Protein AF-A0A9P8TFK7-F1 (afdb_monomer)

Foldseek 3Di:
DDDDDDDDDPDDDDDDDDDDDDDDDDDDDDDDDDDPPPDPDDPVSVVVVVVPDPVVVVVVVVVLQCCLAAQQLLVVVCCVQPNPVLDDPPADSHQDPVNLVSVQVVCCVPQNAFDQWDFLCQQFPDFDDFQKWFALDLALVDGWIWTFLAADPALQQRWTWIQTLQLAIFTHAQQSGQAIDPRRDRNSLNVCQKDFSVVSCVVSDPDDDDPAAFPALFHEDPVCPVPPPVPVVVVPDDDDPTTGIDGRVSSSVSSSVVSVVLQVLLVVCLVLLLVLVVLVLVQQAAPQFKDKDFLQLSLVLSVLDDVVQVVVQVVVVDPVSSVVVSVVSNVVSCVAAQRDHDPDPFAAFTALFHFDDRPDIDGSSSSVSNVSSLSVPCQQWPFDRRDNGRLMIMGGHPVLVVVLVVVLVVCVVDVVLLVVLLVQLVCLLVVHPGDDDGPCNVVLLLLLLCQLLVNDDDPSSVVSNVVSQCPHPVPVPDDDDNLNSVVSCCSSVVDALLDDSNCSNSLDVAAPSSRGNNNVVNVVVLVPDDPVCLVVQWQPVHWPFPDDAAEDPFQWEQAAAPPDLFRFWTKGWDDPDPFKIKIKIKGFAVLRIHDCRGSLVSQLLNLQFFQQAADAPPDRPTRFSGRSNSRVVGGDAAAQDKHWIWIQIWMAGLVQLDIAGDDVRTDIHIYHNYQYDYLVLLLCLLVVHPCNVVSLVVSCVNRVDHSVCVSVGSNVLLSSLVSNVVNQLVLQAQCLVVQAAFAFAWDYWYDDPSFIATDGDPCPHRDDGSSNSSVVSVQQVSQLNLQVVCVVLVQFAKWWAWDFADDDPSNVVVLSVLRNDPDRRALQSVLSNVSRGGDIATARDAAHRNNSSGGGGQHQRGVRTGVRNSQSSQQVSCCVRPVDGPHDSRSSHSSRSSSRSSVVSSVVSNVLSLLLNLLSNVVVVCVVDPDFDFAKWFFNDQHHPQQWTWIARRHSSAIEIEHDDPDPVSVVVSSPDTGGDMQRGKTFDDDDSSVSYTYIYGPVD

Organism: NCBI:txid460523

Structure (mmCIF, N/CA/C/O backbone):
data_AF-A0A9P8TFK7-F1
#
_entry.id   AF-A0A9P8TFK7-F1
#
loop_
_atom_site.group_PDB
_atom_site.id
_atom_site.type_symbol
_atom_site.label_atom_id
_atom_site.label_alt_id
_atom_site.label_comp_id
_atom_site.label_asym_id
_atom_site.label_entity_id
_atom_site.label_seq_id
_atom_site.pdbx_PDB_ins_code
_atom_site.Cartn_x
_atom_site.Cartn_y
_atom_site.Cartn_z
_atom_site.occupancy
_atom_site.B_iso_or_equiv
_atom_site.auth_seq_id
_atom_site.auth_comp_id
_atom_site.auth_asym_id
_atom_site.auth_atom_id
_atom_site.pdbx_PDB_model_num
ATOM 1 N N . MET A 1 1 ? -4.759 -13.192 48.646 1.00 25.08 1 MET A N 1
ATOM 2 C CA . MET A 1 1 ? -5.032 -12.201 49.707 1.00 25.08 1 MET A CA 1
ATOM 3 C C . MET A 1 1 ? -5.652 -10.985 49.050 1.00 25.08 1 MET A C 1
ATOM 5 O O . MET A 1 1 ? -5.031 -10.386 48.188 1.00 25.08 1 MET A O 1
ATOM 9 N N . LEU A 1 2 ? -6.917 -10.737 49.381 1.00 22.84 2 LEU A N 1
ATOM 10 C CA . LEU A 1 2 ? -7.740 -9.617 48.927 1.00 22.84 2 LEU A CA 1
ATOM 11 C C . LEU A 1 2 ? -7.403 -8.337 49.709 1.00 22.84 2 LEU A C 1
ATOM 13 O O . LEU A 1 2 ? -7.001 -8.433 50.866 1.00 22.84 2 LEU A O 1
ATOM 17 N N . ARG A 1 3 ? -7.738 -7.190 49.097 1.00 21.75 3 ARG A N 1
ATOM 18 C CA . ARG A 1 3 ? -7.719 -5.792 49.588 1.00 21.75 3 ARG A CA 1
ATOM 19 C C . ARG A 1 3 ? -6.442 -5.002 49.288 1.00 21.75 3 ARG A C 1
ATOM 21 O O . ARG A 1 3 ? -5.507 -5.036 50.068 1.00 21.75 3 ARG A O 1
ATOM 28 N N . TYR A 1 4 ? -6.485 -4.221 48.207 1.00 22.14 4 TYR A N 1
ATOM 29 C CA . TYR A 1 4 ? -6.245 -2.769 48.222 1.00 22.14 4 TYR A CA 1
ATOM 30 C C . TYR A 1 4 ? -6.867 -2.168 46.952 1.00 22.14 4 TYR A C 1
ATOM 32 O O . TYR A 1 4 ? -6.264 -2.115 45.888 1.00 22.14 4 TYR A O 1
ATOM 40 N N . SER A 1 5 ? -8.132 -1.769 47.074 1.00 23.06 5 SER A N 1
ATOM 41 C CA . SER A 1 5 ? -8.838 -0.908 46.130 1.00 23.06 5 SER A CA 1
ATOM 42 C C . SER A 1 5 ? -9.063 0.434 46.817 1.00 23.06 5 SER A C 1
ATOM 44 O O . SER A 1 5 ? -9.652 0.459 47.898 1.00 23.06 5 SER A O 1
ATOM 46 N N . SER A 1 6 ? -8.609 1.526 46.208 1.00 23.66 6 SER A N 1
ATOM 47 C CA . SER A 1 6 ? -9.325 2.806 46.073 1.00 23.66 6 SER A CA 1
ATOM 48 C C . SER A 1 6 ? -8.345 3.976 45.936 1.00 23.66 6 SER A C 1
ATOM 50 O O . SER A 1 6 ? -7.383 4.079 46.690 1.00 23.66 6 SER A O 1
ATOM 52 N N . ARG A 1 7 ? -8.692 4.886 45.013 1.00 22.89 7 ARG A N 1
ATOM 53 C CA . ARG A 1 7 ? -8.125 6.226 44.759 1.00 22.89 7 ARG A CA 1
ATOM 54 C C . ARG A 1 7 ? -6.904 6.303 43.836 1.00 22.89 7 ARG A C 1
ATOM 56 O O . ARG A 1 7 ? -5.778 6.468 44.282 1.00 22.89 7 ARG A O 1
ATOM 63 N N . LEU A 1 8 ? -7.188 6.362 42.535 1.00 23.19 8 LEU A N 1
ATOM 64 C CA . LEU A 1 8 ? -6.412 7.140 41.565 1.00 23.19 8 LEU A CA 1
ATOM 65 C C . LEU A 1 8 ? -7.404 8.041 40.804 1.00 23.19 8 LEU A C 1
ATOM 67 O O . LEU A 1 8 ? -8.407 7.521 40.313 1.00 23.19 8 LEU A O 1
ATOM 71 N N . PRO A 1 9 ? -7.214 9.373 40.758 1.00 23.83 9 PRO A N 1
ATOM 72 C CA . PRO A 1 9 ? -8.126 10.261 40.055 1.00 23.83 9 PRO A CA 1
ATOM 73 C C . PRO A 1 9 ? -7.878 10.208 38.547 1.00 23.83 9 PRO A C 1
ATOM 75 O O . PRO A 1 9 ? -6.795 10.517 38.057 1.00 23.83 9 PRO A O 1
ATOM 78 N N . SER A 1 10 ? -8.938 9.878 37.823 1.00 25.67 10 SER A N 1
ATOM 79 C CA . SER A 1 10 ? -9.130 10.038 36.387 1.00 25.67 10 SER A CA 1
ATOM 80 C C . SER A 1 10 ? -9.139 11.521 35.989 1.00 25.67 10 SER A C 1
ATOM 82 O O . SER A 1 10 ? -10.195 12.140 35.862 1.00 25.67 10 SER A O 1
ATOM 84 N N . ARG A 1 11 ? -7.950 12.106 35.817 1.00 25.38 11 ARG A N 1
ATOM 85 C CA . ARG A 1 11 ? -7.732 13.382 35.121 1.00 25.38 11 ARG A CA 1
ATOM 86 C C . ARG A 1 11 ? -6.358 13.368 34.467 1.00 25.38 11 ARG A C 1
ATOM 88 O O . ARG A 1 11 ? -5.386 13.709 35.124 1.00 25.38 11 ARG A O 1
ATOM 95 N N . LEU A 1 12 ? -6.307 12.982 33.195 1.00 25.31 12 LEU A N 1
ATOM 96 C CA . LEU A 1 12 ? -5.292 13.371 32.209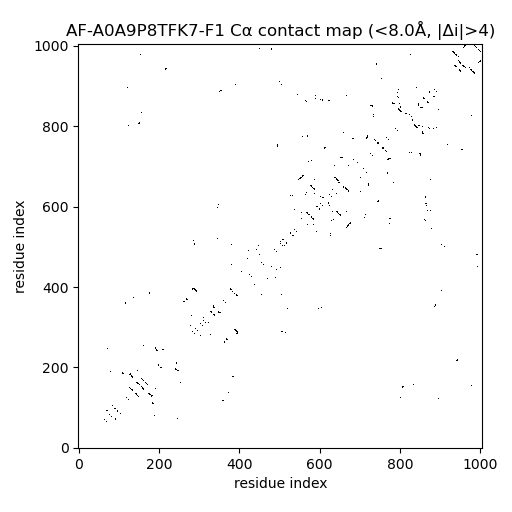 1.00 25.31 12 LEU A CA 1
ATOM 97 C C . LEU A 1 12 ? -5.687 12.724 30.878 1.00 25.31 12 LEU A C 1
ATOM 99 O O . LEU A 1 12 ? -5.404 11.553 30.671 1.00 25.31 12 LEU A O 1
ATOM 103 N N . LEU A 1 13 ? -6.427 13.478 30.060 1.00 25.64 13 LEU A N 1
ATOM 104 C CA . LEU A 1 13 ? -6.506 13.422 28.589 1.00 25.64 13 LEU A CA 1
ATOM 105 C C . LEU A 1 13 ? -7.732 14.234 28.150 1.00 25.64 13 LEU A C 1
ATOM 107 O O . LEU A 1 13 ? -8.756 13.687 27.784 1.00 25.64 13 LEU A O 1
ATOM 111 N N . PHE A 1 14 ? -7.630 15.551 28.308 1.00 25.77 14 PHE A N 1
ATOM 112 C CA . PHE A 1 14 ? -8.361 16.583 27.564 1.00 25.77 14 PHE A CA 1
ATOM 113 C C . PHE A 1 14 ? -7.640 17.892 27.896 1.00 25.77 14 PHE A C 1
ATOM 115 O O . PHE A 1 14 ? -7.994 18.611 28.830 1.00 25.77 14 PHE A O 1
ATOM 122 N N . ALA A 1 15 ? -6.539 18.140 27.198 1.00 24.64 15 ALA A N 1
ATOM 123 C CA . ALA A 1 15 ? -5.909 19.447 27.139 1.00 24.64 15 ALA A CA 1
ATOM 124 C C . ALA A 1 15 ? -5.744 19.755 25.654 1.00 24.64 15 ALA A C 1
ATOM 126 O O . ALA A 1 15 ? -5.014 19.058 24.963 1.00 24.64 15 ALA A O 1
ATOM 127 N N . GLY A 1 16 ? -6.522 20.723 25.187 1.00 26.17 16 GLY A N 1
ATOM 128 C CA . GLY A 1 16 ? -6.626 21.089 23.781 1.00 26.17 16 GLY A CA 1
ATOM 129 C C . GLY A 1 16 ? -8.046 21.541 23.477 1.00 26.17 16 GLY A C 1
ATOM 130 O O . GLY A 1 16 ? -8.791 20.790 22.872 1.00 26.17 16 GLY A O 1
ATOM 131 N N . ILE A 1 17 ? -8.440 22.683 24.055 1.00 27.91 17 ILE A N 1
ATOM 132 C CA . ILE A 1 17 ? -9.396 23.692 23.554 1.00 27.91 17 ILE A CA 1
ATOM 133 C C . ILE A 1 17 ? -9.482 24.791 24.638 1.00 27.91 17 ILE A C 1
ATOM 135 O O . ILE A 1 17 ? -9.974 24.577 25.744 1.00 27.91 17 ILE A O 1
ATOM 139 N N . GLY A 1 18 ? -8.926 25.960 24.310 1.00 25.25 18 GLY A N 1
ATOM 140 C CA . GLY A 1 18 ? -9.304 27.296 24.791 1.00 25.25 18 GLY A CA 1
ATOM 141 C C . GLY A 1 18 ? -9.408 27.574 26.298 1.00 25.25 18 GLY A C 1
ATOM 142 O O . GLY A 1 18 ? -10.500 27.580 26.859 1.00 25.25 18 GLY A O 1
ATOM 143 N N . GLN A 1 19 ? -8.317 28.023 26.932 1.00 24.05 19 GLN A N 1
ATOM 144 C CA . GLN A 1 19 ? -8.435 28.897 28.110 1.00 24.05 19 GLN A CA 1
ATOM 145 C C . GLN A 1 19 ? -8.688 30.346 27.668 1.00 24.05 19 GLN A C 1
ATOM 147 O O . GLN A 1 19 ? -7.763 31.117 27.411 1.00 24.05 19 GLN A O 1
ATOM 152 N N . LEU A 1 20 ? -9.961 30.740 27.623 1.00 26.97 20 LEU A N 1
ATOM 153 C CA . LEU A 1 20 ? -10.360 32.143 27.516 1.00 26.97 20 LEU A CA 1
ATOM 154 C C . LEU A 1 20 ? -10.196 32.843 28.874 1.00 26.97 20 LEU A C 1
ATOM 156 O O . LEU A 1 20 ? -10.902 32.572 29.847 1.00 26.97 20 LEU A O 1
ATOM 160 N N . ARG A 1 21 ? -9.244 33.781 28.917 1.00 24.02 21 ARG A N 1
ATOM 161 C CA . ARG A 1 21 ? -9.086 34.784 29.977 1.00 24.02 21 ARG A CA 1
ATOM 162 C C . ARG A 1 21 ? -10.363 35.620 30.095 1.00 24.02 21 ARG A C 1
ATOM 164 O O . ARG A 1 21 ? -10.655 36.431 29.220 1.00 24.02 21 ARG A O 1
ATOM 171 N N . TRP A 1 22 ? -11.059 35.508 31.220 1.00 23.06 22 TRP A N 1
ATOM 172 C CA . TRP A 1 22 ? -12.093 36.467 31.602 1.00 23.06 22 TRP A CA 1
ATOM 173 C C . TRP A 1 22 ? -11.447 37.804 31.992 1.00 23.06 22 TRP A C 1
ATOM 175 O O . TRP A 1 22 ? -10.914 37.961 33.090 1.00 23.06 22 TRP A O 1
ATOM 185 N N . ARG A 1 23 ? -11.482 38.780 31.077 1.00 23.89 23 ARG A N 1
ATOM 186 C CA . ARG A 1 23 ? -11.325 40.202 31.408 1.00 23.89 23 ARG A CA 1
ATOM 187 C C . ARG A 1 23 ? -12.686 40.755 31.820 1.00 23.89 23 ARG A C 1
ATOM 189 O O . ARG A 1 23 ? -13.651 40.681 31.068 1.00 23.89 23 ARG A O 1
ATOM 196 N N . SER A 1 24 ? -12.741 41.323 33.016 1.00 29.56 24 SER A N 1
ATOM 197 C CA . SER A 1 24 ? -13.870 42.087 33.527 1.00 29.56 24 SER A CA 1
ATOM 198 C C . SER A 1 24 ? -14.016 43.411 32.768 1.00 29.56 24 SER A C 1
ATOM 200 O O . SER A 1 24 ? -13.128 44.257 32.823 1.00 29.56 24 SER A O 1
ATOM 202 N N . ALA A 1 25 ? -15.150 43.622 32.095 1.00 24.53 25 ALA A N 1
ATOM 203 C CA . ALA A 1 25 ? -15.637 44.959 31.758 1.00 24.53 25 ALA A CA 1
ATOM 204 C C . ALA A 1 25 ? -17.126 44.953 31.369 1.00 24.53 25 ALA A C 1
ATOM 206 O O . ALA A 1 25 ? -17.529 44.270 30.437 1.00 24.53 25 ALA A O 1
ATOM 207 N N . GLY A 1 26 ? -17.901 45.814 32.035 1.00 25.05 26 GLY A N 1
ATOM 208 C CA . GLY A 1 26 ? -18.946 46.602 31.375 1.00 25.05 26 GLY A CA 1
ATOM 209 C C . GLY A 1 26 ? -20.337 45.987 31.261 1.00 25.05 26 GLY A C 1
ATOM 210 O O . GLY A 1 26 ? -20.706 45.434 30.234 1.00 25.05 26 GLY A O 1
ATOM 211 N N . SER A 1 27 ? -21.164 46.216 32.280 1.00 30.66 27 SER A N 1
ATOM 212 C CA . SER A 1 27 ? -22.607 45.970 32.244 1.00 30.66 27 SER A CA 1
ATOM 213 C C . SER A 1 27 ? -23.291 46.727 31.089 1.00 30.66 27 SER A C 1
ATOM 215 O O . SER A 1 27 ? -23.199 47.956 31.027 1.00 30.66 27 SER A O 1
ATOM 217 N N . LYS A 1 28 ? -24.082 46.031 30.267 1.00 29.75 28 LYS A N 1
ATOM 218 C CA . LYS A 1 28 ? -25.282 46.590 29.625 1.00 29.75 28 LYS A CA 1
ATOM 219 C C . LYS A 1 28 ? -26.413 45.569 29.729 1.00 29.75 28 LYS A C 1
ATOM 221 O O . LYS A 1 28 ? -26.337 44.480 29.179 1.00 29.75 28 LYS A O 1
ATOM 226 N N . ARG A 1 29 ? -27.434 45.939 30.506 1.00 31.81 29 ARG A N 1
ATOM 227 C CA . ARG A 1 29 ? -28.674 45.189 30.736 1.00 31.81 29 ARG A CA 1
ATOM 228 C C . ARG A 1 29 ? -29.407 44.947 29.413 1.00 31.81 29 ARG A C 1
ATOM 230 O O . ARG A 1 29 ? -29.893 45.902 28.813 1.00 31.81 29 ARG A O 1
ATOM 237 N N . THR A 1 30 ? -29.573 43.686 29.037 1.00 31.31 30 THR A N 1
ATOM 238 C CA . THR A 1 30 ? -30.679 43.224 28.193 1.00 31.31 30 THR A CA 1
ATOM 239 C C . THR A 1 30 ? -31.596 42.356 29.059 1.00 31.31 30 THR A C 1
ATOM 241 O O . THR A 1 30 ? -31.142 41.541 29.860 1.00 31.31 30 THR A O 1
ATOM 244 N N . ASN A 1 31 ? -32.900 42.631 28.993 1.00 33.41 31 ASN A N 1
ATOM 245 C CA . ASN A 1 31 ? -33.939 42.005 29.810 1.00 33.41 31 ASN A CA 1
ATOM 246 C C . ASN A 1 31 ? -34.123 40.523 29.434 1.00 33.41 31 ASN A C 1
ATOM 248 O O . ASN A 1 31 ? -34.999 40.207 28.635 1.00 33.41 31 ASN A O 1
ATOM 252 N N . ASN A 1 32 ? -33.367 39.616 30.052 1.00 32.50 32 ASN A N 1
ATOM 253 C CA . ASN A 1 32 ? -33.766 38.212 30.134 1.00 32.50 32 ASN A CA 1
ATOM 254 C C . ASN A 1 32 ? -34.645 38.022 31.372 1.00 32.50 32 ASN A C 1
ATOM 256 O O . ASN A 1 32 ? -34.223 38.287 32.499 1.00 32.50 32 ASN A O 1
ATOM 260 N N . ARG A 1 33 ? -35.891 37.582 31.156 1.00 34.38 33 ARG A N 1
ATOM 261 C CA . ARG A 1 33 ? -36.754 37.076 32.229 1.00 34.38 33 ARG A CA 1
ATOM 262 C C . ARG A 1 33 ? -36.009 35.930 32.912 1.00 34.38 33 ARG A C 1
ATOM 264 O O . ARG A 1 33 ? -35.624 34.969 32.256 1.00 34.38 33 ARG A O 1
ATOM 271 N N . SER A 1 34 ? -35.793 36.052 34.215 1.00 30.91 34 SER A N 1
ATOM 272 C CA . SER A 1 34 ? -35.260 34.979 35.045 1.00 30.91 34 SER A CA 1
ATOM 273 C C . SER A 1 34 ? -36.134 33.723 34.912 1.00 30.91 34 SER A C 1
ATOM 275 O O . SER A 1 34 ? -37.364 33.852 34.837 1.00 30.91 34 SER A O 1
ATOM 277 N N . PRO A 1 35 ? -35.543 32.512 34.895 1.00 35.22 35 PRO A N 1
ATOM 278 C CA . PRO A 1 35 ? -36.322 31.285 34.971 1.00 35.22 35 PRO A CA 1
ATOM 279 C C . PRO A 1 35 ? -37.159 31.353 36.248 1.00 35.22 35 PRO A C 1
ATOM 281 O O . PRO A 1 35 ? -36.650 31.704 37.318 1.00 35.22 35 PRO A O 1
ATOM 284 N N . ARG A 1 36 ? -38.466 31.094 36.130 1.00 36.19 36 ARG A N 1
ATOM 285 C CA . ARG A 1 36 ? -39.341 30.984 37.299 1.00 36.19 36 ARG A CA 1
ATOM 286 C C . ARG A 1 36 ? -38.705 29.961 38.235 1.00 36.19 36 ARG A C 1
ATOM 288 O O . ARG A 1 36 ? -38.562 28.804 37.853 1.00 36.19 36 ARG A O 1
ATOM 295 N N . LEU A 1 37 ? -38.311 30.403 39.430 1.00 38.62 37 LEU A N 1
ATOM 296 C CA . LEU A 1 37 ? -37.944 29.523 40.535 1.00 38.62 37 LEU A CA 1
ATOM 297 C C . LEU A 1 37 ? -39.030 28.448 40.636 1.00 38.62 37 LEU A C 1
ATOM 299 O O . LEU A 1 37 ? -40.187 28.776 40.907 1.00 38.62 37 LEU A O 1
ATOM 303 N N . GLN A 1 38 ? -38.673 27.193 40.353 1.00 44.09 38 GLN A N 1
ATOM 304 C CA . GLN A 1 38 ? -39.548 26.068 40.647 1.00 44.09 38 GLN A CA 1
ATOM 305 C C . GLN A 1 38 ? -39.817 26.109 42.149 1.00 44.09 38 GLN A C 1
ATOM 307 O O . GLN A 1 38 ? -38.910 25.962 42.967 1.00 44.09 38 GLN A O 1
ATOM 312 N N . VAL A 1 39 ? -41.068 26.390 42.499 1.00 46.16 39 VAL A N 1
ATOM 313 C CA . VAL A 1 39 ? -41.549 26.312 43.873 1.00 46.16 39 VAL A CA 1
ATOM 314 C C . VAL A 1 39 ? -41.371 24.860 44.305 1.00 46.16 39 VAL A C 1
ATOM 316 O O . VAL A 1 39 ? -41.897 23.954 43.659 1.00 46.16 39 VAL A O 1
ATOM 319 N N . VAL A 1 40 ? -40.584 24.632 45.357 1.00 48.22 40 VAL A N 1
ATOM 320 C CA . VAL A 1 40 ? -40.456 23.307 45.969 1.00 48.22 40 VAL A CA 1
ATOM 321 C C . VAL A 1 40 ? -41.833 22.946 46.514 1.00 48.22 40 VAL A C 1
ATOM 323 O O . VAL A 1 40 ? -42.296 23.568 47.471 1.00 48.22 40 VAL A O 1
ATOM 326 N N . LYS A 1 41 ? -42.503 21.996 45.853 1.00 63.00 41 LYS A N 1
ATOM 327 C CA . LYS A 1 41 ? -43.841 21.537 46.233 1.00 63.00 41 LYS A CA 1
ATOM 328 C C . LYS A 1 41 ? -43.808 20.979 47.652 1.00 63.00 41 LYS A C 1
ATOM 330 O O . LYS A 1 41 ? -42.873 20.273 48.038 1.00 63.00 41 LYS A O 1
ATOM 335 N N . THR A 1 42 ? -44.832 21.298 48.425 1.00 68.12 42 THR A N 1
ATOM 336 C CA . THR A 1 42 ? -45.013 20.757 49.771 1.00 68.12 42 THR A CA 1
ATOM 337 C C . THR A 1 42 ? -45.321 19.250 49.715 1.00 68.12 42 THR A C 1
ATOM 339 O O . THR A 1 42 ? -45.839 18.757 48.708 1.00 68.12 42 THR A O 1
ATOM 342 N N . PRO A 1 43 ? -45.034 18.480 50.782 1.00 62.84 43 PRO A N 1
ATOM 343 C CA . PRO A 1 43 ? -45.354 17.050 50.835 1.00 62.84 43 PRO A CA 1
ATOM 344 C C . PRO A 1 43 ? -46.836 16.738 50.578 1.00 62.84 43 PRO A C 1
ATOM 346 O O . PRO A 1 43 ? -47.150 15.687 50.030 1.00 62.84 43 PRO A O 1
ATOM 349 N N . GLU A 1 44 ? -47.739 17.653 50.938 1.00 63.91 44 GLU A N 1
ATOM 350 C CA . GLU A 1 44 ? -49.188 17.527 50.744 1.00 63.91 44 GLU A CA 1
ATOM 351 C C . GLU A 1 44 ? -49.608 17.776 49.290 1.00 63.91 44 GLU A C 1
ATOM 353 O O . GLU A 1 44 ? -50.429 17.021 48.774 1.00 63.91 44 GLU A O 1
ATOM 358 N N . GLU A 1 45 ? -48.996 18.745 48.599 1.00 62.03 45 GLU A N 1
ATOM 359 C CA . GLU A 1 45 ? -49.194 18.974 47.157 1.00 62.03 45 GLU A CA 1
ATOM 360 C C . GLU A 1 45 ? -48.690 17.791 46.321 1.00 62.03 45 GLU A C 1
ATOM 362 O O . GLU A 1 45 ? -49.359 17.372 45.377 1.00 62.03 45 GLU A O 1
ATOM 367 N N . LEU A 1 46 ? -47.556 17.196 46.708 1.00 59.19 46 LEU A N 1
ATOM 368 C CA . LEU A 1 46 ? -47.064 15.960 46.098 1.00 59.19 46 LEU A CA 1
ATOM 369 C C . LEU A 1 46 ? -48.047 14.805 46.345 1.00 59.19 46 LEU A C 1
ATOM 371 O O . LEU A 1 46 ? -48.405 14.098 45.409 1.00 59.19 46 LEU A O 1
ATOM 375 N N . LEU A 1 47 ? -48.549 14.635 47.572 1.00 54.53 47 LEU A N 1
ATOM 376 C CA . LEU A 1 47 ? -49.528 13.589 47.902 1.00 54.53 47 LEU A CA 1
ATOM 377 C C . LEU A 1 47 ? -50.869 13.754 47.167 1.00 54.53 47 LEU A C 1
ATOM 379 O O . LEU A 1 47 ? -51.518 12.754 46.856 1.00 54.53 47 LEU A O 1
ATOM 383 N N . GLN A 1 48 ? -51.293 14.990 46.895 1.00 58.94 48 GLN A N 1
ATOM 384 C CA . GLN A 1 48 ? -52.498 15.290 46.118 1.00 58.94 48 GLN A CA 1
ATOM 385 C C . GLN A 1 48 ? -52.305 15.012 44.624 1.00 58.94 48 GLN A C 1
ATOM 387 O O . GLN A 1 48 ? -53.209 14.457 44.002 1.00 58.94 48 GLN A O 1
ATOM 392 N N . GLU A 1 49 ? -51.128 15.317 44.067 1.00 56.59 49 GLU A N 1
ATOM 393 C CA . GLU A 1 49 ? -50.756 14.889 42.713 1.00 56.59 49 GLU A CA 1
ATOM 394 C C . GLU A 1 49 ? -50.733 13.361 42.608 1.00 56.59 49 GLU A C 1
ATOM 396 O O . GLU A 1 49 ? -51.387 12.817 41.726 1.00 56.59 49 GLU A O 1
ATOM 401 N N . TYR A 1 50 ? -50.099 12.660 43.557 1.00 53.66 50 TYR A N 1
ATOM 402 C CA . TYR A 1 50 ? -50.024 11.192 43.580 1.00 53.66 50 TYR A CA 1
ATOM 403 C C . TYR A 1 50 ? -51.392 10.495 43.683 1.00 53.66 50 TYR A C 1
ATOM 405 O O . TYR A 1 50 ? -51.533 9.377 43.196 1.00 53.66 50 TYR A O 1
ATOM 413 N N . ARG A 1 51 ? -52.410 11.125 44.291 1.00 55.00 51 ARG A N 1
ATOM 414 C CA . ARG A 1 51 ? -53.775 10.563 44.376 1.00 55.00 51 ARG A CA 1
ATOM 415 C C . ARG A 1 51 ? -54.581 10.679 43.079 1.00 55.00 51 ARG A C 1
ATOM 417 O O . ARG A 1 51 ? -55.566 9.962 42.943 1.00 55.00 51 ARG A O 1
ATOM 424 N N . ASN A 1 52 ? -54.167 11.545 42.156 1.00 55.53 52 ASN A N 1
ATOM 425 C CA . ASN A 1 52 ? -54.819 11.749 40.859 1.00 55.53 52 ASN A CA 1
ATOM 426 C C . ASN A 1 52 ? -54.060 11.086 39.698 1.00 55.53 52 ASN A C 1
ATOM 428 O O . ASN A 1 52 ? -54.455 11.241 38.543 1.00 55.53 52 ASN A O 1
ATOM 432 N N . VAL A 1 53 ? -52.976 10.359 39.985 1.00 55.66 53 VAL A N 1
ATOM 433 C CA . VAL A 1 53 ? -52.271 9.566 38.980 1.00 55.66 53 VAL A CA 1
ATOM 434 C C . VAL A 1 53 ? -53.025 8.256 38.781 1.00 55.66 53 VAL A C 1
ATOM 436 O O . VAL A 1 53 ? -53.007 7.376 39.640 1.00 55.66 53 VAL A O 1
ATOM 439 N N . ASP A 1 54 ? -53.690 8.133 37.638 1.00 68.12 54 ASP A N 1
ATOM 440 C CA . ASP A 1 54 ? -54.304 6.889 37.187 1.00 68.12 54 ASP A CA 1
ATOM 441 C C . ASP A 1 54 ? -53.200 5.889 36.804 1.00 68.12 54 ASP A C 1
ATOM 443 O O . ASP A 1 54 ? -52.655 5.907 35.698 1.00 68.12 54 ASP A O 1
ATOM 447 N N . ILE A 1 55 ? -52.801 5.064 37.777 1.00 68.31 55 ILE A N 1
ATOM 448 C CA . ILE A 1 55 ? -51.730 4.069 37.629 1.00 68.31 55 ILE A CA 1
ATOM 449 C C . ILE A 1 55 ? -52.086 3.041 36.550 1.00 68.31 55 ILE A C 1
ATOM 451 O O . ILE A 1 55 ? -51.186 2.563 35.862 1.00 68.31 55 ILE A O 1
ATOM 455 N N . ASP A 1 56 ? -53.369 2.713 36.390 1.00 68.81 56 ASP A N 1
ATOM 456 C CA . ASP A 1 56 ? -53.817 1.728 35.410 1.00 68.81 56 ASP A CA 1
ATOM 457 C C . ASP A 1 56 ? -53.729 2.303 33.991 1.00 68.81 56 ASP A C 1
ATOM 459 O O . ASP A 1 56 ? -53.180 1.646 33.110 1.00 68.81 56 ASP A O 1
ATOM 463 N N . ASN A 1 57 ? -54.108 3.568 33.793 1.00 68.25 57 ASN A N 1
ATOM 464 C CA . ASN A 1 57 ? -53.906 4.272 32.521 1.00 68.25 57 ASN A CA 1
ATOM 465 C C . ASN A 1 57 ? -52.414 4.479 32.203 1.00 68.25 57 ASN A C 1
ATOM 467 O O . ASN A 1 57 ? -51.987 4.277 31.071 1.00 68.25 57 ASN A O 1
ATOM 471 N N . LEU A 1 58 ? -51.574 4.799 33.195 1.00 62.66 58 LEU A N 1
ATOM 472 C CA . LEU A 1 58 ? -50.121 4.862 32.985 1.00 62.66 58 LEU A CA 1
ATOM 473 C C . LEU A 1 58 ? -49.512 3.497 32.644 1.00 62.66 58 LEU A C 1
ATOM 475 O O . LEU A 1 58 ? -48.590 3.436 31.833 1.00 62.66 58 LEU A O 1
ATOM 479 N N . ARG A 1 59 ? -50.004 2.406 33.243 1.00 66.75 59 ARG A N 1
ATOM 480 C CA . ARG A 1 59 ? -49.589 1.040 32.892 1.00 66.75 59 ARG A CA 1
ATOM 481 C C . ARG A 1 59 ? -50.027 0.671 31.486 1.00 66.75 59 ARG A C 1
ATOM 483 O O . ARG A 1 59 ? -49.199 0.177 30.736 1.00 66.75 59 ARG A O 1
ATOM 490 N N . GLU A 1 60 ? -51.268 0.962 31.112 1.00 67.19 60 GLU A N 1
ATOM 491 C CA . GLU A 1 60 ? -51.789 0.714 29.767 1.00 67.19 60 GLU A CA 1
ATOM 492 C C . GLU A 1 60 ? -51.029 1.536 28.715 1.00 67.19 60 GLU A C 1
ATOM 494 O O . GLU A 1 60 ? -50.626 1.011 27.678 1.00 67.19 60 GLU A O 1
ATOM 499 N N . GLN A 1 61 ? -50.728 2.805 29.004 1.00 63.84 61 GLN A N 1
ATOM 500 C CA . GLN A 1 61 ? -49.868 3.637 28.160 1.00 63.84 61 GLN A CA 1
ATOM 501 C C . GLN A 1 61 ? -48.447 3.078 28.067 1.00 63.84 61 GLN A C 1
ATOM 503 O O . GLN A 1 61 ? -47.889 3.022 26.976 1.00 63.84 61 GLN A O 1
ATOM 508 N N . TYR A 1 62 ? -47.861 2.636 29.180 1.00 66.75 62 TYR A N 1
ATOM 509 C CA . TYR A 1 62 ? -46.524 2.044 29.206 1.00 66.75 62 TYR A CA 1
ATOM 510 C C . TYR A 1 62 ? -46.459 0.706 28.452 1.00 66.75 62 TYR A C 1
ATOM 512 O O . TYR A 1 62 ? -45.510 0.467 27.708 1.00 66.75 62 TYR A O 1
ATOM 520 N N . GLU A 1 63 ? -47.470 -0.152 28.591 1.00 66.94 63 GLU A N 1
ATOM 521 C CA . GLU A 1 63 ? -47.588 -1.424 27.872 1.00 66.94 63 GLU A CA 1
ATOM 522 C C . GLU A 1 63 ? -47.816 -1.209 26.374 1.00 66.94 63 GLU A C 1
ATOM 524 O O . GLU A 1 63 ? -47.148 -1.849 25.561 1.00 66.94 63 GLU A O 1
ATOM 529 N N . ASN A 1 64 ? -48.673 -0.259 25.992 1.00 66.94 64 ASN A N 1
ATOM 530 C CA . ASN A 1 64 ? -48.853 0.134 24.595 1.00 66.94 64 ASN A CA 1
ATOM 531 C C . ASN A 1 64 ? -47.563 0.717 24.008 1.00 66.94 64 ASN A C 1
ATOM 533 O O . ASN A 1 64 ? -47.164 0.328 22.912 1.00 66.94 64 ASN A O 1
ATOM 537 N N . LEU A 1 65 ? -46.854 1.574 24.749 1.00 65.38 65 LEU A N 1
ATOM 538 C CA . LEU A 1 65 ? -45.559 2.113 24.330 1.00 65.38 65 LEU A CA 1
ATOM 539 C C . LEU A 1 65 ? -44.513 1.007 24.169 1.00 65.38 65 LEU A C 1
ATOM 541 O O . LEU A 1 65 ? -43.832 0.974 23.151 1.00 65.38 65 LEU A O 1
ATOM 545 N N . ASN A 1 66 ? -44.394 0.075 25.116 1.00 67.44 66 ASN A N 1
ATOM 546 C CA . ASN A 1 66 ? -43.458 -1.046 25.005 1.00 67.44 66 ASN A CA 1
ATOM 547 C C . ASN A 1 66 ? -43.807 -1.989 23.845 1.00 67.44 66 ASN A C 1
ATOM 549 O O . ASN A 1 66 ? -42.905 -2.468 23.156 1.00 67.44 66 ASN A O 1
ATOM 553 N N . ASN A 1 67 ? -45.096 -2.229 23.593 1.00 71.50 67 ASN A N 1
ATOM 554 C CA . ASN A 1 67 ? -45.541 -3.026 22.454 1.00 71.50 67 ASN A CA 1
ATOM 555 C C . ASN A 1 67 ? -45.184 -2.357 21.123 1.00 71.50 67 ASN A C 1
ATOM 557 O O . ASN A 1 67 ? -44.587 -3.002 20.264 1.00 71.50 67 ASN A O 1
ATOM 561 N N . VAL A 1 68 ? -45.475 -1.064 20.979 1.00 69.19 68 VAL A N 1
ATOM 562 C CA . VAL A 1 68 ? -45.147 -0.279 19.778 1.00 69.19 68 VAL A CA 1
ATOM 563 C C . VAL A 1 68 ? -43.632 -0.178 19.570 1.00 69.19 68 VAL A C 1
ATOM 565 O O . VAL A 1 68 ? -43.161 -0.235 18.440 1.00 69.19 68 VAL A O 1
ATOM 568 N N . ARG A 1 69 ? -42.853 -0.062 20.652 1.00 70.12 69 ARG A N 1
ATOM 569 C CA . ARG A 1 69 ? -41.404 0.196 20.596 1.00 70.12 69 ARG A CA 1
ATOM 570 C C . ARG A 1 69 ? -40.544 -1.047 20.432 1.00 70.12 69 ARG A C 1
ATOM 572 O O . ARG A 1 69 ? -39.500 -0.979 19.794 1.00 70.12 69 ARG A O 1
ATOM 579 N N . PHE A 1 70 ? -40.937 -2.167 21.032 1.00 77.56 70 PHE A N 1
ATOM 580 C CA . PHE A 1 70 ? -40.087 -3.358 21.094 1.00 77.56 70 PHE A CA 1
ATOM 581 C C . PHE A 1 70 ? -40.746 -4.581 20.465 1.00 77.56 70 PHE A C 1
ATOM 583 O O . PHE A 1 70 ? -40.080 -5.314 19.737 1.00 77.56 70 PHE A O 1
ATOM 590 N N . CYS A 1 71 ? -42.041 -4.808 20.699 1.00 83.88 71 CYS A N 1
ATOM 591 C CA . CYS A 1 71 ? -42.721 -5.989 20.164 1.00 83.88 71 CYS A CA 1
ATOM 592 C C . CYS A 1 71 ? -42.991 -5.868 18.665 1.00 83.88 71 CYS A C 1
ATOM 594 O O . CYS A 1 71 ? -42.747 -6.818 17.924 1.00 83.88 71 CYS A O 1
ATOM 596 N N . GLU A 1 72 ? -43.495 -4.721 18.214 1.00 85.00 72 GLU A N 1
ATOM 597 C CA . GLU A 1 72 ? -43.933 -4.554 16.830 1.00 85.00 72 GLU A CA 1
ATOM 598 C C . GLU A 1 72 ? -42.776 -4.544 15.819 1.00 85.00 72 GLU A C 1
ATOM 600 O O . GLU A 1 72 ? -42.859 -5.295 14.845 1.00 85.00 72 GLU A O 1
ATOM 605 N N . PRO A 1 73 ? -41.640 -3.857 16.063 1.00 88.38 73 PRO A N 1
ATOM 606 C CA . PRO A 1 73 ? -40.477 -3.954 15.180 1.00 88.38 73 PRO A CA 1
ATOM 607 C C . PRO A 1 73 ? -39.953 -5.391 15.073 1.00 88.38 73 PRO A C 1
ATOM 609 O O . PRO A 1 73 ? -39.676 -5.886 13.982 1.00 88.38 73 PRO A O 1
ATOM 612 N N . ASN A 1 74 ? -39.896 -6.111 16.201 1.00 90.94 74 ASN A N 1
ATOM 613 C CA . ASN A 1 74 ? -39.529 -7.526 16.217 1.00 90.94 74 ASN A CA 1
ATOM 614 C C . ASN A 1 74 ? -40.529 -8.384 15.431 1.00 90.94 74 ASN A C 1
ATOM 616 O O . ASN A 1 74 ? -40.115 -9.265 14.679 1.00 90.94 74 ASN A O 1
ATOM 620 N N . ARG A 1 75 ? -41.837 -8.141 15.579 1.00 90.19 75 ARG A N 1
ATOM 621 C CA . ARG A 1 75 ? -42.890 -8.864 14.854 1.00 90.19 75 ARG A CA 1
ATOM 622 C C . ARG A 1 75 ? -42.777 -8.647 13.351 1.00 90.19 75 ARG A C 1
ATOM 624 O O . ARG A 1 75 ? -42.767 -9.631 12.612 1.00 90.19 75 ARG A O 1
ATOM 631 N N . GLN A 1 76 ? -42.674 -7.397 12.907 1.00 89.44 76 GLN A N 1
ATOM 632 C CA . GLN A 1 76 ? -42.559 -7.044 11.493 1.00 89.44 76 GLN A CA 1
ATOM 633 C C . GLN A 1 76 ? -41.294 -7.638 10.876 1.00 89.44 76 GLN A C 1
ATOM 635 O O . GLN A 1 76 ? -41.365 -8.302 9.840 1.00 89.44 76 GLN A O 1
ATOM 640 N N . TRP A 1 77 ? -40.153 -7.491 11.553 1.00 91.94 77 TRP A N 1
ATOM 641 C CA . TRP A 1 77 ? -38.887 -8.043 11.085 1.00 91.94 77 TRP A CA 1
ATOM 642 C C . TRP A 1 77 ? -38.909 -9.576 11.011 1.00 91.94 77 TRP A C 1
ATOM 644 O O . TRP A 1 77 ? -38.542 -10.144 9.983 1.00 91.94 77 TRP A O 1
ATOM 654 N N . ILE A 1 78 ? -39.411 -10.268 12.043 1.00 92.12 78 ILE A N 1
ATOM 655 C CA . ILE A 1 78 ? -39.549 -11.737 12.031 1.00 92.12 78 ILE A CA 1
ATOM 656 C C . ILE A 1 78 ? -40.509 -12.185 10.926 1.00 92.12 78 ILE A C 1
ATOM 658 O O . ILE A 1 78 ? -40.217 -13.151 10.221 1.00 92.12 78 ILE A O 1
ATOM 662 N N . SER A 1 79 ? -41.632 -11.485 10.750 1.00 91.44 79 SER A N 1
ATOM 663 C CA . SER A 1 79 ? -42.596 -11.775 9.689 1.00 91.44 79 SER A CA 1
ATOM 664 C C . SER A 1 79 ? -41.947 -11.671 8.309 1.00 91.44 79 SER A C 1
ATOM 666 O O . SER A 1 79 ? -42.088 -12.586 7.502 1.00 91.44 79 SER A O 1
ATOM 668 N N . ALA A 1 80 ? -41.194 -10.600 8.050 1.00 90.31 80 ALA A N 1
ATOM 669 C CA . ALA A 1 80 ? -40.497 -10.399 6.782 1.00 90.31 80 ALA A CA 1
ATOM 670 C C . ALA A 1 80 ? -39.384 -11.439 6.553 1.00 90.31 80 ALA A C 1
ATOM 672 O O . ALA A 1 80 ? -39.230 -11.966 5.452 1.00 90.31 80 ALA A O 1
ATOM 673 N N . MET A 1 81 ? -38.624 -11.768 7.600 1.00 90.81 81 MET A N 1
ATOM 674 C CA . MET A 1 81 ? -37.462 -12.654 7.510 1.00 90.81 81 MET A CA 1
ATOM 675 C C . MET A 1 81 ? -37.814 -14.139 7.456 1.00 90.81 81 MET A C 1
ATOM 677 O O . MET A 1 81 ? -37.116 -14.905 6.786 1.00 90.81 81 MET A O 1
ATOM 681 N N . PHE A 1 82 ? -38.849 -14.561 8.186 1.00 92.12 82 PHE A N 1
ATOM 682 C CA . PHE A 1 82 ? -39.151 -15.972 8.436 1.00 92.12 82 PHE A CA 1
ATOM 683 C C . PHE A 1 82 ? -40.601 -16.372 8.157 1.00 92.12 82 PHE A C 1
ATOM 685 O O . PHE A 1 82 ? -40.843 -17.564 7.977 1.00 92.12 82 PHE A O 1
ATOM 692 N N . GLY A 1 83 ? -41.538 -15.424 8.112 1.00 89.44 83 GLY A N 1
ATOM 693 C CA . GLY A 1 83 ? -42.967 -15.705 8.260 1.00 89.44 83 GLY A CA 1
ATOM 694 C C . GLY A 1 83 ? -43.331 -15.971 9.725 1.00 89.44 83 GLY A C 1
ATOM 695 O O . GLY A 1 83 ? -42.569 -16.599 10.468 1.00 89.44 83 GLY A O 1
ATOM 696 N N . LEU A 1 84 ? -44.489 -15.481 10.176 1.00 88.81 84 LEU A N 1
ATOM 697 C CA . LEU A 1 84 ? -44.916 -15.621 11.579 1.00 88.81 84 LEU A CA 1
ATOM 698 C C . LEU A 1 84 ? -45.229 -17.075 11.964 1.00 88.81 84 LEU A C 1
ATOM 700 O O . LEU A 1 84 ? -45.171 -17.428 13.136 1.00 88.81 84 LEU A O 1
ATOM 704 N N . GLU A 1 85 ? -45.499 -17.939 10.990 1.00 88.81 85 GLU A N 1
ATOM 705 C CA . GLU A 1 85 ? -45.669 -19.383 11.160 1.00 88.81 85 GLU A CA 1
ATOM 706 C C . GLU A 1 85 ? -44.383 -20.113 11.579 1.00 88.81 85 GLU A C 1
ATOM 708 O O . GLU A 1 85 ? -44.450 -21.235 12.083 1.00 88.81 85 GLU A O 1
ATOM 713 N N . SER A 1 86 ? -43.220 -19.481 11.397 1.00 87.62 86 SER A N 1
ATOM 714 C CA . SER A 1 86 ? -41.919 -20.045 11.772 1.00 87.62 86 SER A CA 1
ATOM 715 C C . SER A 1 86 ? -41.610 -19.925 13.268 1.00 87.62 86 SER A C 1
ATOM 717 O O . SER A 1 86 ? -40.684 -20.576 13.755 1.00 87.62 86 SER A O 1
ATOM 719 N N . VAL A 1 87 ? -42.366 -19.111 14.011 1.00 90.19 87 VAL A N 1
ATOM 720 C CA . VAL A 1 87 ? -42.254 -18.992 15.471 1.00 90.19 87 VAL A CA 1
ATOM 721 C C . VAL A 1 87 ? -43.448 -19.666 16.166 1.00 90.19 87 VAL A C 1
ATOM 723 O O . VAL A 1 87 ? -44.523 -19.781 15.578 1.00 90.19 87 VAL A O 1
ATOM 726 N N . PRO A 1 88 ? -43.295 -20.158 17.413 1.00 88.81 88 PRO A N 1
ATOM 727 C CA . PRO A 1 88 ? -44.410 -20.735 18.165 1.00 88.81 88 PRO A CA 1
ATOM 728 C C . PRO A 1 88 ? -45.596 -19.768 18.287 1.00 88.81 88 PRO A C 1
ATOM 730 O O . PRO A 1 88 ? -45.406 -18.558 18.356 1.00 88.81 88 PRO A O 1
ATOM 733 N N . LYS A 1 89 ? -46.823 -20.296 18.394 1.00 83.75 89 LYS A N 1
ATOM 734 C CA . LYS A 1 89 ? -48.029 -19.459 18.553 1.00 83.75 89 LYS A CA 1
ATOM 735 C C . LYS A 1 89 ? -47.969 -18.536 19.777 1.00 83.75 89 LYS A C 1
ATOM 737 O O . LYS A 1 89 ? -48.447 -17.412 19.697 1.00 83.75 89 LYS A O 1
ATOM 742 N N . ASP A 1 90 ? -47.325 -18.990 20.851 1.00 85.38 90 ASP A N 1
ATOM 743 C CA . ASP A 1 90 ? -47.140 -18.234 22.096 1.00 85.38 90 ASP A CA 1
ATOM 744 C C . ASP A 1 90 ? -45.771 -17.519 22.148 1.00 85.38 90 ASP A C 1
ATOM 746 O O . ASP A 1 90 ? -45.191 -17.333 23.218 1.00 85.38 90 ASP A O 1
ATOM 750 N N . PHE A 1 91 ? -45.190 -17.175 20.991 1.00 90.06 91 PHE A N 1
ATOM 751 C CA . PHE A 1 91 ? -43.889 -16.507 20.925 1.00 90.06 91 PHE A CA 1
ATOM 752 C C . PHE A 1 91 ? -43.942 -15.102 21.540 1.00 90.06 91 PHE A C 1
ATOM 754 O O . PHE A 1 91 ? -44.764 -14.267 21.161 1.00 90.06 91 PHE A O 1
ATOM 761 N N . ASN A 1 92 ? -43.020 -14.827 22.464 1.00 88.50 92 ASN A N 1
ATOM 762 C CA . ASN A 1 92 ? -42.869 -13.510 23.063 1.00 88.50 92 ASN A CA 1
ATOM 763 C C . ASN A 1 92 ? -42.006 -12.616 22.160 1.00 88.50 92 ASN A C 1
ATOM 765 O O . ASN A 1 92 ? -40.816 -12.872 21.981 1.00 88.50 92 ASN A O 1
ATOM 769 N N . PHE A 1 93 ? -42.593 -11.553 21.616 1.00 88.94 93 PHE A N 1
ATOM 770 C CA . PHE A 1 93 ? -41.886 -10.595 20.760 1.00 88.94 93 PHE A CA 1
ATOM 771 C C . PHE A 1 93 ? -41.023 -9.595 21.541 1.00 88.94 93 PHE A C 1
ATOM 773 O O . PHE A 1 93 ? -40.308 -8.807 20.925 1.00 88.94 93 PHE A O 1
ATOM 780 N N . LEU A 1 94 ? -41.044 -9.631 22.876 1.00 88.12 94 LEU A N 1
ATOM 781 C CA . LEU A 1 94 ? -40.065 -8.924 23.691 1.00 88.12 94 LEU A CA 1
ATOM 782 C C . LEU A 1 94 ? -38.705 -9.614 23.640 1.00 88.12 94 LEU A C 1
ATOM 784 O O . LEU A 1 94 ? -38.583 -10.834 23.488 1.00 88.12 94 LEU A O 1
ATOM 788 N N . ASP A 1 95 ? -37.678 -8.802 23.845 1.00 88.44 95 ASP A N 1
ATOM 789 C CA . ASP A 1 95 ? -36.309 -9.266 23.919 1.00 88.44 95 ASP A CA 1
ATOM 790 C C . ASP A 1 95 ? -36.045 -10.044 25.220 1.00 88.44 95 ASP A C 1
ATOM 792 O O . ASP A 1 95 ? -35.708 -9.482 26.262 1.00 88.44 95 ASP A O 1
ATOM 796 N N . THR A 1 96 ? -36.244 -11.360 25.158 1.00 91.19 96 THR A N 1
ATOM 797 C CA . THR A 1 96 ? -36.021 -12.302 26.264 1.00 91.19 96 THR A CA 1
ATOM 798 C C . THR A 1 96 ? -34.997 -13.370 25.870 1.00 91.19 96 THR A C 1
ATOM 800 O O . THR A 1 96 ? -34.871 -13.685 24.680 1.00 91.19 96 THR A O 1
ATOM 803 N N . PRO A 1 97 ? -34.267 -13.974 26.830 1.00 91.62 97 PRO A N 1
ATOM 804 C CA . PRO A 1 97 ? -33.314 -15.045 26.537 1.00 91.62 97 PRO A CA 1
ATOM 805 C C . PRO A 1 97 ? -33.923 -16.197 25.722 1.00 91.62 97 PRO A C 1
ATOM 807 O O . PRO A 1 97 ? -33.288 -16.701 24.794 1.00 91.62 97 PRO A O 1
ATOM 810 N N . GLU A 1 98 ? -35.164 -16.586 26.017 1.00 92.50 98 GLU A N 1
ATOM 811 C CA . GLU A 1 98 ? -35.890 -17.653 25.325 1.00 92.50 98 GLU A CA 1
ATOM 812 C C . GLU A 1 98 ? -36.185 -17.272 23.868 1.00 92.50 98 GLU A C 1
ATOM 814 O O . GLU A 1 98 ? -35.873 -18.036 22.946 1.00 92.50 98 GLU A O 1
ATOM 819 N N . SER A 1 99 ? -36.714 -16.066 23.642 1.00 93.25 99 SER A N 1
ATOM 820 C CA . SER A 1 99 ? -37.001 -15.554 22.299 1.00 93.25 99 SER A CA 1
ATOM 821 C C . SER A 1 99 ? -35.728 -15.395 21.465 1.00 93.25 99 SER A C 1
ATOM 823 O O . SER A 1 99 ? -35.700 -15.817 20.305 1.00 93.25 99 SER A O 1
ATOM 825 N N . ARG A 1 100 ? -34.632 -14.894 22.059 1.00 94.19 100 ARG A N 1
ATOM 826 C CA . ARG A 1 100 ? -33.313 -14.815 21.401 1.00 94.19 100 ARG A CA 1
ATOM 827 C C . ARG A 1 100 ? -32.819 -16.188 20.957 1.00 94.19 100 ARG A C 1
ATOM 829 O O . ARG A 1 100 ? -32.270 -16.311 19.864 1.00 94.19 100 ARG A O 1
ATOM 836 N N . VAL A 1 101 ? -32.993 -17.234 21.772 1.00 94.75 101 VAL A N 1
ATOM 837 C CA . VAL A 1 101 ? -32.578 -18.605 21.417 1.00 94.75 101 VAL A CA 1
ATOM 838 C C . VAL A 1 101 ? -33.346 -19.117 20.197 1.00 94.75 101 VAL A C 1
ATOM 840 O O . VAL A 1 101 ? -32.725 -19.685 19.294 1.00 94.75 101 VAL A O 1
ATOM 843 N N . ILE A 1 102 ? -34.660 -18.887 20.143 1.00 94.50 102 ILE A N 1
ATOM 844 C CA . ILE A 1 102 ? -35.510 -19.287 19.012 1.00 94.50 102 ILE A CA 1
ATOM 845 C C . ILE A 1 102 ? -35.095 -18.536 17.741 1.00 94.50 102 ILE A C 1
ATOM 847 O O . ILE A 1 102 ? -34.770 -19.168 16.737 1.00 94.50 102 ILE A O 1
ATOM 851 N N . VAL A 1 103 ? -35.021 -17.202 17.790 1.00 94.50 103 VAL A N 1
ATOM 852 C CA . VAL A 1 103 ? -34.652 -16.372 16.629 1.00 94.50 103 VAL A CA 1
ATOM 853 C C . VAL A 1 103 ? -33.238 -16.691 16.145 1.00 94.50 103 VAL A C 1
ATOM 855 O O . VAL A 1 103 ? -33.009 -16.858 14.949 1.00 94.50 103 VAL A O 1
ATOM 858 N N . ARG A 1 104 ? -32.281 -16.877 17.060 1.00 95.12 104 ARG A N 1
ATOM 859 C CA . ARG A 1 104 ? -30.914 -17.296 16.719 1.00 95.12 104 ARG A CA 1
ATOM 860 C C . ARG A 1 104 ? -30.889 -18.650 16.017 1.00 95.12 104 ARG A C 1
ATOM 862 O O . ARG A 1 104 ? -30.059 -18.857 15.133 1.00 95.12 104 ARG A O 1
ATOM 869 N N . LYS A 1 105 ? -31.740 -19.592 16.430 1.00 94.88 105 LYS A N 1
ATOM 870 C CA . LYS A 1 105 ? -31.863 -20.894 15.769 1.00 94.88 105 LYS A CA 1
ATOM 871 C C . LYS A 1 105 ? -32.402 -20.721 14.346 1.00 94.88 105 LYS A C 1
ATOM 873 O O . LYS A 1 105 ? -31.775 -21.236 13.427 1.00 94.88 105 LYS A O 1
ATOM 878 N N . LEU A 1 106 ? -33.457 -19.925 14.165 1.00 95.19 106 LEU A N 1
ATOM 879 C CA . LEU A 1 106 ? -34.036 -19.623 12.850 1.00 95.19 106 LEU A CA 1
ATOM 880 C C . LEU A 1 106 ? -33.027 -18.953 11.905 1.00 95.19 106 LEU A C 1
ATOM 882 O O . LEU A 1 106 ? -32.857 -19.404 10.773 1.00 95.19 106 LEU A O 1
ATOM 886 N N . LEU A 1 107 ? -32.294 -17.941 12.384 1.00 94.69 107 LEU A N 1
ATOM 887 C CA . LEU A 1 107 ? -31.217 -17.288 11.628 1.00 94.69 107 LEU A CA 1
ATOM 888 C C . LEU A 1 107 ? -30.175 -18.306 11.147 1.00 94.69 107 LEU A C 1
ATOM 890 O O . LEU A 1 107 ? -29.799 -18.315 9.976 1.00 94.69 107 LEU A O 1
ATOM 894 N N . LYS A 1 108 ? -29.740 -19.201 12.043 1.00 94.69 108 LYS A N 1
ATOM 895 C CA . LYS A 1 108 ? -28.733 -20.227 11.737 1.00 94.69 108 LYS A CA 1
ATOM 896 C C . LYS A 1 108 ? -29.230 -21.295 10.769 1.00 94.69 108 LYS A C 1
ATOM 898 O O . LYS A 1 108 ? -28.438 -21.774 9.961 1.00 94.69 108 LYS A O 1
ATOM 903 N N . GLU A 1 109 ? -30.490 -21.702 10.884 1.00 94.44 109 GLU A N 1
ATOM 904 C CA . GLU A 1 109 ? -31.096 -22.726 10.028 1.00 94.44 109 GLU A CA 1
ATOM 905 C C . GLU A 1 109 ? -31.365 -22.200 8.616 1.00 94.44 109 GLU A C 1
ATOM 907 O O . GLU A 1 109 ? -31.123 -22.923 7.653 1.00 94.44 109 GLU A O 1
ATOM 912 N N . ARG A 1 110 ? -31.805 -20.941 8.485 1.00 94.31 110 ARG A N 1
ATOM 913 C CA . ARG A 1 110 ? -32.172 -20.348 7.192 1.00 94.31 110 ARG A CA 1
ATOM 914 C C . ARG A 1 110 ? -30.998 -19.716 6.443 1.00 94.31 110 ARG A C 1
ATOM 916 O O . ARG A 1 110 ? -30.892 -19.903 5.237 1.00 94.31 110 ARG A O 1
ATOM 923 N N . TYR A 1 111 ? -30.127 -18.990 7.144 1.00 94.12 111 TYR A N 1
ATOM 924 C CA . TYR A 1 111 ? -29.071 -18.164 6.536 1.00 94.12 111 TYR A CA 1
ATOM 925 C C . TYR A 1 111 ? -27.650 -18.629 6.886 1.00 94.12 111 TYR A C 1
ATOM 927 O O . TYR A 1 111 ? -26.665 -18.035 6.462 1.00 94.12 111 TYR A O 1
ATOM 935 N N . GLY A 1 112 ? -27.522 -19.713 7.651 1.00 93.75 112 GLY A N 1
ATOM 936 C CA . GLY A 1 112 ? -26.232 -20.266 8.041 1.00 93.75 112 GLY A CA 1
ATOM 937 C C . GLY A 1 112 ? -25.675 -19.685 9.340 1.00 93.75 112 GLY A C 1
ATOM 938 O O . GLY A 1 112 ? -26.203 -18.758 9.957 1.00 93.75 112 GLY A O 1
ATOM 939 N N . LYS A 1 113 ? -24.597 -20.312 9.814 1.00 94.19 113 LYS A N 1
ATOM 940 C CA . LYS A 1 113 ? -23.924 -19.944 11.064 1.00 94.19 113 LYS A CA 1
ATOM 941 C C . LYS A 1 113 ? -22.884 -18.860 10.803 1.00 94.19 113 LYS A C 1
ATOM 943 O O . LYS A 1 113 ? -22.331 -18.781 9.712 1.00 94.19 113 LYS A O 1
ATOM 948 N N . MET A 1 114 ? -22.564 -18.109 11.854 1.00 94.75 114 MET A N 1
ATOM 949 C CA . MET A 1 114 ? -21.392 -17.236 11.869 1.00 94.75 114 MET A CA 1
ATOM 950 C C . MET A 1 114 ? -20.132 -18.001 11.468 1.00 94.75 114 MET A C 1
ATOM 952 O O . MET A 1 114 ? -19.964 -19.174 11.832 1.00 94.75 114 MET A O 1
ATOM 956 N N . SER A 1 115 ? -19.240 -17.319 10.756 1.00 93.75 115 SER A N 1
ATOM 957 C CA . SER A 1 115 ? -17.974 -17.906 10.351 1.00 93.75 115 SER A CA 1
ATOM 958 C C . SER A 1 115 ? -17.092 -18.180 11.567 1.00 93.75 115 SER A C 1
ATOM 960 O O . SER A 1 115 ? -16.839 -17.304 12.392 1.00 93.75 115 SER A O 1
ATOM 962 N N . SER A 1 116 ? -16.589 -19.409 11.667 1.00 93.69 116 SER A N 1
ATOM 963 C CA . SER A 1 116 ? -15.612 -19.797 12.688 1.00 93.69 116 SER A CA 1
ATOM 964 C C . SER A 1 116 ? -14.165 -19.566 12.245 1.00 93.69 116 SER A C 1
ATOM 966 O O . SER A 1 116 ? -13.242 -19.873 12.997 1.00 93.69 116 SER A O 1
ATOM 968 N N . SER A 1 117 ? -13.945 -19.114 11.006 1.00 95.12 117 SER A N 1
ATOM 969 C CA . SER A 1 117 ? -12.604 -18.918 10.461 1.00 95.12 117 SER A CA 1
ATOM 970 C C . SER A 1 117 ? -12.545 -17.829 9.399 1.00 95.12 117 SER A C 1
ATOM 972 O O . SER A 1 117 ? -13.424 -17.754 8.547 1.00 95.12 117 SER A O 1
ATOM 974 N N . ILE A 1 118 ? -11.450 -17.083 9.384 1.00 95.00 118 ILE A N 1
ATOM 975 C CA . ILE A 1 118 ? -11.090 -16.110 8.353 1.00 95.00 118 ILE A CA 1
ATOM 976 C C . ILE A 1 118 ? -9.766 -16.503 7.695 1.00 95.00 118 ILE A C 1
ATOM 978 O O . ILE A 1 118 ? -8.954 -17.199 8.309 1.00 95.00 118 ILE A O 1
ATOM 982 N N . SER A 1 119 ? -9.545 -16.073 6.454 1.00 94.31 119 SER A N 1
ATOM 983 C CA . SER A 1 119 ? -8.277 -16.261 5.738 1.00 94.31 119 SER A CA 1
ATOM 984 C C . SER A 1 119 ? -7.536 -14.943 5.502 1.00 94.31 119 SER A C 1
ATOM 986 O O . SER A 1 119 ? -8.112 -13.857 5.593 1.00 94.31 119 SER A O 1
ATOM 988 N N . PHE A 1 120 ? -6.243 -15.025 5.176 1.00 91.88 120 PHE A N 1
ATOM 989 C CA . PHE A 1 120 ? -5.457 -13.838 4.825 1.00 91.88 120 PHE A CA 1
ATOM 990 C C . PHE A 1 120 ? -5.938 -13.177 3.533 1.00 91.88 120 PHE A C 1
ATOM 992 O O . PHE A 1 120 ? -5.930 -11.950 3.459 1.00 91.88 120 PHE A O 1
ATOM 999 N N . ASP A 1 121 ? -6.436 -13.954 2.566 1.00 90.31 121 ASP A N 1
ATOM 1000 C CA . ASP A 1 121 ? -7.054 -13.394 1.361 1.00 90.31 121 ASP A CA 1
ATOM 1001 C C . ASP A 1 121 ? -8.238 -12.491 1.697 1.00 90.31 121 ASP A C 1
ATOM 1003 O O . ASP A 1 121 ? -8.356 -11.392 1.160 1.00 90.31 121 ASP A O 1
ATOM 1007 N N . GLN A 1 122 ? -9.093 -12.933 2.626 1.00 92.12 122 GLN A N 1
ATOM 1008 C CA . GLN A 1 122 ? -10.227 -12.131 3.070 1.00 92.12 122 GLN A CA 1
ATOM 1009 C C . GLN A 1 122 ? -9.757 -10.843 3.754 1.00 92.12 122 GLN A C 1
ATOM 1011 O O . GLN A 1 122 ? -10.318 -9.782 3.499 1.00 92.12 122 GLN A O 1
ATOM 1016 N N . LEU A 1 123 ? -8.705 -10.906 4.575 1.00 91.56 123 LEU A N 1
ATOM 1017 C CA . LEU A 1 123 ? -8.166 -9.731 5.269 1.00 91.56 123 LEU A CA 1
ATOM 1018 C C . LEU A 1 123 ? -7.512 -8.708 4.326 1.00 91.56 123 LEU A C 1
ATOM 1020 O O . LEU A 1 123 ? -7.676 -7.509 4.536 1.00 91.56 123 LEU A O 1
ATOM 1024 N N . TYR A 1 124 ? -6.756 -9.161 3.321 1.00 90.12 124 TYR A N 1
ATOM 1025 C CA . TYR A 1 124 ? -5.959 -8.283 2.453 1.00 90.12 124 TYR A CA 1
ATOM 1026 C C . TYR A 1 124 ? -6.683 -7.833 1.182 1.00 90.12 124 TYR A C 1
ATOM 1028 O O . TYR A 1 124 ? -6.426 -6.725 0.712 1.00 90.12 124 TYR A O 1
ATOM 1036 N N . PHE A 1 125 ? -7.539 -8.684 0.610 1.00 90.62 125 PHE A N 1
ATOM 1037 C CA . PHE A 1 125 ? -8.014 -8.540 -0.770 1.00 90.62 125 PHE A CA 1
ATOM 1038 C C . PHE A 1 125 ? -9.540 -8.542 -0.912 1.00 90.62 125 PHE A C 1
ATOM 1040 O O . PHE A 1 125 ? -10.032 -8.676 -2.028 1.00 90.62 125 PHE A O 1
ATOM 1047 N N . THR A 1 126 ? -10.304 -8.403 0.176 1.00 90.81 126 THR A N 1
ATOM 1048 C CA . THR A 1 126 ? -11.758 -8.159 0.107 1.00 90.81 126 THR A CA 1
ATOM 1049 C C . THR A 1 126 ? -12.097 -6.802 0.700 1.00 90.81 126 THR A C 1
ATOM 1051 O O . THR A 1 126 ? -11.373 -6.305 1.561 1.00 90.81 126 THR A O 1
ATOM 1054 N N . ASP A 1 127 ? -13.224 -6.225 0.297 1.00 89.94 127 ASP A N 1
ATOM 1055 C CA . ASP A 1 127 ? -13.676 -4.906 0.751 1.00 89.94 127 ASP A CA 1
ATOM 1056 C C . ASP A 1 127 ? -14.762 -5.008 1.813 1.00 89.94 127 ASP A C 1
ATOM 1058 O O . ASP A 1 127 ? -15.392 -6.057 1.952 1.00 89.94 127 ASP A O 1
ATOM 1062 N N . ILE A 1 128 ? -14.960 -3.915 2.557 1.00 92.25 128 ILE A N 1
ATOM 1063 C CA . ILE A 1 128 ? -15.987 -3.800 3.599 1.00 92.25 128 ILE A CA 1
ATOM 1064 C C . ILE A 1 128 ? -17.356 -4.161 3.021 1.00 92.25 128 ILE A C 1
ATOM 1066 O O . ILE A 1 128 ? -17.756 -3.631 1.985 1.00 92.25 128 ILE A O 1
ATOM 1070 N N . ASN A 1 129 ? -18.077 -5.028 3.723 1.00 94.69 129 ASN A N 1
ATOM 1071 C CA . ASN A 1 129 ? -19.413 -5.460 3.361 1.00 94.69 129 ASN A CA 1
ATOM 1072 C C . ASN A 1 129 ? -20.283 -5.716 4.604 1.00 94.69 129 ASN A C 1
ATOM 1074 O O . ASN A 1 129 ? -19.787 -5.766 5.732 1.00 94.69 129 ASN A O 1
ATOM 1078 N N . VAL A 1 130 ? -21.586 -5.898 4.390 1.00 96.38 130 VAL A N 1
ATOM 1079 C CA . VAL A 1 130 ? -22.544 -6.286 5.435 1.00 96.38 130 VAL A CA 1
ATOM 1080 C C . VAL A 1 130 ? -22.107 -7.598 6.093 1.00 96.38 130 VAL A C 1
ATOM 1082 O O . VAL A 1 130 ? -21.674 -8.533 5.418 1.00 96.38 130 VAL A O 1
ATOM 1085 N N . GLY A 1 131 ? -22.207 -7.661 7.420 1.00 96.19 131 GLY A N 1
ATOM 1086 C CA . GLY A 1 131 ? -21.793 -8.809 8.230 1.00 96.19 131 GLY A CA 1
ATOM 1087 C C . GLY A 1 131 ? -20.312 -8.828 8.629 1.00 96.19 131 GLY A C 1
ATOM 1088 O O . GLY A 1 131 ? -19.889 -9.696 9.403 1.00 96.19 131 GLY A O 1
ATOM 1089 N N . ASP A 1 132 ? -19.520 -7.860 8.165 1.00 97.31 132 ASP A N 1
ATOM 1090 C CA . ASP A 1 132 ? -18.175 -7.628 8.682 1.00 97.31 132 ASP A CA 1
ATOM 1091 C C . ASP A 1 132 ? -18.219 -7.041 10.093 1.00 97.31 132 ASP A C 1
ATOM 1093 O O . ASP A 1 132 ? -19.035 -6.170 10.392 1.00 97.31 132 ASP A O 1
ATOM 1097 N N . VAL A 1 133 ? -17.294 -7.471 10.949 1.00 97.00 133 VAL A N 1
ATOM 1098 C CA . VAL A 1 133 ? -17.097 -6.869 12.273 1.00 97.00 133 VAL A CA 1
ATOM 1099 C C . VAL A 1 133 ? -15.938 -5.890 12.198 1.00 97.00 133 VAL A C 1
ATOM 1101 O O . VAL A 1 133 ? -14.854 -6.236 11.732 1.00 97.00 133 VAL A O 1
ATOM 1104 N N . VAL A 1 134 ? -16.154 -4.669 12.668 1.00 95.19 134 VAL A N 1
ATOM 1105 C CA . VAL A 1 134 ? -15.170 -3.590 12.663 1.00 95.19 134 VAL A CA 1
ATOM 1106 C C . VAL A 1 134 ? -14.879 -3.128 14.080 1.00 95.19 134 VAL A C 1
ATOM 1108 O O . VAL A 1 134 ? -15.739 -3.155 14.957 1.00 95.19 134 VAL A O 1
ATOM 1111 N N . ASP A 1 135 ? -13.641 -2.711 14.295 1.00 92.56 135 ASP A N 1
ATOM 1112 C CA . ASP A 1 135 ? -13.203 -2.063 15.520 1.00 92.56 135 ASP A CA 1
ATOM 1113 C C . ASP A 1 135 ? -12.979 -0.576 15.248 1.00 92.56 135 ASP A C 1
ATOM 1115 O O . ASP A 1 135 ? -12.191 -0.212 14.366 1.00 92.56 135 ASP A O 1
ATOM 1119 N N . LEU A 1 136 ? -13.672 0.276 15.999 1.00 88.50 136 LEU A N 1
ATOM 1120 C CA . LEU A 1 136 ? -13.560 1.733 15.912 1.00 88.50 136 LEU A CA 1
ATOM 1121 C C . LEU A 1 136 ? -12.570 2.309 16.939 1.00 88.50 136 LEU A C 1
ATOM 1123 O O . LEU A 1 136 ? -12.295 3.508 16.937 1.00 88.50 136 LEU A O 1
ATOM 1127 N N . SER A 1 137 ? -12.025 1.472 17.822 1.00 82.50 137 SER A N 1
ATOM 1128 C CA . SER A 1 137 ? -11.205 1.885 18.958 1.00 82.50 137 SER A CA 1
ATOM 1129 C C . SER A 1 137 ? -9.812 2.387 18.577 1.00 82.50 137 SER A C 1
ATOM 1131 O O . SER A 1 137 ? -9.076 1.742 17.826 1.00 82.50 137 SER A O 1
ATOM 1133 N N . LEU A 1 138 ? -9.432 3.535 19.152 1.00 67.31 138 LEU A N 1
ATOM 1134 C CA . LEU A 1 138 ? -8.109 4.152 18.990 1.00 67.31 138 LEU A CA 1
ATOM 1135 C C . LEU A 1 138 ? -7.066 3.575 19.954 1.00 67.31 138 LEU A C 1
ATOM 1137 O O . LEU A 1 138 ? -5.888 3.501 19.610 1.00 67.31 138 LEU A O 1
ATOM 1141 N N . SER A 1 139 ? -7.493 3.165 21.147 1.00 69.31 139 SER A N 1
ATOM 1142 C CA . SER A 1 139 ? -6.630 2.622 22.196 1.00 69.31 139 SER A CA 1
ATOM 1143 C C . SER A 1 139 ? -7.123 1.256 22.670 1.00 69.31 139 SER A C 1
ATOM 1145 O O . SER A 1 139 ? -8.218 0.815 22.319 1.00 69.31 139 SER A O 1
ATOM 1147 N N . LEU A 1 140 ? -6.301 0.580 23.476 1.00 75.62 140 LEU A N 1
ATOM 1148 C CA . LEU A 1 140 ? -6.659 -0.686 24.121 1.00 75.62 140 LEU A CA 1
ATOM 1149 C C . LEU A 1 140 ? -7.846 -0.538 25.095 1.00 75.62 140 LEU A C 1
ATOM 1151 O O . LEU A 1 140 ? -8.589 -1.495 25.299 1.00 75.62 140 LEU A O 1
ATOM 1155 N N . ASP A 1 141 ? -8.012 0.652 25.682 1.00 67.06 141 ASP A N 1
ATOM 1156 C CA . ASP A 1 141 ? -9.024 0.930 26.708 1.00 67.06 141 ASP A CA 1
ATOM 1157 C C . ASP A 1 141 ? -10.405 1.212 26.103 1.00 67.06 141 ASP A C 1
ATOM 1159 O O . ASP A 1 141 ? -11.437 0.925 26.714 1.00 67.06 141 ASP A O 1
ATOM 1163 N N . SER A 1 142 ? -10.435 1.747 24.880 1.00 68.81 142 SER A N 1
ATOM 1164 C CA . SER A 1 142 ? -11.656 1.834 24.085 1.00 68.81 142 SER A CA 1
ATOM 1165 C C . SER A 1 142 ? -11.989 0.451 23.516 1.00 68.81 142 SER A C 1
ATOM 1167 O O . SER A 1 142 ? -11.119 -0.224 22.974 1.00 68.81 142 SER A O 1
ATOM 1169 N N . ASN A 1 143 ? -13.243 0.016 23.641 1.00 72.19 143 ASN A N 1
ATOM 1170 C CA . ASN A 1 143 ? -13.710 -1.261 23.099 1.00 72.19 143 ASN A CA 1
ATOM 1171 C C . ASN A 1 143 ? -15.014 -1.029 22.334 1.00 72.19 143 ASN A C 1
ATOM 1173 O O . ASN A 1 143 ? -16.102 -1.170 22.898 1.00 72.19 143 ASN A O 1
ATOM 1177 N N . ASN A 1 144 ? -14.880 -0.666 21.065 1.00 84.62 144 ASN A N 1
ATOM 1178 C CA . ASN A 1 144 ? -15.960 -0.217 20.196 1.00 84.62 144 ASN A CA 1
ATOM 1179 C C . ASN A 1 144 ? -16.042 -1.156 18.987 1.00 84.62 144 ASN A C 1
ATOM 1181 O O . ASN A 1 144 ? -15.804 -0.759 17.846 1.00 84.62 144 ASN A O 1
ATOM 1185 N N . LEU A 1 145 ? -16.340 -2.431 19.264 1.00 92.88 145 LEU A N 1
ATOM 1186 C CA . LEU A 1 145 ? -16.697 -3.393 18.228 1.00 92.88 145 LEU A CA 1
ATOM 1187 C C . LEU A 1 145 ? -18.115 -3.130 17.732 1.00 92.88 145 LEU A C 1
ATOM 1189 O O . LEU A 1 145 ? -19.042 -2.979 18.533 1.00 92.88 145 LEU A O 1
ATOM 1193 N N . ALA A 1 146 ? -18.275 -3.158 16.417 1.00 94.69 146 ALA A N 1
ATOM 1194 C CA . ALA A 1 146 ? -19.558 -3.045 15.749 1.00 94.69 146 ALA A CA 1
ATOM 1195 C C . ALA A 1 146 ? -19.619 -3.973 14.535 1.00 94.69 146 ALA A C 1
ATOM 1197 O O . ALA A 1 146 ? -18.590 -4.385 14.003 1.00 94.69 146 ALA A O 1
ATOM 1198 N N . VAL A 1 147 ? -20.825 -4.318 14.100 1.00 96.81 147 VAL A N 1
ATOM 1199 C CA . VAL A 1 147 ? -21.059 -5.058 12.857 1.00 96.81 147 VAL A CA 1
ATOM 1200 C C . VAL A 1 147 ? -21.653 -4.131 11.806 1.00 96.81 147 VAL A C 1
ATOM 1202 O O . VAL A 1 147 ? -22.497 -3.298 12.123 1.00 96.81 147 VAL A O 1
ATOM 1205 N N . VAL A 1 148 ? -21.211 -4.270 10.558 1.00 96.81 148 VAL A N 1
ATOM 1206 C CA . VAL A 1 148 ? -21.793 -3.551 9.421 1.00 96.81 148 VAL A CA 1
ATOM 1207 C C . VAL A 1 148 ? -23.164 -4.148 9.118 1.00 96.81 148 VAL A C 1
ATOM 1209 O O . VAL A 1 148 ? -23.249 -5.296 8.680 1.00 96.81 148 VAL A O 1
ATOM 1212 N N . ALA A 1 149 ? -24.222 -3.377 9.361 1.00 95.94 149 ALA A N 1
ATOM 1213 C CA . ALA A 1 149 ? -25.604 -3.784 9.122 1.00 95.94 149 ALA A CA 1
ATOM 1214 C C . ALA A 1 149 ? -26.093 -3.362 7.732 1.00 95.94 149 ALA A C 1
ATOM 1216 O O . ALA A 1 149 ? -26.750 -4.147 7.057 1.00 95.94 149 ALA A O 1
ATOM 1217 N N . GLU A 1 150 ? -25.716 -2.164 7.270 1.00 94.81 150 GLU A N 1
ATOM 1218 C CA . GLU A 1 150 ? -26.036 -1.692 5.920 1.00 94.81 150 GLU A CA 1
ATOM 1219 C C . GLU A 1 150 ? -24.878 -0.929 5.274 1.00 94.81 150 GLU A C 1
ATOM 1221 O O . GLU A 1 150 ? -24.049 -0.297 5.938 1.00 94.81 150 GLU A O 1
ATOM 1226 N N . LEU A 1 151 ? -24.849 -0.994 3.944 1.00 93.81 151 LEU A N 1
ATOM 1227 C CA . LEU A 1 151 ? -23.983 -0.182 3.096 1.00 93.81 151 LEU A CA 1
ATOM 1228 C C . LEU A 1 151 ? -24.552 1.242 2.962 1.00 93.81 151 LEU A C 1
ATOM 1230 O O . LEU A 1 151 ? -25.738 1.451 3.225 1.00 93.81 151 LEU A O 1
ATOM 1234 N N . PRO A 1 152 ? -23.745 2.219 2.512 1.00 90.75 152 PRO A N 1
ATOM 1235 C CA . PRO A 1 152 ? -24.251 3.546 2.184 1.00 90.75 152 PRO A CA 1
ATOM 1236 C C . PRO A 1 152 ? -25.395 3.474 1.163 1.00 90.75 152 PRO A C 1
ATOM 1238 O O . PRO A 1 152 ? -25.285 2.767 0.159 1.00 90.75 152 PRO A O 1
ATOM 1241 N N . GLN A 1 153 ? -26.476 4.207 1.436 1.00 87.19 153 GLN A N 1
ATOM 1242 C CA . GLN A 1 153 ? -27.719 4.199 0.648 1.00 87.19 153 GLN A CA 1
ATOM 1243 C C . GLN A 1 153 ? -27.785 5.339 -0.386 1.00 87.19 153 GLN A C 1
ATOM 1245 O O . GLN A 1 153 ? -28.578 5.271 -1.320 1.00 87.19 153 GLN A O 1
ATOM 1250 N N . ASP A 1 154 ? -26.950 6.373 -0.236 1.00 84.75 154 ASP A N 1
ATOM 1251 C CA . ASP A 1 154 ? -26.874 7.543 -1.120 1.00 84.75 154 ASP A CA 1
ATOM 1252 C C . ASP A 1 154 ? -25.400 7.928 -1.322 1.00 84.75 154 ASP A C 1
ATOM 1254 O O . ASP A 1 154 ? -24.610 7.895 -0.378 1.00 84.75 154 ASP A O 1
ATOM 1258 N N . ILE A 1 155 ? -25.012 8.315 -2.538 1.00 81.94 155 ILE A N 1
ATOM 1259 C CA . ILE A 1 155 ? -23.667 8.827 -2.819 1.00 81.94 155 ILE A CA 1
ATOM 1260 C C . ILE A 1 155 ? -23.320 10.084 -2.002 1.00 81.94 155 ILE A C 1
ATOM 1262 O O . ILE A 1 155 ? -22.155 10.292 -1.659 1.00 81.94 155 ILE A O 1
ATOM 1266 N N . LYS A 1 156 ? -24.317 10.915 -1.669 1.00 78.75 156 LYS A N 1
ATOM 1267 C CA . LYS A 1 156 ? -24.137 12.120 -0.845 1.00 78.75 156 LYS A CA 1
ATOM 1268 C C . LYS A 1 156 ? -23.828 11.799 0.616 1.00 78.75 156 LYS A C 1
ATOM 1270 O O . LYS A 1 156 ? -23.203 12.610 1.295 1.00 78.75 156 LYS A O 1
ATOM 1275 N N . ASP A 1 157 ? -24.238 10.622 1.084 1.00 79.31 157 ASP A N 1
ATOM 1276 C CA . ASP A 1 157 ? -23.992 10.139 2.438 1.00 79.31 157 ASP A CA 1
ATOM 1277 C C . ASP A 1 157 ? -23.223 8.806 2.409 1.00 79.31 157 ASP A C 1
ATOM 1279 O O . ASP A 1 157 ? -23.819 7.728 2.489 1.00 79.31 157 ASP A O 1
ATOM 1283 N N . PRO A 1 158 ? -21.880 8.853 2.339 1.00 80.69 158 PRO A N 1
ATOM 1284 C CA . PRO A 1 158 ? -21.040 7.664 2.227 1.00 80.69 158 PRO A CA 1
ATOM 1285 C C . PRO A 1 158 ? -20.856 6.897 3.551 1.00 80.69 158 PRO A C 1
ATOM 1287 O O . PRO A 1 158 ? -19.965 6.044 3.654 1.00 80.69 158 PRO A O 1
ATOM 1290 N N . ARG A 1 159 ? -21.628 7.213 4.598 1.00 86.50 159 ARG A N 1
ATOM 1291 C CA . ARG A 1 159 ? -21.527 6.551 5.905 1.00 86.50 159 ARG A CA 1
ATOM 1292 C C . ARG A 1 159 ? -22.187 5.173 5.877 1.00 86.50 159 ARG A C 1
ATOM 1294 O O . ARG A 1 159 ? -23.228 4.968 5.259 1.00 86.50 159 ARG A O 1
ATOM 1301 N N . TYR A 1 160 ? -21.576 4.234 6.590 1.00 91.31 160 TYR A N 1
ATOM 1302 C CA . TYR A 1 160 ? -22.098 2.887 6.813 1.00 91.31 160 TYR A CA 1
ATOM 1303 C C . TYR A 1 160 ? -23.003 2.878 8.040 1.00 91.31 160 TYR A C 1
ATOM 1305 O O . TYR A 1 160 ? -22.741 3.606 9.000 1.00 91.31 160 TYR A O 1
ATOM 1313 N N . THR A 1 161 ? -24.015 2.013 8.032 1.00 93.44 161 THR A N 1
ATOM 1314 C CA . THR A 1 161 ? -24.863 1.777 9.203 1.00 93.44 161 THR A CA 1
ATOM 1315 C C . THR A 1 161 ? -24.309 0.595 9.984 1.00 93.44 161 THR A C 1
ATOM 1317 O O . THR A 1 161 ? -24.209 -0.521 9.464 1.00 93.44 161 THR A O 1
ATOM 1320 N N . LEU A 1 162 ? -23.927 0.835 11.233 1.00 94.19 162 LEU A N 1
ATOM 1321 C CA . LEU A 1 162 ? -23.337 -0.153 12.124 1.00 94.19 162 LEU A CA 1
ATOM 1322 C C . LEU A 1 162 ? -24.276 -0.462 13.288 1.00 94.19 162 LEU A C 1
ATOM 1324 O O . LEU A 1 162 ? -25.025 0.407 13.725 1.00 94.19 162 LEU A O 1
ATOM 1328 N N . ILE A 1 163 ? -24.178 -1.675 13.829 1.00 93.69 163 ILE A N 1
ATOM 1329 C CA . ILE A 1 163 ? -24.766 -2.045 15.121 1.00 93.69 163 ILE A CA 1
ATOM 1330 C C . ILE A 1 163 ? -23.615 -2.349 16.074 1.00 93.69 163 ILE A C 1
ATOM 1332 O O . ILE A 1 163 ? -22.837 -3.281 15.845 1.00 93.69 163 ILE A O 1
ATOM 1336 N N . ASN A 1 164 ? -23.465 -1.546 17.124 1.00 90.75 164 ASN A N 1
ATOM 1337 C CA . ASN A 1 164 ? -22.365 -1.701 18.068 1.00 90.75 164 ASN A CA 1
ATOM 1338 C C . ASN A 1 164 ? -22.597 -2.884 19.029 1.00 90.75 164 ASN A C 1
ATOM 1340 O O . ASN A 1 164 ? -23.669 -3.488 19.086 1.00 90.75 164 ASN A O 1
ATOM 1344 N N . LYS A 1 165 ? -21.586 -3.227 19.834 1.00 87.94 165 LYS A N 1
ATOM 1345 C CA . LYS A 1 165 ? -21.677 -4.324 20.815 1.00 87.94 165 LYS A CA 1
ATOM 1346 C C . LYS A 1 165 ? -22.751 -4.134 21.895 1.00 87.94 165 LYS A C 1
ATOM 1348 O O . LYS A 1 165 ? -23.044 -5.090 22.609 1.00 87.94 165 LYS A O 1
ATOM 1353 N N . TYR A 1 166 ? -23.277 -2.925 22.072 1.00 86.75 166 TYR A N 1
ATOM 1354 C CA . TYR A 1 166 ? -24.363 -2.633 23.010 1.00 86.75 166 TYR A CA 1
ATOM 1355 C C . TYR A 1 166 ? -25.738 -2.773 22.358 1.00 86.75 166 TYR A C 1
ATOM 1357 O O . TYR A 1 166 ? -26.730 -2.834 23.075 1.00 86.75 166 TYR A O 1
ATOM 1365 N N . GLY A 1 167 ? -25.776 -2.901 21.029 1.00 85.06 167 GLY A N 1
ATOM 1366 C CA . GLY A 1 167 ? -27.005 -3.013 20.267 1.00 85.06 167 GLY A CA 1
ATOM 1367 C C . GLY A 1 167 ? -27.513 -1.698 19.675 1.00 85.06 167 GLY A C 1
ATOM 1368 O O . GLY A 1 167 ? -28.594 -1.698 19.085 1.00 85.06 167 GLY A O 1
ATOM 1369 N N . ASP A 1 168 ? -26.746 -0.612 19.809 1.00 85.75 168 ASP A N 1
ATOM 1370 C CA . ASP A 1 168 ? -27.109 0.716 19.312 1.00 85.75 168 ASP A CA 1
ATOM 1371 C C . ASP A 1 168 ? -26.653 0.902 17.856 1.00 85.75 168 ASP A C 1
ATOM 1373 O O . ASP A 1 168 ? -25.633 0.345 17.433 1.00 85.75 168 ASP A O 1
ATOM 1377 N N . LEU A 1 169 ? -27.388 1.724 17.102 1.00 88.25 169 LEU A N 1
ATOM 1378 C CA . LEU A 1 169 ? -27.005 2.131 15.749 1.00 88.25 169 LEU A CA 1
ATOM 1379 C C . LEU A 1 169 ? -25.861 3.152 15.771 1.00 88.25 169 LEU A C 1
ATOM 1381 O O . LEU A 1 169 ? -25.802 4.024 16.636 1.00 88.25 169 LEU A O 1
ATOM 1385 N N . GLU A 1 170 ? -24.979 3.108 14.779 1.00 86.94 170 GLU A N 1
ATOM 1386 C CA . GLU A 1 170 ? -23.970 4.144 14.528 1.00 86.94 170 GLU A CA 1
ATOM 1387 C C . GLU A 1 170 ? -23.829 4.383 13.020 1.00 86.94 170 GLU A C 1
ATOM 1389 O O . GLU A 1 170 ? -23.758 3.431 12.244 1.00 86.94 170 GLU A O 1
ATOM 1394 N N . PHE A 1 171 ? -23.773 5.648 12.593 1.00 86.31 171 PHE A N 1
ATOM 1395 C CA . PHE A 1 171 ? -23.582 6.023 11.188 1.00 86.31 171 PHE A CA 1
ATOM 1396 C C . PHE A 1 171 ? -22.174 6.572 10.996 1.00 86.31 171 PHE A C 1
ATOM 1398 O O . PHE A 1 171 ? -21.870 7.684 11.422 1.00 86.31 171 PHE A O 1
ATOM 1405 N N . VAL A 1 172 ? -21.290 5.781 10.388 1.00 84.19 172 VAL A N 1
ATOM 1406 C CA . VAL A 1 172 ? -19.845 6.035 10.461 1.00 84.19 172 VAL A CA 1
ATOM 1407 C C . VAL A 1 172 ? -19.174 5.917 9.095 1.00 84.19 172 VAL A C 1
ATOM 1409 O O . VAL A 1 172 ? -19.437 4.989 8.331 1.00 84.19 172 VAL A O 1
ATOM 1412 N N . SER A 1 173 ? -18.256 6.837 8.777 1.00 83.75 173 SER A N 1
ATOM 1413 C CA . SER A 1 173 ? -17.421 6.734 7.574 1.00 83.75 173 SER A CA 1
ATOM 1414 C C . SER A 1 173 ? -16.414 5.577 7.673 1.00 83.75 173 SER A C 1
ATOM 1416 O O . SER A 1 173 ? -15.787 5.365 8.716 1.00 83.75 173 SER A O 1
ATOM 1418 N N . LYS A 1 174 ? -16.133 4.899 6.547 1.00 84.75 174 LYS A N 1
ATOM 1419 C CA . LYS A 1 174 ? -15.117 3.826 6.458 1.00 84.75 174 LYS A CA 1
ATOM 1420 C C . LYS A 1 174 ? -13.730 4.233 6.974 1.00 84.75 174 LYS A C 1
ATOM 1422 O O . LYS A 1 174 ? -12.943 3.381 7.378 1.00 84.75 174 LYS A O 1
ATOM 1427 N N . LYS A 1 175 ? -13.406 5.533 6.981 1.00 80.00 175 LYS A N 1
ATOM 1428 C CA . LYS A 1 175 ? -12.116 6.072 7.457 1.00 80.00 175 LYS A CA 1
ATOM 1429 C C . LYS A 1 175 ? -11.946 5.994 8.981 1.00 80.00 175 LYS A C 1
ATOM 1431 O O . LYS A 1 175 ? -10.819 6.123 9.471 1.00 80.00 175 LYS A O 1
ATOM 1436 N N . ARG A 1 176 ? -13.028 5.772 9.739 1.00 82.94 176 ARG A N 1
ATOM 1437 C CA . ARG A 1 176 ? -12.961 5.526 11.189 1.00 82.94 176 ARG A CA 1
ATOM 1438 C C . ARG A 1 176 ? -12.646 4.077 11.543 1.00 82.94 176 ARG A C 1
ATOM 1440 O O . ARG A 1 176 ? -12.323 3.811 12.693 1.00 82.94 176 ARG A O 1
ATOM 1447 N N . PHE A 1 177 ? -12.706 3.150 10.591 1.00 89.00 177 PHE A N 1
ATOM 1448 C CA . PHE A 1 177 ? -12.485 1.736 10.876 1.00 89.00 177 PHE A CA 1
ATOM 1449 C C . PHE A 1 177 ? -10.990 1.492 11.124 1.00 89.00 177 PHE A C 1
ATOM 1451 O O . PHE A 1 177 ? -10.154 1.750 10.256 1.00 89.00 177 PHE A O 1
ATOM 1458 N N . ARG A 1 178 ? -10.653 1.015 12.327 1.00 89.12 178 ARG A N 1
ATOM 1459 C CA . ARG A 1 178 ? -9.274 0.793 12.804 1.00 89.12 178 ARG A CA 1
ATOM 1460 C C . ARG A 1 178 ? -8.841 -0.662 12.687 1.00 89.12 178 ARG A C 1
ATOM 1462 O O . ARG A 1 178 ? -7.651 -0.955 12.670 1.00 89.12 178 ARG A O 1
ATOM 1469 N N . PHE A 1 179 ? -9.801 -1.580 12.644 1.00 92.56 179 PHE A N 1
ATOM 1470 C CA . PHE A 1 179 ? -9.566 -2.986 12.344 1.00 92.56 179 PHE A CA 1
ATOM 1471 C C . PHE A 1 179 ? -10.822 -3.622 11.739 1.00 92.56 179 PHE A C 1
ATOM 1473 O O . PHE A 1 179 ? -11.929 -3.176 12.039 1.00 92.56 179 PHE A O 1
ATOM 1480 N N . ARG A 1 180 ? -10.673 -4.666 10.917 1.00 94.06 180 ARG A N 1
ATOM 1481 C CA . ARG A 1 180 ? -11.799 -5.422 10.345 1.00 94.06 180 ARG A CA 1
ATOM 1482 C C . ARG A 1 180 ? -11.581 -6.924 10.434 1.00 94.06 180 ARG A C 1
ATOM 1484 O O . ARG A 1 180 ? -10.519 -7.441 10.099 1.00 94.06 180 ARG A O 1
ATOM 1491 N N . LEU A 1 181 ? -12.651 -7.614 10.796 1.00 95.94 181 LEU A N 1
ATOM 1492 C CA . LEU A 1 181 ? -12.826 -9.052 10.707 1.00 95.94 181 LEU A CA 1
ATOM 1493 C C . LEU A 1 181 ? -13.873 -9.335 9.612 1.00 95.94 181 LEU A C 1
ATOM 1495 O O . LEU A 1 181 ? -15.053 -9.029 9.804 1.00 95.94 181 LEU A O 1
ATOM 1499 N N . PRO A 1 182 ? -13.455 -9.867 8.453 1.00 95.69 182 PRO A N 1
ATOM 1500 C CA . PRO A 1 182 ? -14.326 -10.019 7.294 1.00 95.69 182 PRO A CA 1
ATOM 1501 C C . PRO A 1 182 ? -15.297 -11.198 7.446 1.00 95.69 182 PRO A C 1
ATOM 1503 O O . PRO A 1 182 ? -14.918 -12.267 7.926 1.00 95.69 182 PRO A O 1
ATOM 1506 N N . SER A 1 183 ? -16.530 -11.009 6.976 1.00 94.38 183 SER A N 1
ATOM 1507 C CA . SER A 1 183 ? -17.566 -12.032 6.782 1.00 94.38 183 SER A CA 1
ATOM 1508 C C . SER A 1 183 ? -17.828 -12.899 8.020 1.00 94.38 183 SER A C 1
ATOM 1510 O O . SER A 1 183 ? -17.926 -14.126 7.936 1.00 94.38 183 SER A O 1
ATOM 1512 N N . ILE A 1 184 ? -17.910 -12.266 9.193 1.00 96.56 184 ILE A N 1
ATOM 1513 C CA . ILE A 1 184 ? -18.170 -12.963 10.459 1.00 96.56 184 ILE A CA 1
ATOM 1514 C C . ILE A 1 184 ? -19.634 -13.379 10.553 1.00 96.56 184 ILE A C 1
ATOM 1516 O O . ILE A 1 184 ? -19.928 -14.522 10.910 1.00 96.56 184 ILE A O 1
ATOM 1520 N N . PHE A 1 185 ? -20.541 -12.468 10.215 1.00 96.81 185 PHE A N 1
ATOM 1521 C CA . PHE A 1 185 ? -21.972 -12.727 10.169 1.00 96.81 185 PHE A CA 1
ATOM 1522 C C . PHE A 1 185 ? -22.426 -12.914 8.715 1.00 96.81 185 PHE A C 1
ATOM 1524 O O . PHE A 1 185 ? -21.917 -12.217 7.835 1.00 96.81 185 PHE A O 1
ATOM 1531 N N . PRO A 1 186 ? -23.376 -13.826 8.439 1.00 96.38 186 PRO A N 1
ATOM 1532 C CA . PRO A 1 186 ? -24.026 -13.881 7.135 1.00 96.38 186 PRO A CA 1
ATOM 1533 C C . PRO A 1 186 ? -24.718 -12.539 6.833 1.00 96.38 186 PRO A C 1
ATOM 1535 O O . PRO A 1 186 ? -25.458 -12.055 7.697 1.00 96.38 186 PRO A O 1
ATOM 1538 N N . PRO A 1 187 ? -24.502 -11.928 5.653 1.00 95.19 187 PRO A N 1
ATOM 1539 C CA . PRO A 1 187 ? -25.112 -10.645 5.297 1.00 95.19 187 PRO A CA 1
ATOM 1540 C C . PRO A 1 187 ? -26.640 -10.646 5.417 1.00 95.19 187 PRO A C 1
ATOM 1542 O O . PRO A 1 187 ? -27.246 -9.658 5.818 1.00 95.19 187 PRO A O 1
ATOM 1545 N N . GLU A 1 188 ? -27.265 -11.788 5.134 1.00 95.25 188 GLU A N 1
ATOM 1546 C CA . GLU A 1 188 ? -28.713 -11.961 5.130 1.00 95.25 188 GLU A CA 1
ATOM 1547 C C . GLU A 1 188 ? -29.339 -11.783 6.518 1.00 95.25 188 GLU A C 1
ATOM 1549 O O . GLU A 1 188 ? -30.530 -11.499 6.606 1.00 95.25 188 GLU A O 1
ATOM 1554 N N . TRP A 1 189 ? -28.562 -11.900 7.605 1.00 94.88 189 TRP A N 1
ATOM 1555 C CA . TRP A 1 189 ? -29.051 -11.634 8.965 1.00 94.88 189 TRP A CA 1
ATOM 1556 C C . TRP A 1 189 ? -29.548 -10.195 9.143 1.00 94.88 189 TRP A C 1
ATOM 1558 O O . TRP A 1 189 ? -30.368 -9.947 10.026 1.00 94.88 189 TRP A O 1
ATOM 1568 N N . PHE A 1 190 ? -29.065 -9.267 8.316 1.00 94.88 190 PHE A N 1
ATOM 1569 C CA . PHE A 1 190 ? -29.341 -7.837 8.426 1.00 94.88 190 PHE A CA 1
ATOM 1570 C C . PHE A 1 190 ? -30.435 -7.353 7.470 1.00 94.88 190 PHE A C 1
ATOM 1572 O O . PHE A 1 190 ? -30.775 -6.169 7.482 1.00 94.88 190 PHE A O 1
ATOM 1579 N N . ASN A 1 191 ? -31.037 -8.243 6.677 1.00 91.50 191 ASN A N 1
ATOM 1580 C CA . ASN A 1 191 ? -32.123 -7.874 5.772 1.00 91.50 191 ASN A CA 1
ATOM 1581 C C . ASN A 1 191 ? -33.297 -7.258 6.552 1.00 91.50 191 ASN A C 1
ATOM 1583 O O . ASN A 1 191 ? -33.851 -7.883 7.459 1.00 91.50 191 ASN A O 1
ATOM 1587 N N . GLY A 1 192 ? -33.647 -6.013 6.212 1.00 87.50 192 GLY A N 1
ATOM 1588 C CA . GLY A 1 192 ? -34.705 -5.250 6.883 1.00 87.50 192 GLY A CA 1
ATOM 1589 C C . GLY A 1 192 ? -34.440 -4.971 8.367 1.00 87.50 192 GLY A C 1
ATOM 1590 O O . GLY A 1 192 ? -35.383 -4.704 9.105 1.00 87.50 192 GLY A O 1
ATOM 1591 N N . SER A 1 193 ? -33.189 -5.095 8.828 1.00 90.38 193 SER A N 1
ATOM 1592 C CA . SER A 1 193 ? -32.832 -4.922 10.243 1.00 90.38 193 SER A CA 1
ATOM 1593 C C . SER A 1 193 ? -32.757 -3.464 10.686 1.00 90.38 193 SER A C 1
ATOM 1595 O O . SER A 1 193 ? -32.890 -3.196 11.875 1.00 90.38 193 SER A O 1
ATOM 1597 N N . VAL A 1 194 ? -32.558 -2.528 9.758 1.00 91.00 194 VAL A N 1
ATOM 1598 C CA . VAL A 1 194 ? -32.595 -1.091 10.026 1.00 91.00 194 VAL A CA 1
ATOM 1599 C C . VAL A 1 194 ? -33.941 -0.579 9.534 1.00 91.00 194 VAL A C 1
ATOM 1601 O O . VAL A 1 194 ? -34.224 -0.575 8.339 1.00 91.00 194 VAL A O 1
ATOM 1604 N N . MET A 1 195 ? -34.808 -0.203 10.468 1.00 88.31 195 MET A N 1
ATOM 1605 C CA . MET A 1 195 ? -36.187 0.173 10.171 1.00 88.31 195 MET A CA 1
ATOM 1606 C C . MET A 1 195 ? -36.376 1.674 10.370 1.00 88.31 195 MET A C 1
ATOM 1608 O O . MET A 1 195 ? -35.946 2.220 11.386 1.00 88.31 195 MET A O 1
ATOM 1612 N N . ASN A 1 196 ? -37.047 2.336 9.425 1.00 85.81 196 ASN A N 1
ATOM 1613 C CA . ASN A 1 196 ? -37.469 3.724 9.594 1.00 85.81 196 ASN A CA 1
ATOM 1614 C C . ASN A 1 196 ? -38.613 3.774 10.620 1.00 85.81 196 ASN A C 1
ATOM 1616 O O . ASN A 1 196 ? -39.707 3.260 10.374 1.00 85.81 196 ASN A O 1
ATOM 1620 N N . GLU A 1 197 ? -38.369 4.395 11.769 1.00 79.25 197 GLU A N 1
ATOM 1621 C CA . GLU A 1 197 ? -39.312 4.424 12.889 1.00 79.25 197 GLU A CA 1
ATOM 1622 C C . GLU A 1 197 ? -40.628 5.126 12.518 1.00 79.25 197 GLU A C 1
ATOM 1624 O O . GLU A 1 197 ? -41.701 4.728 12.966 1.00 79.25 197 GLU A O 1
ATOM 1629 N N . GLN A 1 198 ? -40.573 6.120 11.632 1.00 74.75 198 GLN A N 1
ATOM 1630 C CA . GLN A 1 198 ? -41.728 6.913 11.215 1.00 74.75 198 GLN A CA 1
ATOM 1631 C C . GLN A 1 198 ? -42.768 6.065 10.468 1.00 74.75 198 GLN A C 1
ATOM 1633 O O . GLN A 1 198 ? -43.968 6.282 10.642 1.00 74.75 198 GLN A O 1
ATOM 1638 N N . THR A 1 199 ? -42.327 5.060 9.700 1.00 71.19 199 THR A N 1
ATOM 1639 C CA . THR A 1 199 ? -43.222 4.094 9.029 1.00 71.19 199 THR A CA 1
ATOM 1640 C C . THR A 1 199 ? -43.962 3.203 10.030 1.00 71.19 199 THR A C 1
ATOM 1642 O O . THR A 1 199 ? -45.165 2.996 9.916 1.00 71.19 199 THR A O 1
ATOM 1645 N N . ILE A 1 200 ? -43.280 2.781 11.094 1.00 70.94 200 ILE A N 1
ATOM 1646 C CA . ILE A 1 200 ? -43.862 1.953 12.158 1.00 70.94 200 ILE A CA 1
ATOM 1647 C C . ILE A 1 200 ? -44.874 2.770 12.972 1.00 70.94 200 ILE A C 1
ATOM 1649 O O . ILE A 1 200 ? -45.970 2.303 13.276 1.00 70.94 200 ILE A O 1
ATOM 1653 N N . LEU A 1 201 ? -44.532 4.021 13.291 1.00 68.00 201 LEU A N 1
ATOM 1654 C CA . LEU A 1 201 ? -45.403 4.937 14.029 1.00 68.00 201 LEU A CA 1
ATOM 1655 C C . LEU A 1 201 ? -46.653 5.347 13.233 1.00 68.00 201 LEU A C 1
ATOM 1657 O O . LEU A 1 201 ? -47.708 5.585 13.826 1.00 68.00 201 LEU A O 1
ATOM 1661 N N . THR A 1 202 ? -46.562 5.440 11.901 1.00 64.12 202 THR A N 1
ATOM 1662 C CA . THR A 1 202 ? -47.714 5.782 11.047 1.00 64.12 202 THR A CA 1
ATOM 1663 C C . THR A 1 202 ? -48.712 4.637 10.924 1.00 64.12 202 THR A C 1
ATOM 1665 O O . THR A 1 202 ? -49.913 4.903 10.992 1.00 64.12 202 THR A O 1
ATOM 1668 N N . ASP A 1 203 ? -48.244 3.391 10.848 1.00 59.72 203 ASP A N 1
ATOM 1669 C CA . ASP A 1 203 ? -49.108 2.202 10.820 1.00 59.72 203 ASP A CA 1
ATOM 1670 C C . ASP A 1 203 ? -49.884 1.983 12.138 1.00 59.72 203 ASP A C 1
ATOM 1672 O O . ASP A 1 203 ? -50.938 1.344 12.139 1.00 59.72 203 ASP A O 1
ATOM 1676 N N . LEU A 1 204 ? -49.407 2.541 13.261 1.00 57.91 204 LEU A N 1
ATOM 1677 C CA . LEU A 1 204 ? -49.928 2.278 14.616 1.00 57.91 204 LEU A CA 1
ATOM 1678 C C . LEU A 1 204 ? -50.731 3.433 15.250 1.00 57.91 204 LEU A C 1
ATOM 1680 O O . LEU A 1 204 ? -51.304 3.259 16.325 1.00 57.91 204 LEU A O 1
ATOM 1684 N N . GLY A 1 205 ? -50.826 4.594 14.595 1.00 56.03 205 GLY A N 1
ATOM 1685 C CA . GLY A 1 205 ? -51.534 5.770 15.119 1.00 56.03 205 GLY A CA 1
ATOM 1686 C C . GLY A 1 205 ? -50.633 6.725 15.925 1.00 56.03 205 GLY A C 1
ATOM 1687 O O . GLY A 1 205 ? -49.856 6.334 16.788 1.00 56.03 205 GLY A O 1
ATOM 1688 N N . ARG A 1 206 ? -50.743 8.025 15.619 1.00 50.19 206 ARG A N 1
ATOM 1689 C CA . ARG A 1 206 ? -49.751 9.106 15.836 1.00 50.19 206 ARG A CA 1
ATOM 1690 C C . ARG A 1 206 ? -49.471 9.585 17.287 1.00 50.19 206 ARG A C 1
ATOM 1692 O O . ARG A 1 206 ? -49.354 10.791 17.487 1.00 50.19 206 ARG A O 1
ATOM 1699 N N . SER A 1 207 ? -49.365 8.735 18.312 1.00 51.66 207 SER A N 1
ATOM 1700 C CA . SER A 1 207 ? -49.214 9.227 19.707 1.00 51.66 207 SER A CA 1
ATOM 1701 C C . SER A 1 207 ? -47.876 8.968 20.415 1.00 51.66 207 SER A C 1
ATOM 1703 O O . SER A 1 207 ? -47.750 9.356 21.574 1.00 51.66 207 SER A O 1
ATOM 1705 N N . ALA A 1 208 ? -46.874 8.348 19.781 1.00 57.81 208 ALA A N 1
ATOM 1706 C CA . ALA A 1 208 ? -45.583 8.075 20.427 1.00 57.81 208 ALA A CA 1
ATOM 1707 C C . ALA A 1 208 ? -44.458 8.989 19.909 1.00 57.81 208 ALA A C 1
ATOM 1709 O O . ALA A 1 208 ? -44.331 9.205 18.706 1.00 57.81 208 ALA A O 1
ATOM 1710 N N . GLN A 1 209 ? -43.639 9.516 20.829 1.00 59.62 209 GLN A N 1
ATOM 1711 C CA . GLN A 1 209 ? -42.412 10.234 20.473 1.00 59.62 209 GLN A CA 1
ATOM 1712 C C . GLN A 1 209 ? -41.356 9.264 19.912 1.00 59.62 209 GLN A C 1
ATOM 1714 O O . GLN A 1 209 ? -41.239 8.160 20.469 1.00 59.62 209 GLN A O 1
ATOM 1719 N N . PRO A 1 210 ? -40.593 9.674 18.876 1.00 64.19 210 PRO A N 1
ATOM 1720 C CA . PRO A 1 210 ? -39.506 8.876 18.317 1.00 64.19 210 PRO A CA 1
ATOM 1721 C C . PRO A 1 210 ? -38.441 8.596 19.381 1.00 64.19 210 PRO A C 1
ATOM 1723 O O . PRO A 1 210 ? -38.089 9.484 20.157 1.00 64.19 210 PRO A O 1
ATOM 1726 N N . ILE A 1 211 ? -37.942 7.366 19.426 1.00 67.00 211 ILE A N 1
ATOM 1727 C CA . ILE A 1 211 ? -36.823 6.936 20.282 1.00 67.00 211 ILE A CA 1
ATOM 1728 C C . ILE A 1 211 ? -35.677 6.328 19.471 1.00 67.00 211 ILE A C 1
ATOM 1730 O O . ILE A 1 211 ? -34.652 5.943 20.032 1.00 67.00 211 ILE A O 1
ATOM 1734 N N . GLY A 1 212 ? -35.872 6.180 18.163 1.00 69.19 212 GLY A N 1
ATOM 1735 C CA . GLY A 1 212 ? -34.858 5.706 17.251 1.00 69.19 212 GLY A CA 1
ATOM 1736 C C . GLY A 1 212 ? -33.718 6.693 17.114 1.00 69.19 212 GLY A C 1
ATOM 1737 O O . GLY A 1 212 ? -33.819 7.879 17.428 1.00 69.19 212 GLY A O 1
ATOM 1738 N N . LYS A 1 213 ? -32.605 6.180 16.608 1.00 77.69 213 LYS A N 1
ATOM 1739 C CA . LYS A 1 213 ? -31.429 6.992 16.381 1.00 77.69 213 LYS A CA 1
ATOM 1740 C C . LYS A 1 213 ? -31.648 7.883 15.168 1.00 77.69 213 LYS A C 1
ATOM 1742 O O . LYS A 1 213 ? -31.969 7.396 14.082 1.00 77.69 213 LYS A O 1
ATOM 1747 N N . VAL A 1 214 ? -31.467 9.184 15.351 1.00 71.44 214 VAL A N 1
ATOM 1748 C CA . VAL A 1 214 ? -31.528 10.152 14.256 1.00 71.44 214 VAL A CA 1
ATOM 1749 C C . VAL A 1 214 ? -30.326 9.932 13.341 1.00 71.44 214 VAL A C 1
ATOM 1751 O O . VAL A 1 214 ? -29.203 9.748 13.804 1.00 71.44 214 VAL A O 1
ATOM 1754 N N . LYS A 1 215 ? -30.550 9.959 12.027 1.00 73.81 215 LYS A N 1
ATOM 1755 C CA . LYS A 1 215 ? -29.456 10.008 11.054 1.00 73.81 215 LYS A CA 1
ATOM 1756 C C . LYS A 1 215 ? -29.218 11.457 10.638 1.00 73.81 215 LYS A C 1
ATOM 1758 O O . LYS A 1 215 ? -29.770 11.915 9.642 1.00 73.81 215 LYS A O 1
ATOM 1763 N N . TYR A 1 216 ? -28.418 12.188 11.411 1.00 67.75 216 TYR A N 1
ATOM 1764 C CA . TYR A 1 216 ? -28.086 13.584 11.106 1.00 67.75 216 TYR A CA 1
ATOM 1765 C C . TYR A 1 216 ? -27.312 13.707 9.788 1.00 67.75 216 TYR A C 1
ATOM 1767 O O . TYR A 1 216 ? -26.598 12.777 9.404 1.00 67.75 216 TYR A O 1
ATOM 1775 N N . LYS A 1 217 ? -27.383 14.867 9.115 1.00 60.47 217 LYS A N 1
ATOM 1776 C CA . LYS A 1 217 ? -26.463 15.193 8.001 1.00 60.47 217 LYS A CA 1
ATOM 1777 C C . LYS A 1 217 ? -24.998 15.216 8.461 1.00 60.47 217 LYS A C 1
ATOM 1779 O O . LYS A 1 217 ? -24.100 14.952 7.667 1.00 60.47 217 LYS A O 1
ATOM 1784 N N . LEU A 1 218 ? -24.780 15.505 9.742 1.00 59.69 218 LEU A N 1
ATOM 1785 C CA . LEU A 1 218 ? -23.471 15.613 10.364 1.00 59.69 218 LEU A CA 1
ATOM 1786 C C . LEU A 1 218 ? -22.925 14.248 10.825 1.00 59.69 218 LEU A C 1
ATOM 1788 O O . LEU A 1 218 ? -23.688 13.343 11.169 1.00 59.69 218 LEU A O 1
ATOM 1792 N N . GLU A 1 219 ? -21.601 14.065 10.797 1.00 64.75 219 GLU A N 1
ATOM 1793 C CA . GLU A 1 219 ? -20.946 12.837 11.276 1.00 64.75 219 GLU A CA 1
ATOM 1794 C C . GLU A 1 219 ? -20.757 12.848 12.806 1.00 64.75 219 GLU A C 1
ATOM 1796 O O . GLU A 1 219 ? -20.003 13.665 13.343 1.00 64.75 219 GLU A O 1
ATOM 1801 N N . GLU A 1 220 ? -21.383 11.883 13.491 1.00 61.91 220 GLU A N 1
ATOM 1802 C CA . GLU A 1 220 ? -21.345 11.756 14.952 1.00 61.91 220 GLU A CA 1
ATOM 1803 C C . GLU A 1 220 ? -19.984 11.288 15.489 1.00 61.91 220 GLU A C 1
ATOM 1805 O O . GLU A 1 220 ? -19.266 10.477 14.889 1.00 61.91 220 GLU A O 1
ATOM 1810 N N . ASN A 1 221 ? -19.643 11.748 16.696 1.00 58.94 221 ASN A N 1
ATOM 1811 C CA . ASN A 1 221 ? -18.500 11.237 17.444 1.00 58.94 221 ASN A CA 1
ATOM 1812 C C . ASN A 1 221 ? -18.931 10.100 18.403 1.00 58.94 221 ASN A C 1
ATOM 1814 O O . ASN A 1 221 ? -19.611 10.379 19.397 1.00 58.94 221 ASN A O 1
ATOM 1818 N N . PRO A 1 222 ? -18.505 8.837 18.178 1.00 52.19 222 PRO A N 1
ATOM 1819 C CA . PRO A 1 222 ? -18.945 7.696 18.984 1.00 52.19 222 PRO A CA 1
ATOM 1820 C C . PRO A 1 222 ? -18.563 7.813 20.467 1.00 52.19 222 PRO A C 1
ATOM 1822 O 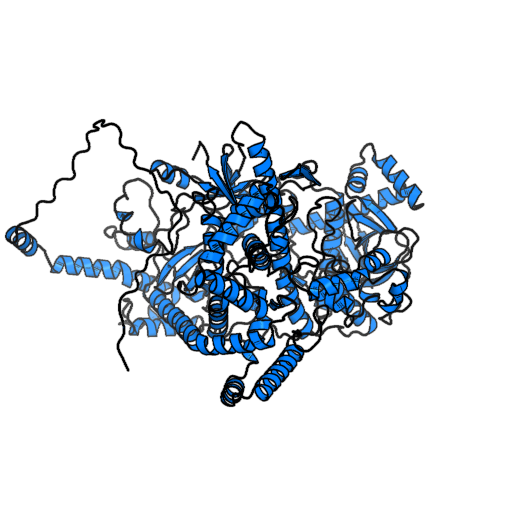O . PRO A 1 222 ? -19.288 7.313 21.323 1.00 52.19 222 PRO A O 1
ATOM 1825 N N . ASP A 1 223 ? -17.478 8.526 20.797 1.00 50.41 223 ASP A N 1
ATOM 1826 C CA . ASP A 1 223 ? -17.048 8.727 22.189 1.00 50.41 223 ASP A CA 1
ATOM 1827 C C . ASP A 1 223 ? -17.920 9.751 22.949 1.00 50.41 223 ASP A C 1
ATOM 1829 O O . ASP A 1 223 ? -17.886 9.801 24.180 1.00 50.41 223 ASP A O 1
ATOM 1833 N N . ARG A 1 224 ? -18.718 10.562 22.237 1.00 48.69 224 ARG A N 1
ATOM 1834 C CA . ARG A 1 224 ? -19.603 11.594 22.812 1.00 48.69 224 ARG A CA 1
ATOM 1835 C C . ARG A 1 224 ? -21.092 11.314 22.645 1.00 48.69 224 ARG A C 1
ATOM 1837 O O . ARG A 1 224 ? -21.862 11.878 23.417 1.00 48.69 224 ARG A O 1
ATOM 1844 N N . ALA A 1 225 ? -21.492 10.429 21.731 1.00 45.84 225 ALA A N 1
ATOM 1845 C CA . ALA A 1 225 ? -22.897 10.151 21.405 1.00 45.84 225 ALA A CA 1
ATOM 1846 C C . ALA A 1 225 ? -23.789 9.899 22.643 1.00 45.84 225 ALA A C 1
ATOM 1848 O O . ALA A 1 225 ? -24.935 10.319 22.683 1.00 45.84 225 ALA A O 1
ATOM 1849 N N . ARG A 1 226 ? -23.237 9.331 23.725 1.00 43.59 226 ARG A N 1
ATOM 1850 C CA . ARG A 1 226 ? -23.983 9.032 24.963 1.00 43.59 226 ARG A CA 1
ATOM 1851 C C . ARG A 1 226 ? -24.321 10.226 25.862 1.00 43.59 226 ARG A C 1
ATOM 1853 O O . ARG A 1 226 ? -25.126 10.062 26.769 1.00 43.59 226 ARG A O 1
ATOM 1860 N N . MET A 1 227 ? -23.693 11.390 25.680 1.00 41.00 227 MET A N 1
ATOM 1861 C CA . MET A 1 227 ? -23.970 12.586 26.497 1.00 41.00 227 MET A CA 1
ATOM 1862 C C . MET A 1 227 ? -24.982 13.546 25.854 1.00 41.00 227 MET A C 1
ATOM 1864 O O . MET A 1 227 ? -25.457 14.451 26.536 1.00 41.00 227 MET A O 1
ATOM 1868 N N . PHE A 1 228 ? -25.297 13.379 24.565 1.00 42.88 228 PHE A N 1
ATOM 1869 C CA . PHE A 1 228 ? -25.998 14.395 23.769 1.00 42.88 228 PHE A CA 1
ATOM 1870 C C . PHE A 1 228 ? -27.474 14.091 23.476 1.00 42.88 228 PHE A C 1
ATOM 1872 O O . PHE A 1 228 ? -28.219 15.036 23.209 1.00 42.88 228 PHE A O 1
ATOM 1879 N N . ASP A 1 229 ? -27.927 12.842 23.631 1.00 43.06 229 ASP A N 1
ATOM 1880 C CA . ASP A 1 229 ? -29.334 12.470 23.398 1.00 43.06 229 ASP A CA 1
ATOM 1881 C C . ASP A 1 229 ? -30.312 13.178 24.364 1.00 43.06 229 ASP A C 1
ATOM 1883 O O . ASP A 1 229 ? -31.449 13.473 23.998 1.00 43.06 229 ASP A O 1
ATOM 1887 N N . GLU A 1 230 ? -29.874 13.546 25.577 1.00 37.81 230 GLU A N 1
ATOM 1888 C CA . GLU A 1 230 ? -30.722 14.268 26.543 1.00 37.81 230 GLU A CA 1
ATOM 1889 C C . GLU A 1 230 ? -30.837 15.776 26.250 1.00 37.81 230 GLU A C 1
ATOM 1891 O O . GLU A 1 230 ? -31.893 16.363 26.484 1.00 37.81 230 GLU A O 1
ATOM 1896 N N . ILE A 1 231 ? -29.784 16.415 25.723 1.00 38.44 231 ILE A N 1
ATOM 1897 C CA . ILE A 1 231 ? -29.722 17.882 25.563 1.00 38.44 231 ILE A CA 1
ATOM 1898 C C . ILE A 1 231 ? -30.456 18.339 24.296 1.00 38.44 231 ILE A C 1
ATOM 1900 O O . ILE A 1 231 ? -31.137 19.359 24.316 1.00 38.44 231 ILE A O 1
ATOM 1904 N N . ILE A 1 232 ? -30.371 17.572 23.208 1.00 44.22 232 ILE A N 1
ATOM 1905 C CA . ILE A 1 232 ? -30.935 17.963 21.904 1.00 44.22 232 ILE A CA 1
ATOM 1906 C C . ILE A 1 232 ? -32.453 17.709 21.844 1.00 44.22 232 ILE A C 1
ATOM 1908 O O . ILE A 1 232 ? -33.167 18.389 21.112 1.00 44.22 232 ILE A O 1
ATOM 1912 N N . SER A 1 233 ? -32.981 16.832 22.708 1.00 42.06 233 SER A N 1
ATOM 1913 C CA . SER A 1 233 ? -34.428 16.608 22.864 1.00 42.06 233 SER A CA 1
ATOM 1914 C C . SER A 1 233 ? -35.222 17.853 23.307 1.00 42.06 233 SER A C 1
ATOM 1916 O O . SER A 1 233 ? -36.444 17.879 23.159 1.00 42.06 233 SER A O 1
ATOM 1918 N N . GLN A 1 234 ? -34.552 18.891 23.833 1.00 37.78 234 GLN A N 1
ATOM 1919 C CA . GLN A 1 234 ? -35.196 20.118 24.320 1.00 37.78 234 GLN A CA 1
ATOM 1920 C C . GLN A 1 234 ? -35.328 21.231 23.265 1.00 37.78 234 GLN A C 1
ATOM 1922 O O . GLN A 1 234 ? -36.168 22.109 23.453 1.00 37.78 234 GLN A O 1
ATOM 1927 N N . ASP A 1 235 ? -34.580 21.169 22.156 1.00 37.19 235 ASP A N 1
ATOM 1928 C CA . ASP A 1 235 ? -34.563 22.196 21.093 1.00 37.19 235 ASP A CA 1
ATOM 1929 C C . ASP A 1 235 ? -35.291 21.760 19.804 1.00 37.19 235 ASP A C 1
ATOM 1931 O O . ASP A 1 235 ? -35.193 22.422 18.773 1.00 37.19 235 ASP A O 1
ATOM 1935 N N . ILE A 1 236 ? -36.075 20.673 19.843 1.00 43.00 236 ILE A N 1
ATOM 1936 C CA . ILE A 1 236 ? -36.901 20.220 18.708 1.00 43.00 236 ILE A CA 1
ATOM 1937 C C . ILE A 1 236 ? -38.134 21.130 18.569 1.00 43.00 236 ILE A C 1
ATOM 1939 O O . ILE A 1 236 ? -39.264 20.751 18.866 1.00 43.00 236 ILE A O 1
ATOM 1943 N N . ASN A 1 237 ? -37.905 22.363 18.140 1.00 39.91 237 ASN A N 1
ATOM 1944 C CA . ASN A 1 237 ? -38.899 23.269 17.587 1.00 39.91 237 ASN A CA 1
ATOM 1945 C C . ASN A 1 237 ? -38.237 23.980 16.404 1.00 39.91 237 ASN A C 1
ATOM 1947 O O . ASN A 1 237 ? -37.737 25.080 16.587 1.00 39.91 237 ASN A O 1
ATOM 1951 N N . ASP A 1 238 ? -38.177 23.331 15.234 1.00 37.94 238 ASP A N 1
ATOM 1952 C CA . ASP A 1 238 ? -38.506 23.963 13.944 1.00 37.94 238 ASP A CA 1
ATOM 1953 C C . ASP A 1 238 ? -38.337 23.004 12.733 1.00 37.94 238 ASP A C 1
ATOM 1955 O O . ASP A 1 238 ? -37.267 22.510 12.397 1.00 37.94 238 ASP A O 1
ATOM 1959 N N . THR A 1 239 ? -39.463 22.777 12.052 1.00 39.94 239 THR A N 1
ATOM 1960 C CA . THR A 1 239 ? -39.672 22.567 10.600 1.00 39.94 239 THR A CA 1
ATOM 1961 C C . THR A 1 239 ? -39.038 21.434 9.764 1.00 39.94 239 THR A C 1
ATOM 1963 O O . THR A 1 239 ? -39.582 21.208 8.683 1.00 39.94 239 THR A O 1
ATOM 1966 N N . GLU A 1 240 ? -38.032 20.661 10.188 1.00 46.53 240 GLU A N 1
ATOM 1967 C CA . GLU A 1 240 ? -37.602 19.454 9.432 1.00 46.53 240 GLU A CA 1
ATOM 1968 C C . GLU A 1 240 ? -38.025 18.146 10.131 1.00 46.53 240 GLU A C 1
ATOM 1970 O O . GLU A 1 240 ? -37.699 17.906 11.293 1.00 46.53 240 GLU A O 1
ATOM 1975 N N . GLU A 1 241 ? -38.767 17.274 9.431 1.00 54.16 241 GLU A N 1
ATOM 1976 C CA . GLU A 1 241 ? -39.083 15.919 9.910 1.00 54.16 241 GLU A CA 1
ATOM 1977 C C . GLU A 1 241 ? -37.796 15.073 9.946 1.00 54.16 241 GLU A C 1
ATOM 1979 O O . GLU A 1 241 ? -37.403 14.459 8.955 1.00 54.16 241 GLU A O 1
ATOM 1984 N N . LEU A 1 242 ? -37.108 15.056 11.091 1.00 61.97 242 LEU A N 1
ATOM 1985 C CA . LEU A 1 242 ? -35.938 14.204 11.308 1.00 61.97 242 LEU A CA 1
ATOM 1986 C C . LEU A 1 242 ? -36.344 12.724 11.254 1.00 61.97 242 LEU A C 1
ATOM 1988 O O . LEU A 1 242 ? -37.118 12.247 12.084 1.00 61.97 242 LEU A O 1
ATOM 1992 N N . THR A 1 243 ? -35.783 11.977 10.301 1.00 70.38 243 THR A N 1
ATOM 1993 C CA . THR A 1 243 ? -35.981 10.525 10.212 1.00 70.38 243 THR A CA 1
ATOM 1994 C C . THR A 1 243 ? -35.148 9.801 11.266 1.00 70.38 243 THR A C 1
ATOM 1996 O O . THR A 1 243 ? -33.914 9.897 11.268 1.00 70.38 243 THR A O 1
ATOM 1999 N N . THR A 1 244 ? -35.813 9.032 12.122 1.00 79.06 244 THR A N 1
ATOM 2000 C CA . THR A 1 244 ? -35.190 8.145 13.107 1.00 79.06 244 THR A CA 1
ATOM 2001 C C . THR A 1 244 ? -35.218 6.690 12.650 1.00 79.06 244 THR A C 1
ATOM 2003 O O . THR A 1 244 ? -36.142 6.235 11.969 1.00 79.06 244 THR A O 1
ATOM 2006 N N . TYR A 1 245 ? -34.186 5.945 13.035 1.00 86.19 245 TYR A N 1
ATOM 2007 C CA . TYR A 1 245 ? -34.012 4.540 12.687 1.00 86.19 245 TYR A CA 1
ATOM 2008 C C . TYR A 1 245 ? -33.920 3.682 13.942 1.00 86.19 245 TYR A C 1
ATOM 2010 O O . TYR A 1 245 ? -33.293 4.063 14.931 1.00 86.19 245 TYR A O 1
ATOM 2018 N N . ILE A 1 246 ? -34.511 2.495 13.892 1.00 87.38 246 ILE A N 1
ATOM 2019 C CA . ILE A 1 246 ? -34.452 1.511 14.974 1.00 87.38 246 ILE A CA 1
ATOM 2020 C C . ILE A 1 246 ? -33.973 0.161 14.455 1.00 87.38 246 ILE A C 1
ATOM 2022 O O . ILE A 1 246 ? -34.062 -0.140 13.264 1.00 87.38 246 ILE A O 1
ATOM 2026 N N . VAL A 1 247 ? -33.490 -0.665 15.380 1.00 90.62 247 VAL A N 1
ATOM 2027 C CA . VAL A 1 247 ? -33.138 -2.065 15.130 1.00 90.62 247 VAL A CA 1
ATOM 2028 C C . VAL A 1 247 ? -34.041 -2.953 15.984 1.00 90.62 247 VAL A C 1
ATOM 2030 O O . VAL A 1 247 ? -34.241 -2.642 17.162 1.00 90.62 247 VAL A O 1
ATOM 2033 N N . PRO A 1 248 ? -34.560 -4.073 15.446 1.00 91.81 248 PRO A N 1
ATOM 2034 C CA . PRO A 1 248 ? -35.283 -5.073 16.222 1.00 91.81 248 PRO A CA 1
ATOM 2035 C C . PRO A 1 248 ? -34.481 -5.498 17.459 1.00 91.81 248 PRO A C 1
ATOM 2037 O O . PRO A 1 248 ? -33.355 -5.998 17.346 1.00 91.81 248 PRO A O 1
ATOM 2040 N N . SER A 1 249 ? -35.053 -5.316 18.651 1.00 91.12 249 SER A N 1
ATOM 2041 C CA . SER A 1 249 ? -34.346 -5.557 19.914 1.00 91.12 249 SER A CA 1
ATOM 2042 C C . SER A 1 249 ? -33.884 -7.009 20.073 1.00 91.12 249 SER A C 1
ATOM 2044 O O . SER A 1 249 ? -32.812 -7.245 20.622 1.00 91.12 249 SER A O 1
ATOM 2046 N N . LEU A 1 250 ? -34.605 -7.987 19.504 1.00 93.19 250 LEU A N 1
ATOM 2047 C CA . LEU A 1 250 ? -34.178 -9.393 19.505 1.00 93.19 250 LEU A CA 1
ATOM 2048 C C . LEU A 1 250 ? -32.897 -9.620 18.692 1.00 93.19 250 LEU A C 1
ATOM 2050 O O . LEU A 1 250 ? -32.010 -10.354 19.132 1.00 93.19 250 LEU A O 1
ATOM 2054 N N . LEU A 1 251 ? -32.784 -9.000 17.512 1.00 94.12 251 LEU A N 1
ATOM 2055 C CA . LEU A 1 251 ? -31.569 -9.077 16.698 1.00 94.12 251 LEU A CA 1
ATOM 2056 C C . LEU A 1 251 ? -30.419 -8.351 17.400 1.00 94.12 251 LEU A C 1
ATOM 2058 O O . LEU A 1 251 ? -29.337 -8.917 17.545 1.00 94.12 251 LEU A O 1
ATOM 2062 N N . SER A 1 252 ? -30.680 -7.137 17.882 1.00 92.00 252 SER A N 1
ATOM 2063 C CA . SER A 1 252 ? -29.730 -6.318 18.636 1.00 92.00 252 SER A CA 1
ATOM 2064 C C . SER A 1 252 ? -29.147 -7.078 19.841 1.00 92.00 252 SER A C 1
ATOM 2066 O O . SER A 1 252 ? -27.926 -7.211 19.969 1.00 92.00 252 SER A O 1
ATOM 2068 N N . GLY A 1 253 ? -30.000 -7.717 20.649 1.00 93.31 253 GLY A N 1
ATOM 2069 C CA . GLY A 1 253 ? -29.589 -8.565 21.768 1.00 93.31 253 GLY A CA 1
ATOM 2070 C C . GLY A 1 253 ? -28.765 -9.789 21.346 1.00 93.31 253 GLY A C 1
ATOM 2071 O O . GLY A 1 253 ? -27.778 -10.130 22.003 1.00 93.31 253 GLY A O 1
ATOM 2072 N N . ILE A 1 254 ? -29.107 -10.439 20.224 1.00 95.06 254 ILE A N 1
ATOM 2073 C CA . ILE A 1 254 ? -28.313 -11.551 19.673 1.00 95.06 254 ILE A CA 1
ATOM 2074 C C . ILE A 1 254 ? -26.919 -11.073 19.248 1.00 95.06 254 ILE A C 1
ATOM 2076 O O . ILE A 1 254 ? -25.931 -11.725 19.593 1.00 95.06 254 ILE A O 1
ATOM 2080 N N . LEU A 1 255 ? -26.828 -9.960 18.519 1.00 95.00 255 LEU A N 1
ATOM 2081 C CA . LEU A 1 255 ? -25.562 -9.400 18.040 1.00 95.00 255 LEU A CA 1
ATOM 2082 C C . LEU A 1 255 ? -24.674 -8.952 19.204 1.00 95.00 255 LEU A C 1
ATOM 2084 O O . LEU A 1 255 ? -23.4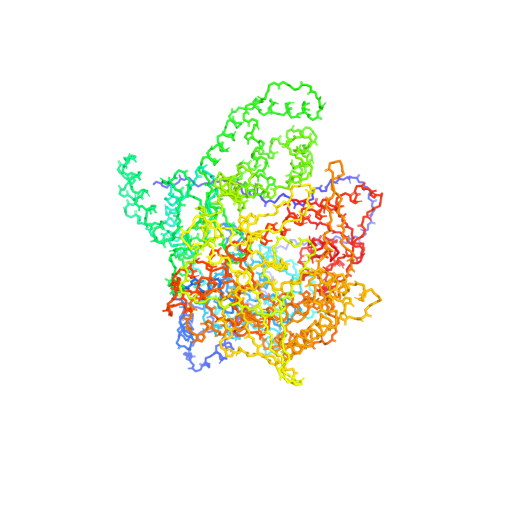92 -9.295 19.231 1.00 95.00 255 LEU A O 1
ATOM 2088 N N . SER A 1 256 ? -25.251 -8.272 20.199 1.00 93.69 256 SER A N 1
ATOM 2089 C CA . SER A 1 256 ? -24.555 -7.857 21.419 1.00 93.69 256 SER A CA 1
ATOM 2090 C C . SER A 1 256 ? -23.926 -9.048 22.151 1.00 93.69 256 SER A C 1
ATOM 2092 O O . SER A 1 256 ? -22.744 -9.009 22.513 1.00 93.69 256 SER A O 1
ATOM 2094 N N . GLU A 1 257 ? -24.665 -10.154 22.305 1.00 94.31 257 GLU A N 1
ATOM 2095 C CA . GLU A 1 257 ? -24.142 -11.378 22.919 1.00 94.31 257 GLU A CA 1
ATOM 2096 C C . GLU A 1 257 ? -22.989 -11.996 22.115 1.00 94.31 257 GLU A C 1
ATOM 2098 O O . GLU A 1 257 ? -21.994 -12.428 22.700 1.00 94.31 257 GLU A O 1
ATOM 2103 N N . GLU A 1 258 ? -23.102 -12.072 20.787 1.00 94.62 258 GLU A N 1
ATOM 2104 C CA . GLU A 1 258 ? -22.078 -12.698 19.941 1.00 94.62 258 GLU A CA 1
ATOM 2105 C C . GLU A 1 258 ? -20.809 -11.836 19.820 1.00 94.62 258 GLU A C 1
ATOM 2107 O O . GLU A 1 258 ? -19.699 -12.360 19.953 1.00 94.62 258 GLU A O 1
ATOM 2112 N N . LEU A 1 259 ? -20.946 -10.513 19.677 1.00 94.50 259 LEU A N 1
ATOM 2113 C CA . LEU A 1 259 ? -19.817 -9.575 19.709 1.00 94.50 259 LEU A CA 1
ATOM 2114 C C . LEU A 1 259 ? -19.112 -9.602 21.071 1.00 94.50 259 LEU A C 1
ATOM 2116 O O . LEU A 1 259 ? -17.881 -9.639 21.137 1.00 94.50 259 LEU A O 1
ATOM 2120 N N . SER A 1 260 ? -19.878 -9.671 22.164 1.00 92.75 260 SER A N 1
ATOM 2121 C CA . SER A 1 260 ? -19.323 -9.804 23.514 1.00 92.75 260 SER A CA 1
ATOM 2122 C C . SER A 1 260 ? -18.557 -11.116 23.693 1.00 92.75 260 SER A C 1
ATOM 2124 O O . SER A 1 260 ? -17.475 -11.116 24.279 1.00 92.75 260 SER A O 1
ATOM 2126 N N . LYS A 1 261 ? -19.061 -12.237 23.156 1.00 93.75 261 LYS A N 1
ATOM 2127 C CA . LYS A 1 261 ? -18.349 -13.530 23.175 1.00 93.75 261 LYS A CA 1
ATOM 2128 C C . LYS A 1 261 ? -17.036 -13.466 22.401 1.00 93.75 261 LYS A C 1
ATOM 2130 O O . LYS A 1 261 ? -16.022 -13.927 22.926 1.00 93.75 261 LYS A O 1
ATOM 2135 N N . LEU A 1 262 ? -17.049 -12.896 21.194 1.00 94.31 262 LEU A N 1
ATOM 2136 C CA . LEU A 1 262 ? -15.853 -12.714 20.368 1.00 94.31 262 LEU A CA 1
ATOM 2137 C C . LEU A 1 262 ? -14.806 -11.887 21.119 1.00 94.31 262 LEU A C 1
ATOM 2139 O O . LEU A 1 262 ? -13.664 -12.327 21.268 1.00 94.31 262 LEU A O 1
ATOM 2143 N N . ASN A 1 263 ? -15.215 -10.740 21.668 1.00 93.06 263 ASN A N 1
ATOM 2144 C CA . ASN A 1 263 ? -14.341 -9.878 22.452 1.00 93.06 263 ASN A CA 1
ATOM 2145 C C . ASN A 1 263 ? -13.766 -10.613 23.672 1.00 93.06 263 ASN A C 1
ATOM 2147 O O . ASN A 1 263 ? -12.553 -10.664 23.849 1.00 93.06 263 ASN A O 1
ATOM 2151 N N . ASN A 1 264 ? -14.613 -11.239 24.493 1.00 94.19 264 ASN A N 1
ATOM 2152 C CA . ASN A 1 264 ? -14.178 -11.919 25.717 1.00 94.19 264 ASN A CA 1
ATOM 2153 C C . ASN A 1 264 ? -13.188 -13.055 25.432 1.00 94.19 264 ASN A C 1
ATOM 2155 O O . ASN A 1 264 ? -12.218 -13.235 26.168 1.00 94.19 264 ASN A O 1
ATOM 2159 N N . ARG A 1 265 ? -13.394 -13.802 24.344 1.00 95.69 265 ARG A N 1
ATOM 2160 C CA . ARG A 1 265 ? -12.452 -14.833 23.898 1.00 95.69 265 ARG A CA 1
ATOM 2161 C C . ARG A 1 265 ? -11.126 -14.236 23.435 1.00 95.69 265 ARG A C 1
ATOM 2163 O O . ARG A 1 265 ? -10.084 -14.742 23.842 1.00 95.69 265 ARG A O 1
ATOM 2170 N N . ALA A 1 266 ? -11.137 -13.152 22.661 1.00 94.56 266 ALA A N 1
ATOM 2171 C CA . ALA A 1 266 ? -9.905 -12.468 22.271 1.00 94.56 266 ALA A CA 1
ATOM 2172 C C . ALA A 1 266 ? -9.117 -11.972 23.499 1.00 94.56 266 ALA A C 1
ATOM 2174 O O . ALA A 1 266 ? -7.917 -12.221 23.607 1.00 94.56 266 ALA A O 1
ATOM 2175 N N . TRP A 1 267 ? -9.798 -11.378 24.483 1.00 94.50 267 TRP A N 1
ATOM 2176 C CA . TRP A 1 267 ? -9.191 -10.985 25.761 1.00 94.50 267 TRP A CA 1
ATOM 2177 C C . TRP A 1 267 ? -8.651 -12.174 26.562 1.00 94.50 267 TRP A C 1
ATOM 2179 O O . TRP A 1 267 ? -7.611 -12.048 27.203 1.00 94.50 267 TRP A O 1
ATOM 2189 N N . SER A 1 268 ? -9.303 -13.340 26.499 1.00 96.69 268 SER A N 1
ATOM 2190 C CA . SER A 1 268 ? -8.799 -14.557 27.149 1.00 96.69 268 SER A CA 1
ATOM 2191 C C . SER A 1 268 ? -7.510 -15.095 26.515 1.00 96.69 268 SER A C 1
ATOM 2193 O O . SER A 1 268 ? -6.696 -15.684 27.218 1.00 96.69 268 SER A O 1
ATOM 2195 N N . LEU A 1 269 ? -7.298 -14.851 25.215 1.00 96.62 269 LEU A N 1
ATOM 2196 C CA . LEU A 1 269 ? -6.083 -15.232 24.483 1.00 96.62 269 LEU A CA 1
ATOM 2197 C C . LEU A 1 269 ? -4.954 -14.200 24.625 1.00 96.62 269 LEU A C 1
ATOM 2199 O O . LEU A 1 269 ? -3.792 -14.518 24.369 1.00 96.62 269 LEU A O 1
ATOM 2203 N N . LEU A 1 270 ? -5.272 -12.966 25.025 1.00 95.00 270 LEU A N 1
ATOM 2204 C CA . LEU A 1 270 ? -4.314 -11.862 25.099 1.00 95.00 270 LEU A CA 1
ATOM 2205 C C . LEU A 1 270 ? -3.073 -12.161 25.968 1.00 95.00 270 LEU A C 1
ATOM 2207 O O . LEU A 1 270 ? -1.981 -11.795 25.534 1.00 95.00 270 LEU A O 1
ATOM 2211 N N . PRO A 1 271 ? -3.161 -12.821 27.145 1.00 95.94 271 PRO A N 1
ATOM 2212 C CA . PRO A 1 271 ? -1.974 -13.161 27.935 1.00 95.94 271 PRO A CA 1
ATOM 2213 C C . PRO A 1 271 ? -0.990 -14.067 27.183 1.00 95.94 271 PRO A C 1
ATOM 2215 O O . PRO A 1 271 ? 0.212 -13.801 27.179 1.00 95.94 271 PRO A O 1
ATOM 2218 N N . ASP A 1 272 ? -1.505 -15.088 26.495 1.00 96.12 272 ASP A N 1
ATOM 2219 C CA . ASP A 1 272 ? -0.703 -16.026 25.705 1.00 96.12 272 ASP A CA 1
ATOM 2220 C C . ASP A 1 272 ? -0.068 -15.323 24.506 1.00 96.12 272 ASP A C 1
ATOM 2222 O O . ASP A 1 272 ? 1.126 -15.471 24.248 1.00 96.12 272 ASP A O 1
ATOM 2226 N N . VAL A 1 273 ? -0.850 -14.509 23.792 1.00 96.50 273 VAL A N 1
ATOM 2227 C CA . VAL A 1 273 ? -0.358 -13.679 22.684 1.00 96.50 273 VAL A CA 1
ATOM 2228 C C . VAL A 1 273 ? 0.735 -12.725 23.162 1.00 96.50 273 VAL A C 1
ATOM 2230 O O . VAL A 1 273 ? 1.752 -12.582 22.490 1.00 96.50 273 VAL A O 1
ATOM 2233 N N . ASN A 1 274 ? 0.572 -12.106 24.330 1.00 95.94 274 ASN A N 1
ATOM 2234 C CA . ASN A 1 274 ? 1.559 -11.194 24.894 1.00 95.94 274 ASN A CA 1
ATOM 2235 C C . ASN A 1 274 ? 2.885 -11.908 25.190 1.00 95.94 274 ASN A C 1
ATOM 2237 O O . ASN A 1 274 ? 3.937 -11.430 24.781 1.00 95.94 274 ASN A O 1
ATOM 2241 N N . LEU A 1 275 ? 2.839 -13.087 25.818 1.00 95.06 275 LEU A N 1
ATOM 2242 C CA . LEU A 1 275 ? 4.039 -13.888 26.081 1.00 95.06 275 LEU A CA 1
ATOM 2243 C C . LEU A 1 275 ? 4.728 -14.339 24.780 1.00 95.06 275 LEU A C 1
ATOM 2245 O O . LEU A 1 275 ? 5.960 -14.373 24.692 1.00 95.06 275 LEU A O 1
ATOM 2249 N N . LYS A 1 276 ? 3.942 -14.655 23.745 1.00 96.44 276 LYS A N 1
ATOM 2250 C CA . LYS A 1 276 ? 4.463 -14.962 22.407 1.00 96.44 276 LYS A CA 1
ATOM 2251 C C . LYS A 1 276 ? 5.147 -13.751 21.781 1.00 96.44 276 LYS A C 1
ATOM 2253 O O . LYS A 1 276 ? 6.260 -13.901 21.293 1.00 96.44 276 LYS A O 1
ATOM 2258 N N . LEU A 1 277 ? 4.532 -12.570 21.829 1.00 96.75 277 LEU A N 1
ATOM 2259 C CA . LEU A 1 277 ? 5.120 -11.328 21.320 1.00 96.75 277 LEU A CA 1
ATOM 2260 C C . LEU A 1 277 ? 6.408 -10.959 22.067 1.00 96.75 277 LEU A C 1
ATOM 2262 O O . LEU A 1 277 ? 7.386 -10.591 21.427 1.00 96.75 277 LEU A O 1
ATOM 2266 N N . GLU A 1 278 ? 6.476 -11.119 23.386 1.00 93.62 278 GLU A N 1
ATOM 2267 C CA . GLU A 1 278 ? 7.717 -10.902 24.147 1.00 93.62 278 GLU A CA 1
ATOM 2268 C C . GLU A 1 278 ? 8.820 -11.892 23.736 1.00 93.62 278 GLU A C 1
ATOM 2270 O O . GLU A 1 278 ? 9.970 -11.514 23.509 1.00 93.62 278 GLU A O 1
ATOM 2275 N N . THR A 1 279 ? 8.468 -13.171 23.570 1.00 93.00 279 THR A N 1
ATOM 2276 C CA . THR A 1 279 ? 9.408 -14.201 23.097 1.00 93.00 279 THR A CA 1
ATOM 2277 C C . THR A 1 279 ? 9.905 -13.893 21.686 1.00 93.00 279 THR A C 1
ATOM 2279 O O . THR A 1 279 ? 11.096 -14.007 21.405 1.00 93.00 279 THR A O 1
ATOM 2282 N N . LEU A 1 280 ? 9.000 -13.490 20.796 1.00 94.25 280 LEU A N 1
ATOM 2283 C CA . LEU A 1 280 ? 9.322 -13.139 19.419 1.00 94.25 280 LEU A CA 1
ATOM 2284 C C . LEU A 1 280 ? 10.161 -11.875 19.333 1.00 94.25 280 LEU A C 1
ATOM 2286 O O . LEU A 1 280 ? 11.060 -11.833 18.503 1.00 94.25 280 LEU A O 1
ATOM 2290 N N . HIS A 1 281 ? 9.935 -10.888 20.199 1.00 93.62 281 HIS A N 1
ATOM 2291 C CA . HIS A 1 281 ? 10.722 -9.656 20.199 1.00 93.62 281 HIS A CA 1
ATOM 2292 C C . HIS A 1 281 ? 12.191 -9.988 20.440 1.00 93.62 281 HIS A C 1
ATOM 2294 O O . HIS A 1 281 ? 13.042 -9.619 19.636 1.00 93.62 281 HIS A O 1
ATOM 2300 N N . ASN A 1 282 ? 12.465 -10.845 21.428 1.00 89.12 282 ASN A N 1
ATOM 2301 C CA . ASN A 1 282 ? 13.809 -11.348 21.709 1.00 89.12 282 ASN A CA 1
ATOM 2302 C C . ASN A 1 282 ? 14.467 -12.081 20.528 1.00 89.12 282 ASN A C 1
ATOM 2304 O O . ASN A 1 282 ? 15.691 -12.162 20.503 1.00 89.12 282 ASN A O 1
ATOM 2308 N N . VAL A 1 283 ? 13.690 -12.616 19.578 1.00 89.94 283 VAL A N 1
ATOM 2309 C CA . VAL A 1 283 ? 14.157 -13.426 18.432 1.00 89.94 283 VAL A CA 1
ATOM 2310 C C . VAL A 1 283 ? 14.176 -12.663 17.099 1.00 89.94 283 VAL A C 1
ATOM 2312 O O . VAL A 1 283 ? 14.887 -13.053 16.167 1.00 89.94 283 VAL A O 1
ATOM 2315 N N . LEU A 1 284 ? 13.382 -11.599 16.985 1.00 90.62 284 LEU A N 1
ATOM 2316 C CA . LEU A 1 284 ? 13.174 -10.838 15.752 1.00 90.62 284 LEU A CA 1
ATOM 2317 C C . LEU A 1 284 ? 13.837 -9.459 15.777 1.00 90.62 284 LEU A C 1
ATOM 2319 O O . LEU A 1 284 ? 14.186 -8.957 14.712 1.00 90.62 284 LEU A O 1
ATOM 2323 N N . GLN A 1 285 ? 14.008 -8.845 16.954 1.00 89.31 285 GLN A N 1
ATOM 2324 C CA . GLN A 1 285 ? 14.636 -7.525 17.074 1.00 89.31 285 GLN A CA 1
ATOM 2325 C C . GLN A 1 285 ? 16.096 -7.560 16.604 1.00 89.31 285 GLN A C 1
ATOM 2327 O O . GLN A 1 285 ? 16.749 -8.595 16.696 1.00 89.31 285 GLN A O 1
ATOM 2332 N N . SER A 1 286 ? 16.630 -6.445 16.121 1.00 86.56 286 SER A N 1
ATOM 2333 C CA . SER A 1 286 ? 18.025 -6.355 15.688 1.00 86.56 286 SER A CA 1
ATOM 2334 C C . SER A 1 286 ? 18.670 -5.113 16.283 1.00 86.56 286 SER A C 1
ATOM 2336 O O . SER A 1 286 ? 18.066 -4.046 16.258 1.00 86.56 286 SER A O 1
ATOM 2338 N N . SER A 1 287 ? 19.909 -5.223 16.770 1.00 84.06 287 SER A N 1
ATOM 2339 C CA . SER A 1 287 ? 20.712 -4.054 17.165 1.00 84.06 287 SER A CA 1
ATOM 2340 C C . SER A 1 287 ? 21.078 -3.174 15.965 1.00 84.06 287 SER A C 1
ATOM 2342 O O . SER A 1 287 ? 21.413 -2.009 16.123 1.00 84.06 287 SER A O 1
ATOM 2344 N N . ASN A 1 288 ? 20.985 -3.719 14.748 1.00 84.44 288 ASN A N 1
ATOM 2345 C CA . ASN A 1 288 ? 21.333 -3.025 13.511 1.00 84.44 288 ASN A CA 1
ATOM 2346 C C . ASN A 1 288 ? 20.218 -2.100 13.000 1.00 84.44 288 ASN A C 1
ATOM 2348 O O . ASN A 1 288 ? 20.396 -1.472 11.960 1.00 84.44 288 ASN A O 1
ATOM 2352 N N . GLY A 1 289 ? 19.063 -2.047 13.670 1.00 86.94 289 GLY A N 1
ATOM 2353 C CA . GLY A 1 289 ? 17.943 -1.184 13.303 1.00 86.94 289 GLY A CA 1
ATOM 2354 C C . GLY A 1 289 ? 16.583 -1.890 13.316 1.00 86.94 289 GLY A C 1
ATOM 2355 O O . GLY A 1 289 ? 16.493 -3.087 13.607 1.00 86.94 289 GLY A O 1
ATOM 2356 N N . PRO A 1 290 ? 15.501 -1.152 13.013 1.00 90.44 290 PRO A N 1
ATOM 2357 C CA . PRO A 1 290 ? 14.142 -1.680 13.041 1.00 90.44 290 PRO A CA 1
ATOM 2358 C C . PRO A 1 290 ? 13.924 -2.771 11.984 1.00 90.44 290 PRO A C 1
ATOM 2360 O O . PRO A 1 290 ? 14.416 -2.676 10.860 1.00 90.44 290 PRO A O 1
ATOM 2363 N N . VAL A 1 291 ? 13.140 -3.795 12.333 1.00 89.75 291 VAL A N 1
ATOM 2364 C CA . VAL A 1 291 ? 12.808 -4.918 11.436 1.00 89.75 291 VAL A CA 1
ATOM 2365 C C . VAL A 1 291 ? 11.338 -4.856 11.046 1.00 89.75 291 VAL A C 1
ATOM 2367 O O . VAL A 1 291 ? 10.467 -4.819 11.911 1.00 89.75 291 VAL A O 1
ATOM 2370 N N . GLN A 1 292 ? 11.048 -4.864 9.745 1.00 90.75 292 GLN A N 1
ATOM 2371 C CA . GLN A 1 292 ? 9.685 -4.720 9.231 1.00 90.75 292 GLN A CA 1
ATOM 2372 C C . GLN A 1 292 ? 9.075 -6.070 8.864 1.00 90.75 292 GLN A C 1
ATOM 2374 O O . GLN A 1 292 ? 9.642 -6.828 8.077 1.00 90.75 292 GLN A O 1
ATOM 2379 N N . LEU A 1 293 ? 7.889 -6.342 9.402 1.00 92.38 293 LEU A N 1
ATOM 2380 C CA . LEU A 1 293 ? 7.111 -7.549 9.143 1.00 92.38 293 LEU A CA 1
ATOM 2381 C C . LEU A 1 293 ? 5.719 -7.180 8.655 1.00 92.38 293 LEU A C 1
ATOM 2383 O O . LEU A 1 293 ? 5.136 -6.199 9.113 1.00 92.38 293 LEU A O 1
ATOM 2387 N N . ASN A 1 294 ? 5.149 -7.985 7.767 1.00 92.56 294 ASN A N 1
ATOM 2388 C CA . ASN A 1 294 ? 3.732 -7.849 7.445 1.00 92.56 294 ASN A CA 1
ATOM 2389 C C . ASN A 1 294 ? 2.856 -8.555 8.500 1.00 92.56 294 ASN A C 1
ATOM 2391 O O . ASN A 1 294 ? 3.328 -9.391 9.276 1.00 92.56 294 ASN A O 1
ATOM 2395 N N . PHE A 1 295 ? 1.558 -8.237 8.536 1.00 92.56 295 PHE A N 1
ATOM 2396 C CA . PHE A 1 295 ? 0.633 -8.822 9.516 1.00 92.56 295 PHE A CA 1
ATOM 2397 C C . PHE A 1 295 ? 0.582 -10.360 9.455 1.00 92.56 295 PHE A C 1
ATOM 2399 O O . PHE A 1 295 ? 0.517 -11.029 10.487 1.00 92.56 295 PHE A O 1
ATOM 2406 N N . CYS A 1 296 ? 0.652 -10.933 8.249 1.00 92.12 296 CYS A N 1
ATOM 2407 C CA . CYS A 1 296 ? 0.662 -12.381 8.054 1.00 92.12 296 CYS A CA 1
ATOM 2408 C C . CYS A 1 296 ? 1.915 -13.038 8.655 1.00 92.12 296 CYS A C 1
ATOM 2410 O O . CYS A 1 296 ? 1.818 -14.095 9.284 1.00 92.12 296 CYS A O 1
ATOM 2412 N N . GLU A 1 297 ? 3.077 -12.411 8.496 1.00 93.12 297 GLU A N 1
ATOM 2413 C CA . GLU A 1 297 ? 4.353 -12.868 9.046 1.00 93.12 297 GLU A CA 1
ATOM 2414 C C . GLU A 1 297 ? 4.323 -12.914 10.575 1.00 93.12 297 GLU A C 1
ATOM 2416 O O . GLU A 1 297 ? 4.631 -13.957 11.155 1.00 93.12 297 GLU A O 1
ATOM 2421 N N . ILE A 1 298 ? 3.894 -11.833 11.237 1.00 94.12 298 ILE A N 1
ATOM 2422 C CA . ILE A 1 298 ? 3.843 -11.793 12.706 1.00 94.12 298 ILE A CA 1
ATOM 2423 C C . ILE A 1 298 ? 2.766 -12.732 13.272 1.00 94.12 298 ILE A C 1
ATOM 2425 O O . ILE A 1 298 ? 3.007 -13.409 14.273 1.00 94.12 298 ILE A O 1
ATOM 2429 N N . PHE A 1 299 ? 1.613 -12.870 12.606 1.00 94.44 299 PHE A N 1
ATOM 2430 C CA . PHE A 1 299 ? 0.576 -13.820 13.020 1.00 94.44 299 PHE A CA 1
ATOM 2431 C C . PHE A 1 299 ? 1.072 -15.270 12.958 1.00 94.44 299 PHE A C 1
ATOM 2433 O O . PHE A 1 299 ? 0.895 -16.051 13.903 1.00 94.44 299 PHE A O 1
ATOM 2440 N N . ARG A 1 300 ? 1.751 -15.642 11.867 1.00 93.06 300 ARG A N 1
ATOM 2441 C CA . ARG A 1 300 ? 2.354 -16.973 11.743 1.00 93.06 300 ARG A CA 1
ATOM 2442 C C . ARG A 1 300 ? 3.498 -17.180 12.716 1.00 93.06 300 ARG A C 1
ATOM 2444 O O . ARG A 1 300 ? 3.596 -18.259 13.292 1.00 93.06 300 ARG A O 1
ATOM 2451 N N . ALA A 1 301 ? 4.327 -16.164 12.941 1.00 93.56 301 ALA A N 1
ATOM 2452 C CA . ALA A 1 301 ? 5.381 -16.232 13.941 1.00 93.56 301 ALA A CA 1
ATOM 2453 C C . ALA A 1 301 ? 4.790 -16.548 15.326 1.00 93.56 301 ALA A C 1
ATOM 2455 O O . ALA A 1 301 ? 5.240 -17.495 15.967 1.00 93.56 301 ALA A O 1
ATOM 2456 N N . CYS A 1 302 ? 3.711 -15.870 15.736 1.00 94.62 302 CYS A N 1
ATOM 2457 C CA . CYS A 1 302 ? 2.976 -16.171 16.973 1.00 94.62 302 CYS A CA 1
ATOM 2458 C C . CYS A 1 302 ? 2.423 -17.604 17.004 1.00 94.62 302 CYS A C 1
ATOM 2460 O O . CYS A 1 302 ? 2.400 -18.252 18.055 1.00 94.62 302 CYS A O 1
ATOM 2462 N N . SER A 1 303 ? 1.985 -18.126 15.862 1.00 92.19 303 SER A N 1
ATOM 2463 C CA . SER A 1 303 ? 1.475 -19.498 15.753 1.00 92.19 303 SER A CA 1
ATOM 2464 C C . SER A 1 303 ? 2.580 -20.558 15.871 1.00 92.19 303 SER A C 1
ATOM 2466 O O . SER A 1 303 ? 2.309 -21.665 16.325 1.00 92.19 303 SER A O 1
ATOM 2468 N N . LEU A 1 304 ? 3.827 -20.216 15.526 1.00 92.69 304 LEU A N 1
ATOM 2469 C CA . LEU A 1 304 ? 4.996 -21.101 15.614 1.00 92.69 304 LEU A CA 1
ATOM 2470 C C . LEU A 1 304 ? 5.668 -21.117 16.999 1.00 92.69 304 LEU A C 1
ATOM 2472 O O . LEU A 1 304 ? 6.518 -21.973 17.248 1.00 92.69 304 LEU A O 1
ATOM 2476 N N . VAL A 1 305 ? 5.316 -20.192 17.899 1.00 94.38 305 VAL A N 1
ATOM 2477 C CA . VAL A 1 305 ? 5.839 -20.173 19.274 1.00 94.38 305 VAL A CA 1
ATOM 2478 C C . VAL A 1 305 ? 5.123 -21.213 20.136 1.00 94.38 305 VAL A C 1
ATOM 2480 O O . VAL A 1 305 ? 3.925 -21.099 20.405 1.00 94.38 305 VAL A O 1
ATOM 2483 N N . ASP A 1 306 ? 5.893 -22.181 20.629 1.00 93.44 306 ASP A N 1
ATOM 2484 C CA . ASP A 1 306 ? 5.461 -23.182 21.604 1.00 93.44 306 ASP A CA 1
ATOM 2485 C C . ASP A 1 306 ? 5.627 -22.650 23.040 1.00 93.44 306 ASP A C 1
ATOM 2487 O O . ASP A 1 306 ? 6.740 -22.537 23.562 1.00 93.44 306 ASP A O 1
ATOM 2491 N N . LEU A 1 307 ? 4.504 -22.329 23.688 1.00 91.94 307 LEU A N 1
ATOM 2492 C CA . LEU A 1 307 ? 4.490 -21.786 25.047 1.00 91.94 307 LEU A CA 1
ATOM 2493 C C . LEU A 1 307 ? 4.931 -22.794 26.115 1.00 91.94 307 LEU A C 1
ATOM 2495 O O . LEU A 1 307 ? 5.509 -22.381 27.122 1.00 91.94 307 LEU A O 1
ATOM 2499 N N . GLU A 1 308 ? 4.718 -24.097 25.917 1.00 91.50 308 GLU A N 1
ATOM 2500 C CA . GLU A 1 308 ? 5.189 -25.112 26.865 1.00 91.50 308 GLU A CA 1
ATOM 2501 C C . GLU A 1 308 ? 6.714 -25.191 26.839 1.00 91.50 308 GLU A C 1
ATOM 2503 O O . GLU A 1 308 ? 7.371 -25.234 27.888 1.00 91.50 308 GLU A O 1
ATOM 2508 N N . GLN A 1 309 ? 7.290 -25.139 25.635 1.00 88.25 309 GLN A N 1
ATOM 2509 C CA . GLN A 1 309 ? 8.733 -25.078 25.461 1.00 88.25 309 GLN A CA 1
ATOM 2510 C C . GLN A 1 309 ? 9.315 -23.797 26.070 1.00 88.25 309 GLN A C 1
ATOM 2512 O O . GLN A 1 309 ? 10.298 -23.876 26.813 1.00 88.25 309 GLN A O 1
ATOM 2517 N N . VAL A 1 310 ? 8.698 -22.637 25.815 1.00 87.75 310 VAL A N 1
ATOM 2518 C CA . VAL A 1 310 ? 9.108 -21.354 26.410 1.00 87.75 310 VAL A CA 1
ATOM 2519 C C . VAL A 1 310 ? 9.061 -21.430 27.936 1.00 87.75 310 VAL A C 1
ATOM 2521 O O . VAL A 1 310 ? 10.050 -21.111 28.594 1.00 87.75 310 VAL A O 1
ATOM 2524 N N . ALA A 1 311 ? 7.970 -21.932 28.519 1.00 87.81 311 ALA A N 1
ATOM 2525 C CA . ALA A 1 311 ? 7.833 -22.068 29.967 1.00 87.81 311 ALA A CA 1
ATOM 2526 C C . ALA A 1 311 ? 8.900 -22.999 30.569 1.00 87.81 311 ALA A C 1
ATOM 2528 O O . ALA A 1 311 ? 9.472 -22.691 31.617 1.00 87.81 311 ALA A O 1
ATOM 2529 N N . LYS A 1 312 ? 9.209 -24.122 29.907 1.00 88.81 312 LYS A N 1
ATOM 2530 C CA . LYS A 1 312 ? 10.260 -25.057 30.339 1.00 88.81 312 LYS A CA 1
ATOM 2531 C C . LYS A 1 312 ? 11.640 -24.398 30.355 1.00 88.81 312 LYS A C 1
ATOM 2533 O O . LYS A 1 312 ? 12.395 -24.597 31.306 1.00 88.81 312 LYS A O 1
ATOM 2538 N N . VAL A 1 313 ? 11.954 -23.619 29.323 1.00 87.12 313 VAL A N 1
ATOM 2539 C CA . VAL A 1 313 ? 13.235 -22.914 29.180 1.00 87.12 313 VAL A CA 1
ATOM 2540 C C . VAL A 1 313 ? 13.339 -21.743 30.163 1.00 87.12 313 VAL A C 1
ATOM 2542 O O . VAL A 1 313 ? 14.362 -21.580 30.815 1.00 87.12 313 VAL A O 1
ATOM 2545 N N . MET A 1 314 ? 12.266 -20.979 30.371 1.00 83.25 314 MET A N 1
ATOM 2546 C CA . MET A 1 314 ? 12.250 -19.894 31.361 1.00 83.25 314 MET A CA 1
ATOM 2547 C C . MET A 1 314 ? 12.431 -20.414 32.796 1.00 83.25 314 MET A C 1
ATOM 2549 O O . MET A 1 314 ? 13.115 -19.791 33.609 1.00 83.25 314 MET A O 1
ATOM 2553 N N . ARG A 1 315 ? 11.872 -21.591 33.119 1.00 88.81 315 ARG A N 1
ATOM 2554 C CA . ARG A 1 315 ? 12.030 -22.223 34.442 1.00 88.81 315 ARG A CA 1
ATOM 2555 C C . ARG A 1 315 ? 13.459 -22.664 34.743 1.00 88.81 315 ARG A C 1
ATOM 2557 O O . ARG A 1 315 ? 13.817 -22.693 35.918 1.00 88.81 315 ARG A O 1
ATOM 2564 N N . SER A 1 316 ? 14.270 -23.000 33.737 1.00 87.38 316 SER A N 1
ATOM 2565 C CA . SER A 1 316 ? 15.654 -23.417 33.987 1.00 87.38 316 SER A CA 1
ATOM 2566 C C . SER A 1 316 ? 16.557 -22.264 34.415 1.00 87.38 316 SER A C 1
ATOM 2568 O O . SER A 1 316 ? 17.584 -22.529 35.031 1.00 87.38 316 SER A O 1
ATOM 2570 N N . ARG A 1 317 ? 16.192 -21.007 34.096 1.00 84.94 317 ARG A N 1
ATOM 2571 C CA . ARG A 1 317 ? 16.993 -19.790 34.348 1.00 84.94 317 ARG A CA 1
ATOM 2572 C C . ARG A 1 317 ? 18.438 -19.871 33.832 1.00 84.94 317 ARG A C 1
ATOM 2574 O O . ARG A 1 317 ? 19.294 -19.118 34.279 1.00 84.94 317 ARG A O 1
ATOM 2581 N N . ASP A 1 318 ? 18.696 -20.782 32.899 1.00 89.94 318 ASP A N 1
ATOM 2582 C CA . ASP A 1 318 ? 20.005 -21.005 32.293 1.00 89.94 318 ASP A CA 1
ATOM 2583 C C . ASP A 1 318 ? 20.106 -20.178 31.000 1.00 89.94 318 ASP A C 1
ATOM 2585 O O . ASP A 1 318 ? 19.411 -20.499 30.024 1.00 89.94 318 ASP A O 1
ATOM 2589 N N . PRO A 1 319 ? 20.966 -19.141 30.958 1.00 88.19 319 PRO A N 1
ATOM 2590 C CA . PRO A 1 319 ? 21.137 -18.297 29.780 1.00 88.19 319 PRO A CA 1
ATOM 2591 C C . PRO A 1 319 ? 21.507 -19.081 28.514 1.00 88.19 319 PRO A C 1
ATOM 2593 O O . PRO A 1 319 ? 21.048 -18.733 27.426 1.00 88.19 319 PRO A O 1
ATOM 2596 N N . GLN A 1 320 ? 22.283 -20.166 28.633 1.00 88.88 320 GLN A N 1
ATOM 2597 C CA . GLN A 1 320 ? 22.704 -20.961 27.475 1.00 88.88 320 GLN A CA 1
ATOM 2598 C C . GLN A 1 320 ? 21.528 -21.726 26.863 1.00 88.88 320 GLN A C 1
ATOM 2600 O O . GLN A 1 320 ? 21.377 -21.778 25.637 1.00 88.88 320 GLN A O 1
ATOM 2605 N N . MET A 1 321 ? 20.655 -22.295 27.701 1.00 87.75 321 MET A N 1
ATOM 2606 C CA . MET A 1 321 ? 19.433 -22.942 27.222 1.00 87.75 321 MET A CA 1
ATOM 2607 C C . MET A 1 321 ? 18.462 -21.948 26.582 1.00 87.75 321 MET A C 1
ATOM 2609 O O . MET A 1 321 ? 17.887 -22.270 25.539 1.00 87.75 321 MET A O 1
ATOM 2613 N N . ILE A 1 322 ? 18.321 -20.743 27.147 1.00 86.25 322 ILE A N 1
ATOM 2614 C CA . ILE A 1 322 ? 17.501 -19.668 26.565 1.00 86.25 322 ILE A CA 1
ATOM 2615 C C . ILE A 1 322 ? 18.023 -19.302 25.173 1.00 86.25 322 ILE A C 1
ATOM 2617 O O . ILE A 1 322 ? 17.275 -19.362 24.196 1.00 86.25 322 ILE A O 1
ATOM 2621 N N . GLN A 1 323 ? 19.324 -19.030 25.048 1.00 86.25 323 GLN A N 1
ATOM 2622 C CA . GLN A 1 323 ? 19.940 -18.671 23.771 1.00 86.25 323 GLN A CA 1
ATOM 2623 C C . GLN A 1 323 ? 19.795 -19.784 22.722 1.00 86.25 323 GLN A C 1
ATOM 2625 O O . GLN A 1 323 ? 19.476 -19.513 21.562 1.00 86.25 323 GLN A O 1
ATOM 2630 N N . LYS A 1 324 ? 19.977 -21.051 23.118 1.00 88.75 324 LYS A N 1
ATOM 2631 C CA . LYS A 1 324 ? 19.795 -22.206 22.226 1.00 88.75 324 LYS A CA 1
ATOM 2632 C C . LYS A 1 324 ? 18.344 -22.348 21.757 1.00 88.75 324 LYS A C 1
ATOM 2634 O O . LYS A 1 324 ? 18.113 -22.688 20.595 1.00 88.75 324 LYS A O 1
ATOM 2639 N N . SER A 1 325 ? 17.379 -22.097 22.642 1.00 88.81 325 SER A N 1
ATOM 2640 C CA . SER A 1 325 ? 15.952 -22.118 22.306 1.00 88.81 325 SER A CA 1
ATOM 2641 C C . SER A 1 325 ? 15.595 -21.003 21.324 1.00 88.81 325 SER A C 1
ATOM 2643 O O . SER A 1 325 ? 15.013 -21.284 20.276 1.00 88.81 325 SER A O 1
ATOM 2645 N N . ASN A 1 326 ? 16.032 -19.771 21.598 1.00 88.44 326 ASN A N 1
ATOM 2646 C CA . ASN A 1 326 ? 15.831 -18.622 20.714 1.00 88.44 326 ASN A CA 1
ATOM 2647 C C . ASN A 1 326 ? 16.439 -18.872 19.330 1.00 88.44 326 ASN A C 1
ATOM 2649 O O . ASN A 1 326 ? 15.773 -18.651 18.322 1.00 88.44 326 ASN A O 1
ATOM 2653 N N . LYS A 1 327 ? 17.639 -19.466 19.263 1.00 88.38 327 LYS A N 1
ATOM 2654 C CA . LYS A 1 327 ? 18.286 -19.819 17.990 1.00 88.38 327 LYS A CA 1
ATOM 2655 C C . LYS A 1 327 ? 17.496 -20.854 17.201 1.00 88.38 327 LYS A C 1
ATOM 2657 O O . LYS A 1 327 ? 17.382 -20.768 15.981 1.00 88.38 327 LYS A O 1
ATOM 2662 N N . ARG A 1 328 ? 16.927 -21.846 17.889 1.00 89.75 328 ARG A N 1
ATOM 2663 C CA . ARG A 1 328 ? 16.072 -22.854 17.255 1.00 89.75 328 ARG A CA 1
ATOM 2664 C C . ARG A 1 328 ? 14.789 -22.232 16.706 1.00 89.75 328 ARG A C 1
ATOM 2666 O O . ARG A 1 328 ? 14.404 -22.578 15.589 1.00 89.75 328 ARG A O 1
ATOM 2673 N N . LEU A 1 329 ? 14.151 -21.346 17.472 1.00 90.62 329 LEU A N 1
ATOM 2674 C CA . LEU A 1 329 ? 12.961 -20.623 17.031 1.00 90.62 329 LEU A CA 1
ATOM 2675 C C . LEU A 1 329 ? 13.293 -19.723 15.836 1.00 90.62 329 LEU A C 1
ATOM 2677 O O . LEU A 1 329 ? 12.607 -19.801 14.825 1.00 90.62 329 LEU A O 1
ATOM 2681 N N . HIS A 1 330 ? 14.396 -18.977 15.883 1.00 89.38 330 HIS A N 1
ATOM 2682 C CA . HIS A 1 330 ? 14.859 -18.161 14.762 1.00 89.38 330 HIS A CA 1
ATOM 2683 C C . HIS A 1 330 ? 15.039 -18.983 13.485 1.00 89.38 330 HIS A C 1
ATOM 2685 O O . HIS A 1 330 ? 14.424 -18.682 12.472 1.00 89.38 330 HIS A O 1
ATOM 2691 N N . ASN A 1 331 ? 15.782 -20.093 13.546 1.00 88.75 331 ASN A N 1
ATOM 2692 C CA . ASN A 1 331 ? 15.985 -20.973 12.391 1.00 88.75 331 ASN A CA 1
ATOM 2693 C C . ASN A 1 331 ? 14.667 -21.542 11.835 1.00 88.75 331 ASN A C 1
ATOM 2695 O O . ASN A 1 331 ? 14.551 -21.822 10.639 1.00 88.75 331 ASN A O 1
ATOM 2699 N N . LEU A 1 332 ? 13.668 -21.759 12.697 1.00 89.69 332 LEU A N 1
ATOM 2700 C CA . LEU A 1 332 ? 12.330 -22.148 12.265 1.00 89.69 332 LEU A CA 1
ATOM 2701 C C . LEU A 1 332 ? 11.637 -20.997 11.524 1.00 89.69 332 LEU A C 1
ATOM 2703 O O . LEU A 1 332 ? 11.136 -21.226 10.424 1.00 89.69 332 LEU A O 1
ATOM 2707 N N . LEU A 1 333 ? 11.656 -19.785 12.083 1.00 89.38 333 LEU A N 1
ATOM 2708 C CA . LEU A 1 333 ? 11.067 -18.589 11.476 1.00 89.38 333 LEU A CA 1
ATOM 2709 C C . LEU A 1 333 ? 11.730 -18.250 10.135 1.00 89.38 333 LEU A C 1
ATOM 2711 O O . LEU A 1 333 ? 11.024 -18.073 9.149 1.00 89.38 333 LEU A O 1
ATOM 2715 N N . THR A 1 334 ? 13.061 -18.264 10.044 1.00 86.62 334 THR A N 1
ATOM 2716 C CA . THR A 1 334 ? 13.794 -18.002 8.796 1.00 86.62 334 THR A CA 1
ATOM 2717 C C . THR A 1 334 ? 13.427 -19.003 7.703 1.00 86.62 334 THR A C 1
ATOM 2719 O O . THR A 1 334 ? 13.178 -18.622 6.566 1.00 86.62 334 THR A O 1
ATOM 2722 N N . ARG A 1 335 ? 13.311 -20.291 8.039 1.00 86.25 335 ARG A N 1
ATOM 2723 C CA . ARG A 1 335 ? 12.942 -21.334 7.069 1.00 86.25 335 ARG A CA 1
ATOM 2724 C C . ARG A 1 335 ? 11.484 -21.255 6.613 1.00 86.25 335 ARG A C 1
ATOM 2726 O O . ARG A 1 335 ? 11.192 -21.627 5.479 1.00 86.25 335 ARG A O 1
ATOM 2733 N N . MET A 1 336 ? 10.570 -20.862 7.499 1.00 84.56 336 MET A N 1
ATOM 2734 C CA . MET A 1 336 ? 9.134 -20.837 7.201 1.00 84.56 336 MET A CA 1
ATOM 2735 C C . MET A 1 336 ? 8.695 -19.515 6.565 1.00 84.56 336 MET A C 1
ATOM 2737 O O . MET A 1 336 ? 7.892 -19.521 5.637 1.00 84.56 336 MET A O 1
ATOM 2741 N N . LEU A 1 337 ? 9.231 -18.397 7.050 1.00 85.06 337 LEU A N 1
ATOM 2742 C CA . LEU A 1 337 ? 8.763 -17.044 6.746 1.00 85.06 337 LEU A CA 1
ATOM 2743 C C . LEU A 1 337 ? 9.801 -16.191 6.008 1.00 85.06 337 LEU A C 1
ATOM 2745 O O . LEU A 1 337 ? 9.469 -15.083 5.611 1.00 85.06 337 LEU A O 1
ATOM 2749 N N . ALA A 1 338 ? 11.037 -16.674 5.827 1.00 84.06 338 ALA A N 1
ATOM 2750 C CA . ALA A 1 338 ? 12.137 -15.893 5.249 1.00 84.06 338 ALA A CA 1
ATOM 2751 C C . ALA A 1 338 ? 12.456 -14.593 6.022 1.00 84.06 338 ALA A C 1
ATOM 2753 O O . ALA A 1 338 ? 12.960 -13.622 5.463 1.00 84.06 338 ALA A O 1
ATOM 2754 N N . ILE A 1 339 ? 12.193 -14.594 7.332 1.00 74.50 339 ILE A N 1
ATOM 2755 C CA . ILE A 1 339 ? 12.543 -13.514 8.257 1.00 74.50 339 ILE A CA 1
ATOM 2756 C C . ILE A 1 339 ? 13.877 -13.899 8.909 1.00 74.50 339 ILE A C 1
ATOM 2758 O O . ILE A 1 339 ? 13.917 -14.766 9.786 1.00 74.50 339 ILE A O 1
ATOM 2762 N N . GLY A 1 340 ? 14.991 -13.348 8.437 1.00 64.88 340 GLY A N 1
ATOM 2763 C CA . GLY A 1 340 ? 16.305 -13.498 9.076 1.00 64.88 340 GLY A CA 1
ATOM 2764 C C . GLY A 1 340 ? 16.742 -12.157 9.649 1.00 64.88 340 GLY A C 1
ATOM 2765 O O . GLY A 1 340 ? 16.498 -11.156 8.981 1.00 64.88 340 GLY A O 1
ATOM 2766 N N . ASN A 1 341 ? 17.320 -12.126 10.866 1.00 58.09 341 ASN A N 1
ATOM 2767 C CA . ASN A 1 341 ? 18.040 -10.928 11.355 1.00 58.09 341 ASN A CA 1
ATOM 2768 C C . ASN A 1 341 ? 18.785 -10.979 12.716 1.00 58.09 341 ASN A C 1
ATOM 2770 O O . ASN A 1 341 ? 19.112 -9.916 13.239 1.00 58.09 341 ASN A O 1
ATOM 2774 N N . GLN A 1 342 ? 19.090 -12.138 13.320 1.00 44.69 342 GLN A N 1
ATOM 2775 C CA . GLN A 1 342 ? 19.794 -12.135 14.627 1.00 44.69 342 GLN A CA 1
ATOM 2776 C C . GLN A 1 342 ? 21.100 -12.926 14.719 1.00 44.69 342 GLN A C 1
ATOM 2778 O O . GLN A 1 342 ? 21.903 -12.642 15.604 1.00 44.69 342 GLN A O 1
ATOM 2783 N N . TYR A 1 343 ? 21.323 -13.928 13.865 1.00 53.53 343 TYR A N 1
ATOM 2784 C CA . TYR A 1 343 ? 22.501 -14.804 13.986 1.00 53.53 343 TYR A CA 1
ATOM 2785 C C . TYR A 1 343 ? 23.540 -14.629 12.875 1.00 53.53 343 TYR A C 1
ATOM 2787 O O . TYR A 1 343 ? 24.609 -15.227 12.981 1.00 53.53 343 TYR A O 1
ATOM 2795 N N . ASP A 1 344 ? 23.246 -13.809 11.865 1.00 57.88 344 ASP A N 1
ATOM 2796 C CA . ASP A 1 344 ? 24.207 -13.367 10.852 1.00 57.88 344 ASP A CA 1
ATOM 2797 C C . ASP A 1 344 ? 24.637 -11.929 11.144 1.00 57.88 344 ASP A C 1
ATOM 2799 O O . ASP A 1 344 ? 23.848 -11.131 11.647 1.00 57.88 344 ASP A O 1
ATOM 2803 N N . TRP A 1 345 ? 25.901 -11.612 10.847 1.00 59.59 345 TRP A N 1
ATOM 2804 C CA . TRP A 1 345 ? 26.511 -10.327 11.194 1.00 59.59 345 TRP A CA 1
ATOM 2805 C C . TRP A 1 345 ? 25.783 -9.142 10.540 1.00 59.59 345 TRP A C 1
ATOM 2807 O O . TRP A 1 345 ? 25.539 -8.174 11.249 1.00 59.59 345 TRP A O 1
ATOM 2817 N N . VAL A 1 346 ? 25.345 -9.265 9.275 1.00 71.12 346 VAL A N 1
ATOM 2818 C CA . VAL A 1 346 ? 24.230 -8.532 8.628 1.00 71.12 346 VAL A CA 1
ATOM 2819 C C . VAL A 1 346 ? 23.798 -9.329 7.385 1.00 71.12 346 VAL A C 1
ATOM 2821 O O . VAL A 1 346 ? 24.634 -9.615 6.530 1.00 71.12 346 VAL A O 1
ATOM 2824 N N . THR A 1 347 ? 22.514 -9.677 7.240 1.00 79.69 347 THR A N 1
ATOM 2825 C CA . THR A 1 347 ? 21.973 -10.196 5.967 1.00 79.69 347 THR A CA 1
ATOM 2826 C C . THR A 1 347 ? 21.439 -9.027 5.138 1.00 79.69 347 THR A C 1
ATOM 2828 O O . THR A 1 347 ? 20.585 -8.278 5.613 1.00 79.69 347 THR A O 1
ATOM 2831 N N . LEU A 1 348 ? 21.941 -8.862 3.912 1.00 88.69 348 LEU A N 1
ATOM 2832 C CA . LEU A 1 348 ? 21.467 -7.828 2.989 1.00 88.69 348 LEU A CA 1
ATOM 2833 C C . LEU A 1 348 ? 20.182 -8.281 2.291 1.00 88.69 348 LEU A C 1
ATOM 2835 O O . LEU A 1 348 ? 20.082 -9.427 1.854 1.00 88.69 348 LEU A O 1
ATOM 2839 N N . GLY A 1 349 ? 19.219 -7.373 2.165 1.00 88.88 349 GLY A N 1
ATOM 2840 C CA . GLY A 1 349 ? 17.933 -7.632 1.541 1.00 88.88 349 GLY A CA 1
ATOM 2841 C C . GLY A 1 349 ? 17.030 -8.559 2.351 1.00 88.88 349 GLY A C 1
ATOM 2842 O O . GLY A 1 349 ? 17.209 -8.779 3.554 1.00 88.88 349 GLY A O 1
ATOM 2843 N N . LYS A 1 350 ? 16.012 -9.096 1.685 1.00 90.62 350 LYS A N 1
ATOM 2844 C CA . LYS A 1 350 ? 15.086 -10.088 2.227 1.00 90.62 350 LYS A CA 1
ATOM 2845 C C . LYS A 1 350 ? 14.926 -11.214 1.226 1.00 90.62 350 LYS A C 1
ATOM 2847 O O . LYS A 1 350 ? 14.870 -10.986 0.027 1.00 90.62 350 LYS A O 1
ATOM 2852 N N . ASN A 1 351 ? 14.831 -12.442 1.720 1.00 90.75 351 ASN A N 1
ATOM 2853 C CA . ASN A 1 351 ? 14.767 -13.602 0.845 1.00 90.75 351 ASN A CA 1
ATOM 2854 C C . ASN A 1 351 ? 13.353 -13.754 0.223 1.00 90.75 351 ASN A C 1
ATOM 2856 O O . ASN A 1 351 ? 12.369 -13.856 0.966 1.00 90.75 351 ASN A O 1
ATOM 2860 N N . PRO A 1 352 ? 13.225 -13.829 -1.118 1.00 90.31 352 PRO A N 1
ATOM 2861 C CA . PRO A 1 352 ? 11.938 -13.915 -1.815 1.00 90.31 352 PRO A CA 1
ATOM 2862 C C . PRO A 1 352 ? 11.260 -15.300 -1.737 1.00 90.31 352 PRO A C 1
ATOM 2864 O O . PRO A 1 352 ? 10.122 -15.462 -2.169 1.00 90.31 352 PRO A O 1
ATOM 2867 N N . PHE A 1 353 ? 11.910 -16.324 -1.178 1.00 90.50 353 PHE A N 1
ATOM 2868 C CA . PHE A 1 353 ? 11.411 -17.708 -1.112 1.00 90.50 353 PHE A CA 1
ATOM 2869 C C . PHE A 1 353 ? 10.685 -18.052 0.204 1.00 90.50 353 PHE A C 1
ATOM 2871 O O . PHE A 1 353 ? 10.571 -19.229 0.564 1.00 90.50 353 PHE A O 1
ATOM 2878 N N . GLY A 1 354 ? 10.178 -17.048 0.929 1.00 87.88 354 GLY A N 1
ATOM 2879 C CA . GLY A 1 354 ? 9.271 -17.258 2.064 1.00 87.88 354 GLY A CA 1
ATOM 2880 C C . GLY A 1 354 ? 8.006 -18.014 1.647 1.00 87.88 354 GLY A C 1
ATOM 2881 O O . GLY A 1 354 ? 7.598 -17.956 0.489 1.00 87.88 354 GLY A O 1
ATOM 2882 N N . LYS A 1 355 ? 7.377 -18.754 2.568 1.00 89.38 355 LYS A N 1
ATOM 2883 C CA . LYS A 1 355 ? 6.197 -19.571 2.248 1.00 89.38 355 LYS A CA 1
ATOM 2884 C C . LYS A 1 355 ? 4.943 -19.026 2.903 1.00 89.38 355 LYS A C 1
ATOM 2886 O O . LYS A 1 355 ? 4.903 -18.807 4.113 1.00 89.38 355 LYS A O 1
ATOM 2891 N N . ALA A 1 356 ? 3.891 -18.884 2.102 1.00 88.12 356 ALA A N 1
ATOM 2892 C CA . ALA A 1 356 ? 2.582 -18.495 2.584 1.00 88.12 356 ALA A CA 1
ATOM 2893 C C . ALA A 1 356 ? 1.436 -19.265 1.931 1.00 88.12 356 ALA A C 1
ATOM 2895 O O . ALA A 1 356 ? 1.354 -19.383 0.710 1.00 88.12 356 ALA A O 1
ATOM 2896 N N . SER A 1 357 ? 0.494 -19.721 2.757 1.00 87.94 357 SER A N 1
ATOM 2897 C CA . SER A 1 357 ? -0.816 -20.168 2.292 1.00 87.94 357 SER A CA 1
ATOM 2898 C C . SER A 1 357 ? -1.833 -19.036 2.402 1.00 87.94 357 SER A C 1
ATOM 2900 O O . SER A 1 357 ? -1.973 -18.399 3.443 1.00 87.94 357 SER A O 1
ATOM 2902 N N . ASN A 1 358 ? -2.561 -18.804 1.325 1.00 81.12 358 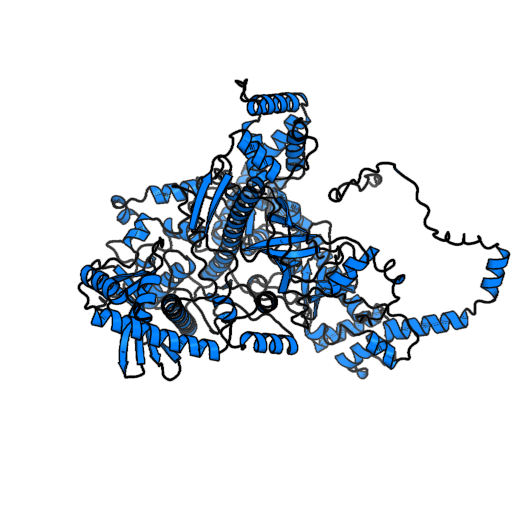ASN A N 1
ATOM 2903 C CA . ASN A 1 358 ? -3.608 -17.794 1.254 1.00 81.12 358 ASN A CA 1
ATOM 2904 C C . ASN A 1 358 ? -4.947 -18.276 1.832 1.00 81.12 358 ASN A C 1
ATOM 2906 O O . ASN A 1 358 ? -5.744 -17.492 2.344 1.00 81.12 358 ASN A O 1
ATOM 2910 N N . THR A 1 359 ? -5.145 -19.595 1.838 1.00 83.56 359 THR A N 1
ATOM 2911 C CA . THR A 1 359 ? -6.350 -20.277 2.326 1.00 83.56 359 THR A CA 1
ATOM 2912 C C . THR A 1 359 ? -6.210 -20.784 3.761 1.00 83.56 359 THR A C 1
ATOM 2914 O O . THR A 1 359 ? -7.058 -21.538 4.243 1.00 83.56 359 THR A O 1
ATOM 2917 N N . GLU A 1 360 ? -5.138 -20.390 4.454 1.00 87.62 360 GLU A N 1
ATOM 2918 C CA . GLU A 1 360 ? -4.943 -20.706 5.866 1.00 87.62 360 GLU A CA 1
ATOM 2919 C C . GLU A 1 360 ? -6.110 -20.159 6.692 1.00 87.62 360 GLU A C 1
ATOM 2921 O O . GLU A 1 360 ? -6.408 -18.965 6.656 1.00 87.62 360 GLU A O 1
ATOM 2926 N N . LYS A 1 361 ? -6.790 -21.055 7.412 1.00 91.50 361 LYS A N 1
ATOM 2927 C CA . LYS A 1 361 ? -7.939 -20.718 8.250 1.00 91.50 361 LYS A CA 1
ATOM 2928 C C . LYS A 1 361 ? -7.466 -20.314 9.639 1.00 91.50 361 LYS A C 1
ATOM 2930 O O . LYS A 1 361 ? -6.824 -21.101 10.327 1.00 91.50 361 LYS A O 1
ATOM 2935 N N . MET A 1 362 ? -7.856 -19.121 10.064 1.00 94.56 362 MET A N 1
ATOM 2936 C CA . MET A 1 362 ? -7.548 -18.548 11.371 1.00 94.56 362 MET A CA 1
ATOM 2937 C C . MET A 1 362 ? -8.840 -18.254 12.121 1.00 94.56 362 MET A C 1
ATOM 2939 O O . MET A 1 362 ? -9.815 -17.814 11.522 1.00 94.56 362 MET A O 1
ATOM 2943 N N . THR A 1 363 ? -8.863 -18.446 13.435 1.00 95.88 363 THR A N 1
ATOM 2944 C CA . THR A 1 363 ? -10.020 -18.038 14.245 1.00 95.88 363 THR A CA 1
ATOM 2945 C C . THR A 1 363 ? -10.069 -16.507 14.366 1.00 95.88 363 THR A C 1
ATOM 2947 O O . THR A 1 363 ? -9.024 -15.921 14.683 1.00 95.88 363 THR A O 1
ATOM 2950 N N . PRO A 1 364 ? -11.233 -15.853 14.187 1.00 96.12 364 PRO A N 1
ATOM 2951 C CA . PRO A 1 364 ? -11.378 -14.401 14.339 1.00 96.12 364 PRO A CA 1
ATOM 2952 C C . PRO A 1 364 ? -10.849 -13.875 15.679 1.00 96.12 364 PRO A C 1
ATOM 2954 O O . PRO A 1 364 ? -10.204 -12.829 15.732 1.00 96.12 364 PRO A O 1
ATOM 2957 N N . GLU A 1 365 ? -11.054 -14.634 16.758 1.00 95.81 365 GLU A N 1
ATOM 2958 C CA . GLU A 1 365 ? -10.636 -14.262 18.108 1.00 95.81 365 GLU A CA 1
ATOM 2959 C C . GLU A 1 365 ? -9.113 -14.200 18.258 1.00 95.81 365 GLU A C 1
ATOM 2961 O O . GLU A 1 365 ? -8.605 -13.296 18.912 1.00 95.81 365 GLU A O 1
ATOM 2966 N N . ALA A 1 366 ? -8.370 -15.117 17.628 1.00 96.00 366 ALA A N 1
ATOM 2967 C CA . ALA A 1 366 ? -6.905 -15.102 17.653 1.00 96.00 366 ALA A CA 1
ATOM 2968 C C . ALA A 1 366 ? -6.330 -13.930 16.847 1.00 96.00 366 ALA A C 1
ATOM 2970 O O . ALA A 1 366 ? -5.351 -13.310 17.260 1.00 96.00 366 ALA A O 1
ATOM 2971 N N . VAL A 1 367 ? -6.951 -13.612 15.709 1.00 95.38 367 VAL A N 1
ATOM 2972 C CA . VAL A 1 367 ? -6.564 -12.471 14.870 1.00 95.38 367 VAL A CA 1
ATOM 2973 C C . VAL A 1 367 ? -6.808 -11.158 15.617 1.00 95.38 367 VAL A C 1
ATOM 2975 O O . VAL A 1 367 ? -5.922 -10.305 15.664 1.00 95.38 367 VAL A O 1
ATOM 2978 N N . TYR A 1 368 ? -7.960 -11.025 16.280 1.00 94.56 368 TYR A N 1
ATOM 2979 C CA . TYR A 1 368 ? -8.248 -9.854 17.104 1.00 94.56 368 TYR A CA 1
ATOM 2980 C C . TYR A 1 368 ? -7.356 -9.781 18.353 1.00 94.56 368 TYR A C 1
ATOM 2982 O O . TYR A 1 368 ? -6.836 -8.714 18.671 1.00 94.56 368 TYR A O 1
ATOM 2990 N N . ALA A 1 369 ? -7.080 -10.909 19.017 1.00 95.56 369 ALA A N 1
ATOM 2991 C CA . ALA A 1 369 ? -6.161 -10.964 20.156 1.00 95.56 369 ALA A CA 1
ATOM 2992 C C . ALA A 1 369 ? -4.740 -10.518 19.784 1.00 95.56 369 ALA A C 1
ATOM 2994 O O . ALA A 1 369 ? -4.101 -9.818 20.569 1.00 95.56 369 ALA A O 1
ATOM 2995 N N . LEU A 1 370 ? -4.256 -10.865 18.584 1.00 95.38 370 LEU A N 1
ATOM 2996 C CA . LEU A 1 370 ? -2.988 -10.346 18.069 1.00 95.38 370 LEU A CA 1
ATOM 2997 C C . LEU A 1 370 ? -3.022 -8.826 17.916 1.00 95.38 370 LEU A C 1
ATOM 2999 O O . LEU A 1 370 ? -2.094 -8.164 18.369 1.00 95.38 370 LEU A O 1
ATOM 3003 N N . MET A 1 371 ? -4.090 -8.270 17.339 1.00 93.19 371 MET A N 1
ATOM 3004 C CA . MET A 1 371 ? -4.241 -6.819 17.207 1.00 93.19 371 MET A CA 1
ATOM 3005 C C . MET A 1 371 ? -4.221 -6.113 18.574 1.00 93.19 371 MET A C 1
ATOM 3007 O O . MET A 1 371 ? -3.511 -5.123 18.748 1.00 93.19 371 MET A O 1
ATOM 3011 N N . LEU A 1 372 ? -4.936 -6.650 19.569 1.00 92.25 372 LEU A N 1
ATOM 3012 C CA . LEU A 1 372 ? -4.902 -6.144 20.948 1.00 92.25 372 LEU A CA 1
ATOM 3013 C C . LEU A 1 372 ? -3.497 -6.263 21.565 1.00 92.25 372 LEU A C 1
ATOM 3015 O O . LEU A 1 372 ? -3.026 -5.336 22.223 1.00 92.25 372 LEU A O 1
ATOM 3019 N N . GLY A 1 373 ? -2.804 -7.378 21.319 1.00 94.12 373 GLY A N 1
ATOM 3020 C CA . GLY A 1 373 ? -1.429 -7.606 21.764 1.00 94.12 373 GLY A CA 1
ATOM 3021 C C . GLY A 1 373 ? -0.441 -6.601 21.174 1.00 94.12 373 GLY A C 1
ATOM 3022 O O . GLY A 1 373 ? 0.401 -6.083 21.905 1.00 94.12 373 GLY A O 1
ATOM 3023 N N . LEU A 1 374 ? -0.574 -6.277 19.888 1.00 92.69 374 LEU A N 1
ATOM 3024 C CA . LEU A 1 374 ? 0.241 -5.262 19.221 1.00 92.69 374 LEU A CA 1
ATOM 3025 C C . LEU A 1 374 ? -0.018 -3.864 19.802 1.00 92.69 374 LEU A C 1
ATOM 3027 O O . LEU A 1 374 ? 0.938 -3.185 20.168 1.00 92.69 374 LEU A O 1
ATOM 3031 N N . ARG A 1 375 ? -1.288 -3.479 20.015 1.00 89.44 375 ARG A N 1
ATOM 3032 C CA . ARG A 1 375 ? -1.642 -2.198 20.663 1.00 89.44 375 ARG A CA 1
ATOM 3033 C C . ARG A 1 375 ? -1.062 -2.078 22.072 1.00 89.44 375 ARG A C 1
ATOM 3035 O O . ARG A 1 375 ? -0.598 -1.008 22.453 1.00 89.44 375 ARG A O 1
ATOM 3042 N N . LYS A 1 376 ? -1.079 -3.171 22.843 1.00 90.56 376 LYS A N 1
ATOM 3043 C CA . LYS A 1 376 ? -0.501 -3.221 24.193 1.00 90.56 376 LYS A CA 1
ATOM 3044 C C . LYS A 1 376 ? 1.026 -3.073 24.180 1.00 90.56 376 LYS A C 1
ATOM 3046 O O . LYS A 1 376 ? 1.585 -2.490 25.102 1.00 90.56 376 LYS A O 1
ATOM 3051 N N . ASN A 1 377 ? 1.693 -3.605 23.158 1.00 90.75 377 ASN A N 1
ATOM 3052 C CA . ASN A 1 377 ? 3.151 -3.640 23.038 1.00 90.75 377 ASN A CA 1
ATOM 3053 C C . ASN A 1 377 ? 3.682 -2.586 22.045 1.00 90.75 377 ASN A C 1
ATOM 3055 O O . ASN A 1 377 ? 4.668 -2.824 21.352 1.00 90.75 377 ASN A O 1
ATOM 3059 N N . ASN A 1 378 ? 3.054 -1.410 21.981 1.00 86.94 378 ASN A N 1
ATOM 3060 C CA . ASN A 1 378 ? 3.374 -0.350 21.014 1.00 86.94 378 ASN A CA 1
ATOM 3061 C C . ASN A 1 378 ? 4.805 0.229 21.124 1.00 86.94 378 ASN A C 1
ATOM 3063 O O . ASN A 1 378 ? 5.278 0.885 20.195 1.00 86.94 378 ASN A O 1
ATOM 3067 N N . GLN A 1 379 ? 5.510 -0.020 22.234 1.00 87.88 379 GLN A N 1
ATOM 3068 C CA . GLN A 1 379 ? 6.924 0.335 22.400 1.00 87.88 379 GLN A CA 1
ATOM 3069 C C . GLN A 1 379 ? 7.870 -0.602 21.644 1.00 87.88 379 GLN A C 1
ATOM 3071 O O . GLN A 1 379 ? 8.880 -0.156 21.108 1.00 87.88 379 GLN A O 1
ATOM 3076 N N . THR A 1 380 ? 7.549 -1.896 21.590 1.00 92.81 380 THR A N 1
ATOM 3077 C CA . THR A 1 380 ? 8.373 -2.929 20.945 1.00 92.81 380 THR A CA 1
ATOM 3078 C C . THR A 1 380 ? 7.896 -3.258 19.534 1.00 92.81 380 THR A C 1
ATOM 3080 O O . THR A 1 380 ? 8.705 -3.648 18.692 1.00 92.81 380 THR A O 1
ATOM 3083 N N . TYR A 1 381 ? 6.602 -3.065 19.266 1.00 93.25 381 TYR A N 1
ATOM 3084 C CA . TYR A 1 381 ? 5.945 -3.304 17.987 1.00 93.25 381 TYR A CA 1
ATOM 3085 C C . TYR A 1 381 ? 5.174 -2.062 17.542 1.00 93.25 381 TYR A C 1
ATOM 3087 O O . TYR A 1 381 ? 4.034 -1.835 17.947 1.00 93.25 381 TYR A O 1
ATOM 3095 N N . VAL A 1 382 ? 5.776 -1.269 16.662 1.00 91.44 382 VAL A N 1
ATOM 3096 C CA . VAL A 1 382 ? 5.114 -0.109 16.060 1.00 91.44 382 VAL A CA 1
ATOM 3097 C C . VAL A 1 382 ? 4.319 -0.577 14.849 1.00 91.44 382 VAL A C 1
ATOM 3099 O O . VAL A 1 382 ? 4.848 -1.237 13.963 1.00 91.44 382 VAL A O 1
ATOM 3102 N N . HIS A 1 383 ? 3.038 -0.244 14.780 1.00 89.50 383 HIS A N 1
ATOM 3103 C CA . HIS A 1 383 ? 2.185 -0.609 13.653 1.00 89.50 383 HIS A CA 1
ATOM 3104 C C . HIS A 1 383 ? 1.244 0.537 13.304 1.00 89.50 383 HIS A C 1
ATOM 3106 O O . HIS A 1 383 ? 1.080 1.492 14.064 1.00 89.50 383 HIS A O 1
ATOM 3112 N N . ASP A 1 384 ? 0.607 0.448 12.139 1.00 82.00 384 ASP A N 1
ATOM 3113 C CA . ASP A 1 384 ? -0.398 1.436 11.779 1.00 82.00 384 ASP A CA 1
ATOM 3114 C C . ASP A 1 384 ? -1.665 1.243 12.610 1.00 82.00 384 ASP A C 1
ATOM 3116 O O . ASP A 1 384 ? -2.151 0.124 12.778 1.00 82.00 384 ASP A O 1
ATOM 3120 N N . THR A 1 385 ? -2.205 2.349 13.101 1.00 75.69 385 THR A N 1
ATOM 3121 C CA . THR A 1 385 ? -3.472 2.395 13.828 1.00 75.69 385 THR A CA 1
ATOM 3122 C C . THR A 1 385 ? -4.586 3.028 13.001 1.00 75.69 385 THR A C 1
ATOM 3124 O O . THR A 1 385 ? -5.740 2.940 13.400 1.00 75.69 385 THR A O 1
ATOM 3127 N N . LYS A 1 386 ? -4.280 3.665 11.858 1.00 74.00 386 LYS A N 1
ATOM 3128 C CA . LYS A 1 386 ? -5.267 4.419 11.068 1.00 74.00 386 LYS A CA 1
ATOM 3129 C C . LYS A 1 386 ? -5.982 3.575 10.005 1.00 74.00 386 LYS A C 1
ATOM 3131 O O . LYS A 1 386 ? -7.140 3.867 9.716 1.00 74.00 386 LYS A O 1
ATOM 3136 N N . ASN A 1 387 ? -5.330 2.566 9.424 1.00 77.50 387 ASN A N 1
ATOM 3137 C CA . ASN A 1 387 ? -5.926 1.665 8.434 1.00 77.50 387 ASN A CA 1
ATOM 3138 C C . ASN A 1 387 ? -6.731 0.530 9.085 1.00 77.50 387 ASN A C 1
ATOM 3140 O O . ASN A 1 387 ? -6.430 0.074 10.179 1.00 77.50 387 ASN A O 1
ATOM 3144 N N . ILE A 1 388 ? -7.659 -0.020 8.300 1.00 85.19 388 ILE A N 1
ATOM 3145 C CA . ILE A 1 388 ? -8.489 -1.199 8.602 1.00 85.19 388 ILE A CA 1
ATOM 3146 C C . ILE A 1 388 ? -7.673 -2.484 8.858 1.00 85.19 388 ILE A C 1
ATOM 3148 O O . ILE A 1 388 ? -8.155 -3.423 9.486 1.00 85.19 388 ILE A O 1
ATOM 3152 N N . LEU A 1 389 ? -6.438 -2.547 8.362 1.00 87.88 389 LEU A N 1
ATOM 3153 C CA . LEU A 1 389 ? -5.498 -3.633 8.618 1.00 87.88 389 LEU A CA 1
ATOM 3154 C C . LEU A 1 389 ? -4.097 -3.026 8.783 1.00 87.88 389 LEU A C 1
ATOM 3156 O O . LEU A 1 389 ? -3.660 -2.290 7.887 1.00 87.88 389 LEU A O 1
ATOM 3160 N N . PRO A 1 390 ? -3.359 -3.336 9.864 1.00 88.31 390 PRO A N 1
ATOM 3161 C CA . PRO A 1 390 ? -1.967 -2.926 10.001 1.00 88.31 390 PRO A CA 1
ATOM 3162 C C . PRO A 1 390 ? -1.094 -3.725 9.025 1.00 88.31 390 PRO A C 1
ATOM 3164 O O . PRO A 1 390 ? -0.560 -4.775 9.364 1.00 88.31 390 PRO A O 1
ATOM 3167 N N . LYS A 1 391 ? -0.946 -3.238 7.787 1.00 88.31 391 LYS A N 1
ATOM 3168 C CA . LYS A 1 391 ? -0.178 -3.939 6.741 1.00 88.31 391 LYS A CA 1
ATOM 3169 C C . LYS A 1 391 ? 1.287 -4.174 7.123 1.00 88.31 391 LYS A C 1
ATOM 3171 O O . LYS A 1 391 ? 1.855 -5.171 6.683 1.00 88.31 391 LYS A O 1
ATOM 3176 N N . HIS A 1 392 ? 1.856 -3.288 7.942 1.00 91.00 392 HIS A N 1
ATOM 3177 C CA . HIS A 1 392 ? 3.198 -3.389 8.517 1.00 91.00 392 HIS A CA 1
ATOM 3178 C C . HIS A 1 392 ? 3.172 -3.440 10.053 1.00 91.00 392 HIS A C 1
ATOM 3180 O O . HIS A 1 392 ? 2.324 -2.811 10.699 1.00 91.00 392 HIS A O 1
ATOM 3186 N N . VAL A 1 393 ? 4.153 -4.137 10.616 1.00 93.56 393 VAL A N 1
ATOM 3187 C CA . VAL A 1 393 ? 4.516 -4.178 12.030 1.00 93.56 393 VAL A CA 1
ATOM 3188 C C . VAL A 1 393 ? 6.038 -4.074 12.111 1.00 93.56 393 VAL A C 1
ATOM 3190 O O . VAL A 1 393 ? 6.762 -4.945 11.630 1.00 93.56 393 VAL A O 1
ATOM 3193 N N . THR A 1 394 ? 6.521 -2.997 12.709 1.00 93.38 394 THR A N 1
ATOM 3194 C CA . THR A 1 394 ? 7.936 -2.688 12.886 1.00 93.38 394 THR A CA 1
ATOM 3195 C C . THR A 1 394 ? 8.380 -3.119 14.277 1.00 93.38 394 THR A C 1
ATOM 3197 O O . THR A 1 394 ? 7.891 -2.609 15.285 1.00 93.38 394 THR A O 1
ATOM 3200 N N . VAL A 1 395 ? 9.322 -4.054 14.333 1.00 93.44 395 VAL A N 1
ATOM 3201 C CA . VAL A 1 395 ? 9.975 -4.504 15.563 1.00 93.44 395 VAL A CA 1
ATOM 3202 C C . VAL A 1 395 ? 11.090 -3.520 15.904 1.00 93.44 395 VAL A C 1
ATOM 3204 O O . VAL A 1 395 ? 12.048 -3.371 15.143 1.00 93.44 395 VAL A O 1
ATOM 3207 N N . VAL A 1 396 ? 10.954 -2.840 17.039 1.00 91.94 396 VAL A N 1
ATOM 3208 C CA . VAL A 1 396 ? 11.898 -1.815 17.504 1.00 91.94 396 VAL A CA 1
ATOM 3209 C C . VAL A 1 396 ? 13.087 -2.478 18.215 1.00 91.94 396 VAL A C 1
ATOM 3211 O O . VAL A 1 396 ? 12.859 -3.392 19.017 1.00 91.94 396 VAL A O 1
ATOM 3214 N N . PRO A 1 397 ? 14.340 -2.045 17.969 1.00 90.75 397 PRO A N 1
ATOM 3215 C CA . PRO A 1 397 ? 15.514 -2.558 18.676 1.00 90.75 397 PRO A CA 1
ATOM 3216 C C . PRO A 1 397 ? 15.395 -2.398 20.192 1.00 90.75 397 PRO A C 1
ATOM 3218 O O . PRO A 1 397 ? 15.027 -1.332 20.689 1.00 90.75 397 PRO A O 1
ATOM 3221 N N . LEU A 1 398 ? 15.744 -3.447 20.942 1.00 90.38 398 LEU A N 1
ATOM 3222 C CA . LEU A 1 398 ? 15.666 -3.396 22.405 1.00 90.38 398 LEU A CA 1
ATOM 3223 C C . LEU A 1 398 ? 16.663 -2.390 22.994 1.00 90.38 398 LEU A C 1
ATOM 3225 O O . LEU A 1 398 ? 16.337 -1.694 23.951 1.00 90.38 398 LEU A O 1
ATOM 3229 N N . GLU A 1 399 ? 17.859 -2.308 22.409 1.00 88.50 399 GLU A N 1
ATOM 3230 C CA . GLU A 1 399 ? 18.927 -1.395 22.827 1.00 88.50 399 GLU A CA 1
ATOM 3231 C C . GLU A 1 399 ? 18.447 0.059 22.826 1.00 88.50 399 GLU A C 1
ATOM 3233 O O . GLU A 1 399 ? 18.529 0.725 23.852 1.00 88.50 399 GLU A O 1
ATOM 3238 N N . THR A 1 400 ? 17.807 0.502 21.740 1.00 87.44 400 THR A N 1
ATOM 3239 C CA . THR A 1 400 ? 17.218 1.843 21.625 1.00 87.44 400 THR A CA 1
ATOM 3240 C C . THR A 1 400 ? 16.199 2.130 22.733 1.00 87.44 400 THR A C 1
ATOM 3242 O O . THR A 1 400 ? 16.218 3.202 23.334 1.00 87.44 400 THR A O 1
ATOM 3245 N N . ILE A 1 401 ? 15.318 1.173 23.045 1.00 89.12 401 ILE A N 1
ATOM 3246 C CA . ILE A 1 401 ? 14.303 1.336 24.100 1.00 89.12 401 ILE A CA 1
ATOM 3247 C C . ILE A 1 401 ? 14.972 1.475 25.474 1.00 89.12 401 ILE A C 1
ATOM 3249 O O . ILE A 1 401 ? 14.624 2.367 26.249 1.00 89.12 401 ILE A O 1
ATOM 3253 N N . VAL A 1 402 ? 15.935 0.600 25.778 1.00 91.12 402 VAL A N 1
ATOM 3254 C CA . VAL A 1 402 ? 16.658 0.599 27.058 1.00 91.12 402 VAL A CA 1
ATOM 3255 C C . VAL A 1 402 ? 17.462 1.887 27.231 1.00 91.12 402 VAL A C 1
ATOM 3257 O O . VAL A 1 402 ? 17.433 2.479 28.309 1.00 91.12 402 VAL A O 1
ATOM 3260 N N . GLU A 1 403 ? 18.142 2.348 26.182 1.00 89.25 403 GLU A N 1
ATOM 3261 C CA . GLU A 1 403 ? 18.902 3.595 26.209 1.00 89.25 403 GLU A CA 1
ATOM 3262 C C . GLU A 1 403 ? 18.005 4.810 26.458 1.00 89.25 403 GLU A C 1
ATOM 3264 O O . GLU A 1 403 ? 18.313 5.621 27.333 1.00 89.25 403 GLU A O 1
ATOM 3269 N N . HIS A 1 404 ? 16.873 4.925 25.756 1.00 90.88 404 HIS A N 1
ATOM 3270 C CA . HIS A 1 404 ? 15.930 6.023 25.971 1.00 90.88 404 HIS A CA 1
ATOM 3271 C C . HIS A 1 404 ? 15.356 6.025 27.389 1.00 90.88 404 HIS A C 1
ATOM 3273 O O . HIS A 1 404 ? 15.306 7.077 28.026 1.00 90.88 404 HIS A O 1
ATOM 3279 N N . ASN A 1 405 ? 14.957 4.858 27.905 1.00 91.44 405 ASN A N 1
ATOM 3280 C CA . ASN A 1 405 ? 14.438 4.747 29.267 1.00 91.44 405 ASN A CA 1
ATOM 3281 C C . ASN A 1 405 ? 15.498 5.143 30.298 1.00 91.44 405 ASN A C 1
ATOM 3283 O O . ASN A 1 405 ? 15.196 5.906 31.210 1.00 91.44 405 ASN A O 1
ATOM 3287 N N . LYS A 1 406 ? 16.754 4.724 30.106 1.00 92.69 406 LYS A N 1
ATOM 3288 C CA . LYS A 1 406 ? 17.863 5.109 30.983 1.00 92.69 406 LYS A CA 1
ATOM 3289 C C . LYS A 1 406 ? 18.100 6.622 31.001 1.00 92.69 406 LYS A C 1
ATOM 3291 O O . LYS A 1 406 ? 18.307 7.186 32.068 1.00 92.69 406 LYS A O 1
ATOM 3296 N N . VAL A 1 407 ? 18.034 7.293 29.846 1.00 93.06 407 VAL A N 1
ATOM 3297 C CA . VAL A 1 407 ? 18.151 8.763 29.779 1.00 93.06 407 VAL A CA 1
ATOM 3298 C C . VAL A 1 407 ? 17.041 9.438 30.587 1.00 93.06 407 VAL A C 1
ATOM 3300 O O . VAL A 1 407 ? 17.314 10.386 31.322 1.00 93.06 407 VAL A O 1
ATOM 3303 N N . VAL A 1 408 ? 15.803 8.948 30.476 1.00 92.75 408 VAL A N 1
ATOM 3304 C CA . VAL A 1 408 ? 14.673 9.471 31.258 1.00 92.75 408 VAL A CA 1
ATOM 3305 C C . VAL A 1 408 ? 14.906 9.244 32.755 1.00 92.75 408 VAL A C 1
ATOM 3307 O O . VAL A 1 408 ? 14.807 10.197 33.524 1.00 92.75 408 VAL A O 1
ATOM 3310 N N . GLU A 1 409 ? 15.287 8.031 33.162 1.00 93.19 409 GLU A N 1
ATOM 3311 C CA . GLU A 1 409 ? 15.569 7.675 34.561 1.00 93.19 409 GLU A CA 1
ATOM 3312 C C . GLU A 1 409 ? 16.691 8.531 35.174 1.00 93.19 409 GLU A C 1
ATOM 3314 O O . GLU A 1 409 ? 16.530 9.060 36.275 1.00 93.19 409 GLU A O 1
ATOM 3319 N N . ASP A 1 410 ? 17.804 8.729 34.458 1.00 93.75 410 ASP A N 1
ATOM 3320 C CA . ASP A 1 410 ? 18.945 9.523 34.932 1.00 93.75 410 ASP A CA 1
ATOM 3321 C C . ASP A 1 410 ? 18.545 10.993 35.187 1.00 93.75 410 ASP A C 1
ATOM 3323 O O . ASP A 1 410 ? 18.949 11.598 36.186 1.00 93.75 410 ASP A O 1
ATOM 3327 N N . TYR A 1 411 ? 17.706 11.570 34.320 1.00 92.88 411 TYR A N 1
ATOM 3328 C CA . TYR A 1 411 ? 17.205 12.941 34.473 1.00 92.88 411 TYR A CA 1
ATOM 3329 C C . TYR A 1 411 ? 16.075 13.071 35.504 1.00 92.88 411 TYR A C 1
ATOM 3331 O O . TYR A 1 411 ? 15.957 14.119 36.141 1.00 92.88 411 TYR A O 1
ATOM 3339 N N . GLU A 1 412 ? 15.259 12.033 35.703 1.00 90.06 412 GLU A N 1
ATOM 3340 C CA . GLU A 1 412 ? 14.287 11.983 36.801 1.00 90.06 412 GLU A CA 1
ATOM 3341 C C . GLU A 1 412 ? 14.978 11.872 38.167 1.00 90.06 412 GLU A C 1
ATOM 3343 O O . GLU A 1 412 ? 14.514 12.466 39.143 1.00 90.06 412 GLU A O 1
ATOM 3348 N N . ALA A 1 413 ? 16.107 11.161 38.235 1.00 91.50 413 ALA A N 1
ATOM 3349 C CA . ALA A 1 413 ? 16.897 11.005 39.451 1.00 91.50 413 ALA A CA 1
ATOM 3350 C C . ALA A 1 413 ? 17.732 12.251 39.802 1.00 91.50 413 ALA A C 1
ATOM 3352 O O . ALA A 1 413 ? 17.991 12.498 40.983 1.00 91.50 413 ALA A O 1
ATOM 3353 N N . ASN A 1 414 ? 18.165 13.038 38.809 1.00 91.31 414 ASN A N 1
ATOM 3354 C CA . ASN A 1 414 ? 19.043 14.190 39.016 1.00 91.31 414 ASN A CA 1
ATOM 3355 C C . ASN A 1 414 ? 18.531 15.477 38.346 1.00 91.31 414 ASN A C 1
ATOM 3357 O O . ASN A 1 414 ? 18.8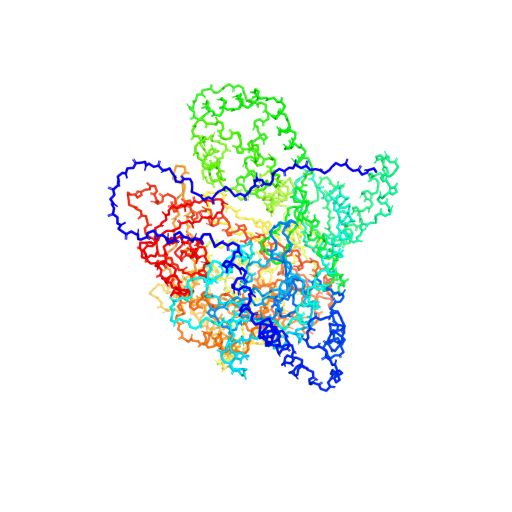49 15.791 37.198 1.00 91.31 414 ASN A O 1
ATOM 3361 N N . GLU A 1 415 ? 17.842 16.307 39.132 1.00 88.38 415 GLU A N 1
ATOM 3362 C CA . GLU A 1 415 ? 17.298 17.595 38.681 1.00 88.38 415 GLU A CA 1
ATOM 3363 C C . GLU A 1 415 ? 18.384 18.591 38.208 1.00 88.38 415 GLU A C 1
ATOM 3365 O O . GLU A 1 415 ? 18.093 19.482 37.408 1.00 88.38 415 GLU A O 1
ATOM 3370 N N . GLN A 1 416 ? 19.653 18.439 38.623 1.00 89.06 416 GLN A N 1
ATOM 3371 C CA . GLN A 1 416 ? 20.744 19.306 38.146 1.00 89.06 416 GLN A CA 1
ATOM 3372 C C . GLN A 1 416 ? 21.026 19.120 36.651 1.00 89.06 416 GLN A C 1
ATOM 3374 O O . GLN A 1 416 ? 21.382 20.090 35.979 1.00 89.06 416 GLN A O 1
ATOM 3379 N N . LEU A 1 417 ? 20.825 17.910 36.113 1.00 90.81 417 LEU A N 1
ATOM 3380 C CA . LEU A 1 417 ? 21.022 17.627 34.687 1.00 90.81 417 LEU A CA 1
ATOM 3381 C C . LEU A 1 417 ? 20.075 18.462 33.822 1.00 90.81 417 LEU A C 1
ATOM 3383 O O . LEU A 1 417 ? 20.471 18.979 32.778 1.00 90.81 417 LEU A O 1
ATOM 3387 N N . HIS A 1 418 ? 18.840 18.675 34.286 1.00 88.94 418 HIS A N 1
ATOM 3388 C CA . HIS A 1 418 ? 17.894 19.548 33.601 1.00 88.94 418 HIS A CA 1
ATOM 3389 C C . HIS A 1 418 ? 18.375 21.002 33.546 1.00 88.94 418 HIS A C 1
ATOM 3391 O O . HIS A 1 418 ? 18.238 21.639 32.501 1.00 88.94 418 HIS A O 1
ATOM 3397 N N . GLY A 1 419 ? 18.950 21.521 34.636 1.00 88.38 419 GLY A N 1
ATOM 3398 C CA . GLY A 1 419 ? 19.524 22.868 34.676 1.00 88.38 419 GLY A CA 1
ATOM 3399 C C . GLY A 1 419 ? 20.697 23.023 33.707 1.00 88.38 419 GLY A C 1
ATOM 3400 O O . GLY A 1 419 ? 20.683 23.928 32.877 1.00 88.38 419 GLY A O 1
ATOM 3401 N N . GLN A 1 420 ? 21.646 22.081 33.743 1.00 90.69 420 GLN A N 1
ATOM 3402 C CA . GLN A 1 420 ? 22.817 22.061 32.857 1.00 90.69 420 GLN A CA 1
ATOM 3403 C C . GLN A 1 420 ? 22.426 21.995 31.376 1.00 90.69 420 GLN A C 1
ATOM 3405 O O . GLN A 1 420 ? 22.963 22.737 30.555 1.00 90.69 420 GLN A O 1
ATOM 3410 N N . LEU A 1 421 ? 21.466 21.133 31.028 1.00 91.19 421 LEU A N 1
ATOM 3411 C CA . LEU A 1 421 ? 20.970 21.013 29.659 1.00 91.19 421 LEU A CA 1
ATOM 3412 C C . LEU A 1 421 ? 20.269 22.293 29.190 1.00 91.19 421 LEU A C 1
ATOM 3414 O O . LEU A 1 421 ? 20.506 22.748 28.073 1.00 91.19 421 LEU A O 1
ATOM 3418 N N . THR A 1 422 ? 19.429 22.883 30.045 1.00 89.75 422 THR A N 1
ATOM 3419 C CA . THR A 1 422 ? 18.707 24.127 29.736 1.00 89.75 422 THR A CA 1
ATOM 3420 C C . THR A 1 422 ? 19.691 25.269 29.493 1.00 89.75 422 THR A C 1
ATOM 3422 O O . THR A 1 422 ? 19.581 25.971 28.491 1.00 89.75 422 THR A O 1
ATOM 3425 N N . GLU A 1 423 ? 20.688 25.419 30.368 1.00 89.62 423 GLU A N 1
ATOM 3426 C CA . GLU A 1 423 ? 21.721 26.446 30.240 1.00 89.62 423 GLU A CA 1
ATOM 3427 C C . GLU A 1 423 ? 22.549 26.258 28.963 1.00 89.62 423 GLU A C 1
ATOM 3429 O O . GLU A 1 423 ? 22.762 27.217 28.223 1.00 89.62 423 GLU A O 1
ATOM 3434 N N . TYR A 1 424 ? 22.942 25.022 28.649 1.00 91.12 424 TYR A N 1
ATOM 3435 C CA . TYR A 1 424 ? 23.677 24.704 27.425 1.00 91.12 424 TYR A CA 1
ATOM 3436 C C . TYR A 1 424 ? 22.879 25.043 26.155 1.00 91.12 424 TYR A C 1
ATOM 3438 O O . TYR A 1 424 ? 23.403 25.677 25.238 1.00 91.12 424 TYR A O 1
ATOM 3446 N N . ILE A 1 425 ? 21.595 24.667 26.103 1.00 90.75 425 ILE A N 1
ATOM 3447 C CA . ILE A 1 425 ? 20.707 25.001 24.979 1.00 90.75 425 ILE A CA 1
ATOM 3448 C C . ILE A 1 425 ? 20.567 26.524 24.845 1.00 90.75 425 ILE A C 1
ATOM 3450 O O . ILE A 1 425 ? 20.681 27.046 23.739 1.00 90.75 425 ILE A O 1
ATOM 3454 N N . MET A 1 426 ? 20.380 27.252 25.952 1.00 89.44 426 MET A N 1
ATOM 3455 C CA . MET A 1 426 ? 20.289 28.718 25.933 1.00 89.44 426 MET A CA 1
ATOM 3456 C C . MET A 1 426 ? 21.581 29.379 25.435 1.00 89.44 426 MET A C 1
ATOM 3458 O O . MET A 1 426 ? 21.514 30.265 24.588 1.00 89.44 426 MET A O 1
ATOM 3462 N N . GLN A 1 427 ? 22.751 28.923 25.894 1.00 88.81 427 GLN A N 1
ATOM 3463 C CA . GLN A 1 427 ? 24.044 29.439 25.428 1.00 88.81 427 GLN A CA 1
ATOM 3464 C C . GLN A 1 427 ? 24.224 29.244 23.917 1.00 88.81 427 GLN A C 1
ATOM 3466 O O . GLN A 1 427 ? 24.691 30.159 23.237 1.00 88.81 427 GLN A O 1
ATOM 3471 N N . ARG A 1 428 ? 23.811 28.086 23.381 1.00 88.44 428 ARG A N 1
ATOM 3472 C CA . ARG A 1 428 ? 23.857 27.815 21.936 1.00 88.44 428 ARG A CA 1
ATOM 3473 C C . ARG A 1 428 ? 22.892 28.678 21.133 1.00 88.44 428 ARG A C 1
ATOM 3475 O O . ARG A 1 428 ? 23.276 29.148 20.068 1.00 88.44 428 ARG A O 1
ATOM 3482 N N . LEU A 1 429 ? 21.679 28.905 21.637 1.00 87.75 429 LEU A N 1
ATOM 3483 C CA . LEU A 1 429 ? 20.703 29.789 20.989 1.00 87.75 429 LEU A CA 1
ATOM 3484 C C . LEU A 1 429 ? 21.169 31.253 20.949 1.00 87.75 429 LEU A C 1
ATOM 3486 O O . LEU A 1 429 ? 20.798 31.982 20.038 1.00 87.75 429 LEU A O 1
ATOM 3490 N N . GLU A 1 430 ? 21.986 31.681 21.913 1.00 86.81 430 GLU A N 1
ATOM 3491 C CA . GLU A 1 430 ? 22.576 33.027 21.966 1.00 86.81 430 GLU A CA 1
ATOM 3492 C C . GLU A 1 430 ? 23.910 33.144 21.198 1.00 86.81 430 GLU A C 1
ATOM 3494 O O . GLU A 1 430 ? 24.596 34.158 21.323 1.00 86.81 430 GLU A O 1
ATOM 3499 N N . GLU A 1 431 ? 24.305 32.108 20.445 1.00 80.62 431 GLU A N 1
ATOM 3500 C CA . GLU A 1 431 ? 25.586 32.003 19.720 1.00 80.62 431 GLU A CA 1
ATOM 3501 C C . GLU A 1 431 ? 26.831 32.279 20.590 1.00 80.62 431 GLU A C 1
ATOM 3503 O O . GLU A 1 431 ? 27.897 32.665 20.103 1.00 80.62 431 GLU A O 1
ATOM 3508 N N . LYS A 1 432 ? 26.729 32.052 21.905 1.00 79.12 432 LYS A N 1
ATOM 3509 C CA . LYS A 1 432 ? 27.859 32.172 22.832 1.00 79.12 432 LYS A CA 1
ATOM 3510 C C . LYS A 1 432 ? 28.783 30.963 22.679 1.00 79.12 432 LYS A C 1
ATOM 3512 O O . LYS A 1 432 ? 28.330 29.847 22.431 1.00 79.12 432 LYS A O 1
ATOM 3517 N N . SER A 1 433 ? 30.092 31.164 22.865 1.00 65.06 433 SER A N 1
ATOM 3518 C CA . SER A 1 433 ? 31.074 30.070 22.880 1.00 65.06 433 SER A CA 1
ATOM 3519 C C . SER A 1 433 ? 30.728 29.089 24.004 1.00 65.06 433 SER A C 1
ATOM 3521 O O . SER A 1 433 ? 30.957 29.377 25.180 1.00 65.06 433 SER A O 1
ATOM 3523 N N . SER A 1 434 ? 30.117 27.964 23.645 1.00 59.09 434 SER A N 1
ATOM 3524 C CA . SER A 1 434 ? 29.555 27.029 24.613 1.00 59.09 434 SER A CA 1
ATOM 3525 C C . SER A 1 434 ? 30.627 26.216 25.341 1.00 59.09 434 SER A C 1
ATOM 3527 O O . SER A 1 434 ? 31.626 25.785 24.765 1.00 59.09 434 SER A O 1
ATOM 3529 N N . THR A 1 435 ? 30.334 25.963 26.615 1.00 72.94 435 THR A N 1
ATOM 3530 C CA . THR A 1 435 ? 30.985 25.020 27.535 1.00 72.94 435 THR A CA 1
ATOM 3531 C C . THR A 1 435 ? 30.806 23.549 27.106 1.00 72.94 435 THR A C 1
ATOM 3533 O O . THR A 1 435 ? 30.177 23.252 26.090 1.00 72.94 435 THR A O 1
ATOM 3536 N N . THR A 1 436 ? 31.403 22.614 27.858 1.00 80.81 436 THR A N 1
ATOM 3537 C CA . THR A 1 436 ? 31.351 21.153 27.647 1.00 80.81 436 THR A CA 1
ATOM 3538 C C . THR A 1 436 ? 29.922 20.613 27.518 1.00 80.81 436 THR A C 1
ATOM 3540 O O . THR A 1 436 ? 29.055 20.984 28.306 1.00 80.81 436 THR A O 1
ATOM 3543 N N . LYS A 1 437 ? 29.691 19.694 26.566 1.00 87.00 437 LYS A N 1
ATOM 3544 C CA . LYS A 1 437 ? 28.379 19.064 26.325 1.00 87.00 437 LYS A CA 1
ATOM 3545 C C . LYS A 1 437 ? 27.829 18.396 27.603 1.00 87.00 437 LYS A C 1
ATOM 3547 O O . LYS A 1 437 ? 28.562 17.617 28.217 1.00 87.00 437 LYS A O 1
ATOM 3552 N N . PRO A 1 438 ? 26.561 18.651 27.984 1.00 89.50 438 PRO A N 1
ATOM 3553 C CA . PRO A 1 438 ? 25.909 17.984 29.106 1.00 89.50 438 PRO A CA 1
ATOM 3554 C C . PRO A 1 438 ? 25.807 16.471 28.910 1.00 89.50 438 PRO A C 1
ATOM 3556 O O . PRO A 1 438 ? 25.832 15.956 27.787 1.00 89.50 438 PRO A O 1
ATOM 3559 N N . GLN A 1 439 ? 25.626 15.750 30.016 1.00 91.19 439 GLN A N 1
ATOM 3560 C CA . GLN A 1 439 ? 25.423 14.306 29.985 1.00 91.19 439 GLN A CA 1
ATOM 3561 C C . GLN A 1 439 ? 24.197 13.941 29.124 1.00 91.19 439 GLN A C 1
ATOM 3563 O O . GLN A 1 439 ? 23.143 14.572 29.212 1.00 91.19 439 GLN A O 1
ATOM 3568 N N . HIS A 1 440 ? 24.347 12.907 28.291 1.00 93.25 440 HIS A N 1
ATOM 3569 C CA . HIS A 1 440 ? 23.338 12.407 27.342 1.00 93.25 440 HIS A CA 1
ATOM 3570 C C . HIS A 1 440 ? 22.904 13.368 26.223 1.00 93.25 440 HIS A C 1
ATOM 3572 O O . HIS A 1 440 ? 21.979 13.025 25.494 1.00 93.25 440 HIS A O 1
ATOM 3578 N N . TYR A 1 441 ? 23.570 14.512 26.020 1.00 92.31 441 TYR A N 1
ATOM 3579 C CA . TYR A 1 441 ? 23.152 15.508 25.022 1.00 92.31 441 TYR A CA 1
ATOM 3580 C C . TYR A 1 441 ? 22.871 14.917 23.627 1.00 92.31 441 TYR A C 1
ATOM 3582 O O . TYR A 1 441 ? 21.776 15.101 23.106 1.00 92.31 441 TYR A O 1
ATOM 3590 N N . GLU A 1 442 ? 23.808 14.148 23.060 1.00 91.56 442 GLU A N 1
ATOM 3591 C CA . GLU A 1 442 ? 23.637 13.520 21.735 1.00 91.56 442 GLU A CA 1
ATOM 3592 C C . GLU A 1 442 ? 22.408 12.607 21.678 1.00 91.56 442 GLU A C 1
ATOM 3594 O O . GLU A 1 442 ? 21.616 12.682 20.748 1.00 91.56 442 GLU A O 1
ATOM 3599 N N . ARG A 1 443 ? 22.200 11.799 22.725 1.00 91.62 443 ARG A N 1
ATOM 3600 C CA . ARG A 1 443 ? 21.060 10.874 22.808 1.00 91.62 443 ARG A CA 1
ATOM 3601 C C . ARG A 1 443 ? 19.741 11.628 22.887 1.00 91.62 443 ARG A C 1
ATOM 3603 O O . ARG A 1 443 ? 18.765 11.214 22.280 1.00 91.62 443 ARG A O 1
ATOM 3610 N N . ILE A 1 444 ? 19.709 12.748 23.603 1.00 93.56 444 ILE A N 1
ATOM 3611 C CA . ILE A 1 444 ? 18.525 13.607 23.660 1.00 93.56 444 ILE A CA 1
ATOM 3612 C C . ILE A 1 444 ? 18.244 14.221 22.283 1.00 93.56 444 ILE A C 1
ATOM 3614 O O . ILE A 1 444 ? 17.083 14.301 21.889 1.00 93.56 444 ILE A O 1
ATOM 3618 N N . MET A 1 445 ? 19.277 14.602 21.523 1.00 93.38 445 MET A N 1
ATOM 3619 C CA . MET A 1 445 ? 19.101 15.070 20.143 1.00 93.38 445 MET A CA 1
ATOM 3620 C C . MET A 1 445 ? 18.577 13.962 19.223 1.00 93.38 445 MET A C 1
ATOM 3622 O O . MET A 1 445 ? 17.658 14.216 18.446 1.00 93.38 445 MET A O 1
ATOM 3626 N N . ASP A 1 446 ? 19.056 12.725 19.363 1.00 90.44 446 ASP A N 1
ATOM 3627 C CA . ASP A 1 446 ? 18.508 11.566 18.643 1.00 90.44 446 ASP A CA 1
ATOM 3628 C C . ASP A 1 446 ? 17.044 11.292 19.022 1.00 90.44 446 ASP A C 1
ATOM 3630 O O . ASP A 1 446 ? 16.196 11.085 18.150 1.00 90.44 446 ASP A O 1
ATOM 3634 N N . MET A 1 447 ? 16.702 11.389 20.310 1.00 93.00 447 MET A N 1
ATOM 3635 C CA . MET A 1 447 ? 15.317 11.296 20.779 1.00 93.00 447 MET A CA 1
ATOM 3636 C C . MET A 1 447 ? 14.441 12.413 20.199 1.00 93.00 447 MET A C 1
ATOM 3638 O O . MET A 1 447 ? 13.308 12.142 19.802 1.00 93.00 447 MET A O 1
ATOM 3642 N N . TYR A 1 448 ? 14.944 13.649 20.094 1.00 93.94 448 TYR A N 1
ATOM 3643 C CA . TYR A 1 448 ? 14.219 14.729 19.424 1.00 93.94 448 TYR A CA 1
ATOM 3644 C C . TYR A 1 448 ? 14.041 14.460 17.928 1.00 93.94 448 TYR A C 1
ATOM 3646 O O . TYR A 1 448 ? 12.936 14.672 17.437 1.00 93.94 448 TYR A O 1
ATOM 3654 N N . ARG A 1 449 ? 15.055 13.936 17.216 1.00 92.69 449 ARG A N 1
ATOM 3655 C CA . ARG A 1 449 ? 14.949 13.518 15.799 1.00 92.69 449 ARG A CA 1
ATOM 3656 C C . ARG A 1 449 ? 13.856 12.462 15.605 1.00 92.69 449 ARG A C 1
ATOM 3658 O O . ARG A 1 449 ? 13.017 12.588 14.714 1.00 92.69 449 ARG A O 1
ATOM 3665 N N . LEU A 1 450 ? 13.801 11.459 16.481 1.00 90.75 450 LEU A N 1
ATOM 3666 C CA . LEU A 1 450 ? 12.730 10.457 16.477 1.00 90.75 450 LEU A CA 1
ATOM 3667 C C . LEU A 1 450 ? 11.366 11.073 16.818 1.00 90.75 450 LEU A C 1
ATOM 3669 O O . LEU A 1 450 ? 10.360 10.706 16.207 1.00 90.75 450 LEU A O 1
ATOM 3673 N N . TYR A 1 451 ? 11.313 12.022 17.756 1.00 91.88 451 TYR A N 1
ATOM 3674 C CA . TYR A 1 451 ? 10.078 12.706 18.138 1.00 91.88 451 TYR A CA 1
ATOM 3675 C C . TYR A 1 451 ? 9.523 13.528 16.974 1.00 91.88 451 TYR A C 1
ATOM 3677 O O . TYR A 1 451 ? 8.368 13.345 16.599 1.00 91.88 451 TYR A O 1
ATOM 3685 N N . ILE A 1 452 ? 10.342 14.347 16.304 1.00 91.38 452 ILE A N 1
ATOM 3686 C CA . ILE A 1 452 ? 9.914 15.117 15.123 1.00 91.38 452 ILE A CA 1
ATOM 3687 C C . ILE A 1 452 ? 9.559 14.224 13.928 1.00 91.38 452 ILE A C 1
ATOM 3689 O O . ILE A 1 452 ? 8.824 14.663 13.051 1.00 91.38 452 ILE A O 1
ATOM 3693 N N . ALA A 1 453 ? 9.988 12.959 13.896 1.00 88.81 453 ALA A N 1
ATOM 3694 C CA . ALA A 1 453 ? 9.571 11.970 12.897 1.00 88.81 453 ALA A CA 1
ATOM 3695 C C . ALA A 1 453 ? 8.303 11.178 13.281 1.00 88.81 453 ALA A C 1
ATOM 3697 O O . ALA A 1 453 ? 7.694 10.527 12.425 1.00 88.81 453 ALA A O 1
ATOM 3698 N N . GLY A 1 454 ? 7.859 11.279 14.541 1.00 87.31 454 GLY A N 1
ATOM 3699 C CA . GLY A 1 454 ? 6.681 10.575 15.059 1.00 87.31 454 GLY A CA 1
ATOM 3700 C C . GLY A 1 454 ? 6.987 9.106 15.343 1.00 87.31 454 GLY A C 1
ATOM 3701 O O . GLY A 1 454 ? 6.141 8.238 15.135 1.00 87.31 454 GLY A O 1
ATOM 3702 N N . SER A 1 455 ? 8.235 8.838 15.728 1.00 87.75 455 SER A N 1
ATOM 3703 C CA . SER A 1 455 ? 8.808 7.511 15.969 1.00 87.75 455 SER A CA 1
ATOM 3704 C C . SER A 1 455 ? 8.992 7.201 17.456 1.00 87.75 455 SER A C 1
ATOM 3706 O O . SER A 1 455 ? 9.447 6.112 17.796 1.00 87.75 455 SER A O 1
ATOM 3708 N N . VAL A 1 456 ? 8.674 8.142 18.349 1.00 82.00 456 VAL A N 1
ATOM 3709 C CA . VAL A 1 456 ? 8.655 7.899 19.796 1.00 82.00 456 VAL A CA 1
ATOM 3710 C C . VAL A 1 456 ? 7.285 7.338 20.154 1.00 82.00 456 VAL A C 1
ATOM 3712 O O . VAL A 1 456 ? 6.273 7.921 19.797 1.00 82.00 456 VAL A O 1
ATOM 3715 N N . SER A 1 457 ? 7.253 6.182 20.813 1.00 70.62 457 SER A N 1
ATOM 3716 C CA . SER A 1 457 ? 6.011 5.499 21.203 1.00 70.62 457 SER A CA 1
ATOM 3717 C C . SER A 1 457 ? 5.815 5.402 22.719 1.00 70.62 457 SER A C 1
ATOM 3719 O O . SER A 1 457 ? 4.794 4.896 23.181 1.00 70.62 457 SER A O 1
ATOM 3721 N N . SER A 1 458 ? 6.787 5.870 23.510 1.00 81.81 458 SER A N 1
ATOM 3722 C CA . SER A 1 458 ? 6.734 5.857 24.974 1.00 81.81 458 SER A CA 1
ATOM 3723 C C . SER A 1 458 ? 6.189 7.188 25.508 1.00 81.81 458 SER A C 1
ATOM 3725 O O . SER A 1 458 ? 6.881 8.202 25.374 1.00 81.81 458 SER A O 1
ATOM 3727 N N . PRO A 1 459 ? 5.022 7.199 26.189 1.00 83.62 459 PRO A N 1
ATOM 3728 C CA . PRO A 1 459 ? 4.476 8.414 26.800 1.00 83.62 459 PRO A CA 1
ATOM 3729 C C . PRO A 1 459 ? 5.435 9.069 27.805 1.00 83.62 459 PRO A C 1
ATOM 3731 O O . PRO A 1 459 ? 5.479 10.293 27.925 1.00 83.62 459 PRO A O 1
ATOM 3734 N N . SER A 1 460 ? 6.238 8.265 28.512 1.00 86.62 460 SER A N 1
ATOM 3735 C CA . SER A 1 460 ? 7.252 8.767 29.446 1.00 86.62 460 SER A CA 1
ATOM 3736 C C . SER A 1 460 ? 8.356 9.534 28.716 1.00 86.62 460 SER A C 1
ATOM 3738 O O . SER A 1 460 ? 8.727 10.627 29.143 1.00 86.62 460 SER A O 1
ATOM 3740 N N . CYS A 1 461 ? 8.841 9.007 27.584 1.00 88.75 461 CYS A N 1
ATOM 3741 C CA . CYS A 1 461 ? 9.843 9.684 26.761 1.00 88.75 461 CYS A CA 1
ATOM 3742 C C . CYS A 1 461 ? 9.291 10.978 26.150 1.00 88.75 461 CYS A C 1
ATOM 3744 O O . CYS A 1 461 ? 9.962 12.004 26.211 1.00 88.75 461 CYS A O 1
ATOM 3746 N N . GLU A 1 462 ? 8.069 10.961 25.611 1.00 88.62 462 GLU A N 1
ATOM 3747 C CA . GLU A 1 462 ? 7.424 12.167 25.068 1.00 88.62 462 GLU A CA 1
ATOM 3748 C C . GLU A 1 462 ? 7.279 13.257 26.138 1.00 88.62 462 GLU A C 1
ATOM 3750 O O . GLU A 1 462 ? 7.707 14.396 25.942 1.00 88.62 462 GLU A O 1
ATOM 3755 N N . SER A 1 463 ? 6.751 12.892 27.311 1.00 90.00 463 SER A N 1
ATOM 3756 C CA . SER A 1 463 ? 6.610 13.803 28.449 1.00 90.00 463 SER A CA 1
ATOM 3757 C C . SER A 1 463 ? 7.958 14.379 28.893 1.00 90.00 463 SER A C 1
ATOM 3759 O O . SER A 1 463 ? 8.057 15.580 29.161 1.00 90.00 463 SER A O 1
ATOM 3761 N N . PHE A 1 464 ? 9.014 13.558 28.932 1.00 91.81 464 PHE A N 1
ATOM 3762 C CA . PHE A 1 464 ? 10.372 14.006 29.238 1.00 91.81 464 PHE A CA 1
ATOM 3763 C C . PHE A 1 464 ? 10.869 15.061 28.239 1.00 91.81 464 PHE A C 1
ATOM 3765 O O . PHE A 1 464 ? 11.290 16.141 28.661 1.00 91.81 464 PHE A O 1
ATOM 3772 N N . LEU A 1 465 ? 10.766 14.792 26.934 1.00 91.56 465 LEU A N 1
ATOM 3773 C CA . LEU A 1 465 ? 11.202 15.711 25.878 1.00 91.56 465 LEU A CA 1
ATOM 3774 C C . LEU A 1 465 ? 10.453 17.049 25.958 1.00 91.56 465 LEU A C 1
ATOM 3776 O O . LEU A 1 465 ? 11.072 18.114 25.990 1.00 91.56 465 LEU A O 1
ATOM 3780 N N . VAL A 1 466 ? 9.127 17.009 26.112 1.00 90.69 466 VAL A N 1
ATOM 3781 C CA . VAL A 1 466 ? 8.304 18.215 26.291 1.00 90.69 466 VAL A CA 1
ATOM 3782 C C . VAL A 1 466 ? 8.693 18.974 27.564 1.00 90.69 466 VAL A C 1
ATOM 3784 O O . VAL A 1 466 ? 8.767 20.205 27.564 1.00 90.69 466 VAL A O 1
ATOM 3787 N N . LYS A 1 467 ? 8.975 18.270 28.668 1.00 89.00 467 LYS A N 1
ATOM 3788 C CA . LYS A 1 467 ? 9.395 18.883 29.938 1.00 89.00 467 LYS A CA 1
ATOM 3789 C C . LYS A 1 467 ? 10.741 19.597 29.808 1.00 89.00 467 LYS A C 1
ATOM 3791 O O . LYS A 1 467 ? 10.911 20.645 30.429 1.00 89.00 467 LYS A O 1
ATOM 3796 N N . VAL A 1 468 ? 11.679 19.066 29.023 1.00 89.00 468 VAL A N 1
ATOM 3797 C CA . VAL A 1 468 ? 12.961 19.730 28.741 1.00 89.00 468 VAL A CA 1
ATOM 3798 C C . VAL A 1 468 ? 12.728 21.036 27.981 1.00 89.00 468 VAL A C 1
ATOM 3800 O O . VAL A 1 468 ? 13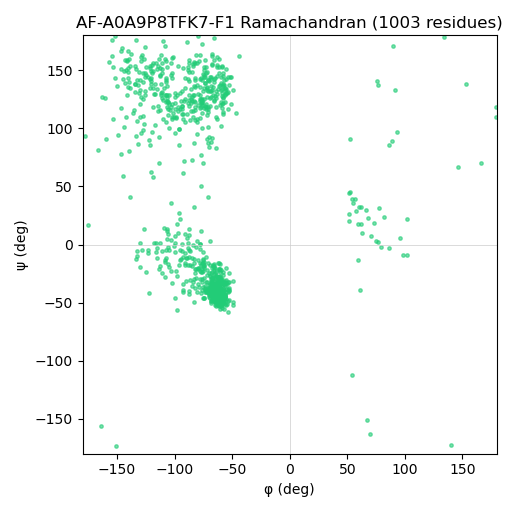.181 22.082 28.441 1.00 89.00 468 VAL A O 1
ATOM 3803 N N . VAL A 1 469 ? 11.959 21.014 26.888 1.00 90.75 469 VAL A N 1
ATOM 3804 C CA . VAL A 1 469 ? 11.669 22.226 26.097 1.00 90.75 469 VAL A CA 1
ATOM 3805 C C . VAL A 1 469 ? 10.909 23.268 26.922 1.00 90.75 469 VAL A C 1
ATOM 3807 O O . VAL A 1 469 ? 11.237 24.451 26.890 1.00 90.75 469 VAL A O 1
ATOM 3810 N N . ARG A 1 470 ? 9.944 22.842 27.742 1.00 91.81 470 ARG A N 1
ATOM 3811 C CA . ARG A 1 470 ? 9.128 23.741 28.572 1.00 91.81 470 ARG A CA 1
ATOM 3812 C C . ARG A 1 470 ? 9.916 24.469 29.669 1.00 91.81 470 ARG A C 1
ATOM 3814 O O . ARG A 1 470 ? 9.428 25.465 30.199 1.00 91.81 470 ARG A O 1
ATOM 3821 N N . ARG A 1 471 ? 11.127 24.011 30.011 1.00 90.12 471 ARG A N 1
ATOM 3822 C CA . ARG A 1 471 ? 12.037 24.736 30.918 1.00 90.12 471 ARG A CA 1
ATOM 3823 C C . ARG A 1 471 ? 12.754 25.907 30.239 1.00 90.12 471 ARG A C 1
ATOM 3825 O O . ARG A 1 471 ? 13.259 26.778 30.943 1.00 90.12 471 ARG A O 1
ATOM 3832 N N . LEU A 1 472 ? 12.770 25.973 28.907 1.00 90.00 472 LEU A N 1
ATOM 3833 C CA . LEU A 1 472 ? 13.349 27.099 28.178 1.00 90.00 472 LEU A CA 1
ATOM 3834 C C . LEU A 1 472 ? 12.447 28.337 28.329 1.00 90.00 472 LEU A C 1
ATOM 3836 O O . LEU A 1 472 ? 11.262 28.269 27.986 1.00 90.00 472 LEU A O 1
ATOM 3840 N N . PRO A 1 473 ? 12.977 29.496 28.767 1.00 87.19 473 PRO A N 1
ATOM 3841 C CA . PRO A 1 473 ? 12.180 30.716 28.927 1.00 87.19 473 PRO A CA 1
ATOM 3842 C C . PRO A 1 473 ? 11.456 31.157 27.648 1.00 87.19 473 PRO A C 1
ATOM 3844 O O . PRO A 1 473 ? 10.359 31.700 27.716 1.00 87.19 473 PRO A O 1
ATOM 3847 N N . SER A 1 474 ? 12.047 30.886 26.482 1.00 84.88 474 SER A N 1
ATOM 3848 C CA . SER A 1 474 ? 11.487 31.208 25.166 1.00 84.88 474 SER A CA 1
ATOM 3849 C C . SER A 1 474 ? 10.326 30.307 24.728 1.00 84.88 474 SER A C 1
ATOM 3851 O O . SER A 1 474 ? 9.590 30.704 23.834 1.00 84.88 474 SER A O 1
ATOM 3853 N N . HIS A 1 475 ? 10.137 29.134 25.346 1.00 88.88 475 HIS A N 1
ATOM 3854 C CA . HIS A 1 475 ? 9.159 28.127 24.903 1.00 88.88 475 HIS A CA 1
ATOM 3855 C C . HIS A 1 475 ? 8.139 27.735 25.986 1.00 88.88 475 HIS A C 1
ATOM 3857 O O . HIS A 1 475 ? 7.175 27.035 25.701 1.00 88.88 475 HIS A O 1
ATOM 3863 N N . ASN A 1 476 ? 8.306 28.193 27.229 1.00 88.31 476 ASN A N 1
ATOM 3864 C CA . ASN A 1 476 ? 7.473 27.793 28.372 1.00 88.31 476 ASN A CA 1
ATOM 3865 C C . ASN A 1 476 ? 5.964 28.107 28.252 1.00 88.31 476 ASN A C 1
ATOM 3867 O O . ASN A 1 476 ? 5.161 27.507 28.967 1.00 88.31 476 ASN A O 1
ATOM 3871 N N . HIS A 1 477 ? 5.594 29.053 27.390 1.00 85.81 477 HIS A N 1
ATOM 3872 C CA . HIS A 1 477 ? 4.235 29.548 27.165 1.00 85.81 477 HIS A CA 1
ATOM 3873 C C . HIS A 1 477 ? 3.626 29.027 25.857 1.00 85.81 477 HIS A C 1
ATOM 3875 O O . HIS A 1 477 ? 2.465 29.320 25.579 1.00 85.81 477 HIS A O 1
ATOM 3881 N N . LEU A 1 478 ? 4.409 28.296 25.061 1.00 85.12 478 LEU A N 1
ATOM 3882 C CA . LEU A 1 478 ? 3.982 27.719 23.795 1.00 85.12 478 LEU A CA 1
ATOM 3883 C C . LEU A 1 478 ? 3.372 26.334 24.024 1.00 85.12 478 LEU A C 1
ATOM 3885 O O . LEU A 1 478 ? 3.738 25.615 24.959 1.00 85.12 478 LEU A O 1
ATOM 3889 N N . GLU A 1 479 ? 2.472 25.943 23.131 1.00 83.00 479 GLU A N 1
ATOM 3890 C CA . GLU A 1 479 ? 2.101 24.543 22.975 1.00 83.00 479 GLU A CA 1
ATOM 3891 C C . GLU A 1 479 ? 3.264 23.811 22.298 1.00 83.00 479 GLU A C 1
ATOM 3893 O O . GLU A 1 479 ? 3.688 24.177 21.205 1.00 83.00 479 GLU A O 1
ATOM 3898 N N . ILE A 1 480 ? 3.849 22.823 22.979 1.00 85.62 480 ILE A N 1
ATOM 3899 C CA . ILE A 1 480 ? 5.041 22.128 22.480 1.00 85.62 480 ILE A CA 1
ATOM 3900 C C . ILE A 1 480 ? 4.613 21.035 21.500 1.00 85.62 480 ILE A C 1
ATOM 3902 O O . ILE A 1 480 ? 4.416 19.882 21.884 1.00 85.62 480 ILE A O 1
ATOM 3906 N N . THR A 1 481 ? 4.476 21.410 20.231 1.00 86.00 481 THR A N 1
ATOM 3907 C CA . THR A 1 481 ? 4.232 20.471 19.130 1.00 86.00 481 THR A CA 1
ATOM 3908 C C . THR A 1 481 ? 5.546 19.962 18.529 1.00 86.00 481 THR A C 1
ATOM 3910 O O . THR A 1 481 ? 6.642 20.401 18.894 1.00 86.00 481 THR A O 1
ATOM 3913 N N . ARG A 1 482 ? 5.463 19.011 17.591 1.00 88.75 482 ARG A N 1
ATOM 3914 C CA . ARG A 1 482 ? 6.644 18.530 16.858 1.00 88.75 482 ARG A CA 1
ATOM 3915 C C . ARG A 1 482 ? 7.250 19.631 15.993 1.00 88.75 482 ARG A C 1
ATOM 3917 O O . ARG A 1 482 ? 8.475 19.695 15.921 1.00 88.75 482 ARG A O 1
ATOM 3924 N N . ASP A 1 483 ? 6.433 20.512 15.408 1.00 87.94 483 ASP A N 1
ATOM 3925 C CA . ASP A 1 483 ? 6.916 21.675 14.649 1.00 87.94 483 ASP A CA 1
ATOM 3926 C C . ASP A 1 483 ? 7.777 22.603 15.522 1.00 87.94 483 ASP A C 1
ATOM 3928 O O . ASP A 1 483 ? 8.880 22.983 15.136 1.00 87.94 483 ASP A O 1
ATOM 3932 N N . VAL A 1 484 ? 7.348 22.877 16.760 1.00 88.81 484 VAL A N 1
ATOM 3933 C CA . VAL A 1 484 ? 8.122 23.708 17.704 1.00 88.81 484 VAL A CA 1
ATOM 3934 C C . VAL A 1 484 ? 9.500 23.108 17.993 1.00 88.81 484 VAL A C 1
ATOM 3936 O O . VAL A 1 484 ? 10.498 23.827 18.053 1.00 88.81 484 VAL A O 1
ATOM 3939 N N . ILE A 1 485 ? 9.579 21.786 18.157 1.00 91.50 485 ILE A N 1
ATOM 3940 C CA . ILE A 1 485 ? 10.856 21.096 18.385 1.00 91.50 485 ILE A CA 1
ATOM 3941 C C . ILE A 1 485 ? 11.719 21.093 17.120 1.00 91.50 485 ILE A C 1
ATOM 3943 O O . ILE A 1 485 ? 12.932 21.266 17.213 1.00 91.50 485 ILE A O 1
ATOM 3947 N N . TYR A 1 486 ? 11.119 20.943 15.941 1.00 91.06 486 TYR A N 1
ATOM 3948 C CA . TYR A 1 486 ? 11.831 21.034 14.667 1.00 91.06 486 TYR A CA 1
ATOM 3949 C C . TYR A 1 486 ? 12.483 22.412 14.473 1.00 91.06 486 TYR A C 1
ATOM 3951 O O . TYR A 1 486 ? 13.682 22.491 14.208 1.00 91.06 486 TYR A O 1
ATOM 3959 N N . GLU A 1 487 ? 11.740 23.492 14.719 1.00 88.56 487 GLU A N 1
ATOM 3960 C CA . GLU A 1 487 ? 12.258 24.869 14.690 1.00 88.56 487 GLU A CA 1
ATOM 3961 C C . GLU A 1 487 ? 13.375 25.088 15.727 1.00 88.56 487 GLU A C 1
ATOM 3963 O O . GLU A 1 487 ? 14.374 25.758 15.452 1.00 88.56 487 GLU A O 1
ATOM 3968 N N . LEU A 1 488 ? 13.259 24.484 16.916 1.00 91.31 488 LEU A N 1
ATOM 3969 C CA . LEU A 1 488 ? 14.322 24.515 17.923 1.00 91.31 488 LEU A CA 1
ATOM 3970 C C . LEU A 1 488 ? 15.606 23.843 17.410 1.00 91.31 488 LEU A C 1
ATOM 3972 O O . LEU A 1 488 ? 16.688 24.408 17.566 1.00 91.31 488 LEU A O 1
ATOM 3976 N N . LEU A 1 489 ? 15.506 22.663 16.792 1.00 92.44 489 LEU A N 1
ATOM 3977 C CA . LEU A 1 489 ? 16.667 21.953 16.246 1.00 92.44 489 LEU A CA 1
ATOM 3978 C C . LEU A 1 489 ? 17.328 22.717 15.090 1.00 92.44 489 LEU A C 1
ATOM 3980 O O . LEU A 1 489 ? 18.559 22.741 15.019 1.00 92.44 489 LEU A O 1
ATOM 3984 N N . LEU A 1 490 ? 16.538 23.380 14.236 1.00 89.62 490 LEU A N 1
ATOM 3985 C CA . LEU A 1 490 ? 17.049 24.266 13.184 1.00 89.62 490 LEU A CA 1
ATOM 3986 C C . LEU A 1 490 ? 17.875 25.411 13.778 1.00 89.62 490 LEU A C 1
ATOM 3988 O O . LEU A 1 490 ? 19.032 25.600 13.403 1.00 89.62 490 LEU A O 1
ATOM 3992 N N . ARG A 1 491 ? 17.332 26.118 14.776 1.00 88.88 491 ARG A N 1
ATOM 3993 C CA . ARG A 1 491 ? 18.034 27.227 15.451 1.00 88.88 491 ARG A CA 1
ATOM 3994 C C . ARG A 1 491 ? 19.288 26.777 16.187 1.00 88.88 491 ARG A C 1
ATOM 3996 O O . ARG A 1 491 ? 20.269 27.512 16.255 1.00 88.88 491 ARG A O 1
ATOM 4003 N N . LEU A 1 492 ? 19.271 25.563 16.735 1.00 89.69 492 LEU A N 1
ATOM 4004 C CA . LEU A 1 492 ? 20.448 24.957 17.350 1.00 89.69 492 LEU A CA 1
ATOM 4005 C C . LEU A 1 492 ? 21.496 24.511 16.323 1.00 89.69 492 LEU A C 1
ATOM 4007 O O . LEU A 1 492 ? 22.620 24.209 16.731 1.00 89.69 492 LEU A O 1
ATOM 4011 N N . LYS A 1 493 ? 21.170 24.504 15.022 1.00 88.38 493 LYS A N 1
ATOM 4012 C CA . LYS A 1 493 ? 22.003 23.970 13.933 1.00 88.38 493 LYS A CA 1
ATOM 4013 C C . LYS A 1 493 ? 22.298 22.472 14.120 1.00 88.38 493 LYS A C 1
ATOM 4015 O O . LYS A 1 493 ? 23.376 22.001 13.776 1.00 88.38 493 LYS A O 1
ATOM 4020 N N . GLU A 1 494 ? 21.350 21.737 14.711 1.00 90.62 494 GLU A N 1
ATOM 4021 C CA . GLU A 1 494 ? 21.398 20.271 14.877 1.00 90.62 494 GLU A CA 1
ATOM 4022 C C . GLU A 1 494 ? 20.839 19.515 13.665 1.00 90.62 494 GLU A C 1
ATOM 4024 O O . GLU A 1 494 ? 21.088 18.315 13.520 1.00 90.62 494 GLU A O 1
ATOM 4029 N N . ILE A 1 495 ? 20.071 20.220 12.828 1.00 89.06 495 ILE A N 1
ATOM 4030 C CA . ILE A 1 495 ? 19.527 19.764 11.547 1.00 89.06 495 ILE A CA 1
ATOM 4031 C C . ILE A 1 495 ? 19.632 20.896 10.513 1.00 89.06 495 ILE A C 1
ATOM 4033 O O . ILE A 1 495 ? 19.652 22.075 10.876 1.00 89.06 495 ILE A O 1
ATOM 4037 N N . ALA A 1 496 ? 19.701 20.546 9.231 1.00 83.44 496 ALA A N 1
ATOM 4038 C CA . ALA A 1 496 ? 19.743 21.491 8.122 1.00 83.44 496 ALA A CA 1
ATOM 4039 C C . ALA A 1 496 ? 18.330 21.968 7.710 1.00 83.44 496 ALA A C 1
ATOM 4041 O O . ALA A 1 496 ? 17.354 21.230 7.863 1.00 83.44 496 ALA A O 1
ATOM 4042 N N . PRO A 1 497 ? 18.192 23.172 7.119 1.00 77.81 497 PRO A N 1
ATOM 4043 C CA . PRO A 1 497 ? 16.903 23.710 6.664 1.00 77.81 497 PRO A CA 1
ATOM 4044 C C . PRO A 1 497 ? 16.133 22.819 5.684 1.00 77.81 497 PRO A C 1
ATOM 4046 O O . PRO A 1 497 ? 14.902 22.799 5.684 1.00 77.81 497 PRO A O 1
ATOM 4049 N N . ASN A 1 498 ? 16.836 22.081 4.835 1.00 73.75 498 ASN A N 1
ATOM 4050 C CA . ASN A 1 498 ? 16.249 21.191 3.836 1.00 73.75 498 ASN A CA 1
ATOM 4051 C C . ASN A 1 498 ? 15.973 19.773 4.369 1.00 73.75 498 ASN A C 1
ATOM 4053 O O . ASN A 1 498 ? 15.404 18.934 3.662 1.00 73.75 498 ASN A O 1
ATOM 4057 N N . GLU A 1 499 ? 16.380 19.501 5.608 1.00 80.06 499 GLU A N 1
ATOM 4058 C CA . GLU A 1 499 ? 16.380 18.170 6.182 1.00 80.06 499 GLU A CA 1
ATOM 4059 C C . GLU A 1 499 ? 14.959 17.750 6.539 1.00 80.06 499 GLU A C 1
ATOM 4061 O O . GLU A 1 499 ? 14.275 18.365 7.361 1.00 80.06 499 GLU A O 1
ATOM 4066 N N . ASN A 1 500 ? 14.508 16.685 5.882 1.00 83.25 500 ASN A N 1
ATOM 4067 C CA . ASN A 1 500 ? 13.166 16.166 6.044 1.00 83.25 500 ASN A CA 1
ATOM 4068 C C . ASN A 1 500 ? 13.090 15.200 7.236 1.00 83.25 500 ASN A C 1
ATOM 4070 O O . ASN A 1 500 ? 13.749 14.155 7.196 1.00 83.25 500 ASN A O 1
ATOM 4074 N N . PRO A 1 501 ? 12.234 15.457 8.243 1.00 87.62 501 PRO A N 1
ATOM 4075 C CA . PRO A 1 501 ? 12.124 14.592 9.418 1.00 87.62 501 PRO A CA 1
ATOM 4076 C C . PRO A 1 501 ? 11.683 13.157 9.120 1.00 87.62 501 PRO A C 1
ATOM 4078 O O . PRO A 1 501 ? 11.964 12.253 9.904 1.00 87.62 501 PRO A O 1
ATOM 4081 N N . ILE A 1 502 ? 11.036 12.911 7.975 1.00 86.94 502 ILE A N 1
ATOM 4082 C CA . ILE A 1 502 ? 10.590 11.571 7.569 1.00 86.94 502 ILE A CA 1
ATOM 4083 C C . ILE A 1 502 ? 11.756 10.593 7.393 1.00 86.94 502 ILE A C 1
ATOM 4085 O O . ILE A 1 502 ? 11.547 9.388 7.522 1.00 86.94 502 ILE A O 1
ATOM 4089 N N . LYS A 1 503 ? 12.992 11.069 7.196 1.00 85.50 503 LYS A N 1
ATOM 4090 C CA . LYS A 1 503 ? 14.159 10.178 7.155 1.00 85.50 503 LYS A CA 1
ATOM 4091 C C . LYS A 1 503 ? 14.423 9.458 8.484 1.00 85.50 503 LYS A C 1
ATOM 4093 O O . LYS A 1 503 ? 15.008 8.384 8.465 1.00 85.50 503 LYS A O 1
ATOM 4098 N N . TRP A 1 504 ? 13.966 10.008 9.615 1.00 88.56 504 TRP A N 1
ATOM 4099 C CA . TRP A 1 504 ? 14.039 9.362 10.935 1.00 88.56 504 TRP A CA 1
ATOM 4100 C C . TRP A 1 504 ? 12.730 8.659 11.325 1.00 88.56 504 TRP A C 1
ATOM 4102 O O . TRP A 1 504 ? 12.481 8.360 12.500 1.00 88.56 504 TRP A O 1
ATOM 4112 N N . TRP A 1 505 ? 11.856 8.387 10.355 1.00 89.75 505 TRP A N 1
ATOM 4113 C CA . TRP A 1 505 ? 10.633 7.646 10.614 1.00 89.75 505 TRP A CA 1
ATOM 4114 C C . TRP A 1 505 ? 10.938 6.151 10.757 1.00 89.75 505 TRP A C 1
ATOM 4116 O O . TRP A 1 505 ? 11.388 5.512 9.815 1.00 89.75 505 TRP A O 1
ATOM 4126 N N . ILE A 1 506 ? 10.662 5.553 11.919 1.00 88.75 506 ILE A N 1
ATOM 4127 C CA . ILE A 1 506 ? 11.082 4.172 12.227 1.00 88.75 506 ILE A CA 1
ATOM 4128 C C . ILE A 1 506 ? 10.421 3.117 11.327 1.00 88.75 506 ILE A C 1
ATOM 4130 O O . ILE A 1 506 ? 10.982 2.052 11.087 1.00 88.75 506 ILE A O 1
ATOM 4134 N N . ASN A 1 507 ? 9.247 3.434 10.771 1.00 89.44 507 ASN A N 1
ATOM 4135 C CA . ASN A 1 507 ? 8.559 2.598 9.783 1.00 89.44 507 ASN A CA 1
ATOM 4136 C C . ASN A 1 507 ? 9.125 2.762 8.362 1.00 89.44 507 ASN A C 1
ATOM 4138 O O . ASN A 1 507 ? 8.589 2.190 7.413 1.00 89.44 507 ASN A O 1
ATOM 4142 N N . PHE A 1 508 ? 10.176 3.554 8.195 1.00 88.94 508 PHE A N 1
ATOM 4143 C CA . PHE A 1 508 ? 10.888 3.739 6.944 1.00 88.94 508 PHE A CA 1
ATOM 4144 C C . PHE A 1 508 ? 12.378 3.982 7.232 1.00 88.94 508 PHE A C 1
ATOM 4146 O O . PHE A 1 508 ? 12.842 5.122 7.207 1.00 88.94 508 PHE A O 1
ATOM 4153 N N . PRO A 1 509 ? 13.142 2.916 7.529 1.00 84.94 509 PRO A N 1
ATOM 4154 C CA . PRO A 1 509 ? 14.581 3.025 7.734 1.00 84.94 509 PRO A CA 1
ATOM 4155 C C . PRO A 1 509 ? 15.287 3.315 6.402 1.00 84.94 509 PRO A C 1
ATOM 4157 O O . PRO A 1 509 ? 15.732 2.406 5.704 1.00 84.94 509 PRO A O 1
ATOM 4160 N N . ALA A 1 510 ? 15.342 4.590 6.020 1.00 84.94 510 ALA A N 1
ATOM 4161 C CA . ALA A 1 510 ? 16.006 5.025 4.798 1.00 84.94 510 ALA A CA 1
ATOM 4162 C C . ALA A 1 510 ? 17.533 4.851 4.912 1.00 84.94 510 ALA A C 1
ATOM 4164 O O . ALA A 1 510 ? 18.082 5.122 5.987 1.00 84.94 510 ALA A O 1
ATOM 4165 N N . PRO A 1 511 ? 18.239 4.486 3.828 1.00 87.38 511 PRO A N 1
ATOM 4166 C CA . PRO A 1 511 ? 19.696 4.550 3.795 1.00 87.38 511 PRO A CA 1
ATOM 4167 C C . PRO A 1 511 ? 20.202 5.970 4.094 1.00 87.38 511 PRO A C 1
ATOM 4169 O O . PRO A 1 511 ? 19.593 6.957 3.682 1.00 87.38 511 PRO A O 1
ATOM 4172 N N . GLY A 1 512 ? 21.303 6.077 4.831 1.00 85.19 512 GLY A N 1
ATOM 4173 C CA . GLY A 1 512 ? 21.916 7.327 5.279 1.00 85.19 512 GLY A CA 1
ATOM 4174 C C . GLY A 1 512 ? 21.181 8.027 6.430 1.00 85.19 512 GLY A C 1
ATOM 4175 O O . GLY A 1 512 ? 21.586 9.115 6.839 1.00 85.19 512 GLY A O 1
ATOM 4176 N N . SER A 1 513 ? 20.101 7.447 6.968 1.00 84.00 513 SER A N 1
ATOM 4177 C CA . SER A 1 513 ? 19.351 8.043 8.088 1.00 84.00 513 SER A CA 1
ATOM 4178 C C . SER A 1 513 ? 19.998 7.828 9.458 1.00 84.00 513 SER A C 1
ATOM 4180 O O . SER A 1 513 ? 19.653 8.536 10.406 1.00 84.00 513 SER A O 1
ATOM 4182 N N . GLY A 1 514 ? 20.887 6.836 9.577 1.00 84.12 514 GLY A N 1
ATOM 4183 C CA . GLY A 1 514 ? 21.419 6.358 10.855 1.00 84.12 514 GLY A CA 1
ATOM 4184 C C . GLY A 1 514 ? 20.454 5.465 11.649 1.00 84.12 514 GLY A C 1
ATOM 4185 O O . GLY A 1 514 ? 20.796 5.045 12.750 1.00 84.12 514 GLY A O 1
ATOM 4186 N N . LEU A 1 515 ? 19.260 5.151 11.121 1.00 86.44 515 LEU A N 1
ATOM 4187 C CA . LEU A 1 515 ? 18.302 4.256 11.787 1.00 86.44 515 LEU A CA 1
ATOM 4188 C C . LEU A 1 515 ? 18.582 2.770 11.557 1.00 86.44 515 LEU A C 1
ATOM 4190 O O . LEU A 1 515 ? 18.185 1.942 12.377 1.00 86.44 515 LEU A O 1
ATOM 4194 N N . SER A 1 516 ? 19.174 2.417 10.414 1.00 89.44 516 SER A N 1
ATOM 4195 C CA . SER A 1 516 ? 19.392 1.025 10.036 1.00 89.44 516 SER A CA 1
ATOM 4196 C C . SER A 1 516 ? 20.729 0.832 9.341 1.00 89.44 516 SER A C 1
ATOM 4198 O O . SER A 1 516 ? 20.888 1.162 8.169 1.00 89.44 516 SER A O 1
ATOM 4200 N N . LEU A 1 517 ? 21.648 0.174 10.047 1.00 90.19 517 LEU A N 1
ATOM 4201 C CA . LEU A 1 517 ? 22.920 -0.277 9.495 1.00 90.19 517 LEU A CA 1
ATOM 4202 C C . LEU A 1 517 ? 22.707 -1.217 8.298 1.00 90.19 517 LEU A C 1
ATOM 4204 O O . LEU A 1 517 ? 23.492 -1.201 7.358 1.00 90.19 517 LEU A O 1
ATOM 4208 N N . LYS A 1 518 ? 21.631 -2.019 8.303 1.00 88.88 518 LYS A N 1
ATOM 4209 C CA . LYS A 1 518 ? 21.275 -2.876 7.162 1.00 88.88 518 LYS A CA 1
ATOM 4210 C C . LYS A 1 518 ? 21.028 -2.034 5.906 1.00 88.88 518 LYS A C 1
ATOM 4212 O O . LYS A 1 518 ? 21.656 -2.297 4.887 1.00 88.88 518 LYS A O 1
ATOM 4217 N N . ALA A 1 519 ? 20.159 -1.026 5.986 1.00 90.06 519 ALA A N 1
ATOM 4218 C CA . ALA A 1 519 ? 19.832 -0.170 4.843 1.00 90.06 519 ALA A CA 1
ATOM 4219 C C . ALA A 1 519 ? 21.064 0.591 4.317 1.00 90.06 519 ALA A C 1
ATOM 4221 O O . ALA A 1 519 ? 21.247 0.707 3.104 1.00 90.06 519 ALA A O 1
ATOM 4222 N N . ASP A 1 520 ? 21.930 1.050 5.225 1.00 92.00 520 ASP A N 1
ATOM 4223 C CA . ASP A 1 520 ? 23.186 1.727 4.884 1.00 92.00 520 ASP A CA 1
ATOM 4224 C C . ASP A 1 520 ? 24.145 0.790 4.134 1.00 92.00 520 ASP A C 1
ATOM 4226 O O . ASP A 1 520 ? 24.665 1.147 3.079 1.00 92.00 520 ASP A O 1
ATOM 4230 N N . LEU A 1 521 ? 24.322 -0.444 4.617 1.00 93.00 521 LEU A N 1
ATOM 4231 C CA . LEU A 1 521 ? 25.185 -1.442 3.977 1.00 93.00 521 LEU A CA 1
ATOM 4232 C C . LEU A 1 521 ? 24.639 -1.939 2.635 1.00 93.00 521 LEU A C 1
ATOM 4234 O O . LEU A 1 521 ? 25.417 -2.260 1.741 1.00 93.00 521 LEU A O 1
ATOM 4238 N N . GLU A 1 522 ? 23.319 -2.016 2.465 1.00 92.12 522 GLU A N 1
ATOM 4239 C CA . GLU A 1 522 ? 22.705 -2.329 1.168 1.00 92.12 522 GLU A CA 1
ATOM 4240 C C . GLU A 1 522 ? 22.996 -1.244 0.134 1.00 92.12 522 GLU A C 1
ATOM 4242 O O . GLU A 1 522 ? 23.285 -1.541 -1.026 1.00 92.12 522 GLU A O 1
ATOM 4247 N N . GLN A 1 523 ? 22.929 0.018 0.559 1.00 93.19 523 GLN A N 1
ATOM 4248 C CA . GLN A 1 523 ? 23.243 1.151 -0.294 1.00 93.19 523 GLN A CA 1
ATOM 4249 C C . GLN A 1 523 ? 24.742 1.202 -0.622 1.00 93.19 523 GLN A C 1
ATOM 4251 O O . GLN A 1 523 ? 25.098 1.313 -1.793 1.00 93.19 523 GLN A O 1
ATOM 4256 N N . GLU A 1 524 ? 25.612 0.982 0.367 1.00 93.62 524 GLU A N 1
ATOM 4257 C CA . GLU A 1 524 ? 27.058 0.850 0.159 1.00 93.62 524 GLU A CA 1
ATOM 4258 C C . GLU A 1 524 ? 27.393 -0.332 -0.772 1.00 93.62 524 GLU A C 1
ATOM 4260 O O . GLU A 1 524 ? 28.283 -0.240 -1.620 1.00 93.62 524 GLU A O 1
ATOM 4265 N N . PHE A 1 525 ? 26.672 -1.453 -0.655 1.00 94.38 525 PHE A N 1
ATOM 4266 C CA . PHE A 1 525 ? 26.819 -2.598 -1.552 1.00 94.38 525 PHE A CA 1
ATOM 4267 C C . PHE A 1 525 ? 26.489 -2.218 -3.000 1.00 94.38 525 PHE A C 1
ATOM 4269 O O . PHE A 1 525 ? 27.265 -2.551 -3.893 1.00 94.38 525 PHE A O 1
ATOM 4276 N N . TYR A 1 526 ? 25.400 -1.479 -3.240 1.00 94.62 526 TYR A N 1
ATOM 4277 C CA . TYR A 1 526 ? 25.065 -0.968 -4.576 1.00 94.62 526 TYR A CA 1
ATOM 4278 C C . TYR A 1 526 ? 26.119 0.011 -5.106 1.00 94.62 526 TYR A C 1
ATOM 4280 O O . TYR A 1 526 ? 26.485 -0.073 -6.275 1.00 94.62 526 TYR A O 1
ATOM 4288 N N . GLU A 1 527 ? 26.646 0.898 -4.262 1.00 92.44 527 GLU A N 1
ATOM 4289 C CA . GLU A 1 527 ? 27.668 1.888 -4.640 1.00 92.44 527 GLU A CA 1
ATOM 4290 C C . GLU A 1 527 ? 29.027 1.256 -4.974 1.00 92.44 527 GLU A C 1
ATOM 4292 O O . GLU A 1 527 ? 29.780 1.782 -5.795 1.00 92.44 527 GLU A O 1
ATOM 4297 N N . LYS A 1 528 ? 29.338 0.093 -4.388 1.00 93.94 528 LYS A N 1
ATOM 4298 C CA . LYS A 1 528 ? 30.548 -0.690 -4.698 1.00 93.94 528 LYS A CA 1
ATOM 4299 C C . LYS A 1 528 ? 30.466 -1.454 -6.021 1.00 93.94 528 LYS A C 1
ATOM 4301 O O . LYS A 1 528 ? 31.498 -1.914 -6.520 1.00 93.94 528 LYS A O 1
ATOM 4306 N N . ILE A 1 529 ? 29.273 -1.614 -6.589 1.00 93.94 529 ILE A N 1
ATOM 4307 C CA . ILE A 1 529 ? 29.097 -2.208 -7.914 1.00 93.94 529 ILE A CA 1
ATOM 4308 C C . ILE A 1 529 ? 29.446 -1.140 -8.948 1.00 93.94 529 ILE A C 1
ATOM 4310 O O . ILE A 1 529 ? 28.710 -0.180 -9.158 1.00 93.94 529 ILE A O 1
ATOM 4314 N N . THR A 1 530 ? 30.575 -1.321 -9.622 1.00 93.56 530 THR A N 1
ATOM 4315 C CA . THR A 1 530 ? 31.052 -0.425 -10.674 1.00 93.56 530 THR A CA 1
ATOM 4316 C C . THR A 1 530 ? 30.920 -1.101 -12.033 1.00 93.56 530 THR A C 1
ATOM 4318 O O . THR A 1 530 ? 30.638 -2.296 -12.140 1.00 93.56 530 THR A O 1
ATOM 4321 N N . LYS A 1 531 ? 31.142 -0.340 -13.108 1.00 90.44 531 LYS A N 1
ATOM 4322 C CA . LYS A 1 531 ? 31.122 -0.887 -14.471 1.00 90.44 531 LYS A CA 1
ATOM 4323 C C . LYS A 1 531 ? 32.132 -2.031 -14.650 1.00 90.44 531 LYS A C 1
ATOM 4325 O O . LYS A 1 531 ? 31.835 -2.982 -15.363 1.00 90.44 531 LYS A O 1
ATOM 4330 N N . ASP A 1 532 ? 33.274 -1.960 -13.967 1.00 90.88 532 ASP A N 1
ATOM 4331 C CA . ASP A 1 532 ? 34.345 -2.958 -14.060 1.00 90.88 532 ASP A CA 1
ATOM 4332 C C . ASP A 1 532 ? 34.036 -4.238 -13.269 1.00 90.88 532 ASP A C 1
ATOM 4334 O O . ASP A 1 532 ? 34.563 -5.302 -13.582 1.00 90.88 532 ASP A O 1
ATOM 4338 N N . THR A 1 533 ? 33.174 -4.157 -12.248 1.00 91.81 533 THR A N 1
ATOM 4339 C CA . THR A 1 533 ? 32.792 -5.307 -11.412 1.00 91.81 533 THR A CA 1
ATOM 4340 C C . THR A 1 533 ? 31.436 -5.905 -11.781 1.00 91.81 533 THR A C 1
ATOM 4342 O O . THR A 1 533 ? 31.054 -6.919 -11.200 1.00 91.81 533 THR A O 1
ATOM 4345 N N . LEU A 1 534 ? 30.730 -5.339 -12.768 1.00 90.88 534 LEU A N 1
ATOM 4346 C CA . LEU A 1 534 ? 29.386 -5.748 -13.198 1.00 90.88 534 LEU A CA 1
ATOM 4347 C C . LEU A 1 534 ? 29.281 -7.269 -13.435 1.00 90.88 534 LEU A C 1
ATOM 4349 O O . LEU A 1 534 ? 28.408 -7.924 -12.869 1.00 90.88 534 LEU A O 1
ATOM 4353 N N . ASN A 1 535 ? 30.220 -7.848 -14.189 1.00 91.31 535 ASN A N 1
ATOM 4354 C CA . ASN A 1 535 ? 30.237 -9.279 -14.528 1.00 91.31 535 ASN A CA 1
ATOM 4355 C C . ASN A 1 535 ? 30.448 -10.203 -13.317 1.00 91.31 535 ASN A C 1
ATOM 4357 O O . ASN A 1 535 ? 30.118 -11.383 -13.379 1.00 91.31 535 ASN A O 1
ATOM 4361 N N . SER A 1 536 ? 30.985 -9.689 -12.207 1.00 89.44 536 SER A N 1
ATOM 4362 C CA . SER A 1 536 ? 31.154 -10.463 -10.971 1.00 89.44 536 SER A CA 1
ATOM 4363 C C . SER A 1 536 ? 29.840 -10.637 -10.206 1.00 89.44 536 SER A C 1
ATOM 4365 O O . SER A 1 536 ? 29.735 -11.533 -9.369 1.00 89.44 536 SER A O 1
ATOM 4367 N N . PHE A 1 537 ? 28.851 -9.776 -10.465 1.00 89.50 537 PHE A N 1
ATOM 4368 C CA . PHE A 1 537 ? 27.564 -9.763 -9.765 1.00 89.50 537 PHE A CA 1
ATOM 4369 C C . PHE A 1 537 ? 26.380 -10.136 -10.668 1.00 89.50 537 PHE A C 1
ATOM 4371 O O . PHE A 1 537 ? 25.342 -10.557 -10.152 1.00 89.50 537 PHE A O 1
ATOM 4378 N N . PHE A 1 538 ? 26.523 -10.003 -11.991 1.00 92.25 538 PHE A N 1
ATOM 4379 C CA . PHE A 1 538 ? 25.438 -10.156 -12.962 1.00 92.25 538 PHE A CA 1
ATOM 4380 C C . PHE A 1 538 ? 25.826 -11.016 -14.166 1.00 92.25 538 PHE A C 1
ATOM 4382 O O . PHE A 1 538 ? 26.979 -11.050 -14.590 1.00 92.25 538 PHE A O 1
ATOM 4389 N N . PHE A 1 539 ? 24.820 -11.646 -14.776 1.00 89.56 539 PHE A N 1
ATOM 4390 C CA . PHE A 1 539 ? 24.954 -12.466 -15.984 1.00 89.56 539 PHE A CA 1
ATOM 4391 C C . PHE A 1 539 ? 24.907 -11.594 -17.247 1.00 89.56 539 PHE A C 1
ATOM 4393 O O . PHE A 1 539 ? 23.906 -11.535 -17.962 1.00 89.56 539 PHE A O 1
ATOM 4400 N N . VAL A 1 540 ? 25.991 -10.858 -17.482 1.00 86.19 540 VAL A N 1
ATOM 4401 C CA . VAL A 1 540 ? 26.116 -9.894 -18.591 1.00 86.19 540 VAL A CA 1
ATOM 4402 C C . VAL A 1 540 ? 26.523 -10.592 -19.885 1.00 86.19 540 VAL A C 1
ATOM 4404 O O . VAL A 1 540 ? 25.868 -10.426 -20.912 1.00 86.19 540 VAL A O 1
ATOM 4407 N N . ASP A 1 541 ? 27.561 -11.425 -19.809 1.00 83.88 541 ASP A N 1
ATOM 4408 C CA . ASP A 1 541 ? 28.084 -12.192 -20.948 1.00 83.88 541 ASP A CA 1
ATOM 4409 C C . ASP A 1 541 ? 27.460 -13.595 -21.047 1.00 83.88 541 ASP A C 1
ATOM 4411 O O . ASP A 1 541 ? 27.608 -14.289 -22.052 1.00 83.88 541 ASP A O 1
ATOM 4415 N N . GLU A 1 542 ? 26.732 -14.004 -20.009 1.00 83.62 542 GLU A N 1
ATOM 4416 C CA . GLU A 1 542 ? 26.084 -15.307 -19.887 1.00 83.62 542 GLU A CA 1
ATOM 4417 C C . GLU A 1 542 ? 24.555 -15.167 -19.894 1.00 83.62 542 GLU A C 1
ATOM 4419 O O . GLU A 1 542 ? 24.006 -14.097 -19.621 1.00 83.62 542 GLU A O 1
ATOM 4424 N N . GLU A 1 543 ? 23.858 -16.261 -20.203 1.00 82.06 543 GLU A N 1
ATOM 4425 C CA . GLU A 1 543 ? 22.399 -16.356 -20.111 1.00 82.06 543 GLU A CA 1
ATOM 4426 C C . GLU A 1 543 ? 22.005 -17.236 -18.931 1.00 82.06 543 GLU A C 1
ATOM 4428 O O . GLU A 1 543 ? 22.436 -18.384 -18.821 1.00 82.06 543 GLU A O 1
ATOM 4433 N N . ILE A 1 544 ? 21.119 -16.721 -18.080 1.00 86.19 544 ILE A N 1
ATOM 4434 C CA . ILE A 1 544 ? 20.542 -17.496 -16.975 1.00 86.19 544 ILE A CA 1
ATOM 4435 C C . ILE A 1 544 ? 19.602 -18.588 -17.510 1.00 86.19 544 ILE A C 1
ATOM 4437 O O . ILE A 1 544 ? 19.494 -19.670 -16.928 1.00 86.19 544 ILE A O 1
ATOM 4441 N N . PHE A 1 545 ? 18.899 -18.304 -18.611 1.00 85.38 545 PHE A N 1
ATOM 4442 C CA . PHE A 1 545 ? 17.841 -19.154 -19.149 1.00 85.38 545 PHE A CA 1
ATOM 4443 C C . PHE A 1 545 ? 18.176 -19.631 -20.558 1.00 85.38 545 PHE A C 1
ATOM 4445 O O . PHE A 1 545 ? 18.573 -18.857 -21.424 1.00 85.38 545 PHE A O 1
ATOM 4452 N N . ASN A 1 546 ? 17.970 -20.923 -20.803 1.00 78.62 546 ASN A N 1
ATOM 4453 C CA . ASN A 1 546 ? 18.346 -21.560 -22.059 1.00 78.62 546 ASN A CA 1
ATOM 4454 C C . ASN A 1 546 ? 17.183 -21.543 -23.067 1.00 78.62 546 ASN A C 1
ATOM 4456 O O . ASN A 1 546 ? 16.557 -22.570 -23.320 1.00 78.62 546 ASN A O 1
ATOM 4460 N N . HIS A 1 547 ? 16.861 -20.369 -23.615 1.00 81.06 547 HIS A N 1
ATOM 4461 C CA . HIS A 1 547 ? 15.953 -20.235 -24.760 1.00 81.06 547 HIS A CA 1
ATOM 4462 C C . HIS A 1 547 ? 16.545 -19.276 -25.810 1.00 81.06 547 HIS A C 1
ATOM 4464 O O . HIS A 1 547 ? 17.291 -18.359 -25.459 1.00 81.06 547 HIS A O 1
ATOM 4470 N N . PRO A 1 548 ? 16.231 -19.443 -27.108 1.00 83.69 548 PRO A N 1
ATOM 4471 C CA . PRO A 1 548 ? 16.777 -18.585 -28.157 1.00 83.69 548 PRO A CA 1
ATOM 4472 C C . PRO A 1 548 ? 16.333 -17.126 -27.988 1.00 83.69 548 PRO A C 1
ATOM 4474 O O . PRO A 1 548 ? 15.196 -16.855 -27.603 1.00 83.69 548 PRO A O 1
ATOM 4477 N N . ARG A 1 549 ? 17.227 -16.191 -28.329 1.00 90.62 549 ARG A N 1
ATOM 4478 C CA . ARG A 1 549 ? 16.952 -14.749 -28.378 1.00 90.62 549 ARG A CA 1
ATOM 4479 C C . ARG A 1 549 ? 17.031 -14.245 -29.817 1.00 90.62 549 ARG A C 1
ATOM 4481 O O . ARG A 1 549 ? 18.123 -13.919 -30.285 1.00 90.62 549 ARG A O 1
ATOM 4488 N N . PRO A 1 550 ? 15.910 -14.206 -30.556 1.00 93.88 550 PRO A N 1
ATOM 4489 C CA . PRO A 1 550 ? 15.905 -13.605 -31.879 1.00 93.88 550 PRO A CA 1
ATOM 4490 C C . PRO A 1 550 ? 16.267 -12.119 -31.794 1.00 93.88 550 PRO A C 1
ATOM 4492 O O . PRO A 1 550 ? 15.929 -11.435 -30.824 1.00 93.88 550 PRO A O 1
ATOM 4495 N N . ARG A 1 551 ? 16.927 -11.614 -32.840 1.00 96.06 551 ARG A N 1
ATOM 4496 C CA . ARG A 1 551 ? 17.109 -10.176 -33.028 1.00 96.06 551 ARG A CA 1
ATOM 4497 C C . ARG A 1 551 ? 15.863 -9.597 -33.689 1.00 96.06 551 ARG A C 1
ATOM 4499 O O . ARG A 1 551 ? 15.413 -10.102 -34.716 1.00 96.06 551 ARG A O 1
ATOM 4506 N N . PHE A 1 552 ? 15.328 -8.543 -33.099 1.00 96.12 552 PHE A N 1
ATOM 4507 C CA . PHE A 1 552 ? 14.196 -7.793 -33.613 1.00 96.12 552 PHE A CA 1
ATOM 4508 C C . PHE A 1 552 ? 14.690 -6.648 -34.497 1.00 96.12 552 PHE A C 1
ATOM 4510 O O . PHE A 1 552 ? 15.631 -5.946 -34.139 1.00 96.12 552 PHE A O 1
ATOM 4517 N N . SER A 1 553 ? 14.063 -6.477 -35.660 1.00 94.50 553 SER A N 1
ATOM 4518 C CA . SER A 1 553 ? 14.367 -5.404 -36.617 1.00 94.50 553 SER A CA 1
ATOM 4519 C C . SER A 1 553 ? 13.384 -4.233 -36.529 1.00 94.50 553 SER A C 1
ATOM 4521 O O . SER A 1 553 ? 13.373 -3.373 -37.406 1.00 94.50 553 SER A O 1
ATOM 4523 N N . ASP A 1 554 ? 12.497 -4.250 -35.534 1.00 96.31 554 ASP A N 1
ATOM 4524 C CA . ASP A 1 554 ? 11.508 -3.207 -35.294 1.00 96.31 554 ASP A CA 1
ATOM 4525 C C . ASP A 1 554 ? 12.196 -1.893 -34.893 1.00 96.31 554 ASP A C 1
ATOM 4527 O O . ASP A 1 554 ? 13.151 -1.905 -34.118 1.00 96.31 554 ASP A O 1
ATOM 4531 N N . VAL A 1 555 ? 11.668 -0.761 -35.365 1.00 96.81 555 VAL A N 1
ATOM 4532 C CA . VAL A 1 555 ? 11.977 0.547 -34.773 1.00 96.81 555 VAL A CA 1
ATOM 4533 C C . VAL A 1 555 ? 11.186 0.667 -33.475 1.00 96.81 555 VAL A C 1
ATOM 4535 O O . VAL A 1 555 ? 9.965 0.498 -33.481 1.00 96.81 555 VAL A O 1
ATOM 4538 N N . VAL A 1 556 ? 11.878 0.949 -32.374 1.00 97.88 556 VAL A N 1
ATOM 4539 C CA . VAL A 1 556 ? 11.298 0.988 -31.028 1.00 97.88 556 VAL A CA 1
ATOM 4540 C C . VAL A 1 556 ? 11.317 2.419 -30.497 1.00 97.88 556 VAL A C 1
ATOM 4542 O O . VAL A 1 556 ? 12.379 2.995 -30.275 1.00 97.88 556 VAL A O 1
ATOM 4545 N N . TYR A 1 557 ? 10.138 2.989 -30.277 1.00 98.00 557 TYR A N 1
ATOM 4546 C CA . TYR A 1 557 ? 9.937 4.331 -29.736 1.00 98.00 557 TYR A CA 1
ATOM 4547 C C . TYR A 1 557 ? 9.879 4.273 -28.208 1.00 98.00 557 TYR A C 1
ATOM 4549 O O . TYR A 1 557 ? 8.928 3.725 -27.655 1.00 98.00 557 TYR A O 1
ATOM 4557 N N . CYS A 1 558 ? 10.877 4.843 -27.537 1.00 97.12 558 CYS A N 1
ATOM 4558 C CA . CYS A 1 558 ? 10.918 4.984 -26.079 1.00 97.12 558 CYS A CA 1
ATOM 4559 C C . CYS A 1 558 ? 10.474 6.410 -25.729 1.00 97.12 558 CYS A C 1
ATOM 4561 O O . CYS A 1 558 ? 11.174 7.369 -26.064 1.00 97.12 558 CYS A O 1
ATOM 4563 N N . ILE A 1 559 ? 9.284 6.550 -25.140 1.00 96.38 559 ILE A N 1
ATOM 4564 C CA . ILE A 1 559 ? 8.622 7.840 -24.900 1.00 96.38 559 ILE A CA 1
ATOM 4565 C C . ILE A 1 559 ? 8.475 8.028 -23.391 1.00 96.38 559 ILE A C 1
ATOM 4567 O O . ILE A 1 559 ? 7.583 7.447 -22.780 1.00 96.38 559 ILE A O 1
ATOM 4571 N N . ASP A 1 560 ? 9.331 8.863 -22.811 1.00 93.06 560 ASP A N 1
ATOM 4572 C CA . ASP A 1 560 ? 9.410 9.066 -21.363 1.00 93.06 560 ASP A CA 1
ATOM 4573 C C . ASP A 1 560 ? 9.477 10.549 -20.990 1.00 93.06 560 ASP A C 1
ATOM 4575 O O . ASP A 1 560 ? 9.489 11.434 -21.838 1.00 93.06 560 ASP A O 1
ATOM 4579 N N . SER A 1 561 ? 9.477 10.874 -19.700 1.00 85.44 561 SER A N 1
ATOM 4580 C CA . SER A 1 561 ? 9.767 12.252 -19.290 1.00 85.44 561 SER A CA 1
ATOM 4581 C C . SER A 1 561 ? 11.265 12.554 -19.434 1.00 85.44 561 SER A C 1
ATOM 4583 O O . SER A 1 561 ? 12.099 11.661 -19.310 1.00 85.44 561 SER A O 1
ATOM 4585 N N . ILE A 1 562 ? 11.633 13.820 -19.654 1.00 82.94 562 ILE A N 1
ATOM 4586 C CA . ILE A 1 562 ? 13.044 14.246 -19.794 1.00 82.94 562 ILE A CA 1
ATOM 4587 C C . ILE A 1 562 ? 13.854 13.951 -18.516 1.00 82.94 562 ILE A C 1
ATOM 4589 O O . ILE A 1 562 ? 15.057 13.713 -18.578 1.00 82.94 562 ILE A O 1
ATOM 4593 N N . ASP A 1 563 ? 13.186 13.955 -17.363 1.00 78.25 563 ASP A N 1
ATOM 4594 C CA . ASP A 1 563 ? 13.729 13.659 -16.033 1.00 78.25 563 ASP A CA 1
ATOM 4595 C C . ASP A 1 563 ? 13.620 12.168 -15.638 1.00 78.25 563 ASP A C 1
ATOM 4597 O O . ASP A 1 563 ? 13.899 11.815 -14.489 1.00 78.25 563 ASP A O 1
ATOM 4601 N N . ALA A 1 564 ? 13.232 11.275 -16.560 1.00 82.25 564 ALA A N 1
ATOM 4602 C CA . ALA A 1 564 ? 13.139 9.842 -16.285 1.00 82.25 564 ALA A CA 1
ATOM 4603 C C . ALA A 1 564 ? 14.514 9.240 -15.943 1.00 82.25 564 ALA A C 1
ATOM 4605 O O . ALA A 1 564 ? 15.492 9.414 -16.671 1.00 82.25 564 ALA A O 1
ATOM 4606 N N . LYS A 1 565 ? 14.580 8.508 -14.821 1.00 81.94 565 LYS A N 1
ATOM 4607 C CA . LYS A 1 565 ? 15.811 7.848 -14.347 1.00 81.94 565 LYS A CA 1
ATOM 4608 C C . LYS A 1 565 ? 16.009 6.458 -14.949 1.00 81.94 565 LYS A C 1
ATOM 4610 O O . LYS A 1 565 ? 17.148 6.033 -15.121 1.00 81.94 565 LYS A O 1
ATOM 4615 N N . GLU A 1 566 ? 14.916 5.764 -15.254 1.00 89.31 566 GLU A N 1
ATOM 4616 C CA . GLU A 1 566 ? 14.907 4.419 -15.822 1.00 89.31 566 GLU A CA 1
ATOM 4617 C C . GLU A 1 566 ? 13.997 4.390 -17.057 1.00 89.31 566 GLU A C 1
ATOM 4619 O O . GLU A 1 566 ? 12.835 4.778 -16.962 1.00 89.31 566 GLU A O 1
ATOM 4624 N N . ILE A 1 567 ? 14.511 3.915 -18.198 1.00 93.94 567 ILE A N 1
ATOM 4625 C CA . ILE A 1 567 ? 13.717 3.683 -19.418 1.00 93.94 567 ILE A CA 1
ATOM 4626 C C . ILE A 1 567 ? 13.384 2.189 -19.491 1.00 93.94 567 ILE A C 1
ATOM 4628 O O . ILE A 1 567 ? 14.209 1.374 -19.922 1.00 93.94 567 ILE A O 1
ATOM 4632 N N . ASP A 1 568 ? 12.191 1.829 -19.014 1.00 95.62 568 ASP A N 1
ATOM 4633 C CA . ASP A 1 568 ? 11.708 0.446 -18.955 1.00 95.62 568 ASP A CA 1
ATOM 4634 C C . ASP A 1 568 ? 11.170 -0.045 -20.303 1.00 95.62 568 ASP A C 1
ATOM 4636 O O . ASP A 1 568 ? 11.398 -1.201 -20.662 1.00 95.62 568 ASP A O 1
ATOM 4640 N N . ASP A 1 569 ? 10.431 0.798 -21.026 1.00 96.75 569 ASP A N 1
ATOM 4641 C CA . ASP A 1 569 ? 9.588 0.372 -22.137 1.00 96.75 569 ASP A CA 1
ATOM 4642 C C . ASP A 1 569 ? 9.793 1.157 -23.440 1.00 96.75 569 ASP A C 1
ATOM 4644 O O . ASP A 1 569 ? 10.384 2.235 -23.511 1.00 96.75 569 ASP A O 1
ATOM 4648 N N . GLY A 1 570 ? 9.343 0.542 -24.528 1.00 97.62 570 GLY A N 1
ATOM 4649 C CA . GLY A 1 570 ? 9.282 1.134 -25.849 1.00 97.62 570 GLY A CA 1
ATOM 4650 C C . GLY A 1 570 ? 8.240 0.435 -26.711 1.00 97.62 570 GLY A C 1
ATOM 4651 O O . GLY A 1 570 ? 7.870 -0.714 -26.472 1.00 97.62 570 GLY A O 1
ATOM 4652 N N . VAL A 1 571 ? 7.741 1.126 -27.728 1.00 98.50 571 VAL A N 1
ATOM 4653 C CA . VAL A 1 571 ? 6.643 0.640 -28.570 1.00 98.50 571 VAL A CA 1
ATOM 4654 C C . VAL A 1 571 ? 7.022 0.633 -30.041 1.00 98.50 571 VAL A C 1
ATOM 4656 O O . VAL A 1 571 ? 7.857 1.405 -30.493 1.00 98.50 571 VAL A O 1
ATOM 4659 N N . SER A 1 572 ? 6.399 -0.250 -30.805 1.00 98.19 572 SER A N 1
ATOM 4660 C CA . SER A 1 572 ? 6.568 -0.374 -32.253 1.00 98.19 572 SER A CA 1
ATOM 4661 C C . SER A 1 572 ? 5.224 -0.687 -32.893 1.00 98.19 572 SER A C 1
ATOM 4663 O O . SER A 1 572 ? 4.322 -1.211 -32.229 1.00 98.19 572 SER A O 1
ATOM 4665 N N . VAL A 1 573 ? 5.101 -0.404 -34.185 1.00 98.00 573 VAL A N 1
ATOM 4666 C CA . VAL A 1 573 ? 3.893 -0.700 -34.948 1.00 98.00 573 VAL A CA 1
ATOM 4667 C C . VAL A 1 573 ? 4.241 -1.194 -36.343 1.00 98.00 573 VAL A C 1
ATOM 4669 O O . VAL A 1 573 ? 5.172 -0.701 -36.977 1.00 98.00 573 VAL A O 1
ATOM 4672 N N . HIS A 1 574 ? 3.456 -2.151 -36.830 1.00 96.50 574 HIS A N 1
ATOM 4673 C CA . HIS A 1 574 ? 3.385 -2.516 -38.242 1.00 96.50 574 HIS A CA 1
ATOM 4674 C C . HIS A 1 574 ? 1.926 -2.566 -38.661 1.00 96.50 574 HIS A C 1
ATOM 4676 O O . HIS A 1 574 ? 1.108 -3.206 -38.001 1.00 96.50 574 HIS A O 1
ATOM 4682 N N . GLN A 1 575 ? 1.586 -1.912 -39.763 1.00 94.25 575 GLN A N 1
ATOM 4683 C CA . GLN A 1 575 ? 0.245 -2.015 -40.321 1.00 94.25 575 GLN A CA 1
ATOM 4684 C C . GLN A 1 575 ? 0.089 -3.368 -41.032 1.00 94.25 575 GLN A C 1
ATOM 4686 O O . GLN A 1 575 ? 0.886 -3.700 -41.909 1.00 94.25 575 GLN A O 1
ATOM 4691 N N . LEU A 1 576 ? -0.908 -4.159 -40.627 1.00 94.19 576 LEU A N 1
ATOM 4692 C CA . LEU A 1 576 ? -1.224 -5.457 -41.234 1.00 94.19 576 LEU A CA 1
ATOM 4693 C C . LEU A 1 576 ? -2.278 -5.315 -42.337 1.00 94.19 576 LEU A C 1
ATOM 4695 O O . LEU A 1 576 ? -2.165 -5.952 -43.381 1.00 94.19 576 LEU A O 1
ATOM 4699 N N . ASP A 1 577 ? -3.287 -4.477 -42.097 1.00 92.19 577 ASP A N 1
ATOM 4700 C CA . ASP A 1 577 ? -4.320 -4.090 -43.060 1.00 92.19 577 ASP A CA 1
ATOM 4701 C C . ASP A 1 577 ? -4.844 -2.669 -42.741 1.00 92.19 577 ASP A C 1
ATOM 4703 O O . ASP A 1 577 ? -4.283 -1.969 -41.895 1.00 92.19 577 ASP A O 1
ATOM 4707 N N . GLU A 1 578 ? -5.889 -2.199 -43.432 1.00 90.56 578 GLU A N 1
ATOM 4708 C CA . GLU A 1 578 ? -6.459 -0.857 -43.209 1.00 90.56 578 GLU A CA 1
ATOM 4709 C C . GLU A 1 578 ? -6.946 -0.625 -41.765 1.00 90.56 578 GLU A C 1
ATOM 4711 O O . GLU A 1 578 ? -6.873 0.503 -41.283 1.00 90.56 578 GLU A O 1
ATOM 4716 N N . ASN A 1 579 ? -7.389 -1.676 -41.067 1.00 94.81 579 ASN A N 1
ATOM 4717 C CA . ASN A 1 579 ? -7.978 -1.612 -39.727 1.00 94.81 579 ASN A CA 1
ATOM 4718 C C . ASN A 1 579 ? -7.185 -2.383 -38.658 1.00 94.81 579 ASN A C 1
ATOM 4720 O O . ASN A 1 579 ? -7.605 -2.423 -37.501 1.00 94.81 579 ASN A O 1
ATOM 4724 N N . LYS A 1 580 ? -6.058 -3.011 -39.006 1.00 96.75 580 LYS A N 1
ATOM 4725 C CA . LYS A 1 580 ? -5.274 -3.838 -38.088 1.00 96.75 580 LYS A CA 1
ATOM 4726 C C . LYS A 1 580 ? -3.830 -3.402 -38.008 1.00 96.75 580 LYS A C 1
ATOM 4728 O O . LYS A 1 580 ? -3.105 -3.353 -39.003 1.00 96.75 580 LYS A O 1
ATOM 4733 N N . PHE A 1 581 ? -3.391 -3.206 -36.773 1.00 97.75 581 PHE A N 1
ATOM 4734 C CA . PHE A 1 581 ? -2.017 -2.879 -36.432 1.00 97.75 581 PHE A CA 1
ATOM 4735 C C . PHE A 1 581 ? -1.424 -3.986 -35.569 1.00 97.75 581 PHE A C 1
ATOM 4737 O O . PHE A 1 581 ? -2.000 -4.373 -34.556 1.00 97.75 581 PHE A O 1
ATOM 4744 N N . LEU A 1 582 ? -0.252 -4.488 -35.943 1.00 97.88 582 LEU A N 1
ATOM 4745 C CA . LEU A 1 582 ? 0.586 -5.274 -35.051 1.00 97.88 582 LEU A CA 1
ATOM 4746 C C . LEU A 1 582 ? 1.374 -4.306 -34.172 1.00 97.88 582 LEU A C 1
ATOM 4748 O O . LEU A 1 582 ? 2.308 -3.660 -34.645 1.00 97.88 582 LEU A O 1
ATOM 4752 N N . VAL A 1 583 ? 1.006 -4.223 -32.900 1.00 98.19 583 VAL A N 1
ATOM 4753 C CA . VAL A 1 583 ? 1.742 -3.455 -31.898 1.00 98.19 583 VAL A CA 1
ATOM 4754 C C . VAL A 1 583 ? 2.728 -4.378 -31.193 1.00 98.19 583 VAL A C 1
ATOM 4756 O O . VAL A 1 583 ? 2.371 -5.474 -30.759 1.00 98.19 583 VAL A O 1
ATOM 4759 N N . GLY A 1 584 ? 3.974 -3.930 -31.060 1.00 98.00 584 GLY A N 1
ATOM 4760 C CA . GLY A 1 584 ? 4.984 -4.580 -30.230 1.00 98.00 584 GLY A CA 1
ATOM 4761 C C . GLY A 1 584 ? 5.383 -3.685 -29.066 1.00 98.00 584 GLY A C 1
ATOM 4762 O O . GLY A 1 584 ? 5.920 -2.606 -29.302 1.00 98.00 584 GLY A O 1
ATOM 4763 N N . VAL A 1 585 ? 5.160 -4.147 -27.837 1.00 98.44 585 VAL A N 1
ATOM 4764 C CA . VAL A 1 585 ? 5.659 -3.528 -26.603 1.00 98.44 585 VAL A CA 1
ATOM 4765 C C . VAL A 1 585 ? 6.956 -4.220 -26.203 1.00 98.44 585 VAL A C 1
ATOM 4767 O O . VAL A 1 585 ? 6.969 -5.420 -25.934 1.00 98.44 585 VAL A O 1
ATOM 4770 N N . PHE A 1 586 ? 8.043 -3.464 -26.196 1.00 98.44 586 PHE A N 1
ATOM 4771 C CA . PHE A 1 586 ? 9.378 -3.881 -25.800 1.00 98.44 586 PHE A CA 1
ATOM 4772 C C . PHE A 1 586 ? 9.644 -3.409 -24.382 1.00 98.44 586 PHE A C 1
ATOM 4774 O O . PHE A 1 586 ? 9.442 -2.240 -24.080 1.00 98.44 586 PHE A O 1
ATOM 4781 N N . VAL A 1 587 ? 10.108 -4.307 -23.525 1.00 98.44 587 VAL A N 1
ATOM 4782 C CA . VAL A 1 587 ? 10.419 -4.016 -22.128 1.00 98.44 587 VAL A CA 1
ATOM 4783 C C . VAL A 1 587 ? 11.840 -4.476 -21.835 1.00 98.44 587 VAL A C 1
ATOM 4785 O O . VAL A 1 587 ? 12.233 -5.551 -22.295 1.00 98.44 587 VAL A O 1
ATOM 4788 N N . ALA A 1 588 ? 12.600 -3.693 -21.072 1.00 97.88 588 ALA A N 1
ATOM 4789 C CA . ALA A 1 588 ? 13.903 -4.086 -20.548 1.00 97.88 588 ALA A CA 1
ATOM 4790 C C . ALA A 1 588 ? 13.821 -5.448 -19.840 1.00 97.88 588 ALA A C 1
ATOM 4792 O O . ALA A 1 588 ? 12.825 -5.759 -19.188 1.00 97.88 588 ALA A O 1
ATOM 4793 N N . ASP A 1 589 ? 14.870 -6.263 -19.961 1.00 96.94 589 ASP A N 1
ATOM 4794 C CA . ASP A 1 589 ? 14.923 -7.619 -19.400 1.00 96.94 589 ASP A CA 1
ATOM 4795 C C . ASP A 1 589 ? 15.972 -7.734 -18.268 1.00 96.94 589 ASP A C 1
ATOM 4797 O O . ASP A 1 589 ? 17.007 -8.384 -18.447 1.00 96.94 589 ASP A O 1
ATOM 4801 N N . PRO A 1 590 ? 15.745 -7.124 -17.083 1.00 96.62 590 PRO A N 1
ATOM 4802 C CA . PRO A 1 590 ? 16.631 -7.285 -15.924 1.00 96.62 590 PRO A CA 1
ATOM 4803 C C . PRO A 1 590 ? 16.679 -8.727 -15.405 1.00 96.62 590 PRO A C 1
ATOM 4805 O O . PRO A 1 590 ? 17.680 -9.139 -14.815 1.00 96.62 590 PRO A O 1
ATOM 4808 N N . ALA A 1 591 ? 15.610 -9.499 -15.613 1.00 96.06 591 ALA A N 1
ATOM 4809 C CA . ALA A 1 591 ? 15.481 -10.867 -15.125 1.00 96.06 591 ALA A CA 1
ATOM 4810 C C . ALA A 1 591 ? 16.531 -11.809 -15.730 1.00 96.06 591 ALA A C 1
ATOM 4812 O O . ALA A 1 591 ? 16.924 -12.778 -15.078 1.00 96.06 591 ALA A O 1
ATOM 4813 N N . SER A 1 592 ? 17.017 -11.502 -16.935 1.00 94.94 592 SER A N 1
ATOM 4814 C CA . SER A 1 592 ? 18.123 -12.215 -17.577 1.00 94.94 592 SER A CA 1
ATOM 4815 C C . SER A 1 592 ? 19.513 -11.927 -17.003 1.00 94.94 592 SER A C 1
ATOM 4817 O O . SER A 1 592 ? 20.422 -12.724 -17.221 1.00 94.94 592 SER A O 1
ATOM 4819 N N . TYR A 1 593 ? 19.686 -10.822 -16.271 1.00 95.19 593 TYR A N 1
ATOM 4820 C CA . TYR A 1 593 ? 20.969 -10.419 -15.678 1.00 95.19 593 TYR A CA 1
ATOM 4821 C C . TYR A 1 593 ? 21.037 -10.733 -14.182 1.00 95.19 593 TYR A C 1
ATOM 4823 O O . TYR A 1 593 ? 22.109 -11.043 -13.657 1.00 95.19 593 TYR A O 1
ATOM 4831 N N . VAL A 1 594 ? 19.899 -10.649 -13.487 1.00 95.44 594 VAL A N 1
ATOM 4832 C CA . VAL A 1 594 ? 19.800 -10.830 -12.036 1.00 95.44 594 VAL A CA 1
ATOM 4833 C C . VAL A 1 594 ? 19.204 -12.195 -11.726 1.00 95.44 594 VAL A C 1
ATOM 4835 O O . VAL A 1 594 ? 18.039 -12.463 -12.012 1.00 95.44 594 VAL A O 1
ATOM 4838 N N . HIS A 1 595 ? 19.981 -13.066 -11.084 1.00 94.69 595 HIS A N 1
ATOM 4839 C CA . HIS A 1 595 ? 19.467 -14.357 -10.635 1.00 94.69 595 HIS A CA 1
ATOM 4840 C C . HIS A 1 595 ? 18.534 -14.193 -9.410 1.00 94.69 595 HIS A C 1
ATOM 4842 O O . HIS A 1 595 ? 18.894 -13.472 -8.473 1.00 94.69 595 HIS A O 1
ATOM 4848 N N . PRO A 1 596 ? 17.399 -14.924 -9.325 1.00 94.00 596 PRO A N 1
ATOM 4849 C CA . PRO A 1 596 ? 16.434 -14.840 -8.215 1.00 94.00 596 PRO A CA 1
ATOM 4850 C C . PRO A 1 596 ? 16.978 -15.070 -6.799 1.00 94.00 596 PRO A C 1
ATOM 4852 O O . PRO A 1 596 ? 16.312 -14.749 -5.825 1.00 94.00 596 PRO A O 1
ATOM 4855 N N . LYS A 1 597 ? 18.145 -15.713 -6.684 1.00 92.56 597 LYS A N 1
ATOM 4856 C CA . LYS A 1 597 ? 18.828 -16.025 -5.410 1.00 92.56 597 LYS A CA 1
ATOM 4857 C C . LYS A 1 597 ? 20.060 -15.151 -5.149 1.00 92.56 597 LYS A C 1
ATOM 4859 O O . LYS A 1 597 ? 20.905 -15.523 -4.343 1.00 92.56 597 LYS A O 1
ATOM 4864 N N . SER A 1 598 ? 20.243 -14.089 -5.925 1.00 93.75 598 SER A N 1
ATOM 4865 C CA . SER A 1 598 ? 21.366 -13.166 -5.744 1.00 93.75 598 SER A CA 1
ATOM 4866 C C . SER A 1 598 ? 21.064 -12.153 -4.638 1.00 93.75 598 SER A C 1
ATOM 4868 O O . SER A 1 598 ? 19.905 -11.828 -4.393 1.00 93.75 598 SER A O 1
ATOM 4870 N N . THR A 1 599 ? 22.105 -11.582 -4.032 1.00 94.00 599 THR A N 1
ATOM 4871 C CA . THR A 1 599 ? 21.962 -10.501 -3.041 1.00 94.00 599 THR A CA 1
ATOM 4872 C C . THR A 1 599 ? 21.207 -9.295 -3.605 1.00 94.00 599 THR A C 1
ATOM 4874 O O . THR A 1 599 ? 20.434 -8.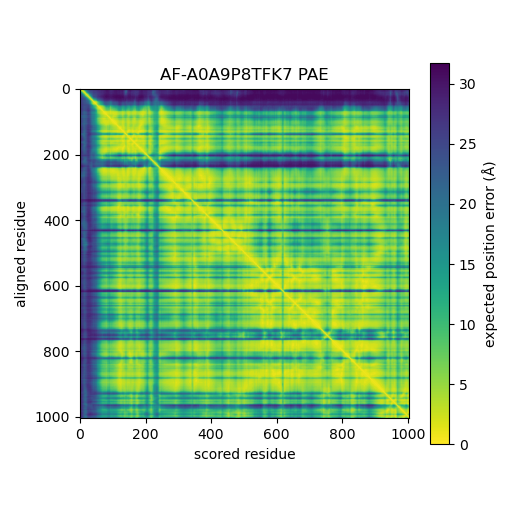664 -2.896 1.00 94.00 599 THR A O 1
ATOM 4877 N N . VAL A 1 600 ? 21.373 -8.990 -4.897 1.00 95.38 600 VAL A N 1
ATOM 4878 C CA . VAL A 1 600 ? 20.644 -7.892 -5.552 1.00 95.38 600 VAL A CA 1
ATOM 4879 C C . VAL A 1 600 ? 19.151 -8.202 -5.653 1.00 95.38 600 VAL A C 1
ATOM 4881 O O . VAL A 1 600 ? 18.339 -7.314 -5.425 1.00 95.38 600 VAL A O 1
ATOM 4884 N N . ALA A 1 601 ? 18.771 -9.455 -5.928 1.00 95.88 601 ALA A N 1
ATOM 4885 C CA . ALA A 1 601 ? 17.367 -9.866 -5.902 1.00 95.88 601 ALA A CA 1
ATOM 4886 C C . ALA A 1 601 ? 16.764 -9.749 -4.493 1.00 95.88 601 ALA A C 1
ATOM 4888 O O . ALA A 1 601 ? 15.628 -9.296 -4.362 1.00 95.88 601 ALA A O 1
ATOM 4889 N N . ASP A 1 602 ? 17.529 -10.103 -3.456 1.00 95.19 602 ASP A N 1
ATOM 4890 C CA . ASP A 1 602 ? 17.091 -9.969 -2.065 1.00 95.19 602 ASP A CA 1
ATOM 4891 C C . ASP A 1 602 ? 16.886 -8.490 -1.678 1.00 95.19 602 ASP A C 1
ATOM 4893 O O . ASP A 1 602 ? 15.888 -8.145 -1.039 1.00 95.19 602 ASP A O 1
ATOM 4897 N N . ILE A 1 603 ? 17.794 -7.590 -2.081 1.00 95.25 603 ILE A N 1
ATOM 4898 C CA . ILE A 1 603 ? 17.666 -6.141 -1.833 1.00 95.25 603 ILE A CA 1
ATOM 4899 C C . ILE A 1 603 ? 16.505 -5.552 -2.647 1.00 95.25 603 ILE A C 1
ATOM 4901 O O . ILE A 1 603 ? 15.700 -4.791 -2.112 1.00 95.25 603 ILE A O 1
ATOM 4905 N N . ALA A 1 604 ? 16.364 -5.933 -3.919 1.00 96.56 604 ALA A N 1
ATOM 4906 C CA . ALA A 1 604 ? 15.253 -5.499 -4.763 1.00 96.56 604 ALA A CA 1
ATOM 4907 C C . ALA A 1 604 ? 13.894 -5.956 -4.203 1.00 96.56 604 ALA A C 1
ATOM 4909 O O . ALA A 1 604 ? 12.927 -5.197 -4.263 1.00 96.56 604 ALA A O 1
ATOM 4910 N N . TYR A 1 605 ? 13.817 -7.162 -3.625 1.00 96.25 605 TYR A N 1
ATOM 4911 C CA . TYR A 1 605 ? 12.609 -7.649 -2.957 1.00 96.25 605 TYR A CA 1
ATOM 4912 C C . TYR A 1 605 ? 12.281 -6.831 -1.706 1.00 96.25 605 TYR A C 1
ATOM 4914 O O . TYR A 1 605 ? 11.142 -6.391 -1.578 1.00 96.25 605 TYR A O 1
ATOM 4922 N N . GLU A 1 606 ? 13.273 -6.571 -0.844 1.00 93.44 606 GLU A N 1
ATOM 4923 C CA . GLU A 1 606 ? 13.114 -5.747 0.368 1.00 93.44 606 GLU A CA 1
ATOM 4924 C C . GLU A 1 606 ? 12.655 -4.316 0.039 1.00 93.44 606 GLU A C 1
ATOM 4926 O O . GLU A 1 606 ? 11.790 -3.756 0.719 1.00 93.44 606 GLU A O 1
ATOM 4931 N N . ARG A 1 607 ? 13.209 -3.722 -1.028 1.00 93.06 607 ARG A N 1
ATOM 4932 C CA . ARG A 1 607 ? 12.835 -2.380 -1.501 1.00 93.06 607 ARG A CA 1
ATOM 4933 C C . ARG A 1 607 ? 11.477 -2.364 -2.212 1.00 93.06 607 ARG A C 1
ATOM 4935 O O . ARG A 1 607 ? 10.793 -1.349 -2.142 1.00 93.06 607 ARG A O 1
ATOM 4942 N N . ALA A 1 608 ? 11.069 -3.470 -2.844 1.00 95.81 608 ALA A N 1
ATOM 4943 C CA . ALA A 1 608 ? 9.837 -3.689 -3.619 1.00 95.81 608 ALA A CA 1
ATOM 4944 C C . ALA A 1 608 ? 9.635 -2.801 -4.866 1.00 95.81 608 ALA A C 1
ATOM 4946 O O . ALA A 1 608 ? 9.136 -3.283 -5.890 1.00 95.81 608 ALA A O 1
ATOM 4947 N N . SER A 1 609 ? 9.997 -1.521 -4.798 1.00 95.06 609 SER A N 1
ATOM 4948 C CA . SER A 1 609 ? 9.941 -0.559 -5.897 1.00 95.06 609 SER A CA 1
ATOM 4949 C C . SER A 1 609 ? 10.951 0.578 -5.732 1.00 95.06 609 SER A C 1
ATOM 4951 O O . SER A 1 609 ? 11.451 0.815 -4.635 1.00 95.06 609 SER A O 1
ATOM 4953 N N . THR A 1 610 ? 11.240 1.303 -6.818 1.00 93.56 610 THR A N 1
ATOM 4954 C CA . THR A 1 610 ? 11.973 2.577 -6.738 1.00 93.56 610 THR A CA 1
ATOM 4955 C C . THR A 1 610 ? 11.081 3.632 -6.073 1.00 93.56 610 THR A C 1
ATOM 4957 O O . THR A 1 610 ? 9.963 3.886 -6.529 1.00 93.56 610 THR A O 1
ATOM 4960 N N . LEU A 1 611 ? 11.575 4.270 -5.009 1.00 89.94 611 LEU A N 1
ATOM 4961 C CA . LEU A 1 611 ? 10.903 5.379 -4.334 1.00 89.94 611 LEU A CA 1
ATOM 4962 C C . LEU A 1 611 ? 11.378 6.716 -4.910 1.00 89.94 611 LEU A C 1
ATOM 4964 O O . LEU A 1 611 ? 12.483 7.177 -4.617 1.00 89.94 611 LEU A O 1
ATOM 4968 N N . TYR A 1 612 ? 10.510 7.372 -5.676 1.00 83.62 612 TYR A N 1
ATOM 4969 C CA . TYR A 1 612 ? 10.758 8.719 -6.186 1.00 83.62 612 TYR A CA 1
ATOM 4970 C C . TYR A 1 612 ? 10.383 9.763 -5.131 1.00 83.62 612 TYR A C 1
ATOM 4972 O O . TYR A 1 612 ? 9.248 9.799 -4.649 1.00 83.62 612 TYR A O 1
ATOM 4980 N N . LEU A 1 613 ? 11.346 10.611 -4.779 1.00 77.00 613 LEU A N 1
ATOM 4981 C CA . LEU A 1 613 ? 11.181 11.721 -3.845 1.00 77.00 613 LEU A CA 1
ATOM 4982 C C . LEU A 1 613 ? 11.386 13.050 -4.591 1.00 77.00 613 LEU A C 1
ATOM 4984 O O . LEU A 1 613 ? 12.120 13.055 -5.578 1.00 77.00 613 LEU A O 1
ATOM 4988 N N . PRO A 1 614 ? 10.743 14.153 -4.161 1.00 67.62 614 PRO A N 1
ATOM 4989 C CA . PRO A 1 614 ? 10.945 15.471 -4.763 1.00 67.62 614 PRO A CA 1
ATOM 4990 C C . PRO A 1 614 ? 12.405 15.905 -4.709 1.00 67.62 614 PRO A C 1
ATOM 4992 O O . PRO A 1 614 ? 13.082 15.640 -3.711 1.00 67.62 614 PRO A O 1
ATOM 4995 N N . ASP A 1 615 ? 12.856 16.613 -5.747 1.00 60.91 615 ASP A N 1
ATOM 4996 C CA . ASP A 1 615 ? 14.240 17.056 -5.804 1.00 60.91 615 ASP A CA 1
ATOM 4997 C C . ASP A 1 615 ? 14.509 18.265 -4.898 1.00 60.91 615 ASP A C 1
ATOM 4999 O O . ASP A 1 615 ? 13.895 19.322 -5.059 1.00 60.91 615 ASP A O 1
ATOM 5003 N N . VAL A 1 616 ? 15.441 18.112 -3.954 1.00 52.91 616 VAL A N 1
ATOM 5004 C CA . VAL A 1 616 ? 15.868 19.141 -2.996 1.00 52.91 616 VAL A CA 1
ATOM 5005 C C . VAL A 1 616 ? 17.368 19.359 -3.171 1.00 52.91 616 VAL A C 1
ATOM 5007 O O . VAL A 1 616 ? 18.199 18.684 -2.563 1.00 52.91 616 VAL A O 1
ATOM 5010 N N . GLY A 1 617 ? 17.728 20.288 -4.056 1.00 47.78 617 GLY A N 1
ATOM 5011 C CA . GLY A 1 617 ? 19.127 20.594 -4.363 1.00 47.78 617 GLY A CA 1
ATOM 5012 C C . GLY A 1 617 ? 19.881 19.457 -5.074 1.00 47.78 617 GLY A C 1
ATOM 5013 O O . GLY A 1 617 ? 19.307 18.679 -5.826 1.00 47.78 617 GLY A O 1
ATOM 5014 N N . ALA A 1 618 ? 21.200 19.382 -4.867 1.00 32.53 618 ALA A N 1
ATOM 5015 C CA . ALA A 1 618 ? 22.097 18.458 -5.577 1.00 32.53 618 ALA A CA 1
ATOM 5016 C C . ALA A 1 618 ? 22.069 16.997 -5.067 1.00 32.53 618 ALA A C 1
ATOM 5018 O O . ALA A 1 618 ? 22.828 16.171 -5.573 1.00 32.53 618 ALA A O 1
ATOM 5019 N N . ALA A 1 619 ? 21.252 16.673 -4.054 1.00 39.31 619 ALA A N 1
ATOM 5020 C CA . ALA A 1 619 ? 21.374 15.433 -3.277 1.00 39.31 619 ALA A CA 1
ATOM 5021 C C . ALA A 1 619 ? 20.035 14.744 -2.936 1.00 39.31 619 ALA A C 1
ATOM 5023 O O . ALA A 1 619 ? 19.864 14.211 -1.843 1.00 39.31 619 ALA A O 1
ATOM 5024 N N . SER A 1 620 ? 19.093 14.694 -3.872 1.00 48.94 620 SER A N 1
ATOM 5025 C CA . SER A 1 620 ? 17.830 13.948 -3.728 1.00 48.94 620 SER A CA 1
ATOM 5026 C C . SER A 1 620 ? 17.692 12.855 -4.788 1.00 48.94 620 SER A C 1
ATOM 5028 O O . SER A 1 620 ? 16.726 12.772 -5.543 1.00 48.94 620 SER A O 1
ATOM 5030 N N . ASN A 1 621 ? 18.656 11.940 -4.833 1.00 59.59 621 ASN A N 1
ATOM 5031 C CA . ASN A 1 621 ? 18.464 10.700 -5.572 1.00 59.59 621 ASN A CA 1
ATOM 5032 C C . ASN A 1 621 ? 17.564 9.771 -4.750 1.00 59.59 621 ASN A C 1
ATOM 5034 O O . ASN A 1 621 ? 18.026 9.155 -3.797 1.00 59.59 621 ASN A O 1
ATOM 5038 N N . GLY A 1 622 ? 16.268 9.715 -5.092 1.00 75.19 622 GLY A N 1
ATOM 5039 C CA . GLY A 1 622 ? 15.315 8.743 -4.538 1.00 75.19 622 GLY A CA 1
ATOM 5040 C C . GLY A 1 622 ? 15.873 7.310 -4.452 1.00 75.19 622 GLY A C 1
ATOM 5041 O O . GLY A 1 622 ? 16.866 6.963 -5.091 1.00 75.19 622 GLY A O 1
ATOM 5042 N N . ILE A 1 623 ? 15.243 6.454 -3.650 1.00 87.81 623 ILE A N 1
ATOM 5043 C CA . ILE A 1 623 ? 15.793 5.126 -3.345 1.00 87.81 623 ILE A CA 1
ATOM 5044 C C . ILE A 1 623 ? 15.489 4.171 -4.499 1.00 87.81 623 ILE A C 1
ATOM 5046 O O . ILE A 1 623 ? 14.356 3.725 -4.661 1.00 87.81 623 ILE A O 1
ATOM 5050 N N . SER A 1 624 ? 16.508 3.854 -5.297 1.00 91.69 624 SER A N 1
ATOM 5051 C CA . SER A 1 624 ? 16.379 2.962 -6.457 1.00 91.69 624 SER A CA 1
ATOM 5052 C C . SER A 1 624 ? 16.227 1.502 -6.032 1.00 91.69 624 SER A C 1
ATOM 5054 O O . SER A 1 624 ? 16.916 1.040 -5.120 1.00 91.69 624 SER A O 1
ATOM 5056 N N . MET A 1 625 ? 15.350 0.748 -6.699 1.00 95.31 625 MET A N 1
ATOM 5057 C CA . MET A 1 625 ? 15.206 -0.694 -6.455 1.00 95.31 625 MET A CA 1
ATOM 5058 C C . MET A 1 625 ? 16.462 -1.467 -6.886 1.00 95.31 625 MET A C 1
ATOM 5060 O O . MET A 1 625 ? 16.914 -2.373 -6.183 1.00 95.31 625 MET A O 1
ATOM 5064 N N . MET A 1 626 ? 17.033 -1.078 -8.027 1.00 93.94 626 MET A N 1
ATOM 5065 C CA . MET A 1 626 ? 18.212 -1.687 -8.645 1.00 93.94 626 MET A CA 1
ATOM 5066 C C . MET A 1 626 ? 19.452 -0.786 -8.525 1.00 93.94 626 MET A C 1
ATOM 5068 O O . MET A 1 626 ? 19.310 0.431 -8.375 1.00 93.94 626 MET A O 1
ATOM 5072 N N . PRO A 1 627 ? 20.672 -1.348 -8.626 1.00 94.38 627 PRO A N 1
ATOM 5073 C CA . PRO A 1 627 ? 21.897 -0.558 -8.709 1.00 94.38 627 PRO A CA 1
ATOM 5074 C C . PRO A 1 627 ? 21.913 0.320 -9.963 1.00 94.38 627 PRO A C 1
ATOM 5076 O O . PRO A 1 627 ? 21.670 -0.165 -11.068 1.00 94.38 627 PRO A O 1
ATOM 5079 N N . GLU A 1 628 ? 22.287 1.590 -9.812 1.00 91.44 628 GLU A N 1
ATOM 5080 C CA . GLU A 1 628 ? 22.283 2.570 -10.907 1.00 91.44 628 GLU A CA 1
ATOM 5081 C C . GLU A 1 628 ? 23.146 2.125 -12.101 1.00 91.44 628 GLU A C 1
ATOM 5083 O O . GLU A 1 628 ? 22.755 2.288 -13.257 1.00 91.44 628 GLU A O 1
ATOM 5088 N N . VAL A 1 629 ? 24.307 1.518 -11.832 1.00 93.56 629 VAL A N 1
ATOM 5089 C CA . VAL A 1 629 ? 25.213 1.009 -12.874 1.00 93.56 629 VAL A CA 1
ATOM 5090 C C . VAL A 1 629 ? 24.551 -0.097 -13.701 1.00 93.56 629 VAL A C 1
ATOM 5092 O O . VAL A 1 629 ? 24.697 -0.103 -14.924 1.00 93.56 629 VAL A O 1
ATOM 5095 N N . LEU A 1 630 ? 23.798 -0.998 -13.058 1.00 94.06 630 LEU A N 1
ATOM 5096 C CA . LEU A 1 630 ? 23.052 -2.041 -13.761 1.00 94.06 630 LEU A CA 1
ATOM 5097 C C . LEU A 1 630 ? 21.918 -1.418 -14.574 1.00 94.06 630 LEU A C 1
ATOM 5099 O O . LEU A 1 630 ? 21.829 -1.690 -15.766 1.00 94.06 630 LEU A O 1
ATOM 5103 N N . THR A 1 631 ? 21.100 -0.553 -13.969 1.00 93.69 631 THR A N 1
ATOM 5104 C CA . THR A 1 631 ? 19.995 0.136 -14.652 1.00 93.69 631 THR A CA 1
ATOM 5105 C C . THR A 1 631 ? 20.478 0.841 -15.918 1.00 93.69 631 THR A C 1
ATOM 5107 O O . THR A 1 631 ? 19.916 0.630 -16.988 1.00 93.69 631 THR A O 1
ATOM 5110 N N . LYS A 1 632 ? 21.581 1.598 -15.841 1.00 92.38 632 LYS A N 1
ATOM 5111 C CA . LYS A 1 632 ? 22.180 2.264 -17.009 1.00 92.38 632 LYS A CA 1
ATOM 5112 C C . LYS A 1 632 ? 22.656 1.293 -18.086 1.00 92.38 632 LYS A C 1
ATOM 5114 O O . LYS A 1 632 ? 22.667 1.662 -19.257 1.00 92.38 632 LYS A O 1
ATOM 5119 N N . HIS A 1 633 ? 23.077 0.090 -17.699 1.00 92.44 633 HIS A N 1
ATOM 5120 C CA . HIS A 1 633 ? 23.511 -0.947 -18.629 1.00 92.44 633 HIS A CA 1
ATOM 5121 C C . HIS A 1 633 ? 22.337 -1.595 -19.374 1.00 92.44 633 HIS A C 1
ATOM 5123 O O . HIS A 1 633 ? 22.493 -1.914 -20.548 1.00 92.44 633 HIS A O 1
ATOM 5129 N N . ILE A 1 634 ? 21.179 -1.765 -18.726 1.00 93.75 634 ILE A N 1
ATOM 5130 C CA . ILE A 1 634 ? 20.062 -2.573 -19.255 1.00 93.75 634 ILE A CA 1
ATOM 5131 C C . ILE A 1 634 ? 18.846 -1.770 -19.727 1.00 93.75 634 ILE A C 1
ATOM 5133 O O . ILE A 1 634 ? 17.983 -2.327 -20.403 1.00 93.75 634 ILE A O 1
ATOM 5137 N N . GLN A 1 635 ? 18.748 -0.490 -19.365 1.00 94.69 635 GLN A N 1
ATOM 5138 C CA . GLN A 1 635 ? 17.661 0.376 -19.819 1.00 94.69 635 GLN A CA 1
ATOM 5139 C C . GLN A 1 635 ? 17.618 0.484 -21.348 1.00 94.69 635 GLN A C 1
ATOM 5141 O O . GLN A 1 635 ? 18.635 0.345 -22.044 1.00 94.69 635 GLN A O 1
ATOM 5146 N N . LEU A 1 636 ? 16.424 0.761 -21.866 1.00 95.38 636 LEU A N 1
ATOM 5147 C CA . LEU A 1 636 ? 16.211 0.952 -23.295 1.00 95.38 636 LEU A CA 1
ATOM 5148 C C . LEU A 1 636 ? 16.636 2.360 -23.741 1.00 95.38 636 LEU A C 1
ATOM 5150 O O . LEU A 1 636 ? 17.092 3.186 -22.951 1.00 95.38 636 LEU A O 1
ATOM 5154 N N . GLY A 1 637 ? 16.496 2.636 -25.038 1.00 88.75 637 GLY A N 1
ATOM 5155 C CA . GLY A 1 637 ? 16.597 3.998 -25.567 1.00 88.75 637 GLY A CA 1
ATOM 5156 C C . GLY A 1 637 ? 17.919 4.375 -26.244 1.00 88.75 637 GLY A C 1
ATOM 5157 O O . GLY A 1 637 ? 18.007 5.416 -26.896 1.00 88.75 637 GLY A O 1
ATOM 5158 N N . VAL A 1 638 ? 18.953 3.533 -26.160 1.00 89.12 638 VAL A N 1
ATOM 5159 C CA . VAL A 1 638 ? 20.247 3.809 -26.808 1.00 89.12 638 VAL A CA 1
ATOM 5160 C C . VAL A 1 638 ? 20.276 3.228 -28.222 1.00 89.12 638 VAL A C 1
ATOM 5162 O O . VAL A 1 638 ? 20.428 2.024 -28.414 1.00 89.12 638 VAL A O 1
ATOM 5165 N N . HIS A 1 639 ? 20.157 4.095 -29.228 1.00 91.00 639 HIS A N 1
ATOM 5166 C CA . HIS A 1 639 ? 20.182 3.686 -30.633 1.00 91.00 639 HIS A CA 1
ATOM 5167 C C . HIS A 1 639 ? 21.498 2.991 -31.026 1.00 91.00 639 HIS A C 1
ATOM 5169 O O . HIS A 1 639 ? 22.588 3.499 -30.760 1.00 91.00 639 HIS A O 1
ATOM 5175 N N . GLY A 1 640 ? 21.396 1.854 -31.715 1.00 90.44 640 GLY A N 1
ATOM 5176 C CA . GLY A 1 640 ? 22.524 1.065 -32.210 1.00 90.44 640 GLY A CA 1
ATOM 5177 C C . GLY A 1 640 ? 23.196 0.183 -31.156 1.00 90.44 640 GLY A C 1
ATOM 5178 O O . GLY A 1 640 ? 24.116 -0.561 -31.498 1.00 90.44 640 GLY A O 1
ATOM 5179 N N . PHE A 1 641 ? 22.751 0.236 -29.897 1.00 91.38 641 PHE A N 1
ATOM 5180 C CA . PHE A 1 641 ? 23.253 -0.621 -28.830 1.00 91.38 641 PHE A CA 1
ATOM 5181 C C . PHE A 1 641 ? 22.285 -1.796 -28.602 1.00 91.38 641 PHE A C 1
ATOM 5183 O O . PHE A 1 641 ? 21.133 -1.561 -28.231 1.00 91.38 641 PHE A O 1
ATOM 5190 N N . PRO A 1 642 ? 22.705 -3.054 -28.836 1.00 93.94 642 PRO A N 1
ATOM 5191 C CA . PRO A 1 642 ? 21.835 -4.209 -28.640 1.00 93.94 642 PRO A CA 1
ATOM 5192 C C . PRO A 1 642 ? 21.472 -4.407 -27.168 1.00 93.94 642 PRO A C 1
ATOM 5194 O O . PRO A 1 642 ? 22.360 -4.585 -26.341 1.00 93.94 642 PRO A O 1
ATOM 5197 N N . GLN A 1 643 ? 20.173 -4.450 -26.871 1.00 95.38 643 GLN A N 1
ATOM 5198 C CA . GLN A 1 643 ? 19.639 -4.704 -25.534 1.00 95.38 643 GLN A CA 1
ATOM 5199 C C . GLN A 1 643 ? 18.742 -5.934 -25.492 1.00 95.38 643 GLN A C 1
ATOM 5201 O O . GLN A 1 643 ? 17.954 -6.169 -26.413 1.00 95.38 643 GLN A O 1
ATOM 5206 N N . ARG A 1 644 ? 18.849 -6.710 -24.404 1.00 95.75 644 ARG A N 1
ATOM 5207 C CA . ARG A 1 644 ? 17.935 -7.821 -24.107 1.00 95.75 644 ARG A CA 1
ATOM 5208 C C . ARG A 1 644 ? 16.570 -7.259 -23.717 1.00 95.75 644 ARG A C 1
ATOM 5210 O O . ARG A 1 644 ? 16.476 -6.357 -22.888 1.00 95.75 644 ARG A O 1
ATOM 5217 N N . VAL A 1 645 ? 15.519 -7.804 -24.319 1.00 97.38 645 VAL A N 1
ATOM 5218 C CA . VAL A 1 645 ? 14.151 -7.294 -24.177 1.00 97.38 645 VAL A CA 1
ATOM 5219 C C . VAL A 1 645 ? 13.132 -8.419 -24.082 1.00 97.38 645 VAL A C 1
ATOM 5221 O O . VAL A 1 645 ? 13.279 -9.457 -24.733 1.00 97.38 645 VAL A O 1
ATOM 5224 N N . LEU A 1 646 ? 12.056 -8.176 -23.340 1.00 97.81 646 LEU A N 1
ATOM 5225 C CA . LEU A 1 646 ? 10.781 -8.868 -23.488 1.00 97.81 646 LEU A CA 1
ATOM 5226 C C . LEU A 1 646 ? 9.936 -8.123 -24.531 1.00 97.81 646 LEU A C 1
ATOM 5228 O O . LEU A 1 646 ? 9.630 -6.950 -24.351 1.00 97.81 646 LEU A O 1
ATOM 5232 N N . LYS A 1 647 ? 9.521 -8.803 -25.601 1.00 97.75 647 LYS A N 1
ATOM 5233 C CA . LYS A 1 647 ? 8.562 -8.305 -26.594 1.00 97.75 647 LYS A CA 1
ATOM 5234 C C . LYS A 1 647 ? 7.190 -8.940 -26.356 1.00 97.75 647 LYS A C 1
ATOM 5236 O O . LYS A 1 647 ? 7.034 -10.155 -26.504 1.00 97.75 647 LYS A O 1
ATOM 5241 N N . VAL A 1 648 ? 6.193 -8.110 -26.057 1.00 98.31 648 VAL A N 1
ATOM 5242 C CA . VAL A 1 648 ? 4.766 -8.460 -26.038 1.00 98.31 648 VAL A CA 1
ATOM 5243 C C . VAL A 1 648 ? 4.126 -7.916 -27.314 1.00 98.31 648 VAL A C 1
ATOM 5245 O O . VAL A 1 648 ? 3.988 -6.708 -27.482 1.00 98.31 648 VAL A O 1
ATOM 5248 N N . SER A 1 649 ? 3.776 -8.803 -28.242 1.00 97.75 649 SER A N 1
ATOM 5249 C CA . SER A 1 649 ? 3.200 -8.463 -29.547 1.00 97.75 649 SER A CA 1
ATOM 5250 C C . SER A 1 649 ? 1.723 -8.829 -29.606 1.00 97.75 649 SER A C 1
ATOM 5252 O O . SER A 1 649 ? 1.348 -9.972 -29.328 1.00 97.75 649 SER A O 1
ATOM 5254 N N . TYR A 1 650 ? 0.889 -7.880 -30.014 1.00 98.12 650 TYR A N 1
ATOM 5255 C CA . TYR A 1 650 ? -0.550 -8.073 -30.139 1.00 98.12 650 TYR A CA 1
ATOM 5256 C C . TYR A 1 650 ? -1.119 -7.319 -31.334 1.00 98.12 650 TYR A C 1
ATOM 5258 O O . TYR A 1 650 ? -0.600 -6.285 -31.752 1.00 98.12 650 TYR A O 1
ATOM 5266 N N . VAL A 1 651 ? -2.179 -7.876 -31.909 1.00 98.12 651 VAL A N 1
ATOM 5267 C CA . VAL A 1 651 ? -2.909 -7.270 -33.018 1.00 98.12 651 VAL A CA 1
ATOM 5268 C C . VAL A 1 651 ? -4.025 -6.417 -32.438 1.00 98.12 651 VAL A C 1
ATOM 5270 O O . VAL A 1 651 ? -4.830 -6.918 -31.657 1.00 98.12 651 VAL A O 1
ATOM 5273 N N . VAL A 1 652 ? -4.055 -5.143 -32.819 1.00 98.00 652 VAL A N 1
ATOM 5274 C CA . VAL A 1 652 ? -5.126 -4.195 -32.514 1.00 98.00 652 VAL A CA 1
ATOM 5275 C C . VAL A 1 652 ? -6.023 -4.079 -33.734 1.00 98.00 652 VAL A C 1
ATOM 5277 O O . VAL A 1 652 ? -5.541 -3.713 -34.804 1.00 98.00 652 VAL A O 1
ATOM 5280 N N . ASP A 1 653 ? -7.309 -4.372 -33.568 1.00 97.50 653 ASP A N 1
ATOM 5281 C CA . ASP A 1 653 ? -8.340 -4.118 -34.572 1.00 97.50 653 ASP A CA 1
ATOM 5282 C C . ASP A 1 653 ? -9.063 -2.813 -34.216 1.00 97.50 653 ASP A C 1
ATOM 5284 O O . ASP A 1 653 ? -9.797 -2.736 -33.228 1.00 97.50 653 ASP A O 1
ATOM 5288 N N . ILE A 1 654 ? -8.826 -1.759 -35.000 1.00 96.88 654 ILE A N 1
ATOM 5289 C CA . ILE A 1 654 ? -9.379 -0.426 -34.726 1.00 96.88 654 ILE A CA 1
ATOM 5290 C C . ILE A 1 654 ? -10.869 -0.319 -35.067 1.00 96.88 654 ILE A C 1
ATOM 5292 O O . ILE A 1 654 ? -11.516 0.621 -34.618 1.00 96.88 654 ILE A O 1
ATOM 5296 N N . SER A 1 655 ? -11.443 -1.280 -35.805 1.00 94.69 655 SER A N 1
ATOM 5297 C CA . SER A 1 655 ? -12.875 -1.265 -36.143 1.00 94.69 655 SER A CA 1
ATOM 5298 C C . SER A 1 655 ? -13.772 -1.524 -34.929 1.00 94.69 655 SER A C 1
ATOM 5300 O O . SER A 1 655 ? -14.913 -1.067 -34.882 1.00 94.69 655 SER A O 1
ATOM 5302 N N . ASN A 1 656 ? -13.254 -2.251 -33.937 1.00 92.75 656 ASN A N 1
ATOM 5303 C CA . ASN A 1 656 ? -13.959 -2.606 -32.707 1.00 92.75 656 ASN A CA 1
ATOM 5304 C C . ASN A 1 656 ? -13.145 -2.301 -31.431 1.00 92.75 656 ASN A C 1
ATOM 5306 O O . ASN A 1 656 ? -13.609 -2.600 -30.328 1.00 92.75 656 ASN A O 1
ATOM 5310 N N . GLY A 1 657 ? -11.939 -1.740 -31.578 1.00 92.88 657 GLY A N 1
ATOM 5311 C CA . GLY A 1 657 ? -11.027 -1.389 -30.489 1.00 92.88 657 GLY A CA 1
ATOM 5312 C C . GLY A 1 657 ? -10.576 -2.589 -29.655 1.00 92.88 657 GLY A C 1
ATOM 5313 O O . GLY A 1 657 ? -10.392 -2.467 -28.445 1.00 92.88 657 GLY A O 1
ATOM 5314 N N . THR A 1 658 ? -10.449 -3.769 -30.266 1.00 94.31 658 THR A N 1
ATOM 5315 C CA . THR A 1 658 ? -10.010 -4.989 -29.570 1.00 94.31 658 THR A CA 1
ATOM 5316 C C . THR A 1 658 ? -8.518 -5.236 -29.758 1.00 94.31 658 THR A C 1
ATOM 5318 O O . THR A 1 658 ? -7.919 -4.814 -30.745 1.00 94.31 658 THR A O 1
ATOM 5321 N N . ALA A 1 659 ? -7.907 -5.927 -28.794 1.00 95.94 659 ALA A N 1
ATOM 5322 C CA . ALA A 1 659 ? -6.522 -6.367 -28.887 1.00 95.94 659 ALA A CA 1
ATOM 5323 C C . ALA A 1 659 ? -6.380 -7.821 -28.443 1.00 95.94 659 ALA A C 1
ATOM 5325 O O . ALA A 1 659 ? -6.831 -8.178 -27.349 1.00 95.94 659 ALA A O 1
ATOM 5326 N N . GLU A 1 660 ? -5.695 -8.614 -29.263 1.00 96.50 660 GLU A N 1
ATOM 5327 C CA . GLU A 1 660 ? -5.416 -10.032 -29.032 1.00 96.50 660 GLU A CA 1
ATOM 5328 C C . GLU A 1 660 ? -3.925 -10.326 -29.224 1.00 96.50 660 GLU A C 1
ATOM 5330 O O . GLU A 1 660 ? -3.285 -9.784 -30.128 1.00 96.50 660 GLU A O 1
ATOM 5335 N N . LEU A 1 661 ? -3.356 -11.198 -28.384 1.00 96.56 661 LEU A N 1
ATOM 5336 C CA . LEU A 1 661 ? -1.961 -11.623 -28.537 1.00 96.56 661 LEU A CA 1
ATOM 5337 C C . LEU A 1 661 ? -1.728 -12.220 -29.928 1.00 96.56 661 LEU A C 1
ATOM 5339 O O . LEU A 1 661 ? -2.476 -13.087 -30.380 1.00 96.56 661 LEU A O 1
ATOM 5343 N N . ALA A 1 662 ? -0.646 -11.794 -30.575 1.00 94.50 662 ALA A N 1
ATOM 5344 C CA . ALA A 1 662 ? -0.225 -12.366 -31.843 1.00 94.50 662 ALA A CA 1
ATOM 5345 C C . ALA A 1 662 ? 0.243 -13.823 -31.659 1.00 94.50 662 ALA A C 1
ATOM 5347 O O . ALA A 1 662 ? 0.561 -14.268 -30.549 1.00 94.50 662 ALA A O 1
ATOM 5348 N N . SER A 1 663 ? 0.342 -14.570 -32.763 1.00 86.50 663 SER A N 1
ATOM 5349 C CA . SER A 1 663 ? 1.010 -15.875 -32.745 1.00 86.50 663 SER A CA 1
ATOM 5350 C C . SER A 1 663 ? 2.454 -15.703 -32.271 1.00 86.50 663 SER A C 1
ATOM 5352 O O . SER A 1 663 ? 3.189 -14.880 -32.809 1.00 86.50 663 SER A O 1
ATOM 5354 N N . GLU A 1 664 ? 2.849 -16.467 -31.250 1.00 82.19 664 GLU A N 1
ATOM 5355 C CA . GLU A 1 664 ? 4.123 -16.288 -30.537 1.00 82.19 664 GLU A CA 1
ATOM 5356 C C . GLU A 1 664 ? 4.326 -14.866 -29.969 1.00 82.19 664 GLU A C 1
ATOM 5358 O O . GLU A 1 664 ? 5.439 -14.339 -29.940 1.00 82.19 664 GLU A O 1
ATOM 5363 N N . GLY A 1 665 ? 3.238 -14.242 -29.508 1.00 89.62 665 GLY A N 1
ATOM 5364 C CA . GLY A 1 665 ? 3.195 -12.851 -29.057 1.00 89.62 665 GLY A CA 1
ATOM 5365 C C . GLY A 1 665 ? 3.928 -12.534 -27.751 1.00 89.62 665 GLY A C 1
ATOM 5366 O O . GLY A 1 665 ? 3.879 -11.393 -27.317 1.00 89.62 665 GLY A O 1
ATOM 5367 N N . VAL A 1 666 ? 4.608 -13.487 -27.112 1.00 96.06 666 VAL A N 1
ATOM 5368 C CA . VAL A 1 666 ? 5.437 -13.238 -25.920 1.00 96.06 666 VAL A CA 1
ATOM 5369 C C . VAL A 1 666 ? 6.800 -13.873 -26.146 1.00 96.06 666 VAL A C 1
ATOM 5371 O O . VAL A 1 666 ? 6.915 -15.099 -26.178 1.00 96.06 666 VAL A O 1
ATOM 5374 N N . LYS A 1 667 ? 7.832 -13.047 -26.330 1.00 95.38 667 LYS A N 1
ATOM 5375 C CA . LYS A 1 667 ? 9.190 -13.509 -26.641 1.00 95.38 667 LYS A CA 1
ATOM 5376 C C . LYS A 1 667 ? 10.246 -12.655 -25.976 1.00 95.38 667 LYS A C 1
ATOM 5378 O O . LYS A 1 667 ? 10.188 -11.435 -26.039 1.00 95.38 667 LYS A O 1
ATOM 5383 N N . PHE A 1 668 ? 11.273 -13.304 -25.458 1.00 96.38 668 PHE A N 1
ATOM 5384 C CA . PHE A 1 668 ? 12.520 -12.639 -25.117 1.00 96.38 668 PHE A CA 1
ATOM 5385 C C . PHE A 1 668 ? 13.440 -12.603 -26.337 1.00 96.38 668 PHE A C 1
ATOM 5387 O O . PHE A 1 668 ? 13.512 -13.575 -27.086 1.00 96.38 668 PHE A O 1
ATOM 5394 N N . GLY A 1 669 ? 14.145 -11.499 -26.546 1.00 95.69 669 GLY A N 1
ATOM 5395 C CA . GLY A 1 669 ? 15.039 -11.322 -27.688 1.00 95.69 669 GLY A CA 1
ATOM 5396 C C . GLY A 1 669 ? 16.000 -10.161 -27.491 1.00 95.69 669 GLY A C 1
ATOM 5397 O O . GLY A 1 669 ? 16.295 -9.789 -26.354 1.00 95.69 669 GLY A O 1
ATOM 5398 N N . VAL A 1 670 ? 16.498 -9.617 -28.599 1.00 96.38 670 VAL A N 1
ATOM 5399 C CA . VAL A 1 670 ? 17.422 -8.475 -28.620 1.00 96.38 670 VAL A CA 1
ATOM 5400 C C . VAL A 1 670 ? 16.917 -7.413 -29.593 1.00 96.38 670 VAL A C 1
ATOM 5402 O O . VAL A 1 670 ? 16.574 -7.753 -30.723 1.00 96.38 670 VAL A O 1
ATOM 5405 N N . ALA A 1 671 ? 16.903 -6.145 -29.188 1.00 97.19 671 ALA A N 1
ATOM 5406 C CA . ALA A 1 671 ? 16.586 -5.001 -30.049 1.00 97.19 671 ALA A CA 1
ATOM 5407 C C . ALA A 1 671 ? 17.715 -3.959 -29.992 1.00 97.19 671 ALA A C 1
ATOM 5409 O O . ALA A 1 671 ? 18.374 -3.833 -28.965 1.00 97.19 671 ALA A O 1
ATOM 5410 N N . ASP A 1 672 ? 17.962 -3.244 -31.091 1.00 95.62 672 ASP A N 1
ATOM 5411 C CA . ASP A 1 672 ? 19.011 -2.213 -31.190 1.00 95.62 672 ASP A CA 1
ATOM 5412 C C . ASP A 1 672 ? 18.535 -0.896 -31.844 1.00 95.62 672 ASP A C 1
ATOM 5414 O O . ASP A 1 672 ? 19.211 0.127 -31.730 1.00 95.62 672 ASP A O 1
ATOM 5418 N N . GLN A 1 673 ? 17.359 -0.862 -32.481 1.00 95.69 673 GLN A N 1
ATOM 5419 C CA . GLN A 1 673 ? 16.824 0.337 -33.144 1.00 95.69 673 GLN A CA 1
ATOM 5420 C C . GLN A 1 673 ? 15.912 1.165 -32.232 1.00 95.69 673 GLN A C 1
ATOM 5422 O O . GLN A 1 673 ? 14.732 1.365 -32.521 1.00 95.69 673 GLN A O 1
ATOM 5427 N N . PHE A 1 674 ? 16.463 1.671 -31.131 1.00 95.88 674 PHE A N 1
ATOM 5428 C CA . PHE A 1 674 ? 15.726 2.549 -30.222 1.00 95.88 674 PHE A CA 1
ATOM 5429 C C . PHE A 1 674 ? 15.715 4.005 -30.704 1.00 95.88 674 PHE A C 1
ATOM 5431 O O . PHE A 1 674 ? 16.720 4.511 -31.206 1.00 95.88 674 PHE A O 1
ATOM 5438 N N . LEU A 1 675 ? 14.588 4.688 -30.519 1.00 95.81 675 LEU A N 1
ATOM 5439 C CA . LEU A 1 675 ? 14.420 6.126 -30.694 1.00 95.81 675 LEU A CA 1
ATOM 5440 C C . LEU A 1 675 ? 13.823 6.694 -29.406 1.00 95.81 675 LEU A C 1
ATOM 5442 O O . LEU A 1 675 ? 12.626 6.556 -29.159 1.00 95.81 675 LEU A O 1
ATOM 5446 N N . SER A 1 676 ? 14.665 7.342 -28.598 1.00 93.75 676 SER A N 1
ATOM 5447 C CA . SER A 1 676 ? 14.225 8.013 -27.372 1.00 93.75 676 SER A CA 1
ATOM 5448 C C . SER A 1 676 ? 13.742 9.435 -27.620 1.00 93.75 676 SER A C 1
ATOM 5450 O O . SER A 1 676 ? 14.408 10.248 -28.284 1.00 93.75 676 SER A O 1
ATOM 5452 N N . THR A 1 677 ? 12.598 9.749 -27.027 1.00 93.75 677 THR A N 1
ATOM 5453 C CA . THR A 1 677 ? 11.981 11.071 -27.044 1.00 93.75 677 THR A CA 1
ATOM 5454 C C . THR A 1 677 ? 11.086 11.280 -25.827 1.00 93.75 677 THR A C 1
ATOM 5456 O O . THR A 1 677 ? 10.911 10.377 -25.014 1.00 93.75 677 THR A O 1
ATOM 5459 N N . ASP A 1 678 ? 10.543 12.486 -25.703 1.00 93.50 678 ASP A N 1
ATOM 5460 C CA . ASP A 1 678 ? 9.693 12.898 -24.608 1.00 93.50 678 ASP A CA 1
ATOM 5461 C C . ASP A 1 678 ? 8.219 13.059 -24.999 1.00 93.50 678 ASP A C 1
ATOM 5463 O O . ASP A 1 678 ? 7.861 13.224 -26.173 1.00 93.50 678 ASP A O 1
ATOM 5467 N N . TYR A 1 679 ? 7.354 13.024 -23.984 1.00 92.56 679 TYR A N 1
ATOM 5468 C CA . TYR A 1 679 ? 5.909 13.179 -24.151 1.00 92.56 679 TYR A CA 1
ATOM 5469 C C . TYR A 1 679 ? 5.522 14.476 -24.877 1.00 92.56 679 TYR A C 1
ATOM 5471 O O . TYR A 1 679 ? 4.603 14.443 -25.702 1.00 92.56 679 TYR A O 1
ATOM 5479 N N . ASP A 1 680 ? 6.199 15.597 -24.618 1.00 90.81 680 ASP A N 1
ATOM 5480 C CA . ASP A 1 680 ? 5.867 16.887 -25.233 1.00 90.81 680 ASP A CA 1
ATOM 5481 C C . ASP A 1 680 ? 6.215 16.901 -26.722 1.00 90.81 680 ASP A C 1
ATOM 5483 O O . ASP A 1 680 ? 5.411 17.343 -27.549 1.00 90.81 680 ASP A O 1
ATOM 5487 N N . SER A 1 681 ? 7.380 16.365 -27.081 1.00 93.88 681 SER A N 1
ATOM 5488 C CA . SER A 1 681 ? 7.817 16.216 -28.469 1.00 93.88 681 SER A CA 1
ATOM 5489 C C . SER A 1 681 ? 6.838 15.375 -29.288 1.00 93.88 681 SER A C 1
ATOM 5491 O O . SER A 1 681 ? 6.390 15.800 -30.356 1.00 93.88 681 SER A O 1
ATOM 5493 N N . VAL A 1 682 ? 6.431 14.211 -28.771 1.00 95.56 682 VAL A N 1
ATOM 5494 C CA . VAL A 1 682 ? 5.460 13.339 -29.453 1.00 95.56 682 VAL A CA 1
ATOM 5495 C C . VAL A 1 682 ? 4.093 14.008 -29.551 1.00 95.56 682 VAL A C 1
ATOM 5497 O O . VAL A 1 682 ? 3.454 13.944 -30.600 1.00 95.56 682 VAL A O 1
ATOM 5500 N N . HIS A 1 683 ? 3.644 14.692 -28.498 1.00 94.25 683 HIS A N 1
ATOM 5501 C CA . HIS A 1 683 ? 2.371 15.407 -28.522 1.00 94.25 683 HIS A CA 1
ATOM 5502 C C . HIS A 1 683 ? 2.334 16.466 -29.633 1.00 94.25 683 HIS A C 1
ATOM 5504 O O . HIS A 1 683 ? 1.398 16.473 -30.433 1.00 94.25 683 HIS A O 1
ATOM 5510 N N . LYS A 1 684 ? 3.391 17.282 -29.754 1.00 93.75 684 LYS A N 1
ATOM 5511 C CA . LYS A 1 684 ? 3.532 18.287 -30.821 1.00 93.75 684 LYS A CA 1
ATOM 5512 C C . LYS A 1 684 ? 3.501 17.668 -32.221 1.00 93.75 684 LYS A C 1
ATOM 5514 O O . LYS A 1 684 ? 2.870 18.229 -33.115 1.00 93.75 684 LYS A O 1
ATOM 5519 N N . ILE A 1 685 ? 4.130 16.504 -32.410 1.00 95.19 685 ILE A N 1
ATOM 5520 C CA . ILE A 1 685 ? 4.088 15.760 -33.681 1.00 95.19 685 ILE A CA 1
ATOM 5521 C C . ILE A 1 685 ? 2.662 15.283 -33.992 1.00 95.19 685 ILE A C 1
ATOM 5523 O O . ILE A 1 685 ? 2.191 15.434 -35.119 1.00 95.19 685 ILE A O 1
ATOM 5527 N N . LEU A 1 686 ? 1.952 14.734 -33.001 1.00 94.69 686 LEU A N 1
ATOM 5528 C CA . LEU A 1 686 ? 0.580 14.235 -33.163 1.00 94.69 686 LEU A CA 1
ATOM 5529 C C . LEU A 1 686 ? -0.444 15.351 -33.430 1.00 94.69 686 LEU A C 1
ATOM 5531 O O . LEU A 1 686 ? -1.503 15.082 -34.002 1.00 94.69 686 LEU A O 1
ATOM 5535 N N . GLU A 1 687 ? -0.151 16.586 -33.026 1.00 93.00 687 GLU A N 1
ATOM 5536 C CA . GLU A 1 687 ? -0.980 17.766 -33.305 1.00 93.00 687 GLU A CA 1
ATOM 5537 C C . GLU A 1 687 ? -0.563 18.531 -34.571 1.00 93.00 687 GLU A C 1
ATOM 5539 O O . GLU A 1 687 ? -1.281 19.431 -35.000 1.00 93.00 687 GLU A O 1
ATOM 5544 N N . ASN A 1 688 ? 0.542 18.140 -35.216 1.00 91.19 688 ASN A N 1
ATOM 5545 C CA . ASN A 1 688 ? 1.172 18.881 -36.316 1.00 91.19 688 ASN A CA 1
ATOM 5546 C C . ASN A 1 688 ? 1.440 20.356 -35.937 1.00 91.19 688 ASN A C 1
ATOM 5548 O O . ASN A 1 688 ? 1.132 21.275 -36.696 1.00 91.19 688 ASN A O 1
ATOM 5552 N N . ALA A 1 689 ? 1.983 20.581 -34.736 1.00 90.62 689 ALA A N 1
ATOM 5553 C CA . ALA A 1 689 ? 2.383 21.909 -34.272 1.00 90.62 689 ALA A CA 1
ATOM 5554 C C . ALA A 1 689 ? 3.504 22.507 -35.151 1.00 90.62 689 ALA A C 1
ATOM 5556 O O . ALA A 1 689 ? 4.221 21.772 -35.828 1.00 90.62 689 ALA A O 1
ATOM 5557 N N . SER A 1 690 ? 3.709 23.831 -35.095 1.00 86.69 690 SER A N 1
ATOM 5558 C CA . SER A 1 690 ? 4.702 24.547 -35.926 1.00 86.69 690 SER A CA 1
ATOM 5559 C C . SER A 1 690 ? 6.120 23.978 -35.843 1.00 86.69 690 SER A C 1
ATOM 5561 O O . SER A 1 690 ? 6.864 24.017 -36.817 1.00 86.69 690 SER A O 1
ATOM 5563 N N . ASP A 1 691 ? 6.485 23.435 -34.682 1.00 89.81 691 ASP A N 1
ATOM 5564 C CA . ASP A 1 691 ? 7.833 22.943 -34.404 1.00 89.81 691 ASP A CA 1
ATOM 5565 C C . ASP A 1 691 ? 7.984 21.437 -34.694 1.00 89.81 691 ASP A C 1
ATOM 5567 O O . ASP A 1 691 ? 9.062 20.879 -34.490 1.00 89.81 691 ASP A O 1
ATOM 5571 N N . ALA A 1 692 ? 6.927 20.757 -35.160 1.00 90.94 692 ALA A N 1
ATOM 5572 C CA . ALA A 1 692 ? 6.923 19.308 -35.372 1.00 90.94 692 ALA A CA 1
ATOM 5573 C C . ALA A 1 692 ? 7.988 18.856 -36.385 1.00 90.94 692 ALA A C 1
ATOM 5575 O O . ALA A 1 692 ? 8.710 17.899 -36.112 1.00 90.94 692 ALA A O 1
ATOM 5576 N N . ASP A 1 693 ? 8.141 19.568 -37.506 1.00 91.62 693 ASP A N 1
ATOM 5577 C CA . ASP A 1 693 ? 9.137 19.239 -38.539 1.00 91.62 693 ASP A CA 1
ATOM 5578 C C . ASP A 1 693 ? 10.570 19.355 -38.004 1.00 91.62 693 ASP A C 1
ATOM 5580 O O . ASP A 1 693 ? 11.432 18.529 -38.302 1.00 91.62 693 ASP A O 1
ATOM 5584 N N . LYS A 1 694 ? 10.822 20.347 -37.140 1.00 93.38 694 LYS A N 1
ATOM 5585 C CA . LYS A 1 694 ? 12.119 20.509 -36.473 1.00 93.38 694 LYS A CA 1
ATOM 5586 C C . LYS A 1 694 ? 12.412 19.323 -35.551 1.00 93.38 694 LYS A C 1
ATOM 5588 O O . LYS A 1 694 ? 13.505 18.764 -35.613 1.00 93.38 694 LYS A O 1
ATOM 5593 N N . ILE A 1 695 ? 11.437 18.921 -34.733 1.00 92.88 695 ILE A N 1
ATOM 5594 C CA . ILE A 1 695 ? 11.563 17.779 -33.813 1.00 92.88 695 ILE A CA 1
ATOM 5595 C C . ILE A 1 695 ? 11.803 16.480 -34.602 1.00 92.88 695 ILE A C 1
ATOM 5597 O O . ILE A 1 695 ? 12.686 15.696 -34.251 1.00 92.88 695 ILE A O 1
ATOM 5601 N N . LEU A 1 696 ? 11.061 16.263 -35.693 1.00 94.06 696 LEU A N 1
ATOM 5602 C CA . LEU A 1 696 ? 11.222 15.095 -36.564 1.00 94.06 696 LEU A CA 1
ATOM 5603 C C . LEU A 1 696 ? 12.619 15.038 -37.192 1.00 94.06 696 LEU A C 1
ATOM 5605 O O . LEU A 1 696 ? 13.246 13.977 -37.173 1.00 94.06 696 LEU A O 1
ATOM 5609 N N . ASN A 1 697 ? 13.132 16.165 -37.687 1.00 93.75 697 ASN A N 1
ATOM 5610 C CA . ASN A 1 697 ? 14.485 16.255 -38.235 1.00 93.75 697 ASN A CA 1
ATOM 5611 C C . ASN A 1 697 ? 15.546 15.913 -37.174 1.00 93.75 697 ASN A C 1
ATOM 5613 O O . ASN A 1 697 ? 16.419 15.079 -37.413 1.00 93.75 697 ASN A O 1
ATOM 5617 N N . GLU A 1 698 ? 15.423 16.450 -35.956 1.00 92.88 698 GLU A N 1
ATOM 5618 C CA . GLU A 1 698 ? 16.328 16.126 -34.844 1.00 92.88 698 GLU A CA 1
ATOM 5619 C C . GLU A 1 698 ? 16.288 14.632 -34.458 1.00 92.88 698 GLU A C 1
ATOM 5621 O O . GLU A 1 698 ? 17.321 14.029 -34.154 1.00 92.88 698 GLU A O 1
ATOM 5626 N N . MET A 1 699 ? 15.113 13.995 -34.480 1.00 92.88 699 MET A N 1
ATOM 5627 C CA . MET A 1 699 ? 14.974 12.549 -34.255 1.00 92.88 699 MET A CA 1
ATOM 5628 C C . MET A 1 699 ? 15.603 11.719 -35.382 1.00 92.88 699 MET A C 1
ATOM 5630 O O . MET A 1 699 ? 16.340 10.761 -35.117 1.00 92.88 699 MET A O 1
ATOM 5634 N N . SER A 1 700 ? 15.333 12.099 -36.631 1.00 93.31 700 SER A N 1
ATOM 5635 C CA . SER A 1 700 ? 15.849 11.457 -37.842 1.00 93.31 700 SER A CA 1
ATOM 5636 C C . SER A 1 700 ? 17.373 11.548 -37.910 1.00 93.31 700 SER A C 1
ATOM 5638 O O . SER A 1 700 ? 18.047 10.539 -38.106 1.00 93.31 700 SER A O 1
ATOM 5640 N N . ALA A 1 701 ? 17.953 12.717 -37.626 1.00 92.56 701 ALA A N 1
ATOM 5641 C CA . ALA A 1 701 ? 19.399 12.922 -37.620 1.00 92.56 701 ALA A CA 1
ATOM 5642 C C . ALA A 1 701 ? 20.125 12.039 -36.587 1.00 92.56 701 ALA A C 1
ATOM 5644 O O . ALA A 1 701 ? 21.207 11.520 -36.872 1.00 92.56 701 ALA A O 1
ATOM 5645 N N . ARG A 1 702 ? 19.527 11.825 -35.404 1.00 90.38 702 ARG A N 1
ATOM 5646 C CA . ARG A 1 702 ? 20.105 10.990 -34.333 1.00 90.38 702 ARG A CA 1
ATOM 5647 C C . ARG A 1 702 ? 20.064 9.490 -34.634 1.00 90.38 702 ARG A C 1
ATOM 5649 O O . ARG A 1 702 ? 20.949 8.764 -34.192 1.00 90.38 702 ARG A O 1
ATOM 5656 N N . THR A 1 703 ? 19.049 9.026 -35.361 1.00 89.12 703 THR A N 1
ATOM 5657 C CA . THR A 1 703 ? 18.763 7.587 -35.545 1.00 89.12 703 THR A CA 1
ATOM 5658 C C . THR A 1 703 ? 18.915 7.095 -36.983 1.00 89.12 703 THR A C 1
ATOM 5660 O O . THR A 1 703 ? 18.906 5.894 -37.229 1.00 89.12 703 THR A O 1
ATOM 5663 N N . LYS A 1 704 ? 19.055 8.006 -37.953 1.00 91.38 704 LYS A N 1
ATOM 5664 C CA . LYS A 1 704 ? 19.008 7.743 -39.404 1.00 91.38 704 LYS A CA 1
ATOM 5665 C C . LYS A 1 704 ? 17.685 7.130 -39.885 1.00 91.38 704 LYS A C 1
ATOM 5667 O O . LYS A 1 704 ? 17.627 6.578 -40.984 1.00 91.38 704 LYS A O 1
ATOM 5672 N N . ILE A 1 705 ? 16.625 7.223 -39.082 1.00 92.12 705 ILE A N 1
ATOM 5673 C CA . ILE A 1 705 ? 15.284 6.758 -39.439 1.00 92.12 705 ILE A CA 1
ATOM 5674 C C . ILE A 1 705 ? 14.558 7.903 -40.160 1.00 92.12 705 ILE A C 1
ATOM 5676 O O . ILE A 1 705 ? 14.516 9.003 -39.617 1.00 92.12 705 ILE A O 1
ATOM 5680 N N . PRO A 1 706 ? 13.960 7.682 -41.348 1.00 95.56 706 PRO A N 1
ATOM 5681 C CA . PRO A 1 706 ? 13.303 8.751 -42.098 1.00 95.56 706 PRO A CA 1
ATOM 5682 C C . PRO A 1 706 ? 12.187 9.451 -41.309 1.00 95.56 706 PRO A C 1
ATOM 5684 O O . PRO A 1 706 ? 11.346 8.789 -40.699 1.00 95.56 706 PRO A O 1
ATOM 5687 N N . GLU A 1 707 ? 12.118 10.782 -41.405 1.00 94.94 707 GLU A N 1
ATOM 5688 C CA . GLU A 1 707 ? 11.086 11.617 -40.760 1.00 94.94 707 GLU A CA 1
ATOM 5689 C C . GLU A 1 707 ? 9.662 11.153 -41.099 1.00 94.94 707 GLU A C 1
ATOM 5691 O O . GLU A 1 707 ? 8.798 11.073 -40.225 1.00 94.94 707 GLU A O 1
ATOM 5696 N N . SER A 1 708 ? 9.434 10.773 -42.362 1.00 94.62 708 SER A N 1
ATOM 5697 C CA . SER A 1 708 ? 8.149 10.254 -42.839 1.00 94.62 708 SER A CA 1
ATOM 5698 C C . SER A 1 708 ? 7.740 8.965 -42.128 1.00 94.62 708 SER A C 1
ATOM 5700 O O . SER A 1 708 ? 6.569 8.805 -41.788 1.00 94.62 708 SER A O 1
ATOM 5702 N N . LYS A 1 709 ? 8.702 8.076 -41.853 1.00 95.38 709 LYS A N 1
ATOM 5703 C CA . LYS A 1 709 ? 8.473 6.838 -41.104 1.00 95.38 709 LYS A CA 1
ATOM 5704 C C . LYS A 1 709 ? 8.166 7.139 -39.640 1.00 95.38 709 LYS A C 1
ATOM 5706 O O . LYS A 1 709 ? 7.191 6.619 -39.121 1.00 95.38 709 LYS A O 1
ATOM 5711 N N . ILE A 1 710 ? 8.942 8.018 -39.000 1.00 96.25 710 ILE A N 1
ATOM 5712 C CA . ILE A 1 710 ? 8.716 8.422 -37.601 1.00 96.25 710 ILE A CA 1
ATOM 5713 C C . ILE A 1 710 ? 7.311 9.008 -37.424 1.00 96.25 710 ILE A C 1
ATOM 5715 O O . ILE A 1 710 ? 6.572 8.585 -36.538 1.00 96.25 710 ILE A O 1
ATOM 5719 N N . SER A 1 711 ? 6.922 9.951 -38.286 1.00 96.19 711 SER A N 1
ATOM 5720 C CA . SER A 1 711 ? 5.597 10.572 -38.230 1.00 96.19 711 SER A CA 1
ATOM 5721 C C . SER A 1 711 ? 4.474 9.554 -38.463 1.00 96.19 711 SER A C 1
ATOM 5723 O O . SER A 1 711 ? 3.479 9.566 -37.738 1.00 96.19 711 SER A O 1
ATOM 5725 N N . ALA A 1 712 ? 4.636 8.656 -39.443 1.00 96.50 712 ALA A N 1
ATOM 5726 C CA . ALA A 1 712 ? 3.650 7.622 -39.752 1.00 96.50 712 ALA A CA 1
ATOM 5727 C C . ALA A 1 712 ? 3.481 6.618 -38.601 1.00 96.50 712 ALA A C 1
ATOM 5729 O O . ALA A 1 712 ? 2.352 6.372 -38.178 1.00 96.50 712 ALA A O 1
ATOM 5730 N N . ASP A 1 713 ? 4.583 6.101 -38.055 1.00 97.62 713 ASP A N 1
ATOM 5731 C CA . ASP A 1 713 ? 4.570 5.108 -36.980 1.00 97.62 713 ASP A CA 1
ATOM 5732 C C . ASP A 1 713 ? 3.941 5.706 -35.701 1.00 97.62 713 ASP A C 1
ATOM 5734 O O . ASP A 1 713 ? 3.059 5.089 -35.103 1.00 97.62 713 ASP A O 1
ATOM 5738 N N . LEU A 1 714 ? 4.284 6.947 -35.318 1.00 97.62 714 LEU A N 1
ATOM 5739 C CA . LEU A 1 714 ? 3.675 7.623 -34.159 1.00 97.62 714 LEU A CA 1
ATOM 5740 C C . LEU A 1 714 ? 2.167 7.873 -34.341 1.00 97.62 714 LEU A C 1
ATOM 5742 O O . LEU A 1 714 ? 1.390 7.667 -33.406 1.00 97.62 714 LEU A O 1
ATOM 5746 N N . LYS A 1 715 ? 1.730 8.283 -35.539 1.00 96.94 715 LYS A N 1
ATOM 5747 C CA . LYS A 1 715 ? 0.302 8.472 -35.852 1.00 96.94 715 LYS A CA 1
ATOM 5748 C C . LYS A 1 715 ? -0.465 7.147 -35.839 1.00 96.94 715 LYS A C 1
ATOM 5750 O O . LYS A 1 715 ? -1.584 7.102 -35.325 1.00 96.94 715 LYS A O 1
ATOM 5755 N N . ALA A 1 716 ? 0.130 6.069 -36.348 1.00 97.38 716 ALA A N 1
ATOM 5756 C CA . ALA A 1 716 ? -0.457 4.730 -36.318 1.00 97.38 716 ALA A CA 1
ATOM 5757 C C . ALA A 1 716 ? -0.572 4.186 -34.884 1.00 97.38 716 ALA A C 1
ATOM 5759 O O . ALA A 1 716 ? -1.639 3.715 -34.494 1.00 97.38 716 ALA A O 1
ATOM 5760 N N . LEU A 1 717 ? 0.481 4.332 -34.069 1.00 98.12 717 LEU A N 1
ATOM 5761 C CA . LEU A 1 717 ? 0.460 3.989 -32.643 1.00 98.12 717 LEU A CA 1
ATOM 5762 C C . LEU A 1 717 ? -0.642 4.745 -31.896 1.00 98.12 717 LEU A C 1
ATOM 5764 O O . LEU A 1 717 ? -1.397 4.132 -31.144 1.00 98.12 717 LEU A O 1
ATOM 5768 N N . TYR A 1 718 ? -0.771 6.057 -32.128 1.00 97.94 718 TYR A N 1
ATOM 5769 C CA . TYR A 1 718 ? -1.839 6.851 -31.520 1.00 97.94 718 TYR A CA 1
ATOM 5770 C C . TYR A 1 718 ? -3.228 6.391 -31.971 1.00 97.94 718 TYR A C 1
ATOM 5772 O O . TYR A 1 718 ? -4.121 6.275 -31.142 1.00 97.94 718 TYR A O 1
ATOM 5780 N N . THR A 1 719 ? -3.408 6.080 -33.257 1.00 97.06 719 THR A N 1
ATOM 5781 C CA . THR A 1 719 ? -4.689 5.586 -33.792 1.00 97.06 719 THR A CA 1
ATOM 5782 C C . THR A 1 719 ? -5.096 4.268 -33.128 1.00 97.06 719 THR A C 1
ATOM 5784 O O . THR A 1 719 ? -6.237 4.117 -32.695 1.00 97.06 719 THR A O 1
ATOM 5787 N N . ALA A 1 720 ? -4.153 3.332 -32.985 1.00 97.19 720 ALA A N 1
ATOM 5788 C CA . ALA A 1 720 ? -4.382 2.074 -32.281 1.00 97.19 720 ALA A CA 1
ATOM 5789 C C . ALA A 1 720 ? -4.708 2.298 -30.792 1.00 97.19 720 ALA A C 1
ATOM 5791 O O . ALA A 1 720 ? -5.672 1.734 -30.277 1.00 97.19 720 ALA A O 1
ATOM 5792 N N . ALA A 1 721 ? -3.937 3.147 -30.107 1.00 96.94 721 ALA A N 1
ATOM 5793 C CA . ALA A 1 721 ? -4.152 3.480 -28.701 1.00 96.94 721 ALA A CA 1
ATOM 5794 C C . ALA A 1 721 ? -5.501 4.174 -28.455 1.00 96.94 721 ALA A C 1
ATOM 5796 O O . ALA A 1 721 ? -6.191 3.852 -27.491 1.00 96.94 721 ALA A O 1
ATOM 5797 N N . ASP A 1 722 ? -5.908 5.090 -29.336 1.00 95.56 722 ASP A N 1
ATOM 5798 C CA . ASP A 1 722 ? -7.178 5.801 -29.215 1.00 95.56 722 ASP A CA 1
ATOM 5799 C C . ASP A 1 722 ? -8.379 4.863 -29.397 1.00 95.56 722 ASP A C 1
ATOM 5801 O O . ASP A 1 722 ? -9.325 4.923 -28.614 1.00 95.56 722 ASP A O 1
ATOM 5805 N N . ALA A 1 723 ? -8.317 3.926 -30.350 1.00 95.94 723 ALA A N 1
ATOM 5806 C CA . ALA A 1 723 ? -9.355 2.906 -30.508 1.00 95.94 723 ALA A CA 1
ATOM 5807 C C . ALA A 1 723 ? -9.488 2.020 -29.253 1.00 95.94 723 ALA A C 1
ATOM 5809 O O . ALA A 1 723 ? -10.599 1.730 -28.803 1.00 95.94 723 ALA A O 1
ATOM 5810 N N . LEU A 1 724 ? -8.360 1.632 -28.644 1.00 95.56 724 LEU A N 1
ATOM 5811 C CA . LEU A 1 724 ? -8.339 0.872 -27.388 1.00 95.56 724 LEU A CA 1
ATOM 5812 C C . LEU A 1 724 ? -8.919 1.676 -26.218 1.00 95.56 724 LEU A C 1
ATOM 5814 O O . LEU A 1 724 ? -9.697 1.131 -25.431 1.00 95.56 724 LEU A O 1
ATOM 5818 N N . ARG A 1 725 ? -8.581 2.968 -26.122 1.00 92.31 725 ARG A N 1
ATOM 5819 C CA . ARG A 1 725 ? -9.140 3.886 -25.123 1.00 92.31 725 ARG A CA 1
ATOM 5820 C C . ARG A 1 725 ? -10.656 3.965 -25.245 1.00 92.31 725 ARG A C 1
ATOM 5822 O O . ARG A 1 725 ? -11.350 3.710 -24.265 1.00 92.31 725 ARG A O 1
ATOM 5829 N N . GLN A 1 726 ? -11.161 4.275 -26.439 1.00 90.94 726 GLN A N 1
ATOM 5830 C CA . GLN A 1 726 ? -12.598 4.414 -26.695 1.00 90.94 726 GLN A CA 1
ATOM 5831 C C . GLN A 1 726 ? -13.348 3.134 -26.312 1.00 90.94 726 GLN A C 1
ATOM 5833 O O . GLN A 1 726 ? -14.336 3.182 -25.580 1.00 90.94 726 GLN A O 1
ATOM 5838 N N . ARG A 1 727 ? -12.822 1.965 -26.701 1.00 91.94 727 ARG A N 1
ATOM 5839 C CA . ARG A 1 727 ? -13.409 0.675 -26.323 1.00 91.94 727 ARG A CA 1
ATOM 5840 C C . ARG A 1 727 ? -13.406 0.438 -24.815 1.00 91.94 727 ARG A C 1
ATOM 5842 O O . ARG A 1 727 ? -14.355 -0.126 -24.264 1.00 91.94 727 ARG A O 1
ATOM 5849 N N . ALA A 1 728 ? -12.344 0.828 -24.126 1.00 89.38 728 ALA A N 1
ATOM 5850 C CA . ALA A 1 728 ? -12.281 0.672 -22.684 1.00 89.38 728 ALA A CA 1
ATOM 5851 C C . ALA A 1 728 ? -13.283 1.577 -21.952 1.00 89.38 728 ALA A C 1
ATOM 5853 O O . ALA A 1 728 ? -13.911 1.144 -20.988 1.00 89.38 728 ALA A O 1
ATOM 5854 N N . GLU A 1 729 ? -13.481 2.804 -22.432 1.00 86.75 729 GLU A N 1
ATOM 5855 C CA . GLU A 1 729 ? -14.509 3.722 -21.930 1.00 86.75 729 GLU A CA 1
ATOM 5856 C C . GLU A 1 729 ? -15.917 3.144 -22.129 1.00 86.75 729 GLU A C 1
ATOM 5858 O O . GLU A 1 729 ? -16.706 3.095 -21.184 1.00 86.75 729 GLU A O 1
ATOM 5863 N N . GLU A 1 730 ? -16.208 2.598 -23.314 1.00 85.75 730 GLU A N 1
ATOM 5864 C CA . GLU A 1 730 ? -17.475 1.907 -23.605 1.00 85.75 730 GLU A CA 1
ATOM 5865 C C . GLU A 1 730 ? -17.723 0.694 -22.699 1.00 85.75 730 GLU A C 1
ATOM 5867 O O . GLU A 1 730 ? -18.863 0.393 -22.343 1.00 85.75 730 GLU A O 1
ATOM 5872 N N . THR A 1 731 ? -16.659 -0.014 -22.317 1.00 84.06 731 THR A N 1
ATOM 5873 C CA . THR A 1 731 ? -16.730 -1.216 -21.470 1.00 84.06 731 THR A CA 1
ATOM 5874 C C . THR A 1 731 ? -16.665 -0.915 -19.969 1.00 84.06 731 THR A C 1
ATOM 5876 O O . THR A 1 731 ? -16.697 -1.840 -19.151 1.00 84.06 731 THR A O 1
ATOM 5879 N N . GLY A 1 732 ? -16.672 0.370 -19.591 1.00 81.12 732 GLY A N 1
ATOM 5880 C CA . GLY A 1 732 ? -16.853 0.828 -18.213 1.00 81.12 732 GLY A CA 1
ATOM 5881 C C . GLY A 1 732 ? -15.576 1.247 -17.484 1.00 81.12 732 GLY A C 1
ATOM 5882 O O . GLY A 1 732 ? -15.570 1.236 -16.253 1.00 81.12 732 GLY A O 1
ATOM 5883 N N . ARG A 1 733 ? -14.494 1.599 -18.195 1.00 85.62 733 ARG A N 1
ATOM 5884 C CA . ARG A 1 733 ? -13.302 2.211 -17.585 1.00 85.62 733 ARG A CA 1
ATOM 5885 C C . ARG A 1 733 ? -13.666 3.549 -16.941 1.00 85.62 733 ARG A C 1
ATOM 5887 O O . ARG A 1 733 ? -14.344 4.380 -17.537 1.00 85.62 733 ARG A O 1
ATOM 5894 N N . VAL A 1 734 ? -13.152 3.784 -15.738 1.00 79.12 734 VAL A N 1
ATOM 5895 C CA . VAL A 1 734 ? -13.359 5.040 -15.013 1.00 79.12 734 VAL A CA 1
ATOM 5896 C C . VAL A 1 734 ? -12.334 6.071 -15.489 1.00 79.12 734 VAL A C 1
ATOM 5898 O O . VAL A 1 734 ? -11.152 5.958 -15.177 1.00 79.12 734 VAL A O 1
ATOM 5901 N N . THR A 1 735 ? -12.778 7.093 -16.222 1.00 70.44 735 THR A N 1
ATOM 5902 C CA . THR A 1 735 ? -11.911 8.143 -16.805 1.00 70.44 735 THR A CA 1
ATOM 5903 C C . THR A 1 735 ? -11.869 9.443 -16.014 1.00 70.44 735 THR A C 1
ATOM 5905 O O . THR A 1 735 ? -11.056 10.319 -16.298 1.00 70.44 735 THR A O 1
ATOM 5908 N N . VAL A 1 736 ? -12.704 9.555 -14.982 1.00 62.34 736 VAL A N 1
ATOM 5909 C CA . VAL A 1 736 ? -12.878 10.760 -14.158 1.00 62.34 736 VAL A CA 1
ATOM 5910 C C . VAL A 1 736 ? -11.557 11.303 -13.589 1.00 62.34 736 VAL A C 1
ATOM 5912 O O . VAL A 1 736 ? -11.382 12.513 -13.473 1.00 62.34 736 VAL A O 1
ATOM 5915 N N . PHE A 1 737 ? -10.596 10.424 -13.294 1.00 60.62 737 PHE A N 1
ATOM 5916 C CA . PHE A 1 737 ? -9.287 10.794 -12.743 1.00 60.62 737 PHE A CA 1
ATOM 5917 C C . PHE A 1 737 ? -8.325 11.401 -13.762 1.00 60.62 737 PHE A C 1
ATOM 5919 O O . PHE A 1 737 ? -7.412 12.120 -13.370 1.00 60.62 737 PHE A O 1
ATOM 5926 N N . ASN A 1 738 ? -8.517 11.142 -15.056 1.00 58.81 738 ASN A N 1
ATOM 5927 C CA . ASN A 1 738 ? -7.582 11.596 -16.088 1.00 58.81 738 ASN A CA 1
ATOM 5928 C C . ASN A 1 738 ? -7.612 13.122 -16.251 1.00 58.81 738 ASN A C 1
ATOM 5930 O O . ASN A 1 738 ? -6.620 13.721 -16.654 1.00 58.81 738 ASN A O 1
ATOM 5934 N N . ASN A 1 739 ? -8.735 13.750 -15.888 1.00 54.78 739 ASN A N 1
ATOM 5935 C CA . ASN A 1 739 ? -8.966 15.183 -16.056 1.00 54.78 739 ASN A CA 1
ATOM 5936 C C . ASN A 1 739 ? -8.896 15.970 -14.740 1.00 54.78 739 ASN A C 1
ATOM 5938 O O . ASN A 1 739 ? -9.178 17.163 -14.755 1.00 54.78 739 ASN A O 1
ATOM 5942 N N . PHE A 1 740 ? -8.548 15.333 -13.615 1.00 58.84 740 PHE A N 1
ATOM 5943 C CA . PHE A 1 740 ? -8.477 15.995 -12.313 1.00 58.84 740 PHE A CA 1
ATOM 5944 C C . PHE A 1 740 ? -7.172 15.653 -11.587 1.00 58.84 740 PHE A C 1
ATOM 5946 O O . PHE A 1 740 ? -6.998 14.556 -11.058 1.00 58.84 740 PHE A O 1
ATOM 5953 N N . SER A 1 741 ? -6.255 16.620 -11.532 1.00 60.53 741 SER A N 1
ATOM 5954 C CA . SER A 1 741 ? -5.023 16.530 -10.744 1.00 60.53 741 SER A CA 1
ATOM 5955 C C . SER A 1 741 ? -5.117 17.418 -9.504 1.00 60.53 741 SER A C 1
ATOM 5957 O O . SER A 1 741 ? -5.217 18.642 -9.627 1.00 60.53 741 SER A O 1
ATOM 5959 N N . MET A 1 742 ? -5.036 16.815 -8.316 1.00 64.19 742 MET A N 1
ATOM 5960 C CA . MET A 1 742 ? -4.847 17.560 -7.069 1.00 64.19 742 MET A CA 1
ATOM 5961 C C . MET A 1 742 ? -3.378 17.893 -6.849 1.00 64.19 742 MET A C 1
ATOM 5963 O O . MET A 1 742 ? -2.520 17.020 -6.969 1.00 64.19 742 MET A O 1
ATOM 5967 N N . GLY A 1 743 ? -3.118 19.137 -6.455 1.00 66.44 743 GLY A N 1
ATOM 5968 C CA . GLY A 1 743 ? -1.777 19.667 -6.271 1.00 66.44 743 GLY A CA 1
ATOM 5969 C C . GLY A 1 743 ? -1.110 19.996 -7.601 1.00 66.44 743 GLY A C 1
ATOM 5970 O O . GLY A 1 743 ? -1.191 19.253 -8.581 1.00 66.44 743 GLY A O 1
ATOM 5971 N N . ARG A 1 744 ? -0.433 21.140 -7.654 1.00 71.75 744 ARG A N 1
ATOM 5972 C CA . ARG A 1 744 ? 0.446 21.451 -8.784 1.00 71.75 744 ARG A CA 1
ATOM 5973 C C . ARG A 1 744 ? 1.682 20.549 -8.716 1.00 71.75 744 ARG A C 1
ATOM 5975 O O . ARG A 1 744 ? 2.214 20.296 -7.635 1.00 71.75 744 ARG A O 1
ATOM 5982 N N . ARG A 1 745 ? 2.163 20.078 -9.869 1.00 69.25 745 ARG A N 1
ATOM 5983 C CA . ARG A 1 745 ? 3.418 19.315 -9.929 1.00 69.25 745 ARG A CA 1
ATOM 5984 C C . ARG A 1 745 ? 4.575 20.212 -9.501 1.00 69.25 745 ARG A C 1
ATOM 5986 O O . ARG A 1 745 ? 4.748 21.292 -10.060 1.00 69.25 745 ARG A O 1
ATOM 5993 N N . VAL A 1 746 ? 5.350 19.755 -8.525 1.00 72.81 746 VAL A N 1
ATOM 5994 C CA . VAL A 1 746 ? 6.579 20.430 -8.099 1.00 72.81 746 VAL A CA 1
ATOM 5995 C C . VAL A 1 746 ? 7.610 20.336 -9.221 1.00 72.81 746 VAL A C 1
ATOM 5997 O O . VAL A 1 746 ? 7.791 19.271 -9.808 1.00 72.81 746 VAL A O 1
ATOM 6000 N N . ASP A 1 747 ? 8.235 21.465 -9.535 1.00 70.69 747 ASP A N 1
ATOM 6001 C CA . ASP A 1 747 ? 9.311 21.577 -10.517 1.00 70.69 747 ASP A CA 1
ATOM 6002 C C . ASP A 1 747 ? 10.673 21.574 -9.826 1.00 70.69 747 ASP A C 1
ATOM 6004 O O . ASP A 1 747 ? 11.514 20.723 -10.089 1.00 70.69 747 ASP A O 1
ATOM 6008 N N . THR A 1 748 ? 10.884 22.503 -8.894 1.00 70.38 748 THR A N 1
ATOM 6009 C CA . THR A 1 748 ? 12.140 22.609 -8.152 1.00 70.38 748 THR A CA 1
ATOM 6010 C C . THR A 1 748 ? 11.873 23.051 -6.723 1.00 70.38 748 THR A C 1
ATOM 6012 O O . THR A 1 748 ? 11.032 23.915 -6.473 1.00 70.38 748 THR A O 1
ATOM 6015 N N . ILE A 1 749 ? 12.632 22.496 -5.782 1.00 73.69 749 ILE A N 1
ATOM 6016 C CA . ILE A 1 749 ? 12.694 22.985 -4.406 1.00 73.69 749 ILE A CA 1
ATOM 6017 C C . ILE A 1 749 ? 14.034 23.702 -4.244 1.00 73.69 749 ILE A C 1
ATOM 6019 O O . ILE A 1 749 ? 15.096 23.099 -4.396 1.00 73.69 749 ILE A O 1
ATOM 6023 N N . LYS A 1 750 ? 13.982 25.009 -3.980 1.00 73.38 750 LYS A N 1
ATOM 6024 C CA . LYS A 1 750 ? 15.157 25.849 -3.727 1.00 73.38 750 LYS A CA 1
ATOM 6025 C C . LYS A 1 750 ? 15.223 26.214 -2.253 1.00 73.38 750 LYS A C 1
ATOM 6027 O O . LYS A 1 750 ? 14.200 26.498 -1.635 1.00 73.38 750 LYS A O 1
ATOM 6032 N N . GLU A 1 751 ? 16.431 26.229 -1.713 1.00 70.56 751 GLU A N 1
ATOM 6033 C CA . GLU A 1 751 ? 16.692 26.752 -0.375 1.00 70.56 751 GLU A CA 1
ATOM 6034 C C . GLU A 1 751 ? 16.725 28.283 -0.408 1.00 70.56 751 GLU A C 1
ATOM 6036 O O . GLU A 1 751 ? 17.333 28.875 -1.304 1.00 70.56 751 GLU A O 1
ATOM 6041 N N . ASP A 1 752 ? 16.075 28.907 0.572 1.00 66.38 752 ASP A N 1
ATOM 6042 C CA . ASP A 1 752 ? 16.118 30.349 0.821 1.00 66.38 752 ASP A CA 1
ATOM 6043 C C . ASP A 1 752 ? 16.342 30.577 2.327 1.00 66.38 752 ASP A C 1
ATOM 6045 O O . ASP A 1 752 ? 15.409 30.549 3.130 1.00 66.38 752 ASP A O 1
ATOM 6049 N N . ALA A 1 753 ? 17.611 30.730 2.722 1.00 68.88 753 ALA A N 1
ATOM 6050 C CA . ALA A 1 753 ? 18.057 30.794 4.119 1.00 68.88 753 ALA A CA 1
ATOM 6051 C C . ALA A 1 753 ? 17.602 29.584 4.974 1.00 68.88 753 ALA A C 1
ATOM 6053 O O . ALA A 1 753 ? 18.102 28.479 4.775 1.00 68.88 753 ALA A O 1
ATOM 6054 N N . GLU A 1 754 ? 16.701 29.780 5.946 1.00 64.25 754 GLU A N 1
ATOM 6055 C CA . GLU A 1 754 ? 16.138 28.712 6.801 1.00 64.25 754 GLU A CA 1
ATOM 6056 C C . GLU A 1 754 ? 14.842 28.096 6.221 1.00 64.25 754 GLU A C 1
ATOM 6058 O O . GLU A 1 754 ? 14.334 27.079 6.714 1.00 64.25 754 GLU A O 1
ATOM 6063 N N . ASP A 1 755 ? 14.309 28.677 5.144 1.00 69.81 755 ASP A N 1
ATOM 6064 C CA . ASP A 1 755 ? 13.057 28.287 4.503 1.00 69.81 755 ASP A CA 1
ATOM 6065 C C . ASP A 1 755 ? 13.298 27.637 3.120 1.00 69.81 755 ASP A C 1
ATOM 6067 O O . ASP A 1 755 ? 14.427 27.500 2.640 1.00 69.81 755 ASP A O 1
ATOM 6071 N N . ILE A 1 756 ? 12.218 27.159 2.490 1.00 72.19 756 ILE A N 1
ATOM 6072 C CA . ILE A 1 756 ? 12.258 26.615 1.127 1.00 72.19 756 ILE A CA 1
ATOM 6073 C C . ILE A 1 756 ? 11.241 27.323 0.239 1.00 72.19 756 ILE A C 1
ATOM 6075 O O . ILE A 1 756 ? 10.116 27.614 0.654 1.00 72.19 756 ILE A O 1
ATOM 6079 N N . LEU A 1 757 ? 11.618 27.515 -1.019 1.00 75.69 757 LEU A N 1
ATOM 6080 C CA . LEU A 1 757 ? 10.737 27.989 -2.070 1.00 75.69 757 LEU A CA 1
ATOM 6081 C C . LEU A 1 757 ? 10.505 26.869 -3.079 1.00 75.69 757 LEU A C 1
ATOM 6083 O O . LEU A 1 757 ? 11.448 26.282 -3.610 1.00 75.69 757 LEU A O 1
ATOM 6087 N N . ILE A 1 758 ? 9.235 26.604 -3.366 1.00 79.50 758 ILE A N 1
ATOM 6088 C CA . ILE A 1 758 ? 8.832 25.590 -4.330 1.00 79.50 758 ILE A CA 1
ATOM 6089 C C . ILE A 1 758 ? 8.351 26.285 -5.597 1.00 79.50 758 ILE A C 1
ATOM 6091 O O . ILE A 1 758 ? 7.426 27.098 -5.550 1.00 79.50 758 ILE A O 1
ATOM 6095 N N . SER A 1 759 ? 8.974 25.961 -6.729 1.00 77.06 759 SER A N 1
ATOM 6096 C CA . SER A 1 759 ? 8.413 26.250 -8.046 1.00 77.06 759 SER A CA 1
ATOM 6097 C C . SER A 1 759 ? 7.529 25.090 -8.483 1.00 77.06 759 SER A C 1
ATOM 6099 O O . SER A 1 759 ? 7.822 23.920 -8.233 1.00 77.06 759 SER A O 1
ATOM 6101 N N . PHE A 1 760 ? 6.429 25.418 -9.148 1.00 77.44 760 PHE A N 1
ATOM 6102 C CA . PHE A 1 760 ? 5.524 24.440 -9.732 1.00 77.44 760 PHE A CA 1
ATOM 6103 C C . PHE A 1 760 ? 5.677 24.455 -11.253 1.00 77.44 760 PHE A C 1
ATOM 6105 O O . PHE A 1 760 ? 5.845 25.531 -11.832 1.00 77.44 760 PHE A O 1
ATOM 6112 N N . LYS A 1 761 ? 5.592 23.285 -11.899 1.00 69.31 761 LYS A N 1
ATOM 6113 C CA . LYS A 1 761 ? 5.567 23.183 -13.367 1.00 69.31 761 LYS A CA 1
ATOM 6114 C C . LYS A 1 761 ? 4.327 23.919 -13.891 1.00 69.31 761 LYS A C 1
ATOM 6116 O O . LYS A 1 761 ? 3.326 24.032 -13.175 1.00 69.31 761 LYS A O 1
ATOM 6121 N N . GLU A 1 762 ? 4.393 24.428 -15.127 1.00 61.28 762 GLU A N 1
ATOM 6122 C CA . GLU A 1 762 ? 3.256 25.117 -15.750 1.00 61.28 762 GLU A CA 1
ATOM 6123 C C . GLU A 1 762 ? 1.978 24.292 -15.611 1.00 61.28 762 GLU A C 1
ATOM 6125 O O . GLU A 1 762 ? 1.947 23.077 -15.830 1.00 61.28 762 GLU A O 1
ATOM 6130 N N . ASN A 1 763 ? 0.919 24.980 -15.194 1.00 52.75 763 ASN A N 1
ATOM 6131 C CA . ASN A 1 763 ? -0.317 24.371 -14.747 1.00 52.75 763 ASN A CA 1
ATOM 6132 C C . ASN A 1 763 ? -1.121 23.894 -15.970 1.00 52.75 763 ASN A C 1
ATOM 6134 O O . ASN A 1 763 ? -2.100 24.521 -16.362 1.00 52.75 763 ASN A O 1
ATOM 6138 N N . ARG A 1 764 ? -0.729 22.768 -16.577 1.00 56.50 764 ARG A N 1
ATOM 6139 C CA . ARG A 1 764 ? -1.531 22.063 -17.594 1.00 56.50 764 ARG A CA 1
ATOM 6140 C C . ARG A 1 764 ? -2.665 21.282 -16.928 1.00 56.50 764 ARG A C 1
ATOM 6142 O O . ARG A 1 764 ? -2.818 20.079 -17.125 1.00 56.50 764 ARG A O 1
ATOM 6149 N N . ARG A 1 765 ? -3.430 21.952 -16.059 1.00 52.06 765 ARG A N 1
ATOM 6150 C CA . ARG A 1 765 ? -4.598 21.336 -15.429 1.00 52.06 765 ARG A CA 1
ATOM 6151 C C . ARG A 1 765 ? -5.555 20.902 -16.525 1.00 52.06 765 ARG A C 1
ATOM 6153 O O . ARG A 1 765 ? -5.944 21.712 -17.361 1.00 52.06 765 ARG A O 1
ATOM 6160 N N . ASN A 1 766 ? -5.950 19.637 -16.462 1.00 53.59 766 ASN A N 1
ATOM 6161 C CA . ASN A 1 766 ? -7.041 19.065 -17.242 1.00 53.59 766 ASN A CA 1
ATOM 6162 C C . ASN A 1 766 ? -6.739 18.842 -18.737 1.00 53.59 766 ASN A C 1
ATOM 6164 O O . ASN A 1 766 ? -7.680 18.670 -19.510 1.00 53.59 766 ASN A O 1
ATOM 6168 N N . GLN A 1 767 ? -5.467 18.815 -19.161 1.00 62.97 767 GLN A N 1
ATOM 6169 C CA . GLN A 1 767 ? -5.109 18.426 -20.531 1.00 62.97 767 GLN A CA 1
ATOM 6170 C C . GLN A 1 767 ? -4.192 17.200 -20.530 1.00 62.97 767 GLN A C 1
ATOM 6172 O O . GLN A 1 767 ? -2.979 17.314 -20.377 1.00 62.97 767 GLN A O 1
ATOM 6177 N N . GLN A 1 768 ? -4.793 16.023 -20.712 1.00 74.31 768 GLN A N 1
ATOM 6178 C CA . GLN A 1 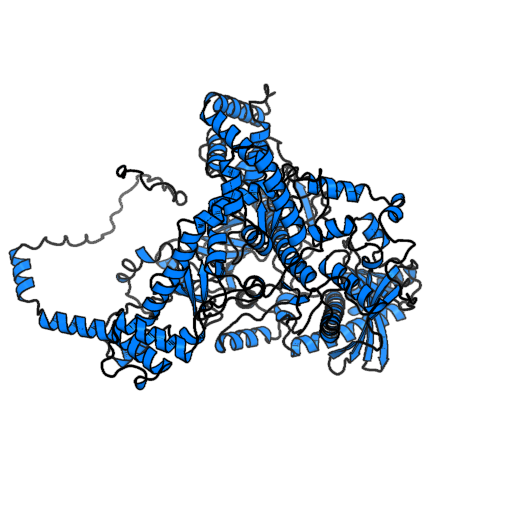768 ? -4.060 14.784 -20.961 1.00 74.31 768 GLN A CA 1
ATOM 6179 C C . GLN A 1 768 ? -3.398 14.852 -22.344 1.00 74.31 768 GLN A C 1
ATOM 6181 O O . GLN A 1 768 ? -4.070 15.124 -23.346 1.00 74.31 768 GLN A O 1
ATOM 6186 N N . LEU A 1 769 ? -2.088 14.606 -22.423 1.00 86.12 769 LEU A N 1
ATOM 6187 C CA . LEU A 1 769 ? -1.371 14.671 -23.698 1.00 86.12 769 LEU A CA 1
ATOM 6188 C C . LEU A 1 769 ? -1.717 13.454 -24.566 1.00 86.12 769 LEU A C 1
ATOM 6190 O O . LEU A 1 769 ? -1.839 12.329 -24.082 1.00 86.12 769 LEU A O 1
ATOM 6194 N N . ARG A 1 770 ? -1.805 13.649 -25.888 1.00 92.00 770 ARG A N 1
ATOM 6195 C CA . ARG A 1 770 ? -2.016 12.533 -26.838 1.00 92.00 770 ARG A CA 1
ATOM 6196 C C . ARG A 1 770 ? -0.931 11.455 -26.723 1.00 92.00 770 ARG A C 1
ATOM 6198 O O . ARG A 1 770 ? -1.217 10.278 -26.905 1.00 92.00 770 ARG A O 1
ATOM 6205 N N . SER A 1 771 ? 0.294 11.860 -26.400 1.00 93.31 771 SER A N 1
ATOM 6206 C CA . SER A 1 771 ? 1.427 10.968 -26.145 1.00 93.31 771 SER A CA 1
ATOM 6207 C C . SER A 1 771 ? 1.269 10.158 -24.851 1.00 93.31 771 SER A C 1
ATOM 6209 O O . SER A 1 771 ? 1.588 8.974 -24.843 1.00 93.31 771 SER A O 1
ATOM 6211 N N . GLU A 1 772 ? 0.722 10.744 -23.782 1.00 91.44 772 GLU A N 1
ATOM 6212 C CA . GLU A 1 772 ? 0.416 10.028 -22.532 1.00 91.44 772 GLU A CA 1
ATOM 6213 C C . GLU A 1 772 ? -0.677 8.977 -22.752 1.00 91.44 772 GLU A C 1
ATOM 6215 O O . GLU A 1 772 ? -0.557 7.849 -22.272 1.00 91.44 772 GLU A O 1
ATOM 6220 N N . VAL A 1 773 ? -1.719 9.314 -23.524 1.00 91.56 773 VAL A N 1
ATOM 6221 C CA . VAL A 1 773 ? -2.750 8.349 -23.950 1.00 91.56 773 VAL A CA 1
ATOM 6222 C C . VAL A 1 773 ? -2.119 7.212 -24.750 1.00 91.56 773 VAL A C 1
ATOM 6224 O O . VAL A 1 773 ? -2.367 6.050 -24.447 1.00 91.56 773 VAL A O 1
ATOM 6227 N N . LEU A 1 774 ? -1.264 7.538 -25.728 1.00 96.56 774 LEU A N 1
ATOM 6228 C CA . LEU A 1 774 ? -0.566 6.548 -26.549 1.00 96.56 774 LEU A CA 1
ATOM 6229 C C . LEU A 1 774 ? 0.178 5.536 -25.673 1.00 96.56 774 LEU A C 1
ATOM 6231 O O . LEU A 1 774 ? -0.098 4.344 -25.758 1.00 96.56 774 LEU A O 1
ATOM 6235 N N . VAL A 1 775 ? 1.094 5.992 -24.817 1.00 96.31 775 VAL A N 1
ATOM 6236 C CA . VAL A 1 775 ? 1.914 5.080 -24.006 1.00 96.31 775 VAL A CA 1
ATOM 6237 C C . VAL A 1 775 ? 1.043 4.304 -23.017 1.00 96.31 775 VAL A C 1
ATOM 6239 O O . VAL A 1 775 ? 1.115 3.075 -22.961 1.00 96.31 775 VAL A O 1
ATOM 6242 N N . SER A 1 776 ? 0.174 4.993 -22.268 1.00 94.00 776 SER A N 1
ATOM 6243 C CA . SER A 1 776 ? -0.628 4.359 -21.215 1.00 94.00 776 SER A CA 1
ATOM 6244 C C . SER A 1 776 ? -1.530 3.243 -21.745 1.00 94.00 776 SER A C 1
ATOM 6246 O O . SER A 1 776 ? -1.552 2.161 -21.158 1.00 94.00 776 SER A O 1
ATOM 6248 N N . GLU A 1 777 ? -2.215 3.441 -22.872 1.00 95.12 777 GLU A N 1
ATOM 6249 C CA . GLU A 1 777 ? -3.133 2.441 -23.428 1.00 95.12 777 GLU A CA 1
ATOM 6250 C C . GLU A 1 777 ? -2.414 1.203 -23.957 1.00 95.12 777 GLU A C 1
ATOM 6252 O O . GLU A 1 777 ? -2.890 0.075 -23.769 1.00 95.12 777 GLU A O 1
ATOM 6257 N N . LEU A 1 778 ? -1.242 1.390 -24.569 1.00 97.69 778 LEU A N 1
ATOM 6258 C CA . LEU A 1 778 ? -0.442 0.275 -25.061 1.00 97.69 778 LEU A CA 1
ATOM 6259 C C . LEU A 1 778 ? 0.145 -0.548 -23.903 1.00 97.69 778 LEU A C 1
ATOM 6261 O O . LEU A 1 778 ? 0.139 -1.781 -23.967 1.00 97.69 778 LEU A O 1
ATOM 6265 N N . MET A 1 779 ? 0.573 0.102 -22.814 1.00 97.12 779 MET A N 1
ATOM 6266 C CA . MET A 1 779 ? 1.046 -0.589 -21.607 1.00 97.12 779 MET A CA 1
ATOM 6267 C C . MET A 1 779 ? -0.088 -1.288 -20.854 1.00 97.12 779 MET A C 1
ATOM 6269 O O . MET A 1 779 ? 0.075 -2.428 -20.409 1.00 97.12 779 MET A O 1
ATOM 6273 N N . VAL A 1 780 ? -1.255 -0.647 -20.728 1.00 96.00 780 VAL A N 1
ATOM 6274 C CA . VAL A 1 780 ? -2.434 -1.255 -20.095 1.00 96.00 780 VAL A CA 1
ATOM 6275 C C . VAL A 1 780 ? -2.856 -2.508 -20.860 1.00 96.00 780 VAL A C 1
ATOM 6277 O O . VAL A 1 780 ? -3.102 -3.547 -20.245 1.00 96.00 780 VAL A O 1
ATOM 6280 N N . ASN A 1 781 ? -2.883 -2.463 -22.193 1.00 96.88 781 ASN A N 1
ATOM 6281 C CA . ASN A 1 781 ? -3.236 -3.635 -22.989 1.00 96.88 781 ASN A CA 1
ATOM 6282 C C . ASN A 1 781 ? -2.162 -4.726 -22.958 1.00 96.88 781 ASN A C 1
ATOM 6284 O O . ASN A 1 781 ? -2.523 -5.896 -22.845 1.00 96.88 781 ASN A O 1
ATOM 6288 N N . ALA A 1 782 ? -0.871 -4.380 -22.949 1.00 97.94 782 ALA A N 1
ATOM 6289 C CA . ALA A 1 782 ? 0.190 -5.367 -22.742 1.00 97.94 782 ALA A CA 1
ATOM 6290 C C . ALA A 1 782 ? 0.025 -6.096 -21.397 1.00 97.94 782 ALA A C 1
ATOM 6292 O O . ALA A 1 782 ? -0.013 -7.324 -21.357 1.00 97.94 782 ALA A O 1
ATOM 6293 N N . ASN A 1 783 ? -0.168 -5.360 -20.300 1.00 98.12 783 ASN A N 1
ATOM 6294 C CA . ASN A 1 783 ? -0.358 -5.933 -18.963 1.00 98.12 783 ASN A CA 1
ATOM 6295 C C . ASN A 1 783 ? -1.681 -6.719 -18.821 1.00 98.12 783 ASN A C 1
ATOM 6297 O O . ASN A 1 783 ? -1.726 -7.742 -18.130 1.00 98.12 783 ASN A O 1
ATOM 6301 N N . ARG A 1 784 ? -2.762 -6.294 -19.496 1.00 97.38 784 ARG A N 1
ATOM 6302 C CA . ARG A 1 784 ? -4.024 -7.055 -19.590 1.00 97.38 784 ARG A CA 1
ATOM 6303 C C . ARG A 1 784 ? -3.798 -8.401 -20.274 1.00 97.38 784 ARG A C 1
ATOM 6305 O O . ARG A 1 784 ? -4.130 -9.444 -19.714 1.00 97.38 784 ARG A O 1
ATOM 6312 N N . LEU A 1 785 ? -3.190 -8.381 -21.459 1.00 97.88 785 LEU A N 1
ATOM 6313 C CA . LEU A 1 785 ? -2.905 -9.580 -22.244 1.00 97.88 785 LEU A CA 1
ATOM 6314 C C . LEU A 1 785 ? -1.931 -10.518 -21.523 1.00 97.88 785 LEU A C 1
ATOM 6316 O O . LEU A 1 785 ? -2.102 -11.735 -21.572 1.00 97.88 785 LEU A O 1
ATOM 6320 N N . MET A 1 786 ? -0.963 -9.977 -20.781 1.00 97.94 786 MET A N 1
ATOM 6321 C CA . MET A 1 786 ? -0.122 -10.785 -19.899 1.00 97.94 786 MET A CA 1
ATOM 6322 C C . MET A 1 786 ? -0.908 -11.376 -18.728 1.00 97.94 786 MET A C 1
ATOM 6324 O O . MET A 1 786 ? -0.705 -12.540 -18.391 1.00 97.94 786 MET A O 1
ATOM 6328 N N . GLY A 1 787 ? -1.855 -10.638 -18.147 1.00 97.44 787 GLY A N 1
ATOM 6329 C CA . GLY A 1 787 ? -2.776 -11.174 -17.143 1.00 97.44 787 GLY A CA 1
ATOM 6330 C C . GLY A 1 787 ? -3.570 -12.376 -17.665 1.00 97.44 787 GLY A C 1
ATOM 6331 O O . GLY A 1 787 ? -3.642 -13.417 -17.005 1.00 97.44 787 GLY A O 1
ATOM 6332 N N . GLU A 1 788 ? -4.110 -12.267 -18.879 1.00 96.81 788 GLU A N 1
ATOM 6333 C CA . GLU A 1 788 ? -4.799 -13.359 -19.576 1.00 96.81 788 GLU A CA 1
ATOM 6334 C C . GLU A 1 788 ? -3.858 -14.530 -19.887 1.00 96.81 788 GLU A C 1
ATOM 6336 O O . GLU A 1 788 ? -4.225 -15.686 -19.663 1.00 96.81 788 GLU A O 1
ATOM 6341 N N . PHE A 1 789 ? -2.630 -14.251 -20.333 1.00 96.88 789 PHE A N 1
ATOM 6342 C CA . PHE A 1 789 ? -1.609 -15.261 -20.607 1.00 96.88 789 PHE A CA 1
ATOM 6343 C C . PHE A 1 789 ? -1.251 -16.065 -19.351 1.00 96.88 789 PHE A C 1
ATOM 6345 O O . PHE A 1 789 ? -1.265 -17.297 -19.387 1.00 96.88 789 PHE A O 1
ATOM 6352 N N . PHE A 1 790 ? -0.986 -15.397 -18.224 1.00 97.25 790 PHE A N 1
ATOM 6353 C CA . PHE A 1 790 ? -0.695 -16.060 -16.950 1.00 97.25 790 PHE A CA 1
ATOM 6354 C C . PHE A 1 790 ? -1.882 -16.905 -16.479 1.00 97.25 790 PHE A C 1
ATOM 6356 O O . PHE A 1 790 ? -1.706 -18.065 -16.101 1.00 97.25 790 PHE A O 1
ATOM 6363 N N . LYS A 1 791 ? -3.102 -16.358 -16.558 1.00 96.06 791 LYS A N 1
ATOM 6364 C CA . LYS A 1 791 ? -4.334 -17.056 -16.167 1.00 96.06 791 LYS A CA 1
ATOM 6365 C C . LYS A 1 791 ? -4.582 -18.301 -17.023 1.00 96.06 791 LYS A C 1
ATOM 6367 O O . LYS A 1 791 ? -4.824 -19.375 -16.474 1.00 96.06 791 LYS A O 1
ATOM 6372 N N . LYS A 1 792 ? -4.490 -18.181 -18.353 1.00 95.25 792 LYS A N 1
ATOM 6373 C CA . LYS A 1 792 ? -4.708 -19.280 -19.313 1.00 95.25 792 LYS A CA 1
ATOM 6374 C C . LYS A 1 792 ? -3.705 -20.415 -19.112 1.00 95.25 792 LYS A C 1
ATOM 6376 O O . LYS A 1 792 ? -4.092 -21.581 -19.114 1.00 95.25 792 LYS A O 1
ATOM 6381 N N . ASN A 1 793 ? -2.439 -20.067 -18.897 1.00 95.00 793 ASN A N 1
ATOM 6382 C CA . ASN A 1 793 ? -1.349 -21.027 -18.736 1.00 95.00 793 ASN A CA 1
ATOM 6383 C C . ASN A 1 793 ? -1.138 -21.491 -17.284 1.00 95.00 793 ASN A C 1
ATOM 6385 O O . ASN A 1 793 ? -0.247 -22.298 -17.029 1.00 95.00 793 ASN A O 1
ATOM 6389 N N . LYS A 1 794 ? -1.962 -21.015 -16.335 1.00 95.44 794 LYS A N 1
ATOM 6390 C CA . LYS A 1 794 ? -1.876 -21.322 -14.894 1.00 95.44 794 LYS A CA 1
ATOM 6391 C C . LYS A 1 794 ? -0.490 -21.029 -14.302 1.00 95.44 794 LYS A C 1
ATOM 6393 O O . LYS A 1 794 ? 0.010 -21.784 -13.470 1.00 95.44 794 LYS A O 1
ATOM 6398 N N . ILE A 1 795 ? 0.124 -19.933 -14.740 1.00 96.38 795 ILE A N 1
ATOM 6399 C CA . ILE A 1 795 ? 1.424 -19.474 -14.249 1.00 96.38 795 ILE A CA 1
ATOM 6400 C C . ILE A 1 795 ? 1.182 -18.691 -12.950 1.00 96.38 795 ILE A C 1
ATOM 6402 O O . ILE A 1 795 ? 0.426 -17.716 -12.979 1.00 96.38 795 ILE A O 1
ATOM 6406 N N . PRO A 1 796 ? 1.798 -19.071 -11.814 1.00 96.25 796 PRO A N 1
ATOM 6407 C CA . PRO A 1 796 ? 1.777 -18.247 -10.610 1.00 96.25 796 PRO A CA 1
ATOM 6408 C C . PRO A 1 796 ? 2.411 -16.884 -10.906 1.00 96.25 796 PRO A C 1
ATOM 6410 O O . PRO A 1 796 ? 3.565 -16.816 -11.321 1.00 96.25 796 PRO A O 1
ATOM 6413 N N . GLY A 1 797 ? 1.676 -15.799 -10.694 1.00 96.69 797 GLY A N 1
ATOM 6414 C CA . GLY A 1 797 ? 2.134 -14.445 -11.000 1.00 96.69 797 GLY A CA 1
ATOM 6415 C C . GLY A 1 797 ? 1.585 -13.427 -10.018 1.00 96.69 797 GLY A C 1
ATOM 6416 O O . GLY A 1 797 ? 0.663 -13.721 -9.255 1.00 96.69 797 GLY A O 1
ATOM 6417 N N . LEU A 1 798 ? 2.162 -12.230 -10.044 1.00 97.62 798 LEU A N 1
ATOM 6418 C CA . LEU A 1 798 ? 1.640 -11.084 -9.311 1.00 97.62 798 LEU A CA 1
ATOM 6419 C C . LEU A 1 798 ? 0.749 -10.264 -10.237 1.00 97.62 798 LEU A C 1
ATOM 6421 O O . LEU A 1 798 ? 1.168 -9.814 -11.306 1.00 97.62 798 LEU A O 1
ATOM 6425 N N . PHE A 1 799 ? -0.486 -10.074 -9.799 1.00 97.38 799 PHE A N 1
ATOM 6426 C CA . PHE A 1 799 ? -1.522 -9.333 -10.497 1.00 97.38 799 PHE A CA 1
ATOM 6427 C C . PHE A 1 799 ? -1.809 -8.046 -9.743 1.00 97.38 799 PHE A C 1
ATOM 6429 O O . PHE A 1 799 ? -1.741 -7.999 -8.516 1.00 97.38 799 PHE A O 1
ATOM 6436 N N . LYS A 1 800 ? -2.174 -6.998 -10.469 1.00 96.50 800 LYS A N 1
ATOM 6437 C CA . LYS A 1 800 ? -2.668 -5.765 -9.879 1.00 96.50 800 LYS A CA 1
ATOM 6438 C C . LYS A 1 800 ? -4.190 -5.762 -9.997 1.00 96.50 800 LYS A C 1
ATOM 6440 O O . LYS A 1 800 ? -4.735 -5.668 -11.091 1.00 96.50 800 LYS A O 1
ATOM 6445 N N . ILE A 1 801 ? -4.857 -5.917 -8.861 1.00 94.62 801 ILE A N 1
ATOM 6446 C CA . ILE A 1 801 ? -6.307 -6.087 -8.759 1.00 94.62 801 ILE A CA 1
ATOM 6447 C C . ILE A 1 801 ? -6.930 -4.852 -8.120 1.00 94.62 801 ILE A C 1
ATOM 6449 O O . ILE A 1 801 ? -6.274 -4.122 -7.378 1.00 94.62 801 ILE A O 1
ATOM 6453 N N . GLN A 1 802 ? -8.206 -4.622 -8.383 1.00 93.56 802 GLN A N 1
ATOM 6454 C CA . GLN A 1 802 ? -8.980 -3.585 -7.717 1.00 93.56 802 GLN A CA 1
ATOM 6455 C C . GLN A 1 802 ? -10.431 -4.031 -7.758 1.00 93.56 802 GLN A C 1
ATOM 6457 O O . GLN A 1 802 ? -11.053 -4.037 -8.818 1.00 93.56 802 GLN A O 1
ATOM 6462 N N . ASN A 1 803 ? -10.955 -4.432 -6.614 1.00 89.62 803 ASN A N 1
ATOM 6463 C CA . ASN A 1 803 ? -12.330 -4.878 -6.524 1.00 89.62 803 ASN A CA 1
ATOM 6464 C C . ASN A 1 803 ? -13.289 -3.693 -6.601 1.00 89.62 803 ASN A C 1
ATOM 6466 O O . ASN A 1 803 ? -12.995 -2.598 -6.110 1.00 89.62 803 ASN A O 1
ATOM 6470 N N . LYS A 1 804 ? -14.478 -3.954 -7.137 1.00 86.69 804 LYS A N 1
ATOM 6471 C CA . LYS A 1 804 ? -15.595 -3.024 -7.047 1.00 86.69 804 LYS A CA 1
ATOM 6472 C C . LYS A 1 804 ? -16.070 -2.929 -5.596 1.00 86.69 804 LYS A C 1
ATOM 6474 O O . LYS A 1 804 ? -16.277 -3.959 -4.956 1.00 86.69 804 LYS A O 1
ATOM 6479 N N . GLN A 1 805 ? -16.265 -1.711 -5.092 1.00 85.19 805 GLN A N 1
ATOM 6480 C CA . GLN A 1 805 ? -16.812 -1.518 -3.750 1.00 85.19 805 GLN A CA 1
ATOM 6481 C C . GLN A 1 805 ? -18.247 -2.067 -3.700 1.00 85.19 805 GLN A C 1
ATOM 6483 O O . GLN A 1 805 ? -19.032 -1.771 -4.606 1.00 85.19 805 GLN A O 1
ATOM 6488 N N . PRO A 1 806 ? -18.607 -2.867 -2.680 1.00 89.75 806 PRO A N 1
ATOM 6489 C CA . PRO A 1 806 ? -19.995 -3.233 -2.453 1.00 89.75 806 PRO A CA 1
ATOM 6490 C C . PRO A 1 806 ? -20.835 -1.969 -2.255 1.00 89.75 806 PRO A C 1
ATOM 6492 O O . PRO A 1 806 ? -20.520 -1.127 -1.414 1.00 89.75 806 PRO A O 1
ATOM 6495 N N . THR A 1 807 ? -21.900 -1.834 -3.036 1.00 91.06 807 THR A N 1
ATOM 6496 C CA . THR A 1 807 ? -22.863 -0.734 -2.935 1.00 91.06 807 THR A CA 1
ATOM 6497 C C . THR A 1 807 ? -24.268 -1.277 -3.128 1.00 91.06 807 THR A C 1
ATOM 6499 O O . THR A 1 807 ? -24.451 -2.333 -3.742 1.00 91.06 807 THR A O 1
ATOM 6502 N N . THR A 1 808 ? -25.266 -0.532 -2.669 1.00 90.81 808 THR A N 1
ATOM 6503 C CA . THR A 1 808 ? -26.664 -0.828 -2.990 1.00 90.81 808 THR A CA 1
ATOM 6504 C C . THR A 1 808 ? -26.935 -0.635 -4.489 1.00 90.81 808 THR A C 1
ATOM 6506 O O . THR A 1 808 ? -26.148 0.037 -5.175 1.00 90.81 808 THR A O 1
ATOM 6509 N N . PRO A 1 809 ? -27.996 -1.249 -5.045 1.00 89.94 809 PRO A N 1
ATOM 6510 C CA . PRO A 1 809 ? -28.385 -1.048 -6.441 1.00 89.94 809 PRO A CA 1
ATOM 6511 C C . PRO A 1 809 ? -28.572 0.431 -6.808 1.00 89.94 809 PRO A C 1
ATOM 6513 O O . PRO A 1 809 ? -28.154 0.851 -7.885 1.00 89.94 809 PRO A O 1
ATOM 6516 N N . GLU A 1 810 ? -29.134 1.222 -5.898 1.00 89.38 810 GLU A N 1
ATOM 6517 C CA . GLU A 1 810 ? -29.410 2.649 -6.060 1.00 89.38 810 GLU A CA 1
ATOM 6518 C C . GLU A 1 810 ? -28.107 3.444 -6.195 1.00 89.38 810 GLU A C 1
ATOM 6520 O O . GLU A 1 810 ? -27.903 4.144 -7.189 1.00 89.38 810 GLU A O 1
ATOM 6525 N N . VAL A 1 811 ? -27.169 3.260 -5.261 1.00 88.25 811 VAL A N 1
ATOM 6526 C CA . VAL A 1 811 ? -25.845 3.899 -5.323 1.00 88.25 811 VAL A CA 1
ATOM 6527 C C . VAL A 1 811 ? -25.064 3.421 -6.547 1.00 88.25 811 VAL A C 1
ATOM 6529 O O . VAL A 1 811 ? -24.394 4.213 -7.206 1.00 88.25 811 VAL A O 1
ATOM 6532 N N . ALA A 1 812 ? -25.171 2.141 -6.917 1.00 87.56 812 ALA A N 1
ATOM 6533 C CA . ALA A 1 812 ? -24.513 1.618 -8.113 1.00 87.56 812 ALA A CA 1
ATOM 6534 C C . ALA A 1 812 ? -25.002 2.304 -9.401 1.00 87.56 812 ALA A C 1
ATOM 6536 O O . ALA A 1 812 ? -24.200 2.520 -10.315 1.00 87.56 812 ALA A O 1
ATOM 6537 N N . LEU A 1 813 ? -26.296 2.636 -9.481 1.00 86.56 813 LEU A N 1
ATOM 6538 C CA . LEU A 1 813 ? -26.874 3.391 -10.592 1.00 86.56 813 LEU A CA 1
ATOM 6539 C C . LEU A 1 813 ? -26.371 4.839 -10.593 1.00 86.56 813 LEU A C 1
ATOM 6541 O O . LEU A 1 813 ? -25.848 5.276 -11.617 1.00 86.56 813 LEU A O 1
ATOM 6545 N N . GLN A 1 814 ? -26.415 5.529 -9.449 1.00 85.81 814 GLN A N 1
ATOM 6546 C CA . GLN A 1 814 ? -25.901 6.901 -9.308 1.00 85.81 814 GLN A CA 1
ATOM 6547 C C . GLN A 1 814 ? -24.420 7.007 -9.710 1.00 85.81 814 GLN A C 1
ATOM 6549 O O . GLN A 1 814 ? -24.026 7.892 -10.472 1.00 85.81 814 GLN A O 1
ATOM 6554 N N . LEU A 1 815 ? -23.586 6.069 -9.248 1.00 83.06 815 LEU A N 1
ATOM 6555 C CA . LEU A 1 815 ? -22.167 6.011 -9.605 1.00 83.06 815 LEU A CA 1
ATOM 6556 C C . LEU A 1 815 ? -21.971 5.780 -11.106 1.00 83.06 815 LEU A C 1
ATOM 6558 O O . LEU A 1 815 ? -21.107 6.413 -11.710 1.00 83.06 815 LEU A O 1
ATOM 6562 N N . ARG A 1 816 ? -22.771 4.901 -11.725 1.00 80.31 816 ARG A N 1
ATOM 6563 C CA . ARG A 1 816 ? -22.697 4.641 -13.169 1.00 80.31 816 ARG A CA 1
ATOM 6564 C C . ARG A 1 816 ? -23.082 5.879 -13.979 1.00 80.31 816 ARG A C 1
ATOM 6566 O O . ARG A 1 816 ? -22.396 6.183 -14.950 1.00 80.31 816 ARG A O 1
ATOM 6573 N N . GLU A 1 817 ? -24.135 6.591 -13.587 1.00 81.00 817 GLU A N 1
ATOM 6574 C CA . GLU A 1 817 ? -24.555 7.837 -14.243 1.00 81.00 817 GLU A CA 1
ATOM 6575 C C . GLU A 1 817 ? -23.450 8.899 -14.192 1.00 81.00 817 GLU A C 1
ATOM 6577 O O . GLU A 1 817 ? -23.134 9.517 -15.210 1.00 81.00 817 GLU A O 1
ATOM 6582 N N . LEU A 1 818 ? -22.792 9.051 -13.037 1.00 77.25 818 LEU A N 1
ATOM 6583 C CA . LEU A 1 818 ? -21.655 9.960 -12.878 1.00 77.25 818 LEU A CA 1
ATOM 6584 C C . LEU A 1 818 ? -20.433 9.537 -13.700 1.00 77.25 818 LEU A C 1
ATOM 6586 O O . LEU A 1 818 ? -19.780 10.383 -14.305 1.00 77.25 818 LEU A O 1
ATOM 6590 N N . GLN A 1 819 ? -20.126 8.240 -13.751 1.00 73.88 819 GLN A N 1
ATOM 6591 C CA . GLN A 1 819 ? -18.998 7.705 -14.523 1.00 73.88 819 GLN A CA 1
ATOM 6592 C C . GLN A 1 819 ? -19.198 7.831 -16.040 1.00 73.88 819 GLN A C 1
ATOM 6594 O O . GLN A 1 819 ? -18.222 7.985 -16.768 1.00 73.88 819 GLN A O 1
ATOM 6599 N N . GLN A 1 820 ? -20.442 7.767 -16.524 1.00 70.12 820 GLN A N 1
ATOM 6600 C CA . GLN A 1 820 ? -20.776 7.859 -17.952 1.00 70.12 820 GLN A CA 1
ATOM 6601 C C . GLN A 1 820 ? -20.963 9.298 -18.450 1.00 70.12 820 GLN A C 1
ATOM 6603 O O . GLN A 1 820 ? -21.140 9.524 -19.653 1.00 70.12 820 GLN A O 1
ATOM 6608 N N . LYS A 1 821 ? -20.930 10.286 -17.551 1.00 69.12 821 LYS A N 1
ATOM 6609 C CA . LYS A 1 821 ? -21.085 11.695 -17.902 1.00 69.12 821 LYS A CA 1
ATOM 6610 C C . LYS A 1 821 ? -19.923 12.146 -18.796 1.00 69.12 821 LYS A C 1
ATOM 6612 O O . LYS A 1 821 ? -18.786 12.276 -18.353 1.00 69.12 821 LYS A O 1
ATOM 6617 N N . LYS A 1 822 ? -20.213 12.408 -20.076 1.00 57.47 822 LYS A N 1
ATOM 6618 C CA . LYS A 1 822 ? -19.236 12.944 -21.039 1.00 57.47 822 LYS A CA 1
ATOM 6619 C C . LYS A 1 822 ? -18.922 14.410 -20.704 1.00 57.47 822 LYS A C 1
ATOM 6621 O O . LYS A 1 822 ? -19.813 15.252 -20.791 1.00 57.47 822 LYS A O 1
ATOM 6626 N N . GLY A 1 823 ? -17.672 14.722 -20.353 1.00 59.69 823 GLY A N 1
ATOM 6627 C CA . GLY A 1 823 ? -17.197 16.092 -20.105 1.00 59.69 823 GLY A CA 1
ATOM 6628 C C . GLY A 1 823 ? -16.236 16.213 -18.917 1.00 59.69 823 GLY A C 1
ATOM 6629 O O . GLY A 1 823 ? -15.800 15.214 -18.349 1.00 59.69 823 GLY A O 1
ATOM 6630 N N . THR A 1 824 ? -15.890 17.450 -18.546 1.00 59.69 824 THR A N 1
ATOM 6631 C CA . THR A 1 824 ? -15.085 17.734 -17.348 1.00 59.69 824 THR A CA 1
ATOM 6632 C C . THR A 1 824 ? -15.921 17.466 -16.102 1.00 59.69 824 THR A C 1
ATOM 6634 O O . THR A 1 824 ? -16.953 18.103 -15.893 1.00 59.69 824 THR A O 1
ATOM 6637 N N . VAL A 1 825 ? -15.474 16.520 -15.281 1.00 64.38 825 VAL A N 1
ATOM 6638 C CA . VAL A 1 825 ? -16.100 16.209 -13.994 1.00 64.38 825 VAL A CA 1
ATOM 6639 C C . VAL A 1 825 ? -15.855 17.366 -13.030 1.00 64.38 825 VAL A C 1
ATOM 6641 O O . VAL A 1 825 ? -14.736 17.869 -12.925 1.00 64.38 825 VAL A O 1
ATOM 6644 N N . SER A 1 826 ? -16.907 17.818 -12.350 1.00 71.75 826 SER A N 1
ATOM 6645 C CA . SER A 1 826 ? -16.777 18.858 -11.330 1.00 71.75 826 SER A CA 1
ATOM 6646 C C . SER A 1 826 ? -16.002 18.333 -10.120 1.00 71.75 826 SER A C 1
ATOM 6648 O O . SER A 1 826 ? -16.028 17.142 -9.806 1.00 71.75 826 SER A O 1
ATOM 6650 N N . THR A 1 827 ? -15.352 19.230 -9.379 1.00 70.12 827 THR A N 1
ATOM 6651 C CA . THR A 1 827 ? -14.632 18.869 -8.151 1.00 70.12 827 THR A CA 1
ATOM 6652 C C . THR A 1 827 ? -15.526 18.134 -7.144 1.00 70.12 827 THR A C 1
ATOM 6654 O O . THR A 1 827 ? -15.084 17.214 -6.459 1.00 70.12 827 THR A O 1
ATOM 6657 N N . LYS A 1 828 ? -16.814 18.487 -7.111 1.00 75.00 828 LYS A N 1
ATOM 6658 C CA . LYS A 1 828 ? -17.830 17.833 -6.289 1.00 75.00 828 LYS A CA 1
ATOM 6659 C C . LYS A 1 828 ? -18.038 16.371 -6.646 1.00 75.00 828 LYS A C 1
ATOM 6661 O O . LYS A 1 828 ? -17.931 15.497 -5.791 1.00 75.00 828 LYS A O 1
ATOM 6666 N N . GLU A 1 829 ? -18.270 16.101 -7.922 1.00 75.94 829 GLU A N 1
ATOM 6667 C CA . GLU A 1 829 ? -18.460 14.742 -8.430 1.00 75.94 829 GLU A CA 1
ATOM 6668 C C . GLU A 1 829 ? -17.203 13.884 -8.225 1.00 75.94 829 GLU A C 1
ATOM 6670 O O . GLU A 1 829 ? -17.320 12.705 -7.898 1.00 75.94 829 GLU A O 1
ATOM 6675 N N . PHE A 1 830 ? -16.006 14.473 -8.335 1.00 77.88 830 PHE A N 1
ATOM 6676 C CA . PHE A 1 830 ? -14.752 13.784 -8.028 1.00 77.88 830 PHE A CA 1
ATOM 6677 C C . PHE A 1 830 ? -14.696 13.294 -6.575 1.00 77.88 830 PHE A C 1
ATOM 6679 O O . PHE A 1 830 ? -14.410 12.117 -6.342 1.00 77.88 830 PHE A O 1
ATOM 6686 N N . PHE A 1 831 ? -14.977 14.164 -5.595 1.00 77.44 831 PHE A N 1
ATOM 6687 C CA . PHE A 1 831 ? -14.924 13.774 -4.181 1.00 77.44 831 PHE A CA 1
ATOM 6688 C C . PHE A 1 831 ? -15.966 12.716 -3.839 1.00 77.44 831 PHE A C 1
ATOM 6690 O O . PHE A 1 831 ? -15.618 11.723 -3.196 1.00 77.44 831 PHE A O 1
ATOM 6697 N N . LEU A 1 832 ? -17.188 12.872 -4.352 1.00 78.50 832 LEU A N 1
ATOM 6698 C CA . LEU A 1 832 ? -18.252 11.883 -4.201 1.00 78.50 832 LEU A CA 1
ATOM 6699 C C . LEU A 1 832 ? -17.831 10.519 -4.772 1.00 78.50 832 LEU A C 1
ATOM 6701 O O . LEU A 1 832 ? -17.882 9.518 -4.065 1.00 78.50 832 LEU A O 1
ATOM 6705 N N . LEU A 1 833 ? -17.313 10.468 -6.006 1.00 79.19 833 LEU A N 1
ATOM 6706 C CA . LEU A 1 833 ? -16.840 9.224 -6.628 1.00 79.19 833 LEU A CA 1
ATOM 6707 C C . LEU A 1 833 ? -15.652 8.599 -5.886 1.00 79.19 833 LEU A C 1
ATOM 6709 O O . LEU A 1 833 ? -15.575 7.376 -5.755 1.00 79.19 833 LEU A O 1
ATOM 6713 N N . SER A 1 834 ? -14.722 9.421 -5.393 1.00 79.44 834 SER A N 1
ATOM 6714 C CA . SER A 1 834 ? -13.508 8.951 -4.717 1.00 79.44 834 SER A CA 1
ATOM 6715 C C . SER A 1 834 ? -13.801 8.149 -3.444 1.00 79.44 834 SER A C 1
ATOM 6717 O O . SER A 1 834 ? -13.034 7.250 -3.088 1.00 79.44 834 SER A O 1
ATOM 6719 N N . GLU A 1 835 ? -14.930 8.415 -2.784 1.00 79.81 835 GLU A N 1
ATOM 6720 C CA . GLU A 1 835 ? -15.333 7.714 -1.565 1.00 79.81 835 GLU A CA 1
ATOM 6721 C C . GLU A 1 835 ? -15.862 6.295 -1.845 1.00 79.81 835 GLU A C 1
ATOM 6723 O O . GLU A 1 835 ? -15.831 5.445 -0.953 1.00 79.81 835 GLU A O 1
ATOM 6728 N N . PHE A 1 836 ? -16.244 5.996 -3.091 1.00 82.88 836 PHE A N 1
ATOM 6729 C CA . PHE A 1 836 ? -16.738 4.682 -3.530 1.00 82.88 836 PHE A CA 1
ATOM 6730 C C . PHE A 1 836 ? -15.731 3.882 -4.366 1.00 82.88 836 PHE A C 1
ATOM 6732 O O . PHE A 1 836 ? -16.064 2.838 -4.930 1.00 82.88 836 PHE A O 1
ATOM 6739 N N . LEU A 1 837 ? -14.485 4.354 -4.450 1.00 81.88 837 LEU A N 1
ATOM 6740 C CA . LEU A 1 837 ? -13.418 3.670 -5.169 1.00 81.88 837 LEU A CA 1
ATOM 6741 C C . LEU A 1 837 ? -12.427 3.028 -4.207 1.00 81.88 837 LEU A C 1
ATOM 6743 O O . LEU A 1 837 ? -11.876 3.661 -3.300 1.00 81.88 837 LEU A O 1
ATOM 6747 N N . ASN A 1 838 ? -12.169 1.745 -4.441 1.00 84.31 838 ASN A N 1
ATOM 6748 C CA . ASN A 1 838 ? -11.184 0.996 -3.681 1.00 84.31 838 ASN A CA 1
ATOM 6749 C C . ASN A 1 838 ? -9.773 1.258 -4.190 1.00 84.31 838 ASN A C 1
ATOM 6751 O O . ASN A 1 838 ? -9.540 1.613 -5.348 1.00 84.31 838 ASN A O 1
ATOM 6755 N N . LYS A 1 839 ? -8.799 1.051 -3.306 1.00 84.81 839 LYS A N 1
ATOM 6756 C CA . LYS A 1 839 ? -7.388 1.080 -3.689 1.00 84.81 839 LYS A CA 1
ATOM 6757 C C . LYS A 1 839 ? -7.067 -0.183 -4.493 1.00 84.81 839 LYS A C 1
ATOM 6759 O O . LYS A 1 839 ? -7.627 -1.245 -4.260 1.00 84.81 839 LYS A O 1
ATOM 6764 N N . SER A 1 840 ? -6.140 -0.067 -5.433 1.00 91.12 840 SER A N 1
ATOM 6765 C CA . SER A 1 840 ? -5.603 -1.225 -6.149 1.00 91.12 840 SER A CA 1
ATOM 6766 C C . SER A 1 840 ? -4.572 -1.976 -5.292 1.00 91.12 840 SER A C 1
ATOM 6768 O O . SER A 1 840 ? -3.734 -1.327 -4.656 1.00 91.12 840 SER A O 1
ATOM 6770 N N . HIS A 1 841 ? -4.550 -3.303 -5.372 1.00 91.62 841 HIS A N 1
ATOM 6771 C CA . HIS A 1 841 ? -3.691 -4.204 -4.601 1.00 91.62 841 HIS A CA 1
ATOM 6772 C C . HIS A 1 841 ? -2.806 -5.060 -5.510 1.00 91.62 841 HIS A C 1
ATOM 6774 O O . HIS A 1 841 ? -3.204 -5.391 -6.624 1.00 91.62 841 HIS A O 1
ATOM 6780 N N . VAL A 1 842 ? -1.613 -5.428 -5.048 1.00 94.81 842 VAL A N 1
ATOM 6781 C CA . VAL A 1 842 ? -0.808 -6.504 -5.635 1.00 94.81 842 VAL A CA 1
ATOM 6782 C C . VAL A 1 842 ? -1.254 -7.828 -5.015 1.00 94.81 842 VAL A C 1
ATOM 6784 O O . VAL A 1 842 ? -1.085 -8.042 -3.818 1.00 94.81 842 VAL A O 1
ATOM 6787 N N . ALA A 1 843 ? -1.826 -8.713 -5.823 1.00 95.25 843 ALA A N 1
ATOM 6788 C CA . ALA A 1 843 ? -2.376 -9.991 -5.394 1.00 95.25 843 ALA A CA 1
ATOM 6789 C C . ALA A 1 843 ? -1.701 -11.167 -6.117 1.00 95.25 843 ALA A C 1
ATOM 6791 O O . ALA A 1 843 ? -1.265 -11.028 -7.261 1.00 95.25 843 ALA A O 1
ATOM 6792 N N . PRO A 1 844 ? -1.641 -12.354 -5.495 1.00 95.56 844 PRO A N 1
ATOM 6793 C CA . PRO A 1 844 ? -1.013 -13.533 -6.085 1.00 95.56 844 PRO A CA 1
ATOM 6794 C C . PRO A 1 844 ? -1.982 -14.354 -6.961 1.00 95.56 844 PRO A C 1
ATOM 6796 O O . PRO A 1 844 ? -1.703 -15.509 -7.286 1.00 95.56 844 PRO A O 1
ATOM 6799 N N . PHE A 1 845 ? -3.142 -13.790 -7.310 1.00 93.88 845 PHE A N 1
ATOM 6800 C CA . PHE A 1 845 ? -4.184 -14.426 -8.113 1.00 93.88 845 PHE A CA 1
ATOM 6801 C C . PHE A 1 845 ? -4.852 -13.419 -9.066 1.00 93.88 845 PHE A C 1
ATOM 6803 O O . PHE A 1 845 ? -4.936 -12.227 -8.752 1.00 93.88 845 PHE A O 1
ATOM 6810 N N . PRO A 1 846 ? -5.342 -13.878 -10.233 1.00 94.69 846 PRO A N 1
ATOM 6811 C CA . PRO A 1 846 ? -5.987 -13.007 -11.202 1.00 94.69 846 PRO A CA 1
ATOM 6812 C C . PRO A 1 846 ? -7.402 -12.642 -10.746 1.00 94.69 846 PRO A C 1
ATOM 6814 O O . PRO A 1 846 ? -8.271 -13.507 -10.632 1.00 94.69 846 PRO A O 1
ATOM 6817 N N . THR A 1 847 ? -7.640 -11.346 -10.572 1.00 92.31 847 THR A N 1
ATOM 6818 C CA . THR A 1 847 ? -8.971 -10.772 -10.328 1.00 92.31 847 THR A CA 1
ATOM 6819 C C . THR A 1 847 ? -9.131 -9.499 -11.146 1.00 92.31 847 THR A C 1
ATOM 6821 O O . THR A 1 847 ? -8.144 -8.939 -11.632 1.00 92.31 847 THR A O 1
ATOM 6824 N N . ARG A 1 848 ? -10.377 -9.044 -11.289 1.00 91.56 848 ARG A N 1
ATOM 6825 C CA . ARG A 1 848 ? -10.705 -7.833 -12.037 1.00 91.56 848 ARG A CA 1
ATOM 6826 C C . ARG A 1 848 ? -10.000 -6.610 -11.438 1.00 91.56 848 ARG A C 1
ATOM 6828 O O . ARG A 1 848 ? -9.851 -6.487 -10.221 1.00 91.56 848 ARG A O 1
ATOM 6835 N N . HIS A 1 849 ? -9.589 -5.697 -12.307 1.00 93.81 849 HIS A N 1
ATOM 6836 C CA . HIS A 1 849 ? -9.224 -4.336 -11.949 1.00 93.81 849 HIS A CA 1
ATOM 6837 C C . HIS A 1 849 ? -10.356 -3.411 -12.398 1.00 93.81 849 HIS A C 1
ATOM 6839 O O . HIS A 1 849 ? -10.465 -3.072 -13.577 1.00 93.81 849 HIS A O 1
ATOM 6845 N N . ASP A 1 850 ? -11.211 -3.022 -11.454 1.00 89.88 850 ASP A N 1
ATOM 6846 C CA . ASP A 1 850 ? -12.506 -2.405 -11.737 1.00 89.88 850 ASP A CA 1
ATOM 6847 C C . ASP A 1 850 ? -12.377 -1.072 -12.482 1.00 89.88 850 ASP A C 1
ATOM 6849 O O . ASP A 1 850 ? -12.947 -0.932 -13.560 1.00 89.88 850 ASP A O 1
ATOM 6853 N N . SER A 1 851 ? -11.531 -0.143 -12.012 1.00 87.38 851 SER A N 1
ATOM 6854 C CA . SER A 1 851 ? -11.381 1.162 -12.672 1.00 87.38 851 SER A CA 1
ATOM 6855 C C . SER A 1 851 ? -10.770 1.082 -14.071 1.00 87.38 851 SER A C 1
ATOM 6857 O O . SER A 1 851 ? -11.043 1.959 -14.881 1.00 87.38 851 SER A O 1
ATOM 6859 N N . LEU A 1 852 ? -9.976 0.048 -14.378 1.00 89.25 852 LEU A N 1
ATOM 6860 C CA . LEU A 1 852 ? -9.408 -0.168 -15.715 1.00 89.25 852 LEU A CA 1
ATOM 6861 C C . LEU A 1 852 ? -10.337 -0.973 -16.636 1.00 89.25 852 LEU A C 1
ATOM 6863 O O . LEU A 1 852 ? -10.058 -1.035 -17.835 1.00 89.25 852 LEU A O 1
ATOM 6867 N N . ALA A 1 853 ? -11.405 -1.562 -16.085 1.00 88.88 853 ALA A N 1
ATOM 6868 C CA . ALA A 1 853 ? -12.341 -2.469 -16.746 1.00 88.88 853 ALA A CA 1
ATOM 6869 C C . ALA A 1 853 ? -11.689 -3.719 -17.373 1.00 88.88 853 ALA A C 1
ATOM 6871 O O . ALA A 1 853 ? -12.092 -4.173 -18.440 1.00 88.88 853 ALA A O 1
ATOM 6872 N N . VAL A 1 854 ? -10.698 -4.309 -16.695 1.00 91.62 854 VAL A N 1
ATOM 6873 C CA . VAL A 1 854 ? -9.978 -5.507 -17.173 1.00 91.62 854 VAL A CA 1
ATOM 6874 C C . VAL A 1 854 ? -10.109 -6.679 -16.199 1.00 91.62 854 VAL A C 1
ATOM 6876 O O . VAL A 1 854 ? -10.012 -6.491 -14.988 1.00 91.62 854 VAL A O 1
ATOM 6879 N N . ASP A 1 855 ? -10.312 -7.899 -16.703 1.00 91.62 855 ASP A N 1
ATOM 6880 C CA . ASP A 1 855 ? -10.593 -9.082 -15.864 1.00 91.62 855 ASP A CA 1
ATOM 6881 C C . ASP A 1 855 ? -9.348 -9.742 -15.252 1.00 91.62 855 ASP A C 1
ATOM 6883 O O . ASP A 1 855 ? -9.446 -10.480 -14.269 1.00 91.62 855 ASP A O 1
ATOM 6887 N N . ALA A 1 856 ? -8.178 -9.504 -15.840 1.00 95.06 856 ALA A N 1
ATOM 6888 C CA . ALA A 1 856 ? -6.885 -9.910 -15.310 1.00 95.06 856 ALA A CA 1
ATOM 6889 C C . ALA A 1 856 ? -5.830 -8.898 -15.760 1.00 95.06 856 ALA A C 1
ATOM 6891 O O . ALA A 1 856 ? -5.815 -8.485 -16.918 1.00 95.06 856 ALA A O 1
ATOM 6892 N N . TYR A 1 857 ? -4.949 -8.500 -14.846 1.00 97.25 857 TYR A N 1
ATOM 6893 C CA . TYR A 1 857 ? -3.951 -7.469 -15.110 1.00 97.25 857 TYR A CA 1
ATOM 6894 C C . TYR A 1 857 ? -2.653 -7.820 -14.381 1.00 97.25 857 TYR A C 1
ATOM 6896 O O . TYR A 1 857 ? -2.558 -7.674 -13.163 1.00 97.25 857 TYR A O 1
ATOM 6904 N N . ALA A 1 858 ? -1.675 -8.357 -15.111 1.00 97.38 858 ALA A N 1
ATOM 6905 C CA . ALA A 1 858 ? -0.360 -8.708 -14.575 1.00 97.38 858 ALA A CA 1
ATOM 6906 C C . ALA A 1 858 ? 0.658 -7.678 -15.060 1.00 97.38 858 ALA A C 1
ATOM 6908 O O . ALA A 1 858 ? 0.799 -7.475 -16.264 1.00 97.38 858 ALA A O 1
ATOM 6909 N N . THR A 1 859 ? 1.349 -7.011 -14.135 1.00 95.75 859 THR A N 1
ATOM 6910 C CA . THR A 1 859 ? 2.321 -5.982 -14.508 1.00 95.75 859 THR A CA 1
ATOM 6911 C C . THR A 1 859 ? 3.622 -6.625 -14.977 1.00 95.75 859 THR A C 1
ATOM 6913 O O . THR A 1 859 ? 4.203 -7.454 -14.275 1.00 95.75 859 THR A O 1
ATOM 6916 N N . VAL A 1 860 ? 4.060 -6.270 -16.183 1.00 97.69 860 VAL A N 1
ATOM 6917 C CA . VAL A 1 860 ? 5.345 -6.684 -16.766 1.00 97.69 860 VAL A CA 1
ATOM 6918 C C . VAL A 1 860 ? 6.123 -5.524 -17.383 1.00 97.69 860 VAL A C 1
ATOM 6920 O O . VAL A 1 860 ? 7.261 -5.726 -17.781 1.00 97.69 860 VAL A O 1
ATOM 6923 N N . THR A 1 861 ? 5.519 -4.342 -17.521 1.00 97.56 861 THR A N 1
ATOM 6924 C CA . THR A 1 861 ? 6.052 -3.224 -18.314 1.00 97.56 861 THR A CA 1
ATOM 6925 C C . THR A 1 861 ? 7.062 -2.346 -17.578 1.00 97.56 861 THR A C 1
ATOM 6927 O O . THR A 1 861 ? 7.514 -1.368 -18.153 1.00 97.56 861 THR A O 1
ATOM 6930 N N . SER A 1 862 ? 7.387 -2.611 -16.306 1.00 97.25 862 SER A N 1
ATOM 6931 C CA . SER A 1 862 ? 8.354 -1.780 -15.563 1.00 97.25 862 SER A CA 1
ATOM 6932 C C . SER A 1 862 ? 9.239 -2.553 -14.570 1.00 97.25 862 SER A C 1
ATOM 6934 O O . SER A 1 862 ? 9.183 -2.302 -13.359 1.00 97.25 862 SER A O 1
ATOM 6936 N N . PRO A 1 863 ? 10.022 -3.541 -15.037 1.00 97.88 863 PRO A N 1
ATOM 6937 C CA . PRO A 1 863 ? 10.808 -4.431 -14.185 1.00 97.88 863 PRO A CA 1
ATOM 6938 C C . PRO A 1 863 ? 12.073 -3.795 -13.589 1.00 97.88 863 PRO A C 1
ATOM 6940 O O . PRO A 1 863 ? 12.634 -4.372 -12.659 1.00 97.88 863 PRO A O 1
ATOM 6943 N N . LEU A 1 864 ? 12.517 -2.618 -14.052 1.00 95.94 864 LEU A N 1
ATOM 6944 C CA . LEU A 1 864 ? 13.662 -1.905 -13.463 1.00 95.94 864 LEU A CA 1
ATOM 6945 C C . LEU A 1 864 ? 13.314 -1.217 -12.141 1.00 95.94 864 LEU A C 1
ATOM 6947 O O . LEU A 1 864 ? 14.194 -1.000 -11.308 1.00 95.94 864 LEU A O 1
ATOM 6951 N N . ARG A 1 865 ? 12.026 -0.917 -11.931 1.00 94.75 865 ARG A N 1
ATOM 6952 C CA . ARG A 1 865 ? 11.527 -0.136 -10.785 1.00 94.75 865 ARG A CA 1
ATOM 6953 C C . ARG A 1 865 ? 10.389 -0.790 -10.002 1.00 94.75 865 ARG A C 1
ATOM 6955 O O . ARG A 1 865 ? 9.954 -0.224 -9.000 1.00 94.75 865 ARG A O 1
ATOM 6962 N N . ARG A 1 866 ? 9.871 -1.946 -10.439 1.00 97.12 866 ARG A N 1
ATOM 6963 C CA . ARG A 1 866 ? 8.853 -2.733 -9.717 1.00 97.12 866 ARG A CA 1
ATOM 6964 C C . ARG A 1 866 ? 9.273 -4.195 -9.613 1.00 97.12 866 ARG A C 1
ATOM 6966 O O . ARG A 1 866 ? 9.389 -4.891 -10.621 1.00 97.12 866 ARG A O 1
ATOM 6973 N N . PHE A 1 867 ? 9.391 -4.702 -8.388 1.00 98.12 867 PHE A N 1
ATOM 6974 C CA . PHE A 1 867 ? 9.756 -6.099 -8.152 1.00 98.12 867 PHE A CA 1
ATOM 6975 C C . PHE A 1 867 ? 8.688 -7.070 -8.673 1.00 98.12 867 PHE A C 1
ATOM 6977 O O . PHE A 1 867 ? 9.017 -8.164 -9.123 1.00 98.12 867 PHE A O 1
ATOM 6984 N N . ALA A 1 868 ? 7.408 -6.674 -8.654 1.00 97.94 868 ALA A N 1
ATOM 6985 C CA . ALA A 1 868 ? 6.321 -7.488 -9.201 1.00 97.94 868 ALA A CA 1
ATOM 6986 C C . ALA A 1 868 ? 6.556 -7.847 -10.680 1.00 97.94 868 ALA A C 1
ATOM 6988 O O . ALA A 1 868 ? 6.391 -9.001 -11.073 1.00 97.94 868 ALA A O 1
ATOM 6989 N N . ASP A 1 869 ? 7.005 -6.872 -11.468 1.00 98.44 869 ASP A N 1
ATOM 6990 C CA . ASP A 1 869 ? 7.314 -7.025 -12.885 1.00 98.44 869 ASP A CA 1
ATOM 6991 C C . ASP A 1 869 ? 8.572 -7.879 -13.085 1.00 98.44 869 ASP A C 1
ATOM 6993 O O . ASP A 1 869 ? 8.539 -8.824 -13.871 1.00 98.44 869 ASP A O 1
ATOM 6997 N N . LEU A 1 870 ? 9.640 -7.628 -12.315 1.00 98.25 870 LEU A N 1
ATOM 6998 C CA . LEU A 1 870 ? 10.855 -8.456 -12.315 1.00 98.25 870 LEU A CA 1
ATOM 6999 C C . LEU A 1 870 ? 10.542 -9.932 -12.006 1.00 98.25 870 LEU A C 1
ATOM 7001 O O . LEU A 1 870 ? 11.028 -10.840 -12.683 1.00 98.25 870 LEU A O 1
ATOM 7005 N N . MET A 1 871 ? 9.683 -10.184 -11.015 1.00 97.81 871 MET A N 1
ATOM 7006 C CA . MET A 1 871 ? 9.254 -11.532 -10.648 1.00 97.81 871 MET A CA 1
ATOM 7007 C C . MET A 1 871 ? 8.449 -12.193 -11.766 1.00 97.81 871 MET A C 1
ATOM 7009 O O . MET A 1 871 ? 8.724 -13.337 -12.136 1.00 97.81 871 MET A O 1
ATOM 7013 N N . ASN A 1 872 ? 7.494 -11.464 -12.351 1.00 98.44 872 ASN A N 1
ATOM 7014 C CA . ASN A 1 872 ? 6.726 -11.949 -13.492 1.00 98.44 872 ASN A CA 1
ATOM 7015 C C . ASN A 1 872 ? 7.640 -12.255 -14.697 1.00 98.44 872 ASN A C 1
ATOM 7017 O O . ASN A 1 872 ? 7.415 -13.252 -15.382 1.00 98.44 872 ASN A O 1
ATOM 7021 N N . HIS A 1 873 ? 8.710 -11.484 -14.924 1.00 98.00 873 HIS A N 1
ATOM 7022 C CA . HIS A 1 873 ? 9.718 -11.787 -15.949 1.00 98.00 873 HIS A CA 1
ATOM 7023 C C . HIS A 1 873 ? 10.473 -13.091 -15.662 1.00 98.00 873 HIS A C 1
ATOM 7025 O O . HIS A 1 873 ? 10.586 -13.925 -16.559 1.00 98.00 873 HIS A O 1
ATOM 7031 N N . TRP A 1 874 ? 10.919 -13.342 -14.424 1.00 97.38 874 TRP A N 1
ATOM 7032 C CA . TRP A 1 874 ? 11.520 -14.637 -14.057 1.00 97.38 874 TRP A CA 1
ATOM 7033 C C . TRP A 1 874 ? 10.562 -15.815 -14.276 1.00 97.38 874 TRP A C 1
ATOM 7035 O O . TRP A 1 874 ? 10.985 -16.874 -14.751 1.00 97.38 874 TRP A O 1
ATOM 7045 N N . GLN A 1 875 ? 9.273 -15.642 -13.964 1.00 96.75 875 GLN A N 1
ATOM 7046 C CA . GLN A 1 875 ? 8.255 -16.659 -14.246 1.00 96.75 875 GLN A CA 1
ATOM 7047 C C . GLN A 1 875 ? 8.117 -16.918 -15.746 1.00 96.75 875 GLN A C 1
ATOM 7049 O O . GLN A 1 875 ? 8.074 -18.078 -16.152 1.00 96.75 875 GLN A O 1
ATOM 7054 N N . LEU A 1 876 ? 8.094 -15.864 -16.567 1.00 96.19 876 LEU A N 1
ATOM 7055 C CA . LEU A 1 876 ? 8.012 -15.979 -18.023 1.00 96.19 876 LEU A CA 1
ATOM 7056 C C . LEU A 1 876 ? 9.240 -16.663 -18.614 1.00 96.19 876 LEU A C 1
ATOM 7058 O O . LEU A 1 876 ? 9.080 -17.584 -19.408 1.00 96.19 876 LEU A O 1
ATOM 7062 N N . HIS A 1 877 ? 10.446 -16.272 -18.205 1.00 95.69 877 HIS A N 1
ATOM 7063 C CA . HIS A 1 877 ? 11.677 -16.919 -18.654 1.00 95.69 877 HIS A CA 1
ATOM 7064 C C . HIS A 1 877 ? 11.657 -18.422 -18.394 1.00 95.69 877 HIS A C 1
ATOM 7066 O O . HIS A 1 877 ? 11.882 -19.221 -19.305 1.00 95.69 877 HIS A O 1
ATOM 7072 N N . ARG A 1 878 ? 11.353 -18.819 -17.151 1.00 94.31 878 ARG A N 1
ATOM 7073 C CA . ARG A 1 878 ? 11.327 -20.232 -16.763 1.00 94.31 878 ARG A CA 1
ATOM 7074 C C . ARG A 1 878 ? 10.221 -20.996 -17.486 1.00 94.31 878 ARG A C 1
ATOM 7076 O O . ARG A 1 878 ? 10.461 -22.103 -17.966 1.00 94.31 878 ARG A O 1
ATOM 7083 N N . TYR A 1 879 ? 9.042 -20.391 -17.605 1.00 94.19 879 TYR A N 1
ATOM 7084 C CA . TYR A 1 879 ? 7.905 -20.999 -18.281 1.00 94.19 879 TYR A CA 1
ATOM 7085 C C . TYR A 1 879 ? 8.164 -21.197 -19.780 1.00 94.19 879 TYR A C 1
ATOM 7087 O O . TYR A 1 879 ? 7.893 -22.273 -20.301 1.00 94.19 879 TYR A O 1
ATOM 7095 N N . LEU A 1 880 ? 8.729 -20.203 -20.471 1.00 92.44 880 LEU A N 1
ATOM 7096 C CA . LEU A 1 880 ? 9.027 -20.299 -21.902 1.00 92.44 880 LEU A CA 1
ATOM 7097 C C . LEU A 1 880 ? 10.199 -21.247 -22.201 1.00 92.44 880 LEU A C 1
ATOM 7099 O O . LEU A 1 880 ? 10.191 -21.894 -23.244 1.00 92.44 880 LEU A O 1
ATOM 7103 N N . ALA A 1 881 ? 11.183 -21.357 -21.302 1.00 91.44 881 ALA A N 1
ATOM 7104 C CA . ALA A 1 881 ? 12.306 -22.282 -21.466 1.00 91.44 881 ALA A CA 1
ATOM 7105 C C . ALA A 1 881 ? 11.937 -23.742 -21.152 1.00 91.44 881 ALA A C 1
ATOM 7107 O O . ALA A 1 881 ? 12.376 -24.654 -21.849 1.00 91.44 881 ALA A O 1
ATOM 7108 N N . GLU A 1 882 ? 11.166 -23.979 -20.086 1.00 90.12 882 GLU A N 1
ATOM 7109 C CA . GLU A 1 882 ? 11.009 -25.321 -19.505 1.00 90.12 882 GLU A CA 1
ATOM 7110 C C . GLU A 1 882 ? 9.559 -25.734 -19.210 1.00 90.12 882 GLU A C 1
ATOM 7112 O O . GLU A 1 882 ? 9.318 -26.856 -18.766 1.00 90.12 882 GLU A O 1
ATOM 7117 N N . GLY A 1 883 ? 8.582 -24.842 -19.382 1.00 88.81 883 GLY A N 1
ATOM 7118 C CA . GLY A 1 883 ? 7.179 -25.094 -19.030 1.00 88.81 883 GLY A CA 1
ATOM 7119 C C . GLY A 1 883 ? 6.896 -25.154 -17.523 1.00 88.81 883 GLY A C 1
ATOM 7120 O O . GLY A 1 883 ? 5.783 -25.497 -17.124 1.00 88.81 883 GLY A O 1
ATOM 7121 N N . SER A 1 884 ? 7.874 -24.825 -16.673 1.00 88.88 884 SER A N 1
ATOM 7122 C CA . SER A 1 884 ? 7.742 -24.825 -15.209 1.00 88.88 884 SER A CA 1
ATOM 7123 C C . SER A 1 884 ? 7.869 -23.411 -14.625 1.00 88.88 884 SER A C 1
ATOM 7125 O O . SER A 1 884 ? 8.498 -22.553 -15.243 1.00 88.88 884 SER A O 1
ATOM 7127 N N . PRO A 1 885 ? 7.277 -23.119 -13.452 1.00 91.69 885 PRO A N 1
ATOM 7128 C CA . PRO A 1 885 ? 7.417 -21.808 -12.827 1.00 91.69 885 PRO A CA 1
ATOM 7129 C C . PRO A 1 885 ? 8.733 -21.685 -12.039 1.00 91.69 885 PRO A C 1
ATOM 7131 O O . PRO A 1 885 ? 9.153 -22.623 -11.358 1.00 91.69 885 PRO A O 1
ATOM 7134 N N . ALA A 1 886 ? 9.353 -20.504 -12.073 1.00 92.50 886 ALA A N 1
ATOM 7135 C CA . ALA A 1 886 ? 10.487 -20.129 -11.225 1.00 92.50 886 ALA A CA 1
ATOM 7136 C C . ALA A 1 886 ? 10.095 -20.075 -9.738 1.00 92.50 886 ALA A C 1
ATOM 7138 O O . ALA A 1 886 ? 10.855 -20.508 -8.867 1.00 92.50 886 ALA A O 1
ATOM 7139 N N . PHE A 1 887 ? 8.882 -19.595 -9.447 1.00 95.50 887 PHE A N 1
ATOM 7140 C CA . PHE A 1 887 ? 8.340 -19.504 -8.093 1.00 95.50 887 PHE A CA 1
ATOM 7141 C C . PHE A 1 887 ? 7.040 -20.291 -7.961 1.00 95.50 887 PHE A C 1
ATOM 7143 O O . PHE A 1 887 ? 6.136 -20.202 -8.792 1.00 95.50 887 PHE A O 1
ATOM 7150 N N . ARG A 1 888 ? 6.923 -21.057 -6.874 1.00 94.94 888 ARG A N 1
ATOM 7151 C CA . ARG A 1 888 ? 5.676 -21.742 -6.518 1.00 94.94 888 ARG A CA 1
ATOM 7152 C C . ARG A 1 888 ? 4.660 -20.735 -5.987 1.00 94.94 888 ARG A C 1
ATOM 7154 O O . ARG A 1 888 ? 5.047 -19.699 -5.452 1.00 94.94 888 ARG A O 1
ATOM 7161 N N . GLN A 1 889 ? 3.378 -21.096 -6.037 1.00 95.19 889 GLN A N 1
ATOM 7162 C CA . GLN A 1 889 ? 2.290 -20.258 -5.525 1.00 95.19 889 GLN A CA 1
ATOM 7163 C C . GLN A 1 889 ? 2.524 -19.804 -4.074 1.00 95.19 889 GLN A C 1
ATOM 7165 O O . GLN A 1 889 ? 2.284 -18.650 -3.755 1.00 95.19 889 GLN A O 1
ATOM 7170 N N . GLU A 1 890 ? 3.066 -20.670 -3.211 1.00 94.00 890 GLU A N 1
ATOM 7171 C CA . GLU A 1 890 ? 3.376 -20.323 -1.814 1.00 94.00 890 GLU A CA 1
ATOM 7172 C C . GLU A 1 890 ? 4.388 -19.176 -1.675 1.00 94.00 890 GLU A C 1
ATOM 7174 O O . GLU A 1 890 ? 4.293 -18.399 -0.727 1.00 94.00 890 GLU A O 1
ATOM 7179 N N . HIS A 1 891 ? 5.342 -19.066 -2.606 1.00 94.88 891 HIS A N 1
ATOM 7180 C CA . HIS A 1 891 ? 6.310 -17.968 -2.618 1.00 94.88 891 HIS A CA 1
ATOM 7181 C C . HIS A 1 891 ? 5.650 -16.684 -3.125 1.00 94.88 891 HIS A C 1
ATOM 7183 O O . HIS A 1 891 ? 5.759 -15.643 -2.488 1.00 94.88 891 HIS A O 1
ATOM 7189 N N . VAL A 1 892 ? 4.884 -16.775 -4.219 1.00 96.69 892 VAL A N 1
ATOM 7190 C CA . VAL A 1 892 ? 4.149 -15.635 -4.798 1.00 96.69 892 VAL A CA 1
ATOM 7191 C C . VAL A 1 892 ? 3.159 -15.043 -3.788 1.00 96.69 892 VAL A C 1
ATOM 7193 O O . VAL A 1 892 ? 3.042 -13.826 -3.669 1.00 96.69 892 VAL A O 1
ATOM 7196 N N . ASN A 1 893 ? 2.505 -15.894 -2.998 1.00 95.19 893 ASN A N 1
ATOM 7197 C CA . ASN A 1 893 ? 1.649 -15.492 -1.887 1.00 95.19 893 ASN A CA 1
ATOM 7198 C C . ASN A 1 893 ? 2.404 -14.649 -0.847 1.00 95.19 893 ASN A C 1
ATOM 7200 O O . ASN A 1 893 ? 1.939 -13.577 -0.468 1.00 95.19 893 ASN A O 1
ATOM 7204 N N . ALA A 1 894 ? 3.578 -15.112 -0.400 1.00 93.44 894 ALA A N 1
ATOM 7205 C CA . ALA A 1 894 ? 4.390 -14.394 0.584 1.00 93.44 894 ALA A CA 1
ATOM 7206 C C . ALA A 1 894 ? 4.870 -13.042 0.032 1.00 93.44 894 ALA A C 1
ATOM 7208 O O . ALA A 1 894 ? 4.803 -12.031 0.734 1.00 93.44 894 ALA A O 1
ATOM 7209 N N . MET A 1 895 ? 5.266 -13.020 -1.245 1.00 95.50 895 MET A N 1
ATOM 7210 C CA . MET A 1 895 ? 5.641 -11.798 -1.953 1.00 95.50 895 MET A CA 1
ATOM 7211 C C . MET A 1 895 ? 4.500 -10.792 -1.999 1.00 95.50 895 MET A C 1
ATOM 7213 O O . MET A 1 895 ? 4.720 -9.635 -1.667 1.00 95.50 895 MET A O 1
ATOM 7217 N N . ALA A 1 896 ? 3.281 -11.209 -2.352 1.00 95.81 896 ALA A N 1
ATOM 7218 C CA . ALA A 1 896 ? 2.143 -10.297 -2.441 1.00 95.81 896 ALA A CA 1
ATOM 7219 C C . ALA A 1 896 ? 1.902 -9.537 -1.122 1.00 95.81 896 ALA A C 1
ATOM 7221 O O . ALA A 1 896 ? 1.747 -8.317 -1.141 1.00 95.81 896 ALA A O 1
ATOM 7222 N N . TYR A 1 897 ? 1.965 -10.217 0.030 1.00 93.81 897 TYR A N 1
ATOM 7223 C CA . TYR A 1 897 ? 1.819 -9.559 1.336 1.00 93.81 897 TYR A CA 1
ATOM 7224 C C . TYR A 1 897 ? 2.954 -8.575 1.642 1.00 93.81 897 TYR A C 1
ATOM 7226 O O . TYR A 1 897 ? 2.703 -7.501 2.192 1.00 93.81 897 TYR A O 1
ATOM 7234 N N . HIS A 1 898 ? 4.195 -8.917 1.287 1.00 94.50 898 HIS A N 1
ATOM 7235 C CA . HIS A 1 898 ? 5.338 -8.024 1.473 1.00 94.50 898 HIS A CA 1
ATOM 7236 C C . HIS A 1 898 ? 5.270 -6.796 0.555 1.00 94.50 898 HIS A C 1
ATOM 7238 O O . HIS A 1 898 ? 5.481 -5.675 1.014 1.00 94.50 898 HIS A O 1
ATOM 7244 N N . LEU A 1 899 ? 4.900 -6.982 -0.713 1.00 95.62 899 LEU A N 1
ATOM 7245 C CA . LEU A 1 899 ? 4.732 -5.886 -1.666 1.00 95.62 899 LEU A CA 1
ATOM 7246 C C . LEU A 1 899 ? 3.571 -4.965 -1.265 1.00 95.62 899 LEU A C 1
ATOM 7248 O O . LEU A 1 899 ? 3.698 -3.751 -1.377 1.00 95.62 899 LEU A O 1
ATOM 7252 N N . GLU A 1 900 ? 2.471 -5.505 -0.727 1.00 93.00 900 GLU A N 1
ATOM 7253 C CA . GLU A 1 900 ? 1.375 -4.697 -0.172 1.00 93.00 900 GLU A CA 1
ATOM 7254 C C . GLU A 1 900 ? 1.796 -3.884 1.057 1.00 93.00 900 GLU A C 1
ATOM 7256 O O . GLU A 1 900 ? 1.352 -2.746 1.227 1.00 93.00 900 GLU A O 1
ATOM 7261 N N . MET A 1 901 ? 2.649 -4.458 1.910 1.00 92.81 901 MET A N 1
ATOM 7262 C CA . MET A 1 901 ? 3.244 -3.759 3.047 1.00 92.81 901 MET A CA 1
ATOM 7263 C C . MET A 1 901 ? 4.113 -2.588 2.573 1.00 92.81 901 MET A C 1
ATOM 7265 O O . MET A 1 901 ? 3.904 -1.457 3.011 1.00 92.81 901 MET A O 1
ATOM 7269 N N . ARG A 1 902 ? 5.053 -2.844 1.654 1.00 93.19 902 ARG A N 1
ATOM 7270 C CA . ARG A 1 902 ? 5.962 -1.823 1.112 1.00 93.19 902 ARG A CA 1
ATOM 7271 C C . ARG A 1 902 ? 5.220 -0.728 0.349 1.00 93.19 902 ARG A C 1
ATOM 7273 O O . ARG A 1 902 ? 5.468 0.444 0.600 1.00 93.19 902 ARG A O 1
ATOM 7280 N N . ALA A 1 903 ? 4.236 -1.084 -0.476 1.00 92.44 903 ALA A N 1
ATOM 7281 C CA . ALA A 1 903 ? 3.432 -0.109 -1.210 1.00 92.44 903 ALA A CA 1
ATOM 7282 C C . ALA A 1 903 ? 2.648 0.848 -0.287 1.00 92.44 903 ALA A C 1
ATOM 7284 O O . ALA A 1 903 ? 2.472 2.021 -0.625 1.00 92.44 903 ALA A O 1
ATOM 7285 N N . ASP A 1 904 ? 2.168 0.382 0.875 1.00 90.81 904 ASP A N 1
ATOM 7286 C CA . ASP A 1 904 ? 1.509 1.256 1.860 1.00 90.81 904 ASP A CA 1
ATOM 7287 C C . ASP A 1 904 ? 2.511 2.198 2.544 1.00 90.81 904 ASP A C 1
ATOM 7289 O O . ASP A 1 904 ? 2.217 3.386 2.693 1.00 90.81 904 ASP A O 1
ATOM 7293 N N . ILE A 1 905 ? 3.704 1.698 2.892 1.00 90.88 905 ILE A N 1
ATOM 7294 C CA . ILE A 1 905 ? 4.797 2.503 3.461 1.00 90.88 905 ILE A CA 1
ATOM 7295 C C . ILE A 1 905 ? 5.221 3.589 2.476 1.00 90.88 905 ILE A C 1
ATOM 7297 O O . ILE A 1 905 ? 5.161 4.767 2.820 1.00 90.88 905 ILE A O 1
ATOM 7301 N N . ASP A 1 906 ? 5.580 3.214 1.249 1.00 90.56 906 ASP A N 1
ATOM 7302 C CA . ASP A 1 906 ? 6.084 4.136 0.230 1.00 90.56 906 ASP A CA 1
ATOM 7303 C C . ASP A 1 906 ? 5.055 5.239 -0.060 1.00 90.56 906 ASP A C 1
ATOM 7305 O O . ASP A 1 906 ? 5.386 6.425 -0.058 1.00 90.56 906 ASP A O 1
ATOM 7309 N N . LYS A 1 907 ? 3.765 4.886 -0.174 1.00 88.31 907 LYS A N 1
ATOM 7310 C CA . LYS A 1 907 ? 2.687 5.871 -0.353 1.00 88.31 907 LYS A CA 1
ATOM 7311 C C . LYS A 1 907 ? 2.599 6.863 0.810 1.00 88.31 907 LYS A C 1
ATOM 7313 O O . LYS A 1 907 ? 2.364 8.055 0.583 1.00 88.31 907 LYS A O 1
ATOM 7318 N N . ARG A 1 908 ? 2.744 6.393 2.053 1.00 87.12 908 ARG A N 1
ATOM 7319 C CA . ARG A 1 908 ? 2.731 7.253 3.249 1.00 87.12 908 ARG A CA 1
ATOM 7320 C C . ARG A 1 908 ? 3.948 8.158 3.288 1.00 87.12 908 ARG A C 1
ATOM 7322 O O . ARG A 1 908 ? 3.781 9.340 3.565 1.00 87.12 908 ARG A O 1
ATOM 7329 N N . VAL A 1 909 ? 5.129 7.620 2.996 1.00 88.25 909 VAL A N 1
ATOM 7330 C CA . VAL A 1 909 ? 6.377 8.383 2.920 1.00 88.25 909 VAL A CA 1
ATOM 7331 C C . VAL A 1 909 ? 6.228 9.501 1.898 1.00 88.25 909 VAL A C 1
ATOM 7333 O O . VAL A 1 909 ? 6.338 10.664 2.276 1.00 88.25 909 VAL A O 1
ATOM 7336 N N . SER A 1 910 ? 5.855 9.190 0.653 1.00 86.38 910 SER A N 1
ATOM 7337 C CA . SER A 1 910 ? 5.651 10.207 -0.385 1.00 86.38 910 SER A CA 1
ATOM 7338 C C . SER A 1 910 ? 4.615 11.254 0.031 1.00 86.38 910 SER A C 1
ATOM 7340 O O . SER A 1 910 ? 4.863 12.447 -0.116 1.00 86.38 910 SER A O 1
ATOM 7342 N N . SER A 1 911 ? 3.483 10.838 0.613 1.00 84.00 911 SER A N 1
ATOM 7343 C CA . SER A 1 911 ? 2.433 11.774 1.051 1.00 84.00 911 SER A CA 1
ATOM 7344 C C . SER A 1 911 ? 2.907 12.692 2.182 1.00 84.00 911 SER A C 1
ATOM 7346 O O . SER A 1 911 ? 2.657 13.896 2.137 1.00 84.00 911 SER A O 1
ATOM 7348 N N . LYS A 1 912 ? 3.613 12.153 3.184 1.00 85.75 912 LYS A N 1
ATOM 7349 C CA . LYS A 1 912 ? 4.156 12.932 4.306 1.00 85.75 912 LYS A CA 1
ATOM 7350 C C . LYS A 1 912 ? 5.239 13.904 3.848 1.00 85.75 912 LYS A C 1
ATOM 7352 O O . LYS A 1 912 ? 5.215 15.059 4.250 1.00 85.75 912 LYS A O 1
ATOM 7357 N N . ILE A 1 913 ? 6.147 13.453 2.984 1.00 84.94 913 ILE A N 1
ATOM 7358 C CA . ILE A 1 913 ? 7.218 14.280 2.419 1.00 84.94 913 ILE A CA 1
ATOM 7359 C C . ILE A 1 913 ? 6.631 15.430 1.596 1.00 84.94 913 ILE A C 1
ATOM 7361 O O . ILE A 1 913 ? 7.021 16.580 1.785 1.00 84.94 913 ILE A O 1
ATOM 7365 N N . MET A 1 914 ? 5.651 15.139 0.736 1.00 81.75 914 MET A N 1
ATOM 7366 C CA . MET A 1 914 ? 4.957 16.170 -0.034 1.00 81.75 914 MET A CA 1
ATOM 7367 C C . MET A 1 914 ? 4.219 17.160 0.866 1.00 81.75 914 MET A C 1
ATOM 7369 O O . MET A 1 914 ? 4.354 18.363 0.668 1.00 81.75 914 MET A O 1
ATOM 7373 N N . THR A 1 915 ? 3.487 16.674 1.872 1.00 85.00 915 THR A N 1
ATOM 7374 C CA . THR A 1 915 ? 2.761 17.534 2.824 1.00 85.00 915 THR A CA 1
ATOM 7375 C C . THR A 1 915 ? 3.722 18.455 3.572 1.00 85.00 915 THR A C 1
ATOM 7377 O O . THR A 1 915 ? 3.485 19.657 3.625 1.00 85.00 915 THR A O 1
ATOM 7380 N N . PHE A 1 916 ? 4.842 17.917 4.061 1.00 86.31 916 PHE A N 1
ATOM 7381 C CA . PHE A 1 916 ? 5.887 18.685 4.736 1.00 86.31 916 PHE A CA 1
ATOM 7382 C C . PHE A 1 916 ? 6.408 19.832 3.860 1.00 86.31 916 PHE A C 1
ATOM 7384 O O . PHE A 1 916 ? 6.411 20.988 4.283 1.00 86.31 916 PHE A O 1
ATOM 7391 N N . TYR A 1 917 ? 6.791 19.537 2.613 1.00 84.44 917 TYR A N 1
ATOM 7392 C CA . TYR A 1 917 ? 7.299 20.559 1.699 1.00 84.44 917 TYR A CA 1
ATOM 7393 C C . TYR A 1 917 ? 6.227 21.589 1.314 1.00 84.44 917 TYR A C 1
ATOM 7395 O O . TYR A 1 917 ? 6.505 22.789 1.323 1.00 84.44 917 TYR A O 1
ATOM 7403 N N . MET A 1 918 ? 4.991 21.156 1.048 1.00 86.19 918 MET A N 1
ATOM 7404 C CA . MET A 1 918 ? 3.875 22.065 0.758 1.00 86.19 918 MET A CA 1
ATOM 7405 C C . MET A 1 918 ? 3.576 22.997 1.933 1.00 86.19 918 MET A C 1
ATOM 7407 O O . MET A 1 918 ? 3.403 24.197 1.734 1.00 86.19 918 MET A O 1
ATOM 7411 N N . PHE A 1 919 ? 3.556 22.479 3.159 1.00 87.31 919 PHE A N 1
ATOM 7412 C CA . PHE A 1 919 ? 3.289 23.291 4.342 1.00 87.31 919 PHE A CA 1
ATOM 7413 C C . PHE A 1 919 ? 4.429 24.265 4.623 1.00 87.31 919 PHE A C 1
ATOM 7415 O O . PHE A 1 919 ? 4.172 25.425 4.937 1.00 87.31 919 PHE A O 1
ATOM 7422 N N . LYS A 1 920 ? 5.686 23.847 4.434 1.00 84.81 920 LYS A N 1
ATOM 7423 C CA . LYS A 1 920 ? 6.830 24.754 4.573 1.00 84.81 920 LYS A CA 1
ATOM 7424 C C . LYS A 1 920 ? 6.771 25.888 3.541 1.00 84.81 920 LYS A C 1
ATOM 7426 O O . LYS A 1 920 ? 7.007 27.041 3.891 1.00 84.81 920 LYS A O 1
ATOM 7431 N N . HIS A 1 921 ? 6.351 25.592 2.310 1.00 85.12 921 HIS A N 1
ATOM 7432 C CA . HIS A 1 921 ? 6.086 26.611 1.293 1.00 85.12 921 HIS A CA 1
ATOM 7433 C C . HIS A 1 921 ? 4.946 27.570 1.687 1.00 85.12 921 HIS A C 1
ATOM 7435 O O . HIS A 1 921 ? 5.099 28.783 1.555 1.00 85.12 921 HIS A O 1
ATOM 7441 N N . LEU A 1 922 ? 3.826 27.064 2.215 1.00 86.75 922 LEU A N 1
ATOM 7442 C CA . LEU A 1 922 ? 2.720 27.904 2.699 1.00 86.75 922 LEU A CA 1
ATOM 7443 C C . LEU A 1 922 ? 3.146 28.797 3.878 1.00 86.75 922 LEU A C 1
ATOM 7445 O O . LEU A 1 922 ? 2.823 29.985 3.892 1.00 86.75 922 LEU A O 1
ATOM 7449 N N . LYS A 1 923 ? 3.927 28.257 4.824 1.00 86.12 923 LYS A N 1
ATOM 7450 C CA . LYS A 1 923 ? 4.501 28.996 5.963 1.00 86.12 923 LYS A CA 1
ATOM 7451 C C . LYS A 1 923 ? 5.423 30.119 5.478 1.00 86.12 923 LYS A C 1
ATOM 7453 O O . LYS A 1 923 ? 5.328 31.237 5.981 1.00 86.12 923 LYS A O 1
ATOM 7458 N N . TYR A 1 924 ? 6.254 29.858 4.464 1.00 84.50 924 TYR A N 1
ATOM 7459 C CA . TYR A 1 924 ? 7.080 30.882 3.816 1.00 84.50 924 TYR A CA 1
ATOM 7460 C C . TYR A 1 924 ? 6.225 32.003 3.213 1.00 84.50 924 TYR A C 1
ATOM 7462 O O . TYR A 1 924 ? 6.421 33.169 3.552 1.00 84.50 924 TYR A O 1
ATOM 7470 N N . LEU A 1 925 ? 5.219 31.664 2.396 1.00 84.38 925 LEU A N 1
ATOM 7471 C CA . LEU A 1 925 ? 4.332 32.666 1.799 1.00 84.38 925 LEU A CA 1
ATOM 7472 C C . LEU A 1 925 ? 3.642 33.525 2.872 1.00 84.38 925 LEU A C 1
ATOM 7474 O O . LEU A 1 925 ? 3.519 34.739 2.702 1.00 84.38 925 LEU A O 1
ATOM 7478 N N . GLN A 1 926 ? 3.206 32.912 3.979 1.00 84.62 926 GLN A N 1
ATOM 7479 C CA . GLN A 1 926 ? 2.530 33.616 5.070 1.00 84.62 926 GLN A CA 1
ATOM 7480 C C . GLN A 1 926 ? 3.470 34.587 5.796 1.00 84.62 926 GLN A C 1
ATOM 7482 O O . GLN A 1 926 ? 3.050 35.691 6.130 1.00 84.62 926 GLN A O 1
ATOM 7487 N N . LYS A 1 927 ? 4.746 34.218 5.990 1.00 83.50 927 LYS A N 1
ATOM 7488 C CA . LYS A 1 927 ? 5.781 35.113 6.540 1.00 83.50 927 LYS A CA 1
ATOM 7489 C C . LYS A 1 927 ? 6.101 36.279 5.594 1.00 83.50 927 LYS A C 1
ATOM 7491 O O . LYS A 1 927 ? 6.373 37.382 6.062 1.00 83.50 927 LYS A O 1
ATOM 7496 N N . SER A 1 928 ? 6.106 36.046 4.279 1.00 82.31 928 SER A N 1
ATOM 7497 C CA . SER A 1 928 ? 6.449 37.070 3.281 1.00 82.31 928 SER A CA 1
ATOM 7498 C C . SER A 1 928 ? 5.310 38.053 2.981 1.00 82.31 928 SER A C 1
ATOM 7500 O O . SER A 1 928 ? 5.563 39.147 2.473 1.00 82.31 928 SER A O 1
ATOM 7502 N N . SER A 1 929 ? 4.061 37.688 3.278 1.00 81.19 929 SER A N 1
ATOM 7503 C CA . SER A 1 929 ? 2.885 38.536 3.059 1.00 81.19 929 SER A CA 1
ATOM 7504 C C . SER A 1 929 ? 2.559 39.401 4.280 1.00 81.19 929 SER A C 1
ATOM 7506 O O . SER A 1 929 ? 2.659 38.963 5.422 1.00 81.19 929 SER A O 1
ATOM 7508 N N . LYS A 1 930 ? 2.109 40.642 4.049 1.00 77.50 930 LYS A N 1
ATOM 7509 C CA . LYS A 1 930 ? 1.558 41.510 5.111 1.00 77.50 930 LYS A CA 1
ATOM 7510 C C . LYS A 1 930 ? 0.087 41.221 5.418 1.00 77.50 930 LYS A C 1
ATOM 7512 O O . LYS A 1 930 ? -0.389 41.602 6.483 1.00 77.50 930 LYS A O 1
ATOM 7517 N N . GLU A 1 931 ? -0.623 40.591 4.485 1.00 80.06 931 GLU A N 1
ATOM 7518 C CA . GLU A 1 931 ? -2.039 40.239 4.605 1.00 80.06 931 GLU A CA 1
ATOM 7519 C C . GLU A 1 931 ? -2.218 38.714 4.711 1.00 80.06 931 GLU A C 1
ATOM 7521 O O . GLU A 1 931 ? -1.400 37.969 4.154 1.00 80.06 931 GLU A O 1
ATOM 7526 N N . PRO A 1 932 ? -3.274 38.229 5.394 1.00 78.94 932 PRO A N 1
ATOM 7527 C CA . PRO A 1 932 ? -3.572 36.803 5.471 1.00 78.94 932 PRO A CA 1
ATOM 7528 C C . PRO A 1 932 ? -3.784 36.206 4.079 1.00 78.94 932 PRO A C 1
ATOM 7530 O O . PRO A 1 932 ? -4.513 36.762 3.256 1.00 78.94 932 PRO A O 1
ATOM 7533 N N . ILE A 1 933 ? -3.168 35.053 3.820 1.00 81.06 933 ILE A N 1
ATOM 7534 C CA . ILE A 1 933 ? -3.320 34.360 2.541 1.00 81.06 933 ILE A CA 1
ATOM 7535 C C . ILE A 1 933 ? -4.717 33.752 2.487 1.00 81.06 933 ILE A C 1
ATOM 7537 O O . ILE A 1 933 ? -5.043 32.861 3.275 1.00 81.06 933 ILE A O 1
ATOM 7541 N N . ARG A 1 934 ? -5.519 34.229 1.534 1.00 85.56 934 ARG A N 1
ATOM 7542 C CA . ARG A 1 934 ? -6.792 33.607 1.175 1.00 85.56 934 ARG A CA 1
ATOM 7543 C C . ARG A 1 934 ? -6.536 32.479 0.185 1.00 85.56 934 ARG A C 1
ATOM 7545 O O . ARG A 1 934 ? -5.855 32.675 -0.822 1.00 85.56 934 ARG A O 1
ATOM 7552 N N . VAL A 1 935 ? -7.075 31.308 0.486 1.00 86.62 935 VAL A N 1
ATOM 7553 C CA . VAL A 1 935 ? -6.965 30.098 -0.326 1.00 86.62 935 VAL A CA 1
ATOM 7554 C C . VAL A 1 935 ? -8.354 29.586 -0.672 1.00 86.62 935 VAL A C 1
ATOM 7556 O O . VAL A 1 935 ? -9.281 29.655 0.131 1.00 86.62 935 VAL A O 1
ATOM 7559 N N . GLU A 1 936 ? -8.492 29.045 -1.877 1.00 88.31 936 GLU A N 1
ATOM 7560 C CA . GLU A 1 936 ? -9.675 28.272 -2.234 1.00 88.31 936 GLU A CA 1
ATOM 7561 C C . GLU A 1 936 ? -9.538 26.862 -1.650 1.00 88.31 936 GLU A C 1
ATOM 7563 O O . GLU A 1 936 ? -8.512 26.195 -1.836 1.00 88.31 936 GLU A O 1
ATOM 7568 N N . CYS A 1 937 ? -10.569 26.406 -0.946 1.00 89.12 937 CYS A N 1
ATOM 7569 C CA . CYS A 1 937 ? -10.647 25.046 -0.434 1.00 89.12 937 CYS A CA 1
ATOM 7570 C C . CYS A 1 937 ? -11.975 24.388 -0.812 1.00 89.12 937 CYS A C 1
ATOM 7572 O O . CYS A 1 937 ? -12.957 25.058 -1.133 1.00 89.12 937 CYS A O 1
ATOM 7574 N N . VAL A 1 938 ? -11.983 23.059 -0.819 1.00 86.75 938 VAL A N 1
ATOM 7575 C CA . VAL A 1 938 ? -13.142 22.259 -1.218 1.00 86.75 938 VAL A CA 1
ATOM 7576 C C . VAL A 1 938 ? -13.498 21.283 -0.118 1.00 86.75 938 VAL A C 1
ATOM 7578 O O . VAL A 1 938 ? -12.624 20.578 0.391 1.00 86.75 938 VAL A O 1
ATOM 7581 N N . VAL A 1 939 ? -14.782 21.233 0.226 1.00 85.69 939 VAL A N 1
ATOM 7582 C CA . VAL A 1 939 ? -15.316 20.332 1.246 1.00 85.69 939 VAL A CA 1
ATOM 7583 C C . VAL A 1 939 ? -15.177 18.889 0.776 1.00 85.69 939 VAL A C 1
ATOM 7585 O O . VAL A 1 939 ? -15.649 18.508 -0.291 1.00 85.69 939 VAL A O 1
ATOM 7588 N N . CYS A 1 940 ? -14.500 18.073 1.574 1.00 79.12 940 CYS A N 1
ATOM 7589 C CA . CYS A 1 940 ? -14.166 16.692 1.236 1.00 79.12 940 CYS A CA 1
ATOM 7590 C C . CYS A 1 940 ? -15.026 15.665 1.974 1.00 79.12 940 CYS A C 1
ATOM 7592 O O . CYS A 1 940 ? -15.054 14.504 1.563 1.00 79.12 940 CYS A O 1
ATOM 7594 N N . ARG A 1 941 ? -15.669 16.051 3.083 1.00 74.88 941 ARG A N 1
ATOM 7595 C CA . ARG A 1 941 ? -16.520 15.177 3.905 1.00 74.88 941 ARG A CA 1
ATOM 7596 C C . ARG A 1 941 ? -17.735 15.938 4.442 1.00 74.88 941 ARG A C 1
ATOM 7598 O O . ARG A 1 941 ? -17.673 17.166 4.499 1.00 74.88 941 ARG A O 1
ATOM 7605 N N . PRO A 1 942 ? -18.808 15.226 4.835 1.00 72.19 942 PRO A N 1
ATOM 7606 C CA . PRO A 1 942 ? -19.893 15.831 5.595 1.00 72.19 942 PRO A CA 1
ATOM 7607 C C . PRO A 1 942 ? -19.347 16.528 6.844 1.00 72.19 942 PRO A C 1
ATOM 7609 O O . PRO A 1 942 ? -18.378 16.054 7.443 1.00 72.19 942 PRO A O 1
ATOM 7612 N N . ALA A 1 943 ? -19.954 17.651 7.220 1.00 71.88 943 ALA A N 1
ATOM 7613 C CA . ALA A 1 943 ? -19.588 18.366 8.436 1.00 71.88 943 ALA A CA 1
ATOM 7614 C C . ALA A 1 943 ? -19.737 17.463 9.673 1.00 71.88 943 ALA A C 1
ATOM 7616 O O . ALA A 1 943 ? -20.594 16.582 9.717 1.00 71.88 943 ALA A O 1
ATOM 7617 N N . SER A 1 944 ? -18.895 17.660 10.684 1.00 69.31 944 SER A N 1
ATOM 7618 C CA . SER A 1 944 ? -19.063 16.982 11.973 1.00 69.31 944 SER A CA 1
ATOM 7619 C C . SER A 1 944 ? -19.984 17.770 12.907 1.00 69.31 944 SER A C 1
ATOM 7621 O O . SER A 1 944 ? -20.101 18.992 12.792 1.00 69.31 944 SER A O 1
ATOM 7623 N N . ASP A 1 945 ? -20.567 17.087 13.896 1.00 64.00 945 ASP A N 1
ATOM 7624 C CA . ASP A 1 945 ? -21.377 17.724 14.955 1.00 64.00 945 ASP A CA 1
ATOM 7625 C C . ASP A 1 945 ? -20.606 18.788 15.752 1.00 64.00 945 ASP A C 1
ATOM 7627 O O . ASP A 1 945 ? -21.189 19.720 16.311 1.00 64.00 945 ASP A O 1
ATOM 7631 N N . ASP A 1 946 ? -19.277 18.655 15.803 1.00 62.34 946 ASP A N 1
ATOM 7632 C CA . ASP A 1 946 ? -18.379 19.574 16.501 1.00 62.34 946 ASP A CA 1
ATOM 7633 C C . ASP A 1 946 ? -18.132 20.885 15.706 1.00 62.34 946 ASP A C 1
ATOM 7635 O O . ASP A 1 946 ? -17.410 21.762 16.186 1.00 62.34 946 ASP A O 1
ATOM 7639 N N . GLY A 1 947 ? -18.734 21.046 14.516 1.00 67.00 947 GLY A N 1
ATOM 7640 C CA . GLY A 1 947 ? -18.615 22.244 13.673 1.00 67.00 947 GLY A CA 1
ATOM 7641 C C . GLY A 1 947 ? -17.351 22.283 12.808 1.00 67.00 947 GLY A C 1
ATOM 7642 O O . GLY A 1 947 ? -16.875 23.359 12.437 1.00 67.00 947 GLY A O 1
ATOM 7643 N N . ILE A 1 948 ? -16.777 21.115 12.518 1.00 76.75 948 ILE A N 1
ATOM 7644 C CA . ILE A 1 948 ? -15.537 20.968 11.752 1.00 76.75 948 ILE A CA 1
ATOM 7645 C C . ILE A 1 948 ? -15.858 20.472 10.340 1.00 76.75 948 ILE A C 1
ATOM 7647 O O . ILE A 1 948 ? -16.532 19.456 10.161 1.00 76.75 948 ILE A O 1
ATOM 7651 N N . LEU A 1 949 ? -15.325 21.176 9.341 1.00 83.31 949 LEU A N 1
ATOM 7652 C CA . LEU A 1 949 ? -15.380 20.789 7.934 1.00 83.31 949 LEU A CA 1
ATOM 7653 C C . LEU A 1 949 ? -14.017 20.263 7.483 1.00 83.31 949 LEU A C 1
ATOM 7655 O O . LEU A 1 949 ? -13.021 20.983 7.516 1.00 83.31 949 LEU A O 1
ATOM 7659 N N . ASP A 1 950 ? -13.964 19.021 7.009 1.00 84.69 950 ASP A N 1
ATOM 7660 C CA . ASP A 1 950 ? -12.767 18.519 6.338 1.00 84.69 950 ASP A CA 1
ATOM 7661 C C . ASP A 1 950 ? -12.690 19.094 4.927 1.00 84.69 950 ASP A C 1
ATOM 7663 O O . ASP A 1 950 ? -13.582 18.874 4.101 1.00 84.69 950 ASP A O 1
ATOM 7667 N N . VAL A 1 951 ? -11.592 19.779 4.629 1.00 88.00 951 VAL A N 1
ATOM 7668 C CA . VAL A 1 951 ? -11.380 20.444 3.346 1.00 88.00 951 VAL A CA 1
ATOM 7669 C C . VAL A 1 951 ? -10.044 20.052 2.729 1.00 88.00 951 VAL A C 1
ATOM 7671 O O . VAL A 1 951 ? -9.137 19.538 3.384 1.00 88.00 951 VAL A O 1
ATOM 7674 N N . VAL A 1 952 ? -9.902 20.306 1.437 1.00 87.75 952 VAL A N 1
ATOM 7675 C CA . VAL A 1 952 ? -8.629 20.197 0.724 1.00 87.75 952 VAL A CA 1
ATOM 7676 C C . VAL A 1 952 ? -8.355 21.489 -0.011 1.00 87.75 952 VAL A C 1
ATOM 7678 O O . VAL A 1 952 ? -9.283 22.149 -0.468 1.00 87.75 952 VAL A O 1
ATOM 7681 N N . LEU A 1 953 ? -7.081 21.837 -0.142 1.00 87.81 953 LEU A N 1
ATOM 7682 C CA . LEU A 1 953 ? -6.617 22.935 -0.978 1.00 87.81 953 LEU A CA 1
ATOM 7683 C C . LEU A 1 953 ? -6.190 22.334 -2.325 1.00 87.81 953 LEU A C 1
ATOM 7685 O O . LEU A 1 953 ? -5.078 21.797 -2.414 1.00 87.81 953 LEU A O 1
ATOM 7689 N N . PRO A 1 954 ? -7.021 22.395 -3.386 1.00 80.56 954 PRO A N 1
ATOM 7690 C CA . PRO A 1 954 ? -6.746 21.697 -4.645 1.00 80.56 954 PRO A CA 1
ATOM 7691 C C . PRO A 1 954 ? -5.439 22.151 -5.298 1.00 80.56 954 PRO A C 1
ATOM 7693 O O . PRO A 1 954 ? -4.769 21.372 -5.972 1.00 80.56 954 PRO A O 1
ATOM 7696 N N . ASP A 1 955 ? -5.044 23.401 -5.055 1.00 78.44 955 ASP A N 1
ATOM 7697 C CA . ASP A 1 955 ? -3.812 23.983 -5.575 1.00 78.44 955 ASP A CA 1
ATOM 7698 C C . ASP A 1 955 ? -2.541 23.369 -5.007 1.00 78.44 955 ASP A C 1
ATOM 7700 O O . ASP A 1 955 ? -1.548 23.231 -5.722 1.00 78.44 955 ASP A O 1
ATOM 7704 N N . TYR A 1 956 ? -2.599 22.951 -3.753 1.00 82.25 956 TYR A N 1
ATOM 7705 C CA . TYR A 1 956 ? -1.453 22.436 -3.015 1.00 82.25 956 TYR A CA 1
ATOM 7706 C C . TYR A 1 956 ? -1.551 20.921 -2.796 1.00 82.25 956 TYR A C 1
ATOM 7708 O O . TYR A 1 956 ? -0.562 20.283 -2.458 1.00 82.25 956 TYR A O 1
ATOM 7716 N N . GLY A 1 957 ? -2.727 20.324 -3.027 1.00 81.56 957 GLY A N 1
ATOM 7717 C CA . GLY A 1 957 ? -2.959 18.890 -2.854 1.00 81.56 957 GLY A CA 1
ATOM 7718 C C . GLY A 1 957 ? -2.909 18.443 -1.393 1.00 81.56 957 GLY A C 1
ATOM 7719 O O . GLY A 1 957 ? -2.655 17.271 -1.120 1.00 81.56 957 GLY A O 1
ATOM 7720 N N . VAL A 1 958 ? -3.129 19.371 -0.459 1.00 86.19 958 VAL A N 1
ATOM 7721 C CA . VAL A 1 958 ? -3.064 19.128 0.985 1.00 86.19 958 VAL A CA 1
ATOM 7722 C C . VAL A 1 958 ? -4.434 19.252 1.632 1.00 86.19 958 VAL A C 1
ATOM 7724 O O . VAL A 1 958 ? -5.250 20.081 1.229 1.00 86.19 958 VAL A O 1
ATOM 7727 N N . TYR A 1 959 ? -4.671 18.419 2.640 1.00 86.81 959 TYR A N 1
ATOM 7728 C CA . TYR A 1 959 ? -5.909 18.409 3.413 1.00 86.81 959 TYR A CA 1
ATOM 7729 C C . TYR A 1 959 ? -5.777 19.297 4.649 1.00 86.81 959 TYR A C 1
ATOM 7731 O O . TYR A 1 959 ? -4.684 19.456 5.191 1.00 86.81 959 TYR A O 1
ATOM 7739 N N . GLY A 1 960 ? -6.899 19.843 5.094 1.00 88.19 960 GLY A N 1
ATOM 7740 C CA . GLY A 1 960 ? -7.008 20.644 6.300 1.00 88.19 960 GLY A CA 1
ATOM 7741 C C . GLY A 1 960 ? -8.400 20.548 6.907 1.00 88.19 960 GLY A C 1
ATOM 7742 O O . GLY A 1 960 ? -9.287 19.867 6.392 1.00 88.19 960 GLY A O 1
ATOM 7743 N N . VAL A 1 961 ? -8.567 21.248 8.014 1.00 88.69 961 VAL A N 1
ATOM 7744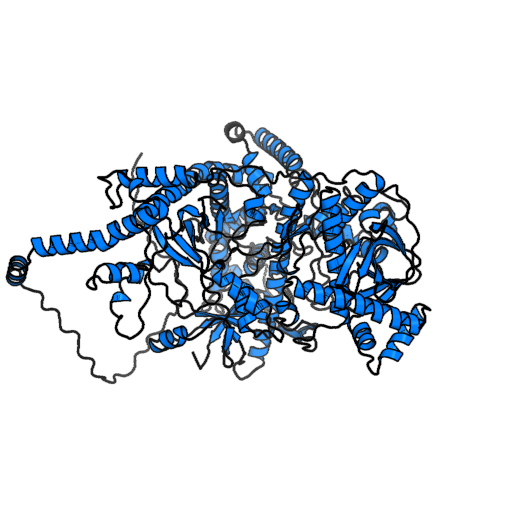 C CA . VAL A 1 961 ? -9.816 21.388 8.747 1.00 88.69 961 VAL A CA 1
ATOM 7745 C C . VAL A 1 961 ? -10.207 22.856 8.727 1.00 88.69 961 VAL A C 1
ATOM 7747 O O . VAL A 1 961 ? -9.397 23.718 9.058 1.00 88.69 961 VAL A O 1
ATOM 7750 N N . LEU A 1 962 ? -11.447 23.140 8.349 1.00 87.00 962 LEU A N 1
ATOM 7751 C CA . LEU A 1 962 ? -12.043 24.459 8.467 1.00 87.00 962 LEU A CA 1
ATOM 7752 C C . LEU A 1 962 ? -12.880 24.512 9.749 1.00 87.00 962 LEU A C 1
ATOM 7754 O O . LEU A 1 962 ? -13.860 23.780 9.899 1.00 87.00 962 LEU A O 1
ATOM 7758 N N . GLU A 1 963 ? -12.448 25.353 10.688 1.00 82.88 963 GLU A N 1
ATOM 7759 C CA . GLU A 1 963 ? -13.190 25.663 11.908 1.00 82.88 963 GLU A CA 1
ATOM 7760 C C . GLU A 1 963 ? -14.305 26.654 11.584 1.00 82.88 963 GLU A C 1
ATOM 7762 O O . GLU A 1 963 ? -14.044 27.722 11.025 1.00 82.88 963 GLU A O 1
ATOM 7767 N N . THR A 1 964 ? -15.528 26.333 11.997 1.00 69.88 964 THR A N 1
ATOM 7768 C CA . THR A 1 964 ? -16.659 27.269 11.956 1.00 69.88 964 THR A CA 1
ATOM 7769 C C . THR A 1 964 ? -16.944 27.844 13.343 1.00 69.88 964 THR A C 1
ATOM 7771 O O . THR A 1 964 ? -16.507 27.320 14.375 1.00 69.88 964 THR A O 1
ATOM 7774 N N . SER A 1 965 ? -17.651 28.971 13.397 1.00 62.62 965 SER A N 1
ATOM 7775 C CA . SER A 1 965 ? -18.101 29.540 14.673 1.00 62.62 965 SER A CA 1
ATOM 7776 C C . SER A 1 965 ? -19.124 28.608 15.352 1.00 62.62 965 SER A C 1
ATOM 7778 O O . SER A 1 965 ? -19.983 28.064 14.683 1.00 62.62 965 SER A O 1
ATOM 7780 N N . GLN A 1 966 ? -19.090 28.404 16.676 1.00 56.91 966 GLN A N 1
ATOM 7781 C CA . GLN A 1 966 ? -20.048 27.512 17.373 1.00 56.91 966 GLN A CA 1
ATOM 7782 C C . GLN A 1 966 ? -21.400 28.181 17.710 1.00 56.91 966 GLN A C 1
ATOM 7784 O O . GLN A 1 966 ? -21.984 27.909 18.757 1.00 56.91 966 GLN A O 1
ATOM 7789 N N . SER A 1 967 ? -21.886 29.112 16.885 1.00 57.31 967 SER A N 1
ATOM 7790 C CA . SER A 1 967 ? -23.195 29.738 17.131 1.00 57.31 967 SER A CA 1
ATOM 7791 C C . SER A 1 967 ? -24.331 28.869 16.578 1.00 57.31 967 SER A C 1
ATOM 7793 O O . SER A 1 967 ? -24.110 28.114 15.636 1.00 57.31 967 SER A O 1
ATOM 7795 N N . ASP A 1 968 ? -25.552 28.981 17.113 1.00 50.97 968 ASP A N 1
ATOM 7796 C CA . ASP A 1 968 ? -26.708 28.211 16.608 1.00 50.97 968 ASP A CA 1
ATOM 7797 C C . ASP A 1 968 ? -26.951 28.458 15.108 1.00 50.97 968 ASP A C 1
ATOM 7799 O O . ASP A 1 968 ? -27.209 27.533 14.344 1.00 50.97 968 ASP A O 1
ATOM 7803 N N . ARG A 1 969 ? -26.708 29.695 14.655 1.00 53.56 969 ARG A N 1
ATOM 7804 C CA . ARG A 1 969 ? -26.756 30.092 13.240 1.00 53.56 969 ARG A CA 1
ATOM 7805 C C . ARG A 1 969 ? -25.737 29.346 12.371 1.00 53.56 969 ARG A C 1
ATOM 7807 O O . ARG A 1 969 ? -25.957 29.139 11.184 1.00 53.56 969 ARG A O 1
ATOM 7814 N N . SER A 1 970 ? -24.609 28.959 12.952 1.00 56.25 970 SER A N 1
ATOM 7815 C CA . SER A 1 970 ? -23.539 28.245 12.261 1.00 56.25 970 SER A CA 1
ATOM 7816 C C . SER A 1 970 ? -23.897 26.777 12.044 1.00 56.25 970 SER A C 1
ATOM 7818 O O . SER A 1 970 ? -23.528 26.207 11.025 1.00 56.25 970 SER A O 1
ATOM 7820 N N . ARG A 1 971 ? -24.667 26.169 12.958 1.00 60.12 971 ARG A N 1
ATOM 7821 C CA . ARG A 1 971 ? -25.187 24.803 12.785 1.00 60.12 971 ARG A CA 1
ATOM 7822 C C . ARG A 1 971 ? -26.209 24.715 11.655 1.00 60.12 971 ARG A C 1
ATOM 7824 O O . ARG A 1 971 ? -26.144 23.772 10.874 1.00 60.12 971 ARG A O 1
ATOM 7831 N N . GLU A 1 972 ? -27.089 25.710 11.529 1.00 61.44 972 GLU A N 1
ATOM 7832 C CA . GLU A 1 972 ? -27.993 25.828 10.375 1.00 61.44 972 GLU A CA 1
ATOM 7833 C C . GLU A 1 972 ? -27.199 25.949 9.067 1.00 61.44 972 GLU A C 1
ATOM 7835 O O . GLU A 1 972 ? -27.407 25.160 8.150 1.00 61.44 972 GLU A O 1
ATOM 7840 N N . LEU A 1 973 ? -26.213 26.853 9.008 1.00 63.25 973 LEU A N 1
ATOM 7841 C CA . LEU A 1 973 ? -25.363 27.036 7.823 1.00 63.25 973 LEU A CA 1
ATOM 7842 C C . LEU A 1 973 ? -24.583 25.766 7.445 1.00 63.25 973 LEU A C 1
ATOM 7844 O O . LEU A 1 973 ? -24.465 25.447 6.267 1.00 63.25 973 LEU A O 1
ATOM 7848 N N . LEU A 1 974 ? -24.073 25.021 8.429 1.00 67.62 974 LEU A N 1
ATOM 7849 C CA . LEU A 1 974 ? -23.363 23.755 8.209 1.00 67.62 974 LEU A CA 1
ATOM 7850 C C . LEU A 1 974 ? -24.265 22.645 7.666 1.00 67.62 974 LEU A C 1
ATOM 7852 O O . LEU A 1 974 ? -23.778 21.758 6.968 1.00 67.62 974 LEU A O 1
ATOM 7856 N N . SER A 1 975 ? -25.562 22.683 7.975 1.00 63.44 975 SER A N 1
ATOM 7857 C CA . SER A 1 975 ? -26.525 21.698 7.476 1.00 63.44 975 SER A CA 1
ATOM 7858 C C . SER A 1 975 ? -26.779 21.817 5.964 1.00 63.44 975 SER A C 1
ATOM 7860 O O . SER A 1 975 ? -27.249 20.854 5.348 1.00 63.44 975 SER A O 1
ATOM 7862 N N . ASP A 1 976 ? -26.420 22.958 5.368 1.00 70.56 976 ASP A N 1
ATOM 7863 C CA . ASP A 1 976 ? -26.530 23.235 3.933 1.00 70.56 976 ASP A CA 1
ATOM 7864 C C . ASP A 1 976 ? -25.238 22.939 3.154 1.00 70.56 976 ASP A C 1
ATOM 7866 O O . ASP A 1 976 ? -25.266 22.883 1.924 1.00 70.56 976 ASP A O 1
ATOM 7870 N N . VAL A 1 977 ? -24.111 22.728 3.844 1.00 76.31 977 VAL A N 1
ATOM 7871 C CA . VAL A 1 977 ? -22.817 22.458 3.203 1.00 76.31 977 VAL A CA 1
ATOM 7872 C C . VAL A 1 977 ? -22.742 20.997 2.762 1.00 76.31 977 VAL A C 1
ATOM 7874 O O . VAL A 1 977 ? -22.785 20.076 3.579 1.00 76.31 977 VAL A O 1
ATOM 7877 N N . GLU A 1 978 ? -22.565 20.769 1.461 1.00 76.25 978 GLU A N 1
ATOM 7878 C CA . GLU A 1 978 ? -22.400 19.436 0.889 1.00 76.25 978 GLU A CA 1
ATOM 7879 C C . GLU A 1 978 ? -20.930 19.136 0.542 1.00 76.25 978 GLU A C 1
ATOM 7881 O O . GLU A 1 978 ? -20.105 20.015 0.271 1.00 76.25 978 GLU A O 1
ATOM 7886 N N . VAL A 1 979 ? -20.595 17.842 0.484 1.00 78.88 979 VAL A N 1
ATOM 7887 C CA . VAL A 1 979 ? -19.312 17.388 -0.071 1.00 78.88 979 VAL A CA 1
ATOM 7888 C C . VAL A 1 979 ? -19.154 17.940 -1.485 1.00 78.88 979 VAL A C 1
ATOM 7890 O O . VAL A 1 979 ? -20.044 17.784 -2.323 1.00 78.88 979 VAL A O 1
ATOM 7893 N N . GLY A 1 980 ? -18.001 18.549 -1.757 1.00 77.81 980 GLY A N 1
ATOM 7894 C CA . GLY A 1 980 ? -17.656 19.132 -3.045 1.00 77.81 980 GLY A CA 1
ATOM 7895 C C . GLY A 1 980 ? -17.858 20.634 -3.172 1.00 77.81 980 GLY A C 1
ATOM 7896 O O . GLY A 1 980 ? -17.435 21.203 -4.181 1.00 77.81 980 GLY A O 1
ATOM 7897 N N . ASP A 1 981 ? -18.489 21.269 -2.189 1.00 83.44 981 ASP A N 1
ATOM 7898 C CA . ASP A 1 981 ? -18.719 22.706 -2.215 1.00 83.44 981 ASP A CA 1
ATOM 7899 C C . ASP A 1 981 ? -17.394 23.474 -2.074 1.00 83.44 981 ASP A C 1
ATOM 7901 O O . ASP A 1 981 ? -16.464 23.050 -1.378 1.00 83.44 981 ASP A O 1
ATOM 7905 N N . VAL A 1 982 ? -17.287 24.595 -2.793 1.00 86.25 982 VAL A N 1
ATOM 7906 C CA . VAL A 1 982 ? -16.055 25.390 -2.904 1.00 86.25 982 VAL A CA 1
ATOM 7907 C C . VAL A 1 982 ? -16.151 26.623 -2.013 1.00 86.25 982 VAL A C 1
ATOM 7909 O O . VAL A 1 982 ? -17.010 27.480 -2.220 1.00 86.25 982 VAL A O 1
ATOM 7912 N N . ILE A 1 983 ? -15.218 26.750 -1.073 1.00 88.19 983 ILE A N 1
ATOM 7913 C CA . ILE A 1 983 ? -15.085 27.887 -0.161 1.00 88.19 983 ILE A CA 1
ATOM 7914 C C . ILE A 1 983 ? -13.888 28.723 -0.623 1.00 88.19 983 ILE A C 1
ATOM 7916 O O . ILE A 1 983 ? -12.738 28.286 -0.557 1.00 88.19 983 ILE A O 1
ATOM 7920 N N . LYS A 1 984 ? -14.160 29.929 -1.133 1.00 87.31 984 LYS A N 1
ATOM 7921 C CA . LYS A 1 984 ? -13.163 30.786 -1.807 1.00 87.31 984 LYS A CA 1
ATOM 7922 C C . LYS A 1 984 ? -12.435 31.761 -0.888 1.00 87.31 984 LYS A C 1
ATOM 7924 O O . LYS A 1 984 ? -11.441 32.358 -1.290 1.00 87.31 984 LYS A O 1
ATOM 7929 N N . ASP A 1 985 ? -12.960 31.976 0.308 1.00 87.12 985 ASP A N 1
ATOM 7930 C CA . ASP A 1 985 ? -12.520 33.011 1.238 1.00 87.12 985 ASP A CA 1
ATOM 7931 C C . ASP A 1 985 ? -11.798 32.445 2.467 1.00 87.12 985 ASP A C 1
ATOM 7933 O O . ASP A 1 985 ? -11.592 33.182 3.430 1.00 87.12 985 ASP A O 1
ATOM 7937 N N . ALA A 1 986 ? -11.392 31.170 2.430 1.00 88.94 986 ALA A N 1
ATOM 7938 C CA . ALA A 1 986 ? -10.727 30.518 3.547 1.00 88.94 986 ALA A CA 1
ATOM 7939 C C . ALA A 1 986 ? -9.343 31.133 3.814 1.00 88.94 986 ALA A C 1
ATOM 7941 O O . ALA A 1 986 ? -8.550 31.363 2.902 1.00 88.94 986 ALA A O 1
ATOM 7942 N N . VAL A 1 987 ? -9.046 31.381 5.084 1.00 89.94 987 VAL A N 1
ATOM 7943 C CA . VAL A 1 987 ? -7.796 31.948 5.586 1.00 89.94 987 VAL A CA 1
ATOM 7944 C C . VAL A 1 987 ? -7.096 30.905 6.442 1.00 89.94 987 VAL A C 1
ATOM 7946 O O . VAL A 1 987 ? -7.713 30.284 7.307 1.00 89.94 987 VAL A O 1
ATOM 7949 N N . ILE A 1 988 ? -5.796 30.731 6.219 1.00 88.75 988 ILE A N 1
ATOM 7950 C CA . ILE A 1 988 ? -4.959 29.842 7.028 1.00 88.75 988 ILE A CA 1
ATOM 7951 C C . ILE A 1 988 ? -4.718 30.483 8.399 1.00 88.75 988 ILE A C 1
ATOM 7953 O O . ILE A 1 988 ? -4.166 31.583 8.488 1.00 88.75 988 ILE A O 1
ATOM 7957 N N . VAL A 1 989 ? -5.128 29.790 9.460 1.00 85.69 989 VAL A N 1
ATOM 7958 C CA . VAL A 1 989 ? -5.006 30.245 10.853 1.00 85.69 989 VAL A CA 1
ATOM 7959 C C . VAL A 1 989 ? -3.805 29.613 11.530 1.00 85.69 989 VAL A C 1
ATOM 7961 O O . VAL A 1 989 ? -3.048 30.314 12.198 1.00 85.69 989 VAL A O 1
ATOM 7964 N N . ASP A 1 990 ? -3.642 28.306 11.347 1.00 84.12 990 ASP A N 1
ATOM 7965 C CA . ASP A 1 990 ? -2.571 27.538 11.966 1.00 84.12 990 ASP A CA 1
ATOM 7966 C C . ASP A 1 990 ? -2.103 26.406 11.046 1.00 84.12 990 ASP A C 1
ATOM 7968 O O . ASP A 1 990 ? -2.866 25.895 10.218 1.00 84.12 990 ASP A O 1
ATOM 7972 N N . MET A 1 991 ? -0.831 26.040 11.174 1.00 85.69 991 MET A N 1
ATOM 7973 C CA . MET A 1 991 ? -0.173 25.010 10.373 1.00 85.69 991 MET A CA 1
ATOM 7974 C C . MET A 1 991 ? 0.876 24.279 11.204 1.00 85.69 991 MET A C 1
ATOM 7976 O O . MET A 1 991 ? 1.897 24.866 11.560 1.00 85.69 991 MET A O 1
ATOM 7980 N N . ASP A 1 992 ? 0.687 22.975 11.400 1.00 81.94 992 ASP A N 1
ATOM 7981 C CA . ASP A 1 992 ? 1.727 22.091 11.923 1.00 81.94 992 ASP A CA 1
ATOM 7982 C C . ASP A 1 992 ? 2.363 21.294 10.775 1.00 81.94 992 ASP A C 1
ATOM 7984 O O . ASP A 1 992 ? 1.728 20.429 10.157 1.00 81.94 992 ASP A O 1
ATOM 7988 N N . LEU A 1 993 ? 3.642 21.581 10.505 1.00 80.62 993 LEU A N 1
ATOM 7989 C CA . LEU A 1 993 ? 4.425 20.969 9.426 1.00 80.62 993 LEU A CA 1
ATOM 7990 C C . LEU A 1 993 ? 4.499 19.434 9.521 1.00 80.62 993 LEU A C 1
ATOM 7992 O O . LEU A 1 993 ? 4.612 18.763 8.493 1.00 80.62 993 LEU A O 1
ATOM 7996 N N . LEU A 1 994 ? 4.492 18.872 10.734 1.00 79.00 994 LEU A N 1
ATOM 7997 C CA . LEU A 1 994 ? 4.886 17.482 11.006 1.00 79.00 994 LEU A CA 1
ATOM 7998 C C . LEU A 1 994 ? 3.728 16.578 11.415 1.00 79.00 994 LEU A C 1
ATOM 8000 O O . LEU A 1 994 ? 3.795 15.360 11.205 1.00 79.00 994 LEU A O 1
ATOM 8004 N N . GLU A 1 995 ? 2.666 17.161 11.958 1.00 69.62 995 GLU A N 1
ATOM 8005 C CA . GLU A 1 995 ? 1.377 16.491 12.120 1.00 69.62 995 GLU A CA 1
ATOM 8006 C C . GLU A 1 995 ? 0.534 16.544 10.839 1.00 69.62 995 GLU A C 1
ATOM 8008 O O . GLU A 1 995 ? -0.388 15.742 10.672 1.00 69.62 995 GLU A O 1
ATOM 8013 N N . GLY A 1 996 ? 0.882 17.425 9.892 1.00 70.94 996 GLY A N 1
ATOM 8014 C CA . GLY A 1 996 ? 0.100 17.622 8.672 1.00 70.94 996 GLY A CA 1
ATOM 8015 C C . GLY A 1 996 ? -1.271 18.225 8.979 1.00 70.94 996 GLY A C 1
ATOM 8016 O O . GLY A 1 996 ? -2.244 17.934 8.284 1.00 70.94 996 GLY A O 1
ATOM 8017 N N . LEU A 1 997 ? -1.348 19.021 10.048 1.00 80.06 997 LEU A N 1
ATOM 8018 C CA . LEU A 1 997 ? -2.554 19.706 10.484 1.00 80.06 997 LEU A CA 1
ATOM 8019 C C . LEU A 1 997 ? -2.567 21.116 9.890 1.00 80.06 997 LEU A C 1
ATOM 8021 O O . LEU A 1 997 ? -1.671 21.914 10.151 1.00 80.06 997 LEU A O 1
ATOM 8025 N N . LEU A 1 998 ? -3.583 21.410 9.088 1.00 86.75 998 LEU A N 1
ATOM 8026 C CA . LEU A 1 998 ? -3.839 22.730 8.523 1.00 86.75 998 LEU A CA 1
ATOM 8027 C C . LEU A 1 998 ? -5.199 23.195 9.030 1.00 86.75 998 LEU A C 1
ATOM 8029 O O . LEU A 1 998 ? -6.199 22.540 8.743 1.00 86.75 998 LEU A O 1
ATOM 8033 N N . VAL A 1 999 ? -5.231 24.304 9.765 1.00 87.88 999 VAL A N 1
ATOM 8034 C CA . VAL A 1 999 ? -6.466 24.883 10.304 1.00 87.88 999 VAL A CA 1
ATOM 8035 C C . VAL A 1 999 ? -6.818 26.140 9.527 1.00 87.88 999 VAL A C 1
ATOM 8037 O O . VAL A 1 999 ? -6.008 27.061 9.394 1.00 87.88 999 VAL A O 1
ATOM 8040 N N . LEU A 1 1000 ? -8.045 26.177 9.020 1.00 89.62 1000 LEU A N 1
ATOM 8041 C CA . LEU A 1 1000 ? -8.591 27.272 8.231 1.00 89.62 1000 LEU A CA 1
ATOM 8042 C C . LEU A 1 1000 ? -9.811 27.883 8.919 1.00 89.62 1000 LEU A C 1
ATOM 8044 O O . LEU A 1 1000 ? -10.503 27.217 9.687 1.00 89.62 1000 LEU A O 1
ATOM 8048 N N . LYS A 1 1001 ? -10.098 29.144 8.597 1.00 88.88 1001 LYS A N 1
ATOM 8049 C CA . LYS A 1 1001 ? -11.366 29.822 8.911 1.00 88.88 1001 LYS A CA 1
ATOM 8050 C C . LYS A 1 1001 ? -11.908 30.497 7.667 1.00 88.88 1001 LYS A C 1
ATOM 8052 O O . LYS A 1 1001 ? -11.126 30.935 6.832 1.00 88.88 1001 LYS A O 1
ATOM 8057 N N . SER A 1 1002 ? -13.223 30.592 7.547 1.00 85.56 1002 SER A N 1
ATOM 8058 C CA . SER A 1 1002 ? -13.882 31.372 6.498 1.00 85.56 1002 SER A CA 1
ATOM 8059 C C . SER A 1 1002 ? -14.586 32.561 7.142 1.00 85.56 1002 SER A C 1
ATOM 8061 O O . SER A 1 1002 ? -15.072 32.461 8.263 1.00 85.56 1002 SER A O 1
ATOM 8063 N N . ASP A 1 1003 ? -14.622 33.696 6.445 1.00 76.56 1003 ASP A N 1
ATOM 8064 C CA . ASP A 1 1003 ? -15.436 34.833 6.884 1.00 76.56 1003 ASP A CA 1
ATOM 8065 C C . ASP A 1 1003 ? -16.935 34.559 6.624 1.00 76.56 1003 ASP A C 1
ATOM 8067 O O . ASP A 1 1003 ? -17.801 35.195 7.226 1.00 76.56 1003 ASP A O 1
ATOM 8071 N N . SER A 1 1004 ? -17.236 33.615 5.722 1.00 71.75 1004 SER A N 1
ATOM 8072 C CA . SER A 1 1004 ? -18.583 33.238 5.287 1.00 71.75 1004 SER A CA 1
ATOM 8073 C C . SER A 1 1004 ? -19.247 32.140 6.136 1.00 71.75 1004 SER A C 1
ATOM 8075 O O . SER A 1 1004 ? -20.470 32.016 6.052 1.00 71.75 1004 SER A O 1
ATOM 8077 N N . TYR A 1 1005 ? -18.487 31.366 6.930 1.00 65.75 1005 TYR A N 1
ATOM 8078 C CA . TYR A 1 1005 ? -18.961 30.184 7.683 1.00 65.75 1005 TYR A CA 1
ATOM 8079 C C . TYR A 1 1005 ? -18.528 30.170 9.159 1.00 65.75 1005 TYR A C 1
ATOM 8081 O O . TYR A 1 1005 ? -17.356 30.496 9.449 1.00 65.75 1005 TYR A O 1
#

InterPro domains:
  IPR001900 Ribonuclease II/R [PF00773] (555-881)
  IPR001900 Ribonuclease II/R [SM00955] (549-882)
  IPR012340 Nucleic acid-binding, OB-fold [SSF50249] (518-923)
  IPR050180 RNR Ribonuclease [PTHR23355] (554-966)

pLDDT: mean 83.33, std 16.69, range [21.75, 98.5]

Sequence (1005 aa):
MLRYSSRLPSRLLFAGIGQLRWRSAGSKRTNNRSPRLQVVKTPEELLQEYRNVDIDNLREQYENLNNVRFCEPNRQWISAMFGLESVPKDFNFLDTPESRVIVRKLLKERYGKMSSSISFDQLYFTDINVGDVVDLSLSLDSNNLAVVAELPQDIKDPRYTLINKYGDLEFVSKKRFRFRLPSIFPPEWFNGSVMNEQTILTDLGRSAQPIGKVKYKLEENPDRARMFDEIISQDINDTEELTTYIVPSLLSGILSEELSKLNNRAWSLLPDVNLKLETLHNVLQSSNGPVQLNFCEIFRACSLVDLEQVAKVMRSRDPQMIQKSNKRLHNLLTRMLAIGNQYDWVTLGKNPFGKASNTEKMTPEAVYALMLGLRKNNQTYVHDTKNILPKHVTVVPLETIVEHNKVVEDYEANEQLHGQLTEYIMQRLEEKSSTTKPQHYERIMDMYRLYIAGSVSSPSCESFLVKVVRRLPSHNHLEITRDVIYELLLRLKEIAPNENPIKWWINFPAPGSGLSLKADLEQEFYEKITKDTLNSFFFVDEEIFNHPRPRFSDVVYCIDSIDAKEIDDGVSVHQLDENKFLVGVFVADPASYVHPKSTVADIAYERASTLYLPDVGAASNGISMMPEVLTKHIQLGVHGFPQRVLKVSYVVDISNGTAELASEGVKFGVADQFLSTDYDSVHKILENASDADKILNEMSARTKIPESKISADLKALYTAADALRQRAEETGRVTVFNNFSMGRRVDTIKEDAEDILISFKENRRNQQLRSEVLVSELMVNANRLMGEFFKKNKIPGLFKIQNKQPTTPEVALQLRELQQKKGTVSTKEFFLLSEFLNKSHVAPFPTRHDSLAVDAYATVTSPLRRFADLMNHWQLHRYLAEGSPAFRQEHVNAMAYHLEMRADIDKRVSSKIMTFYMFKHLKYLQKSSKEPIRVECVVCRPASDDGILDVVLPDYGVYGVLETSQSDRSRELLSDVEVGDVIKDAVIVDMDLLEGLLVLKSDSY

Nearest PDB structures (foldseek):
  6f3h-assembly1_A  TM=8.866E-01  e=3.670E-45  Nakaseomyces glabratus
  6f3h-assembly2_B  TM=8.491E-01  e=6.446E-46  Nakaseomyces glabratus
  6f4a-assembly1_A  TM=8.367E-01  e=1.597E-28  Nakaseomyces glabratus
  8cee-assembly1_C  TM=7.428E-01  e=2.998E-22  Bacillus subtilis subsp. subtilis str. 168
  2id0-assembly1_A  TM=7.503E-01  e=5.022E-20  Escherichia coli K-12

Mean predicted aligned error: 10.67 Å

Radius of gyration: 32.42 Å; Cα contacts (8 Å, |Δi|>4): 1710; chains: 1; bounding box: 89×72×94 Å

Secondary structure (DSSP, 8-state):
------------S---S--------------PPPPP------HHHHHHHHHT--HHHHHHHHHHHHIIIIIHHHHHHHHHHH-GGGS-TT---S--HHHHHHHHHHHHHHH-PPPS-B-HHHHHH----TT-EEE--SSSS---EEEEEE--SBTTB-PEEEEETTS-EEEE-GGG--EEETT-S-GGGGTT-SEEHHHHHHHH-S-----SEE--SSBP-TTTHHHHHHHHTT---SS--PPEEE--HHHHHHHHHHHHHHHHHHHHHHHHHHHHHHHHHHHH--TTS-EEEEHHHHHHHHHH--HHHHHHHHHH--HHHHHHHHHHHHHHHHHHH----SSSS---S--TT----SS--B-HHHHHHHHHHHHHTTTTEEE-SSSSS--EEEEPPHHHHHHHHHHHHHHHH-HHHHHHHHHHHHHHHTT----SPPTTHHHHHHHHHHHHHT----HHHHHHHHHHHHTSTTTTTS---HHHHHHHHHHTTSS-TT--GGGG-TTS--TTSSS-HHHHHHHHHHHH--TTTHHHHS-SSS-SS-S--PEE---EEEEE-TT-S---EEEEEEE-SSSEEEEEEEEE-GGGTS-TTSHHHHHHHHH-B-B----BTT----B-SS-HHHHHHH-S--TT--EEEEEEEEEEETTTTEEEEEEEEEEEEEE--EEEEEHHHHHHHHHT-TTHHHHHHHHHHHH---HHHHHHHHHHHHHHHHHHHHHHHHTT---GGGG---SPPEEEEEEETTEEEEEE----TT---HHHHHHHHHHHHHHHHHHHHHHHHT----EEEBPPPP--HHHHHHHHHHHH--SPPPHHHHHHHHTT-PPPEEESS---BGGGTBS--B--S-TTTBHHHHHHHHHHHHHHHHSS-SS-HHHHHHHHHHHHHHHHHHHHHHHHHHHHHHHHHHHHHHHH-SSPPEEEEEE-SPPBTTSEEEEEETTTTEEEEEEPP-SHHHHHHHHTPPTT-EEEEEEEEEEETTTTEEEEE-S--

Solvent-accessible surface area (backbone atoms only — not comparable to full-atom values): 55145 Å² total; per-residue (Å²): 138,87,89,91,84,86,88,79,84,95,78,88,88,85,84,90,80,82,90,76,80,86,75,90,77,82,92,77,93,71,94,70,82,73,78,78,77,77,74,81,74,50,76,64,59,51,52,56,52,61,71,69,56,59,62,65,60,52,46,53,51,49,51,51,48,47,37,65,69,36,24,45,47,29,47,53,42,44,35,74,74,62,38,66,85,72,48,63,94,85,60,60,49,52,74,40,77,69,42,35,53,52,52,52,48,52,47,34,73,76,62,47,66,62,51,75,55,39,34,56,46,51,67,75,74,53,74,80,49,48,19,18,35,34,30,54,40,89,48,85,87,48,84,44,45,27,33,30,49,38,60,31,74,41,66,92,45,67,35,28,36,28,35,31,46,86,39,47,81,45,62,43,48,75,78,56,29,28,31,62,45,63,60,36,35,50,50,73,78,32,65,75,37,74,36,57,42,64,62,58,43,62,78,69,55,93,79,75,79,88,82,40,53,68,72,62,86,43,44,69,55,82,94,51,57,87,72,46,68,75,63,57,70,76,64,81,78,78,97,69,90,79,60,27,35,38,60,31,46,40,58,26,53,48,50,18,53,51,47,46,50,44,51,52,50,12,60,68,43,25,66,62,43,39,56,34,50,55,55,43,45,78,44,54,29,21,94,53,22,58,36,81,35,30,50,70,54,53,54,50,51,52,69,69,55,58,63,68,61,49,53,58,41,62,70,64,72,42,68,68,56,42,52,53,51,43,51,53,51,37,57,49,42,28,71,45,55,30,56,75,60,65,90,57,99,76,71,61,49,34,57,69,77,12,54,32,71,55,79,48,76,39,45,61,36,60,57,50,13,45,54,52,31,40,63,73,37,37,68,49,33,44,58,57,66,65,42,45,60,40,45,42,35,27,28,39,26,64,64,62,55,53,52,52,51,48,56,52,51,55,45,73,74,33,67,64,55,56,53,51,44,47,52,52,52,51,35,46,66,68,72,44,92,70,76,84,84,48,88,64,48,70,59,53,51,51,50,47,45,23,43,42,29,69,47,65,64,47,70,68,58,52,51,50,55,48,54,58,52,44,67,35,88,93,39,52,88,55,82,84,47,49,45,57,51,48,56,49,34,45,66,61,65,77,47,60,67,86,61,63,46,63,44,42,17,62,86,44,55,37,61,84,47,83,53,20,56,54,36,34,50,46,50,51,54,41,69,69,50,38,86,90,47,41,68,81,78,31,36,74,96,49,73,79,61,85,58,82,60,55,76,52,88,61,62,28,43,18,72,41,61,91,82,58,88,72,43,30,45,26,39,30,67,44,79,75,52,100,50,30,33,41,37,34,42,35,19,39,42,60,46,50,32,49,53,85,87,35,64,64,42,12,34,20,51,62,50,31,33,43,45,81,54,79,53,54,67,98,75,43,80,44,54,62,28,50,43,67,60,57,48,73,71,48,39,54,44,53,57,76,47,79,36,55,24,38,36,43,28,28,39,33,36,50,87,73,24,45,76,46,74,37,90,83,22,71,42,56,25,31,43,25,47,27,46,61,50,34,43,66,62,48,27,34,48,75,68,65,39,95,59,24,66,59,53,35,49,58,53,18,72,76,62,74,48,56,47,70,55,56,54,49,44,54,50,50,45,36,52,48,19,50,26,38,47,54,38,34,49,76,66,54,24,59,57,72,64,70,53,55,74,69,24,61,54,78,65,44,40,43,83,51,88,75,47,47,45,70,44,59,48,82,84,65,75,60,62,73,49,65,33,55,48,26,54,52,40,51,51,52,50,49,19,30,52,43,17,47,50,32,61,76,70,69,49,62,44,45,15,47,26,18,61,73,56,74,61,39,74,64,30,51,47,55,52,48,56,62,61,67,52,88,70,88,75,50,71,27,58,49,48,49,52,55,76,61,54,59,75,72,42,54,32,50,55,80,38,39,20,42,58,69,50,37,68,22,28,20,51,53,65,41,37,71,44,27,39,54,13,30,50,37,44,39,26,49,52,33,31,75,51,69,74,42,70,69,52,56,59,35,22,43,38,36,45,23,51,49,45,46,25,45,54,53,43,53,54,48,50,49,50,51,54,51,44,30,54,48,43,44,32,52,53,45,53,52,71,74,40,97,59,85,58,66,41,57,31,30,30,64,39,59,32,30,76,88,44,42,32,39,26,30,29,52,70,68,52,42,60,33,37,34,51,42,59,94,46,76,70,42,55,58,55,47,74,71,56,51,56,27,43,76,43,68,60,27,28,75,74,48,75,37,49,64,81,59,45,33,37,29,36,38,90,88,77